Protein 3UCE (pdb70)

Sequence (876 aa):
DKTVYVVLGGTSGIGAELAKQLESEHTIVHVASRQTGLDISDEKSVYHYFETIGAFDHLIVTAGSYAPAGKVVDVEVTQAKYAFDTKFWGAVLAAKHGARYLKQGGSITLTSGMLSRKVVANTYVKAAINAAIEATTKVLAKELAPIRVNAISPGLTKTEAYKGMNADDRDAMYQRTQSHLPVGKVGEASDIAMAYLFAIQNSYMTGTVIDVDGGALLGDKTVYVVLGGTSGIGAELAKQLESEHTIVHVASRQTGLDISDEKSVYHYFETIGAFDHLIVTAGSYAPAGKVVDVEVTQAKYAFDTKFWGAVLAAKHGARYLKQGGSITLTSGMLSRKVVANTYVKAAINAAIEATTKVLAKELAPIRVNAISPGLTKTEAYKGMNADDRDAMYQRTQSHLPVGKVGEASDIAMAYLFAIQNSYMTGTVIDVDGGALLGDKTVYVVLGGTSGIGAELAKQLESEHTIVHVASRQTGLDISDEKSVYHYFETIGAFDHLIVTAGSYAPAGKVVDVEVTQAKYAFDTKFWGAVLAAKHGARYLKQGGSITLTSGMLSRKVVANTYVKAAINAAIEATTKVLAKELAPIRVNAISPGLTKTEAYKGMNADDRDAMYQRTQSHLPVGKVGEASDIAMAYLFAIQNSYMTGTVIDVDGGALLGDKTVYVVLGGTSGIGAELAKQLESEHTIVHVASRQTGLDISDEKSVYHYFETIGAFDHLIVTAGSYAPAGKVVDVEVTQAKYAFDTKFWGAVLAAKHGARYLKQGGSITLTSGMLSRKVVANTYVKAAINAAIEATTKVLAKELAPIRVNAISPGLTKTEAYKGMNADDRDAMYQRTQSHLPVGKVGEASDIAMAYLFAIQNSYMTGTVIDVDGGALLG

Organism: Vibrio vulnificus (strain YJ016) (NCBI:txid196600)

Radius of gyration: 26.68 Å; Cα contacts (8 Å, |Δi|>4): 2089; chains: 4; bounding box: 67×66×78 Å

Nearest PDB structures (foldseek):
  3uce-assembly1_A  TM=1.005E+00  e=1.677E-47  Vibrio vulnificus YJ016
  3ucf-assembly1_C  TM=9.990E-01  e=3.334E-40  Vibrio vulnificus YJ016
  3ucf-assembly1_B  TM=9.968E-01  e=3.226E-36  Vibrio vulnificus YJ016
  3ucf-assembly1_D  TM=1.002E+00  e=1.106E-34  Vibrio vulnificus YJ016
  6nkm-assembly2_E  TM=8.649E-01  e=2.618E-18  Penicillium fellutanum

Secondary structure (DSSP, 8-state):
--EEEEEETTTSHHHHHHHHHH-STTEEEEEESGGGT--TT-HHHHHHHHHHH-SEEEEEE--------S-TTTS-HHHHHHHHHHHHHHHHHHHHHHGGGEEEEEEEEEE--GGGTS--TT-HHHHHHHHHHHHHHHHHHHHHTTSEEEEEEE-SB-SGGGTTS-HHHHHHHHHHHHHHSTT-SPBPHHHHHHHHHHHHH-TT--S-EEEESTTGGG-/--EEEEEETTTSHHHHHHHHHH--TTEEEEEE-GGGT--TT-HHHHHHHHHHH-SEEEEEE--------S-TTTS-HHHHHHHHHHHHHHHHHHHHHHGGGEEEEEEEEEE--GGGTS--TT-HHHHHHHHHHHHHHHHHHHHHTTSEEEEEEE-SB-SGGGTTS-HHHHHHHHHHHHHHSTTSSPBPHHHHHHHHHHHHH-TT--S-EEEESTTGGG-/--EEEEEETTTSHHHHHHHHHH-STTEEEEEESGGGT--TT-HHHHHHHHHHH-SEEEEEE--------S-TTTS-HHHHHHHHHHHHHHHHHHHHHHGGGEEEEEEEEEE--GGGTS--TT-HHHHHHHHHHHHHHHHHHHHHTTSEEEEEEE-SEESGGGTTS-HHHHHHHHHHHHHHSTTSS-EEHHHHHHHHHHHHH-TT--S-EEEESTTGGG-/--EEEEEETTTSHHHHHHHHHH-STTEEEEEE-GGGT--TT-HHHHHHHHHHH-SEEEEEE--------S-TTTS-HHHHHHHHHHHHHHHHHHHHHHGGGEEEEEEEEEE--GGGTS--TT-HHHHHHHHHHHHHHHHHHHHHTTSEEEEEEE-SB-SGGGTTS-HHHHHHHHHHHHHHSTTSSPBPHHHHHHHHHHHHH-TT--S-EEEESTTGGG-

Structure (mmCIF, N/CA/C/O backbone):
data_3UCE
#
_entry.id   3UCE
#
_cell.length_a   69.630
_cell.length_b   96.260
_cell.length_c   72.110
_cell.angle_alpha   90.00
_cell.angle_beta   103.99
_cell.angle_gamma   90.00
#
_symmetry.space_group_name_H-M   'P 1 21 1'
#
loop_
_entity.id
_entity.type
_entity.pdbx_description
1 polymer Dehydrogenase
2 non-polymer 'NADPH DIHYDRO-NICOTINAMIDE-ADENINE-DINUCLEOTIDE PHOSPHATE'
3 water water
#
loop_
_atom_site.group_PDB
_atom_site.id
_atom_site.type_symbol
_atom_site.label_atom_id
_atom_site.label_alt_id
_atom_site.label_comp_id
_atom_site.label_asym_id
_atom_site.label_entity_id
_atom_site.label_seq_id
_atom_site.pdbx_PDB_ins_code
_atom_site.Cartn_x
_atom_site.Cartn_y
_atom_site.Cartn_z
_atom_site.occupancy
_atom_site.B_iso_or_equiv
_atom_site.auth_seq_id
_atom_site.auth_comp_id
_atom_site.auth_asym_id
_atom_site.auth_atom_id
_atom_site.pdbx_PDB_model_num
ATOM 1 N N . ASP A 1 5 ? -8.770 -26.339 -8.707 1.00 50.42 5 ASP A N 1
ATOM 2 C CA . ASP A 1 5 ? -9.201 -26.157 -7.325 1.00 49.17 5 ASP A CA 1
ATOM 3 C C . ASP A 1 5 ? -8.395 -25.046 -6.656 1.00 43.22 5 ASP A C 1
ATOM 4 O O . ASP A 1 5 ? -7.348 -25.299 -6.061 1.00 46.51 5 ASP A O 1
ATOM 7 N N . LYS A 1 6 ? -8.893 -23.817 -6.749 1.00 38.81 6 LYS A N 1
ATOM 8 C CA . LYS A 1 6 ? -8.176 -22.658 -6.224 1.00 36.02 6 LYS A CA 1
ATOM 9 C C . LYS A 1 6 ? -8.092 -22.675 -4.703 1.00 34.28 6 LYS A C 1
ATOM 10 O O . LYS A 1 6 ? -8.928 -23.270 -4.023 1.00 33.40 6 LYS A O 1
ATOM 29 N N . THR A 1 7 ? -7.067 -22.014 -4.180 1.00 29.13 7 THR A N 1
ATOM 30 C CA . THR A 1 7 ? -6.894 -21.869 -2.744 1.00 29.21 7 THR A CA 1
ATOM 31 C C . THR A 1 7 ? -7.666 -20.647 -2.289 1.00 25.66 7 THR A C 1
ATOM 32 O O . THR A 1 7 ? -7.499 -19.556 -2.831 1.00 27.25 7 THR A O 1
ATOM 43 N N . VAL A 1 8 ? -8.524 -20.840 -1.293 1.00 23.87 8 VAL A N 1
ATOM 44 C CA . VAL A 1 8 ? -9.435 -19.797 -0.850 1.00 23.77 8 VAL A CA 1
ATOM 45 C C . VAL A 1 8 ? -9.025 -19.222 0.500 1.00 19.09 8 VAL A C 1
ATOM 46 O O . VAL A 1 8 ? -8.848 -19.954 1.473 1.00 20.73 8 VAL A O 1
ATOM 59 N N . TYR A 1 9 ? -8.894 -17.906 0.537 1.00 19.28 9 TYR A N 1
ATOM 60 C CA . TYR A 1 9 ? -8.513 -17.180 1.741 1.00 22.37 9 TYR A CA 1
ATOM 61 C C . TYR A 1 9 ? -9.654 -16.316 2.226 1.00 20.56 9 TYR A C 1
ATOM 62 O O . TYR A 1 9 ? -10.437 -15.804 1.435 1.00 20.26 9 TYR A O 1
ATOM 80 N N . VAL A 1 10 ? -9.726 -16.146 3.540 1.00 20.78 10 VAL A N 1
ATOM 81 C CA . VAL A 1 10 ? -10.640 -15.197 4.145 1.00 19.11 10 VAL A CA 1
ATOM 82 C C . VAL A 1 10 ? -9.821 -14.290 5.028 1.00 18.63 10 VAL A C 1
ATOM 83 O O . VAL A 1 10 ? -9.099 -14.771 5.899 1.00 18.50 10 VAL A O 1
ATOM 96 N N . VAL A 1 11 ? -9.932 -12.987 4.808 1.00 17.55 11 VAL A N 1
ATOM 97 C CA . VAL A 1 11 ? -9.210 -12.013 5.619 1.00 19.43 11 VAL A CA 1
ATOM 98 C C . VAL A 1 11 ? -10.201 -11.077 6.305 1.00 17.38 11 VAL A C 1
ATOM 99 O O . VAL A 1 11 ? -10.708 -10.123 5.705 1.00 16.30 11 VAL A O 1
ATOM 112 N N . LEU A 1 12 ? -10.470 -11.364 7.577 1.00 16.61 12 LEU A N 1
ATOM 113 C CA . LEU A 1 12 ? -11.373 -10.549 8.373 1.00 15.49 12 LEU A CA 1
ATOM 114 C C . LEU A 1 12 ? -10.589 -9.349 8.881 1.00 19.54 12 LEU A C 1
ATOM 115 O O . LEU A 1 12 ? -9.688 -9.491 9.717 1.00 17.35 12 LEU A O 1
ATOM 131 N N . GLY A 1 13 ? -10.935 -8.171 8.367 1.00 17.67 13 GLY A N 1
ATOM 132 C CA . GLY A 1 13 ? -10.124 -6.981 8.547 1.00 15.96 13 GLY A CA 1
ATOM 133 C C . GLY A 1 13 ? -9.306 -6.700 7.288 1.00 17.06 13 GLY A C 1
ATOM 134 O O . GLY A 1 13 ? -8.427 -5.843 7.287 1.00 17.35 13 GLY A O 1
ATOM 138 N N . GLY A 1 14 ? -9.614 -7.410 6.207 1.00 15.86 14 GLY A N 1
ATOM 139 C CA . GLY A 1 14 ? -8.867 -7.278 4.964 1.00 17.20 14 GLY A CA 1
ATOM 140 C C . GLY A 1 14 ? -9.230 -6.062 4.127 1.00 20.46 14 GLY A C 1
ATOM 141 O O . GLY A 1 14 ? -8.801 -5.939 2.970 1.00 16.72 14 GLY A O 1
ATOM 145 N N . THR A 1 15 ? -10.007 -5.150 4.697 1.00 18.61 15 THR A N 1
ATOM 146 C CA . THR A 1 15 ? -10.429 -3.970 3.950 1.00 23.03 15 THR A CA 1
ATOM 147 C C . THR A 1 15 ? -9.592 -2.752 4.305 1.00 20.57 15 THR A C 1
ATOM 148 O O . THR A 1 15 ? -9.816 -1.674 3.760 1.00 21.48 15 THR A O 1
ATOM 159 N N . SER A 1 16 ? -8.645 -2.915 5.226 1.00 20.58 16 SER A N 1
ATOM 160 C CA . SER A 1 16 ? -7.782 -1.805 5.642 1.00 21.70 16 SER A CA 1
ATOM 161 C C . SER A 1 16 ? -6.393 -2.276 6.099 1.00 22.88 16 SER A C 1
ATOM 162 O O . SER A 1 16 ? -6.207 -3.451 6.435 1.00 17.65 16 SER A O 1
ATOM 170 N N . GLY A 1 17 ? -5.437 -1.344 6.095 1.00 20.18 17 GLY A N 1
ATOM 171 C CA . GLY A 1 17 ? -4.135 -1.536 6.703 1.00 20.21 17 GLY A CA 1
ATOM 172 C C . GLY A 1 17 ? -3.474 -2.853 6.353 1.00 19.61 17 GLY A C 1
ATOM 173 O O . GLY A 1 17 ? -3.299 -3.189 5.177 1.00 16.83 17 GLY A O 1
ATOM 177 N N . ILE A 1 18 ? -3.108 -3.600 7.387 1.00 18.18 18 ILE A N 1
ATOM 178 C CA . ILE A 1 18 ? -2.293 -4.804 7.223 1.00 17.30 18 ILE A CA 1
ATOM 179 C C . ILE A 1 18 ? -3.051 -5.904 6.485 1.00 18.72 18 ILE A C 1
ATOM 180 O O . ILE A 1 18 ? -2.509 -6.546 5.582 1.00 17.46 18 ILE A O 1
ATOM 196 N N . GLY A 1 19 ? -4.307 -6.115 6.870 1.00 14.89 19 GLY A N 1
ATOM 197 C CA . GLY A 1 19 ? -5.158 -7.078 6.196 1.00 16.50 19 GLY A CA 1
ATOM 198 C C . GLY A 1 19 ? -5.285 -6.775 4.709 1.00 16.63 19 GLY A C 1
ATOM 199 O O . GLY A 1 19 ? -5.210 -7.679 3.883 1.00 17.31 19 GLY A O 1
ATOM 203 N N . ALA A 1 20 ? -5.467 -5.503 4.368 1.00 16.99 20 ALA A N 1
ATOM 204 C CA . ALA A 1 20 ? -5.647 -5.109 2.968 1.00 20.82 20 ALA A CA 1
ATOM 205 C C . ALA A 1 20 ? -4.404 -5.442 2.145 1.00 21.25 20 ALA A C 1
ATOM 206 O O . ALA A 1 20 ? -4.503 -5.946 1.023 1.00 22.55 20 ALA A O 1
ATOM 213 N N . GLU A 1 21 ? -3.234 -5.153 2.706 1.00 19.06 21 GLU A N 1
ATOM 214 C CA . GLU A 1 21 ? -1.976 -5.393 2.002 1.00 20.97 21 GLU A CA 1
ATOM 215 C C . GLU A 1 21 ? -1.789 -6.887 1.772 1.00 20.65 21 GLU A C 1
ATOM 216 O O . GLU A 1 21 ? -1.374 -7.311 0.694 1.00 20.79 21 GLU A O 1
ATOM 228 N N . LEU A 1 22 ? -2.106 -7.688 2.782 1.00 17.67 22 LEU A N 1
ATOM 229 C CA . LEU A 1 22 ? -1.994 -9.138 2.654 1.00 20.37 22 LEU A CA 1
ATOM 230 C C . LEU A 1 22 ? -2.955 -9.655 1.579 1.00 19.23 22 LEU A C 1
ATOM 231 O O . LEU A 1 22 ? -2.581 -10.461 0.726 1.00 18.16 22 LEU A O 1
ATOM 247 N N . ALA A 1 23 ? -4.198 -9.197 1.626 1.00 21.24 23 ALA A N 1
ATOM 248 C CA . ALA A 1 23 ? -5.190 -9.637 0.650 1.00 22.76 23 ALA A CA 1
ATOM 249 C C . ALA A 1 23 ? -4.683 -9.354 -0.768 1.00 23.62 23 ALA A C 1
ATOM 250 O O . ALA A 1 23 ? -4.767 -10.203 -1.653 1.00 22.78 23 ALA A O 1
ATOM 257 N N . LYS A 1 24 ? -4.145 -8.157 -0.962 1.00 22.11 24 LYS A N 1
ATOM 258 C CA . LYS A 1 24 ? -3.581 -7.759 -2.244 1.00 26.70 24 LYS A CA 1
ATOM 259 C C . LYS A 1 24 ? -2.478 -8.731 -2.678 1.00 29.46 24 LYS A C 1
ATOM 260 O O . LYS A 1 24 ? -2.419 -9.137 -3.845 1.00 27.59 24 LYS A O 1
ATOM 273 N N . GLN A 1 25 ? -1.618 -9.121 -1.738 1.00 25.41 25 GLN A N 1
ATOM 274 C CA . GLN A 1 25 ? -0.504 -10.014 -2.060 1.00 25.67 25 GLN A CA 1
ATOM 275 C C . GLN A 1 25 ? -0.950 -11.451 -2.307 1.00 29.32 25 GLN A C 1
ATOM 276 O O . GLN A 1 25 ? -0.230 -12.222 -2.952 1.00 26.96 25 GLN A O 1
ATOM 290 N N . LEU A 1 26 ? -2.129 -11.819 -1.803 1.00 23.71 26 LEU A N 1
ATOM 291 C CA . LEU A 1 26 ? -2.625 -13.189 -1.969 1.00 22.54 26 LEU A CA 1
ATOM 292 C C . LEU A 1 26 ? -3.319 -13.371 -3.313 1.00 24.46 26 LEU A C 1
ATOM 293 O O . LEU A 1 26 ? -3.513 -14.493 -3.766 1.00 24.22 26 LEU A O 1
ATOM 309 N N . GLU A 1 27 ? -3.696 -12.262 -3.939 1.00 26.70 27 GLU A N 1
ATOM 310 C CA . GLU A 1 27 ? -4.410 -12.299 -5.216 1.00 33.19 27 GLU A CA 1
ATOM 311 C C . GLU A 1 27 ? -3.578 -12.946 -6.313 1.00 34.27 27 GLU A C 1
ATOM 312 O O . GLU A 1 27 ? -2.447 -12.532 -6.571 1.00 30.45 27 GLU A O 1
ATOM 324 N N . SER A 1 28 ? -4.146 -13.956 -6.964 1.00 31.73 28 SER A N 1
ATOM 325 C CA . SER A 1 28 ? -3.512 -14.565 -8.123 1.00 33.09 28 SER A CA 1
ATOM 326 C C . SER A 1 28 ? -4.550 -15.349 -8.912 1.00 37.79 28 SER A C 1
ATOM 327 O O . SER A 1 28 ? -5.731 -15.353 -8.560 1.00 32.82 28 SER A O 1
ATOM 335 N N . GLU A 1 29 ? -4.104 -16.012 -9.976 1.00 38.54 29 GLU A N 1
ATOM 336 C CA . GLU A 1 29 ? -5.008 -16.757 -10.841 1.00 39.12 29 GLU A CA 1
ATOM 337 C C . GLU A 1 29 ? -5.446 -18.047 -10.173 1.00 37.33 29 GLU A C 1
ATOM 338 O O . GLU A 1 29 ? -6.475 -18.609 -10.533 1.00 39.77 29 GLU A O 1
ATOM 342 N N . HIS A 1 30 ? -4.667 -18.510 -9.197 1.00 34.23 30 HIS A N 1
ATOM 343 C CA . HIS A 1 30 ? -4.958 -19.772 -8.523 1.00 33.57 30 HIS A CA 1
ATOM 344 C C . HIS A 1 30 ? -5.524 -19.561 -7.117 1.00 32.58 30 HIS A C 1
ATOM 345 O O . HIS A 1 30 ? -5.635 -20.512 -6.345 1.00 31.57 30 HIS A O 1
ATOM 349 N N . THR A 1 31 ? -5.886 -18.324 -6.789 1.00 29.99 31 THR A N 1
ATOM 350 C CA . THR A 1 31 ? -6.485 -18.039 -5.484 1.00 29.51 31 THR A CA 1
ATOM 351 C C . THR A 1 31 ? -7.793 -17.257 -5.581 1.00 29.38 31 THR A C 1
ATOM 352 O O . THR A 1 31 ? -8.048 -16.547 -6.559 1.00 28.71 31 THR A O 1
ATOM 363 N N . ILE A 1 32 ? -8.613 -17.399 -4.544 1.00 24.80 32 ILE A N 1
ATOM 364 C CA . ILE A 1 32 ? -9.783 -16.561 -4.345 1.00 26.74 32 ILE A CA 1
ATOM 365 C C . ILE A 1 32 ? -9.613 -15.916 -2.977 1.00 24.75 32 ILE A C 1
ATOM 366 O O . ILE A 1 32 ? -9.434 -16.626 -1.982 1.00 23.56 32 ILE A O 1
ATOM 382 N N . VAL A 1 33 ? -9.648 -14.585 -2.930 1.00 21.72 33 VAL A N 1
ATOM 383 C CA . VAL A 1 33 ? -9.423 -13.857 -1.678 1.00 22.45 33 VAL A CA 1
ATOM 384 C C . VAL A 1 33 ? -10.655 -13.069 -1.227 1.00 26.32 33 VAL A C 1
ATOM 385 O O . VAL A 1 33 ? -11.015 -12.067 -1.847 1.00 28.77 33 VAL A O 1
ATOM 398 N N . HIS A 1 34 ? -11.282 -13.519 -0.139 1.00 23.01 34 HIS A N 1
ATOM 399 C CA . HIS A 1 34 ? -12.405 -12.804 0.466 1.00 21.42 34 HIS A CA 1
ATOM 400 C C . HIS A 1 34 ? -11.943 -11.883 1.592 1.00 22.47 34 HIS A C 1
ATOM 401 O O . HIS A 1 34 ? -11.159 -12.288 2.456 1.00 19.30 34 HIS A O 1
ATOM 416 N N . VAL A 1 35 ? -12.415 -10.643 1.582 1.00 19.94 35 VAL A N 1
ATOM 417 C CA . VAL A 1 35 ? -12.143 -9.735 2.690 1.00 17.75 35 VAL A CA 1
ATOM 418 C C . VAL A 1 35 ? -13.473 -9.300 3.278 1.00 22.69 35 VAL A C 1
ATOM 419 O O . VAL A 1 35 ? -14.464 -9.213 2.564 1.00 20.44 35 VAL A O 1
ATOM 432 N N . ALA A 1 36 ? -13.497 -9.029 4.577 1.00 19.88 36 ALA A N 1
ATOM 433 C CA . ALA A 1 36 ? -14.727 -8.608 5.220 1.00 22.35 36 ALA A CA 1
ATOM 434 C C . ALA A 1 36 ? -14.447 -7.751 6.441 1.00 21.87 36 ALA A C 1
ATOM 435 O O . ALA A 1 36 ? -13.394 -7.865 7.074 1.00 17.89 36 ALA A O 1
ATOM 442 N N . SER A 1 37 ? -15.406 -6.885 6.753 1.00 19.52 37 SER A N 1
ATOM 443 C CA . SER A 1 37 ? -15.389 -6.084 7.972 1.00 20.27 37 SER A CA 1
ATOM 444 C C . SER A 1 37 ? -16.750 -5.405 8.064 1.00 22.68 37 SER A C 1
ATOM 445 O O . SER A 1 37 ? -17.676 -5.799 7.353 1.00 22.92 37 SER A O 1
ATOM 453 N N . ARG A 1 38 ? -16.889 -4.409 8.933 1.00 20.78 38 ARG A N 1
ATOM 454 C CA . ARG A 1 38 ? -18.202 -3.797 9.135 1.00 22.13 38 ARG A CA 1
ATOM 455 C C . ARG A 1 38 ? -18.697 -3.166 7.839 1.00 23.86 38 ARG A C 1
ATOM 456 O O . ARG A 1 38 ? -19.895 -3.152 7.566 1.00 23.75 38 ARG A O 1
ATOM 477 N N . GLN A 1 39 ? -17.781 -2.650 7.030 1.00 23.49 39 GLN A N 1
ATOM 478 C CA . GLN A 1 39 ? -18.197 -1.943 5.823 1.00 25.24 39 GLN A CA 1
ATOM 479 C C . GLN A 1 39 ? -18.701 -2.905 4.743 1.00 27.41 39 GLN A C 1
ATOM 480 O O . GLN A 1 39 ? -19.330 -2.468 3.777 1.00 28.95 39 GLN A O 1
ATOM 494 N N . THR A 1 40 ? -18.444 -4.204 4.914 1.00 23.09 40 THR A N 1
ATOM 495 C CA . THR A 1 40 ? -18.998 -5.229 4.022 1.00 25.99 40 THR A CA 1
ATOM 496 C C . THR A 1 40 ? -20.133 -6.010 4.699 1.00 24.35 40 THR A C 1
ATOM 497 O O . THR A 1 40 ? -20.691 -6.943 4.120 1.00 24.30 40 THR A O 1
ATOM 508 N N . GLY A 1 41 ? -20.471 -5.630 5.927 1.00 23.53 41 GLY A N 1
ATOM 509 C CA . GLY A 1 41 ? -21.593 -6.238 6.614 1.00 22.21 41 GLY A CA 1
ATOM 510 C C . GLY A 1 41 ? -21.204 -7.280 7.641 1.00 24.62 41 GLY A C 1
ATOM 511 O O . GLY A 1 41 ? -22.067 -7.976 8.160 1.00 23.23 41 GLY A O 1
ATOM 515 N N . LEU A 1 42 ? -19.912 -7.401 7.935 1.00 23.18 42 LEU A N 1
ATOM 516 C CA . LEU A 1 42 ? -19.469 -8.321 8.975 1.00 21.44 42 LEU A CA 1
ATOM 517 C C . LEU A 1 42 ? -19.013 -7.580 10.217 1.00 23.77 42 LEU A C 1
ATOM 518 O O . LEU A 1 42 ? -18.007 -6.856 10.188 1.00 22.33 42 LEU A O 1
ATOM 534 N N . ASP A 1 43 ? -19.750 -7.778 11.307 1.00 19.62 43 ASP A N 1
ATOM 535 C CA . ASP A 1 43 ? -19.324 -7.315 12.619 1.00 21.16 43 ASP A CA 1
ATOM 536 C C . ASP A 1 43 ? -18.781 -8.514 13.397 1.00 20.91 43 ASP A C 1
ATOM 537 O O . ASP A 1 43 ? -19.542 -9.320 13.943 1.00 16.36 43 ASP A O 1
ATOM 546 N N . ILE A 1 44 ? -17.453 -8.627 13.432 1.00 17.52 44 ILE A N 1
ATOM 547 C CA . ILE A 1 44 ? -16.789 -9.784 14.020 1.00 15.68 44 ILE A CA 1
ATOM 548 C C . ILE A 1 44 ? -17.051 -9.905 15.531 1.00 15.04 44 ILE A C 1
ATOM 549 O O . ILE A 1 44 ? -16.788 -10.946 16.123 1.00 14.86 44 ILE A O 1
ATOM 565 N N . SER A 1 45 ? -17.582 -8.852 16.146 1.00 14.46 45 SER A N 1
ATOM 566 C CA . SER A 1 45 ? -17.890 -8.891 17.579 1.00 16.27 45 SER A CA 1
ATOM 567 C C . SER A 1 45 ? -19.265 -9.517 17.824 1.00 18.15 45 SER A C 1
ATOM 568 O O . SER A 1 45 ? -19.647 -9.763 18.970 1.00 16.05 45 SER A O 1
ATOM 576 N N . ASP A 1 46 ? -20.002 -9.762 16.743 1.00 17.37 46 ASP A N 1
ATOM 577 C CA . ASP A 1 46 ? -21.388 -10.240 16.829 1.00 17.75 46 ASP A CA 1
ATOM 578 C C . ASP A 1 46 ? -21.486 -11.677 16.347 1.00 16.73 46 ASP A C 1
ATOM 579 O O . ASP A 1 46 ? -21.358 -11.948 15.150 1.00 15.96 46 ASP A O 1
ATOM 588 N N . GLU A 1 47 ? -21.719 -12.606 17.268 1.00 16.46 47 GLU A N 1
ATOM 589 C CA . GLU A 1 47 ? -21.656 -14.021 16.921 1.00 17.97 47 GLU A CA 1
ATOM 590 C C . GLU A 1 47 ? -22.547 -14.416 15.737 1.00 19.54 47 GLU A C 1
ATOM 591 O O . GLU A 1 47 ? -22.121 -15.180 14.859 1.00 15.99 47 GLU A O 1
ATOM 603 N N . LYS A 1 48 ? -23.787 -13.930 15.714 1.00 16.81 48 LYS A N 1
ATOM 604 C CA . LYS A 1 48 ? -24.696 -14.347 14.657 1.00 17.31 48 LYS A CA 1
ATOM 605 C C . LYS A 1 48 ? -24.218 -13.791 13.312 1.00 16.21 48 LYS A C 1
ATOM 606 O O . LYS A 1 48 ? -24.388 -14.427 12.276 1.00 16.56 48 LYS A O 1
ATOM 625 N N . SER A 1 49 ? -23.608 -12.610 13.338 1.00 15.27 49 SER A N 1
ATOM 626 C CA . SER A 1 49 ? -23.024 -12.014 12.135 1.00 15.73 49 SER A CA 1
ATOM 627 C C . SER A 1 49 ? -21.824 -12.837 11.615 1.00 17.20 49 SER A C 1
ATOM 628 O O . SER A 1 49 ? -21.657 -13.027 10.409 1.00 13.91 49 SER A O 1
ATOM 636 N N . VAL A 1 50 ? -20.981 -13.307 12.529 1.00 15.38 50 VAL A N 1
ATOM 637 C CA . VAL A 1 50 ? -19.839 -14.149 12.150 1.00 14.34 50 VAL A CA 1
ATOM 638 C C . VAL A 1 50 ? -20.321 -15.503 11.616 1.00 16.80 50 VAL A C 1
ATOM 639 O O . VAL A 1 50 ? -19.813 -16.017 10.613 1.00 16.71 50 VAL A O 1
ATOM 652 N N . TYR A 1 51 ? -21.315 -16.075 12.283 1.00 14.47 51 TYR A N 1
ATOM 653 C CA . TYR A 1 51 ? -21.869 -17.342 11.853 1.00 15.58 51 TYR A CA 1
ATOM 654 C C . TYR A 1 51 ? -22.428 -17.216 10.435 1.00 16.04 51 TYR A C 1
ATOM 655 O O . TYR A 1 51 ? -22.138 -18.050 9.578 1.00 17.49 51 TYR A O 1
ATOM 673 N N . HIS A 1 52 ? -23.220 -16.167 10.201 1.00 16.39 52 HIS A N 1
ATOM 674 C CA . HIS A 1 52 ? -23.788 -15.894 8.879 1.00 18.31 52 HIS A CA 1
ATOM 675 C C . HIS A 1 52 ? -22.687 -15.761 7.829 1.00 19.44 52 HIS A C 1
ATOM 676 O O . HIS A 1 52 ? -22.785 -16.312 6.733 1.00 18.85 52 HIS A O 1
ATOM 691 N N . TYR A 1 53 ? -21.630 -15.028 8.172 1.00 17.49 53 TYR A N 1
ATOM 692 C CA . TYR A 1 53 ? -20.545 -14.804 7.228 1.00 18.86 53 TYR A CA 1
ATOM 693 C C . TYR A 1 53 ? -19.940 -16.118 6.697 1.00 19.64 53 TYR A C 1
ATOM 694 O O . TYR A 1 53 ? -19.808 -16.294 5.483 1.00 19.32 53 TYR A O 1
ATOM 712 N N . PHE A 1 54 ? -19.588 -17.039 7.595 1.00 18.73 54 PHE A N 1
ATOM 713 C CA . PHE A 1 54 ? -18.974 -18.303 7.177 1.00 21.35 54 PHE A CA 1
ATOM 714 C C . PHE A 1 54 ? -19.958 -19.225 6.439 1.00 21.67 54 PHE A C 1
ATOM 715 O O . PHE A 1 54 ? -19.544 -20.013 5.586 1.00 20.26 54 PHE A O 1
ATOM 732 N N . GLU A 1 55 ? -21.254 -19.118 6.734 1.00 21.13 55 GLU A N 1
ATOM 733 C CA . GLU A 1 55 ? -22.252 -19.827 5.933 1.00 21.32 55 GLU A CA 1
ATOM 734 C C . GLU A 1 55 ? -22.193 -19.389 4.473 1.00 22.18 55 GLU A C 1
ATOM 735 O O . GLU A 1 55 ? -22.331 -20.219 3.568 1.00 21.89 55 GLU A O 1
ATOM 747 N N . THR A 1 56 ? -21.988 -18.093 4.240 1.00 17.21 56 THR A N 1
ATOM 748 C CA . THR A 1 56 ? -21.943 -17.567 2.878 1.00 19.69 56 THR A CA 1
ATOM 749 C C . THR A 1 56 ? -20.665 -17.971 2.120 1.00 26.22 56 THR A C 1
ATOM 750 O O . THR A 1 56 ? -20.651 -17.996 0.887 1.00 23.88 56 THR A O 1
ATOM 761 N N . ILE A 1 57 ? -19.593 -18.285 2.842 1.00 21.15 57 ILE A N 1
ATOM 762 C CA . ILE A 1 57 ? -18.311 -18.581 2.195 1.00 21.55 57 ILE A CA 1
ATOM 763 C C . ILE A 1 57 ? -18.166 -20.062 1.886 1.00 20.64 57 ILE A C 1
ATOM 764 O O . ILE A 1 57 ? -17.749 -20.442 0.788 1.00 22.03 57 ILE A O 1
ATOM 780 N N . GLY A 1 58 ? -18.510 -20.905 2.849 1.00 18.61 58 GLY A N 1
ATOM 781 C CA . GLY A 1 58 ? -18.359 -22.332 2.664 1.00 20.02 58 GLY A CA 1
ATOM 782 C C . GLY A 1 58 ? -16.903 -22.720 2.833 1.00 24.37 58 GLY A C 1
ATOM 783 O O . GLY A 1 58 ? -16.116 -21.951 3.385 1.00 21.57 58 GLY A O 1
ATOM 787 N N . ALA A 1 59 ? -16.548 -23.901 2.344 1.00 22.15 59 ALA A N 1
ATOM 788 C CA . ALA A 1 59 ? -15.208 -24.449 2.543 1.00 22.92 59 ALA A CA 1
ATOM 789 C C . ALA A 1 59 ? -14.128 -23.487 2.048 1.00 22.27 59 ALA A C 1
ATOM 790 O O . ALA A 1 59 ? -14.258 -22.884 0.996 1.00 20.22 59 ALA A O 1
ATOM 797 N N . PHE A 1 60 ? -13.063 -23.332 2.828 1.00 20.29 60 PHE A N 1
ATOM 798 C CA . PHE A 1 60 ? -11.947 -22.495 2.418 1.00 20.19 60 PHE A CA 1
ATOM 799 C C . PHE A 1 60 ? -10.695 -23.000 3.131 1.00 20.90 60 PHE A C 1
ATOM 800 O O . PHE A 1 60 ? -10.776 -23.924 3.943 1.00 17.76 60 PHE A O 1
ATOM 817 N N . ASP A 1 61 ? -9.549 -22.408 2.814 1.00 21.11 61 ASP A N 1
ATOM 818 C CA . ASP A 1 61 ? -8.268 -22.978 3.206 1.00 20.28 61 ASP A CA 1
ATOM 819 C C . ASP A 1 61 ? -7.592 -22.241 4.357 1.00 20.44 61 ASP A C 1
ATOM 820 O O . ASP A 1 61 ? -7.142 -22.866 5.321 1.00 18.50 61 ASP A O 1
ATOM 829 N N . HIS A 1 62 ? -7.509 -20.919 4.259 1.00 20.37 62 HIS A N 1
ATOM 830 C CA . HIS A 1 62 ? -6.785 -20.151 5.267 1.00 20.99 62 HIS A CA 1
ATOM 831 C C . HIS A 1 62 ? -7.587 -18.954 5.772 1.00 17.82 62 HIS A C 1
ATOM 832 O O . HIS A 1 62 ? -8.079 -18.131 5.001 1.00 16.18 62 HIS A O 1
ATOM 847 N N . LEU A 1 63 ? -7.700 -18.877 7.093 1.00 16.37 63 LEU A N 1
ATOM 848 C CA . LEU A 1 63 ? -8.392 -17.780 7.759 1.00 15.77 63 LEU A CA 1
ATOM 849 C C . LEU A 1 63 ? -7.360 -16.860 8.399 1.00 17.74 63 LEU A C 1
ATOM 850 O O . LEU A 1 63 ? -6.475 -17.329 9.121 1.00 15.81 63 LEU A O 1
ATOM 866 N N . ILE A 1 64 ? -7.464 -15.562 8.127 1.00 16.85 64 ILE A N 1
ATOM 867 C CA . ILE A 1 64 ? -6.582 -14.563 8.728 1.00 17.35 64 ILE A CA 1
ATOM 868 C C . ILE A 1 64 ? -7.429 -13.486 9.398 1.00 18.23 64 ILE A C 1
ATOM 869 O O . ILE A 1 64 ? -8.390 -12.983 8.804 1.00 16.66 64 ILE A O 1
ATOM 885 N N . VAL A 1 65 ? -7.097 -13.145 10.642 1.00 14.06 65 VAL A N 1
ATOM 886 C CA . VAL A 1 65 ? -7.838 -12.112 11.361 1.00 16.49 65 VAL A CA 1
ATOM 887 C C . VAL A 1 65 ? -6.914 -10.950 11.754 1.00 17.58 65 VAL A C 1
ATOM 888 O O . VAL A 1 65 ? -5.970 -11.123 12.539 1.00 14.89 65 VAL A O 1
ATOM 901 N N . THR A 1 66 ? -7.179 -9.777 11.180 1.00 14.38 66 THR A N 1
ATOM 902 C CA . THR A 1 66 ? -6.468 -8.547 11.536 1.00 18.54 66 THR A CA 1
ATOM 903 C C . THR A 1 66 ? -7.417 -7.504 12.129 1.00 16.76 66 THR A C 1
ATOM 904 O O . THR A 1 66 ? -6.984 -6.422 12.489 1.00 17.65 66 THR A O 1
ATOM 915 N N . ALA A 1 67 ? -8.705 -7.835 12.242 1.00 17.48 67 ALA A N 1
ATOM 916 C CA . ALA A 1 67 ? -9.719 -6.837 12.614 1.00 18.53 67 ALA A CA 1
ATOM 917 C C . ALA A 1 67 ? -9.556 -6.343 14.048 1.00 19.78 67 ALA A C 1
ATOM 918 O O . ALA A 1 67 ? -9.237 -7.123 14.951 1.00 19.58 67 ALA A O 1
ATOM 925 N N . GLY A 1 68 ? -9.770 -5.045 14.250 1.00 17.62 68 GLY A N 1
ATOM 926 C CA . GLY A 1 68 ? -9.852 -4.482 15.585 1.00 20.14 68 GLY A CA 1
ATOM 927 C C . GLY A 1 68 ? -8.590 -3.786 16.062 1.00 25.07 68 GLY A C 1
ATOM 928 O O . GLY A 1 68 ? -7.963 -4.225 17.035 1.00 24.04 68 GLY A O 1
ATOM 932 N N . SER A 1 69 ? -8.221 -2.690 15.404 1.00 21.94 69 SER A N 1
ATOM 933 C CA . SER A 1 69 ? -7.017 -1.950 15.791 1.00 27.27 69 SER A CA 1
ATOM 934 C C . SER A 1 69 ? -7.276 -0.972 16.937 1.00 28.10 69 SER A C 1
ATOM 935 O O . SER A 1 69 ? -6.328 -0.486 17.570 1.00 29.11 69 SER A O 1
ATOM 943 N N . TYR A 1 70 ? -8.546 -0.685 17.211 1.00 23.74 70 TYR A N 1
ATOM 944 C CA . TYR A 1 70 ? -8.891 0.323 18.219 1.00 27.09 70 TYR A CA 1
ATOM 945 C C . TYR A 1 70 ? -8.669 -0.141 19.655 1.00 23.37 70 TYR A C 1
ATOM 946 O O . TYR A 1 70 ? -8.956 -1.284 19.992 1.00 22.23 70 TYR A O 1
ATOM 964 N N . ALA A 1 71 ? -8.182 0.768 20.498 1.00 20.57 71 ALA A N 1
ATOM 965 C CA . ALA A 1 71 ? -8.200 0.576 21.946 1.00 20.74 71 ALA A CA 1
ATOM 966 C C . ALA A 1 71 ? -8.087 1.935 22.643 1.00 22.81 71 ALA A C 1
ATOM 967 O O . ALA A 1 71 ? -7.389 2.821 22.156 1.00 23.25 71 ALA A O 1
ATOM 974 N N . PRO A 1 72 ? -8.781 2.112 23.779 1.00 20.50 72 PRO A N 1
ATOM 975 C CA . PRO A 1 72 ? -8.667 3.359 24.550 1.00 21.22 72 PRO A CA 1
ATOM 976 C C . PRO A 1 72 ? -7.303 3.497 25.232 1.00 21.05 72 PRO A C 1
ATOM 977 O O . PRO A 1 72 ? -6.989 2.700 26.114 1.00 20.16 72 PRO A O 1
ATOM 988 N N . ALA A 1 73 ? -6.516 4.490 24.833 1.00 21.15 73 ALA A N 1
ATOM 989 C CA . ALA A 1 73 ? -5.195 4.712 25.420 1.00 23.56 73 ALA A CA 1
ATOM 990 C C . ALA A 1 73 ? -5.320 5.386 26.786 1.00 22.04 73 ALA A C 1
ATOM 991 O O . ALA A 1 73 ? -6.259 6.131 27.027 1.00 21.06 73 ALA A O 1
ATOM 998 N N . GLY A 1 74 ? -4.380 5.116 27.684 1.00 21.52 74 GLY A N 1
ATOM 999 C CA . GLY A 1 74 ? -4.398 5.741 28.991 1.00 21.88 74 GLY A CA 1
ATOM 1000 C C . GLY A 1 74 ? -4.073 4.774 30.111 1.00 21.14 74 GLY A C 1
ATOM 1001 O O . GLY A 1 74 ? -4.018 3.558 29.916 1.00 17.39 74 GLY A O 1
ATOM 1005 N N . LYS A 1 75 ? -3.842 5.329 31.293 1.00 20.17 75 LYS A N 1
ATOM 1006 C CA . LYS A 1 75 ? -3.537 4.534 32.476 1.00 19.77 75 LYS A CA 1
ATOM 1007 C C . LYS A 1 75 ? -4.744 3.724 32.947 1.00 21.97 75 LYS A C 1
ATOM 1008 O O . LYS A 1 75 ? -5.890 4.082 32.673 1.00 19.65 75 LYS A O 1
ATOM 1027 N N . VAL A 1 76 ? -4.480 2.633 33.661 1.00 18.70 76 VAL A N 1
ATOM 1028 C CA . VAL A 1 76 ? -5.548 1.809 34.201 1.00 18.29 76 VAL A CA 1
ATOM 1029 C C . VAL A 1 76 ? -6.511 2.660 35.018 1.00 20.17 76 VAL A C 1
ATOM 1030 O O . VAL A 1 76 ? -7.731 2.478 34.957 1.00 19.52 76 VAL A O 1
ATOM 1043 N N . VAL A 1 77 ? -5.961 3.582 35.802 1.00 19.69 77 VAL A N 1
ATOM 1044 C CA . VAL A 1 77 ? -6.797 4.369 36.700 1.00 22.65 77 VAL A CA 1
ATOM 1045 C C . VAL A 1 77 ? -7.650 5.392 35.938 1.00 23.11 77 VAL A C 1
ATOM 1046 O O . VAL A 1 77 ? -8.665 5.859 36.463 1.00 22.87 77 VAL A O 1
ATOM 1059 N N . ASP A 1 78 ? -7.261 5.712 34.703 1.00 18.81 78 ASP A N 1
ATOM 1060 C CA . ASP A 1 78 ? -7.980 6.716 33.907 1.00 24.97 78 ASP A CA 1
ATOM 1061 C C . ASP A 1 78 ? -8.918 6.163 32.817 1.00 24.04 78 ASP A C 1
ATOM 1062 O O . ASP A 1 78 ? -9.887 6.828 32.443 1.00 23.94 78 ASP A O 1
ATOM 1071 N N . VAL A 1 79 ? -8.638 4.971 32.295 1.00 20.65 79 VAL A N 1
ATOM 1072 C CA . VAL A 1 79 ? -9.376 4.461 31.133 1.00 20.42 79 VAL A CA 1
ATOM 1073 C C . VAL A 1 79 ? -10.812 4.084 31.478 1.00 18.97 79 VAL A C 1
ATOM 1074 O O . VAL A 1 79 ? -11.083 3.530 32.544 1.00 19.77 79 VAL A O 1
ATOM 1087 N N . GLU A 1 80 ? -11.725 4.391 30.560 1.00 21.28 80 GLU A N 1
ATOM 1088 C CA . GLU A 1 80 ? -13.139 4.042 30.712 1.00 21.64 80 GLU A CA 1
ATOM 1089 C C . GLU A 1 80 ? -13.339 2.564 30.424 1.00 20.93 80 GLU A C 1
ATOM 1090 O O . GLU A 1 80 ? -13.075 2.094 29.314 1.00 19.80 80 GLU A O 1
ATOM 1102 N N . VAL A 1 81 ? -13.808 1.831 31.426 1.00 17.55 81 VAL A N 1
ATOM 1103 C CA . VAL A 1 81 ? -13.864 0.376 31.332 1.00 20.11 81 VAL A CA 1
ATOM 1104 C C . VAL A 1 81 ? -14.845 -0.084 30.256 1.00 20.72 81 VAL A C 1
ATOM 1105 O O . VAL A 1 81 ? -14.655 -1.128 29.638 1.00 20.01 81 VAL A O 1
ATOM 1118 N N . THR A 1 82 ? -15.889 0.697 30.013 1.00 20.60 82 THR A N 1
ATOM 1119 C CA . THR A 1 82 ? -16.824 0.354 28.954 1.00 22.11 82 THR A CA 1
ATOM 1120 C C . THR A 1 82 ? -16.115 0.366 27.597 1.00 21.43 82 THR A C 1
ATOM 1121 O O . THR A 1 82 ? -16.384 -0.478 26.740 1.00 19.38 82 THR A O 1
ATOM 1132 N N . GLN A 1 83 ? -15.210 1.322 27.410 1.00 19.63 83 GLN A N 1
ATOM 1133 C CA . GLN A 1 83 ? -14.462 1.435 26.157 1.00 21.13 83 GLN A CA 1
ATOM 1134 C C . GLN A 1 83 ? -13.431 0.314 26.034 1.00 19.61 83 GLN A C 1
ATOM 1135 O O . GLN A 1 83 ? -13.191 -0.207 24.943 1.00 17.12 83 GLN A O 1
ATOM 1149 N N . ALA A 1 84 ? -12.823 -0.038 27.162 1.00 17.67 84 ALA A N 1
ATOM 1150 C CA . ALA A 1 84 ? -11.867 -1.138 27.213 1.00 18.79 84 ALA A CA 1
ATOM 1151 C C . ALA A 1 84 ? -12.562 -2.452 26.844 1.00 18.73 84 ALA A C 1
ATOM 1152 O O . ALA A 1 84 ? -12.030 -3.244 26.068 1.00 16.02 84 ALA A O 1
ATOM 1159 N N . LYS A 1 85 ? -13.756 -2.676 27.392 1.00 18.13 85 LYS A N 1
ATOM 1160 C CA . LYS A 1 85 ? -14.519 -3.878 27.061 1.00 16.50 85 LYS A CA 1
ATOM 1161 C C . LYS A 1 85 ? -14.931 -3.850 25.596 1.00 17.56 85 LYS A C 1
ATOM 1162 O O . LYS A 1 85 ? -14.911 -4.875 24.931 1.00 15.34 85 LYS A O 1
ATOM 1181 N N . TYR A 1 86 ? -15.285 -2.678 25.080 1.00 18.55 86 TYR A N 1
ATOM 1182 C CA . TYR A 1 86 ? -15.590 -2.571 23.657 1.00 18.77 86 TYR A CA 1
ATOM 1183 C C . TYR A 1 86 ? -14.431 -3.090 22.795 1.00 18.49 86 TYR A C 1
ATOM 1184 O O . TYR A 1 86 ? -14.624 -3.906 21.892 1.00 17.87 86 TYR A O 1
ATOM 1202 N N . ALA A 1 87 ? -13.224 -2.613 23.073 1.00 17.28 87 ALA A N 1
ATOM 1203 C CA . ALA A 1 87 ? -12.045 -3.032 22.320 1.00 19.28 87 ALA A CA 1
ATOM 1204 C C . ALA A 1 87 ? -11.849 -4.547 22.384 1.00 16.57 87 ALA A C 1
ATOM 1205 O O . ALA A 1 87 ? -11.586 -5.190 21.365 1.00 14.29 87 ALA A O 1
ATOM 1212 N N . PHE A 1 88 ? -11.966 -5.110 23.584 1.00 14.09 88 PHE A N 1
ATOM 1213 C CA . PHE A 1 88 ? -11.886 -6.559 23.759 1.00 15.09 88 PHE A CA 1
ATOM 1214 C C . PHE A 1 88 ? -12.927 -7.278 22.904 1.00 15.37 88 PHE A C 1
ATOM 1215 O O . PHE A 1 88 ? -12.660 -8.335 22.334 1.00 11.94 88 PHE A O 1
ATOM 1232 N N . ASP A 1 89 ? -14.126 -6.714 22.832 1.00 14.50 89 ASP A N 1
ATOM 1233 C CA . ASP A 1 89 ? -15.224 -7.371 22.133 1.00 15.11 89 ASP A CA 1
ATOM 1234 C C . ASP A 1 89 ? -14.915 -7.575 20.657 1.00 13.91 89 ASP A C 1
ATOM 1235 O O . ASP A 1 89 ? -15.348 -8.563 20.063 1.00 15.57 89 ASP A O 1
ATOM 1244 N N . THR A 1 90 ? -14.179 -6.648 20.052 1.00 15.99 90 THR A N 1
ATOM 1245 C CA . THR A 1 90 ? -13.829 -6.790 18.634 1.00 14.57 90 THR A CA 1
ATOM 1246 C C . THR A 1 90 ? -12.571 -7.626 18.441 1.00 14.29 90 THR A C 1
ATOM 1247 O O . THR A 1 90 ? -12.606 -8.649 17.777 1.00 15.60 90 THR A O 1
ATOM 1258 N N . LYS A 1 91 ? -11.450 -7.177 18.999 1.00 14.34 91 LYS A N 1
ATOM 1259 C CA . LYS A 1 91 ? -10.172 -7.830 18.713 1.00 15.06 91 LYS A CA 1
ATOM 1260 C C . LYS A 1 91 ? -10.029 -9.191 19.394 1.00 15.21 91 LYS A C 1
ATOM 1261 O O . LYS A 1 91 ? -9.612 -10.154 18.760 1.00 14.13 91 LYS A O 1
ATOM 1280 N N . PHE A 1 92 ? -10.360 -9.290 20.677 1.00 13.89 92 PHE A N 1
ATOM 1281 C CA . PHE A 1 92 ? -10.213 -10.576 21.325 1.00 13.63 92 PHE A CA 1
ATOM 1282 C C . PHE A 1 92 ? -11.384 -11.509 21.015 1.00 15.02 92 PHE A C 1
ATOM 1283 O O . PHE A 1 92 ? -11.198 -12.579 20.446 1.00 15.03 92 PHE A O 1
ATOM 1300 N N . TRP A 1 93 ? -12.592 -11.115 21.402 1.00 13.13 93 TRP A N 1
ATOM 1301 C CA . TRP A 1 93 ? -13.732 -12.011 21.262 1.00 13.58 93 TRP A CA 1
ATOM 1302 C C . TRP A 1 93 ? -14.079 -12.224 19.793 1.00 12.81 93 TRP A C 1
ATOM 1303 O O . TRP A 1 93 ? -14.551 -13.297 19.413 1.00 12.96 93 TRP A O 1
ATOM 1324 N N . GLY A 1 94 ? -13.830 -11.213 18.972 1.00 12.68 94 GLY A N 1
ATOM 1325 C CA . GLY A 1 94 ? -13.916 -11.394 17.529 1.00 14.35 94 GLY A CA 1
ATOM 1326 C C . GLY A 1 94 ? -13.038 -12.538 17.032 1.00 14.60 94 GLY A C 1
ATOM 1327 O O . GLY A 1 94 ? -13.500 -13.414 16.294 1.00 13.21 94 GLY A O 1
ATOM 1331 N N . ALA A 1 95 ? -11.764 -12.548 17.425 1.00 14.21 95 ALA A N 1
ATOM 1332 C CA . ALA A 1 95 ? -10.877 -13.642 17.037 1.00 14.25 95 ALA A CA 1
ATOM 1333 C C . ALA A 1 95 ? -11.431 -14.970 17.534 1.00 13.92 95 ALA A C 1
ATOM 1334 O O . ALA A 1 95 ? -11.410 -15.966 16.815 1.00 12.79 95 ALA A O 1
ATOM 1341 N N . VAL A 1 96 ? -11.921 -14.986 18.775 1.00 12.64 96 VAL A N 1
ATOM 1342 C CA . VAL A 1 96 ? -12.474 -16.206 19.349 1.00 12.72 96 VAL A CA 1
ATOM 1343 C C . VAL A 1 96 ? -13.684 -16.686 18.536 1.00 14.82 96 VAL A C 1
ATOM 1344 O O . VAL A 1 96 ? -13.818 -17.883 18.239 1.00 11.93 96 VAL A O 1
ATOM 1357 N N . LEU A 1 97 ? -14.566 -15.752 18.191 1.00 11.99 97 LEU A N 1
ATOM 1358 C CA . LEU A 1 97 ? -15.759 -16.102 17.414 1.00 13.09 97 LEU A CA 1
ATOM 1359 C C . LEU A 1 97 ? -15.381 -16.574 16.010 1.00 13.53 97 LEU A C 1
ATOM 1360 O O . LEU A 1 97 ? -15.992 -17.503 15.479 1.00 14.53 97 LEU A O 1
ATOM 1376 N N . ALA A 1 98 ? -14.393 -15.917 15.402 1.00 12.28 98 ALA A N 1
ATOM 1377 C CA . ALA A 1 98 ? -13.985 -16.270 14.032 1.00 12.80 98 ALA A CA 1
ATOM 1378 C C . ALA A 1 98 ? -13.435 -17.699 13.981 1.00 16.65 98 ALA A C 1
ATOM 1379 O O . ALA A 1 98 ? -13.770 -18.478 13.084 1.00 16.25 98 ALA A O 1
ATOM 1386 N N . ALA A 1 99 ? -12.598 -18.052 14.950 1.00 13.53 99 ALA A N 1
ATOM 1387 C CA . ALA A 1 99 ? -12.102 -19.424 15.036 1.00 14.36 99 ALA A CA 1
ATOM 1388 C C . ALA A 1 99 ? -13.231 -20.413 15.308 1.00 15.76 99 ALA A C 1
ATOM 1389 O O . ALA A 1 99 ? -13.298 -21.485 14.700 1.00 14.97 99 ALA A O 1
ATOM 1396 N N . LYS A 1 100 ? -14.103 -20.056 16.248 1.00 15.15 100 LYS A N 1
ATOM 1397 C CA . LYS A 1 100 ? -15.152 -20.958 16.705 1.00 17.05 100 LYS A CA 1
ATOM 1398 C C . LYS A 1 100 ? -16.094 -21.377 15.573 1.00 17.33 100 LYS A C 1
ATOM 1399 O O . LYS A 1 100 ? -16.486 -22.540 15.493 1.00 15.66 100 LYS A O 1
ATOM 1418 N N . HIS A 1 101 ? -16.450 -20.435 14.701 1.00 15.29 101 HIS A N 1
ATOM 1419 C CA . HIS A 1 101 ? -17.401 -20.723 13.627 1.00 18.54 101 HIS A CA 1
ATOM 1420 C C . HIS A 1 101 ? -16.716 -20.953 12.284 1.00 19.42 101 HIS A C 1
ATOM 1421 O O . HIS A 1 101 ? -17.292 -21.576 11.392 1.00 16.73 101 HIS A O 1
ATOM 1436 N N . GLY A 1 102 ? -15.474 -20.491 12.148 1.00 16.76 102 GLY A N 1
ATOM 1437 C CA . GLY A 1 102 ? -14.735 -20.694 10.912 1.00 17.11 102 GLY A CA 1
ATOM 1438 C C . GLY A 1 102 ? -14.061 -22.055 10.808 1.00 18.90 102 GLY A C 1
ATOM 1439 O O . GLY A 1 102 ? -13.895 -22.584 9.708 1.00 17.38 102 GLY A O 1
ATOM 1443 N N . ALA A 1 103 ? -13.665 -22.620 11.947 1.00 17.32 103 ALA A N 1
ATOM 1444 C CA . ALA A 1 103 ? -12.839 -23.830 11.960 1.00 19.80 103 ALA A CA 1
ATOM 1445 C C . ALA A 1 103 ? -13.446 -24.983 11.159 1.00 23.70 103 ALA A C 1
ATOM 1446 O O . ALA A 1 103 ? -12.736 -25.656 10.411 1.00 21.47 103 ALA A O 1
ATOM 1453 N N . ARG A 1 104 ? -14.750 -25.216 11.302 1.00 21.14 104 ARG A N 1
ATOM 1454 C CA . ARG A 1 104 ? -15.365 -26.380 10.657 1.00 23.72 104 ARG A CA 1
ATOM 1455 C C . ARG A 1 104 ? -15.335 -26.314 9.129 1.00 19.94 104 ARG A C 1
ATOM 1456 O O . ARG A 1 104 ? -15.548 -27.320 8.462 1.00 23.97 104 ARG A O 1
ATOM 1477 N N . TYR A 1 105 ? -15.055 -25.142 8.576 1.00 21.00 105 TYR A N 1
ATOM 1478 C CA . TYR A 1 105 ? -15.022 -24.990 7.123 1.00 19.35 105 TYR A CA 1
ATOM 1479 C C . TYR A 1 105 ? -13.610 -25.139 6.547 1.00 20.46 105 TYR A C 1
ATOM 1480 O O . TYR A 1 105 ? -13.430 -25.143 5.333 1.00 20.25 105 TYR A O 1
ATOM 1498 N N . LEU A 1 106 ? -12.613 -25.276 7.417 1.00 19.03 106 LEU A N 1
ATOM 1499 C CA . LEU A 1 106 ? -11.222 -25.335 6.965 1.00 19.35 106 LEU A CA 1
ATOM 1500 C C . LEU A 1 106 ? -10.881 -26.668 6.302 1.00 17.91 106 LEU A C 1
ATOM 1501 O O . LEU A 1 106 ? -11.062 -27.740 6.874 1.00 17.79 106 LEU A O 1
ATOM 1517 N N . LYS A 1 107 ? -10.401 -26.583 5.070 1.00 21.17 107 LYS A N 1
ATOM 1518 C CA . LYS A 1 107 ? -10.004 -27.760 4.318 1.00 21.26 107 LYS A CA 1
ATOM 1519 C C . LYS A 1 107 ? -8.656 -28.297 4.805 1.00 24.31 107 LYS A C 1
ATOM 1520 O O . LYS A 1 107 ? -7.886 -27.592 5.466 1.00 20.37 107 LYS A O 1
ATOM 1539 N N . GLN A 1 108 ? -8.378 -29.545 4.454 1.00 22.17 108 GLN A N 1
ATOM 1540 C CA . GLN A 1 108 ? -7.120 -30.181 4.817 1.00 27.39 108 GLN A CA 1
ATOM 1541 C C . GLN A 1 108 ? -5.948 -29.298 4.431 1.00 25.44 108 GLN A C 1
ATOM 1542 O O . GLN A 1 108 ? -5.898 -28.759 3.322 1.00 24.72 108 GLN A O 1
ATOM 1556 N N . GLY A 1 109 ? -4.997 -29.164 5.347 1.00 25.22 109 GLY A N 1
ATOM 1557 C CA . GLY A 1 109 ? -3.813 -28.367 5.101 1.00 23.16 109 GLY A CA 1
ATOM 1558 C C . GLY A 1 109 ? -4.032 -26.910 5.450 1.00 22.29 109 GLY A C 1
ATOM 1559 O O . GLY A 1 109 ? -3.161 -26.078 5.226 1.00 22.88 109 GLY A O 1
ATOM 1563 N N . GLY A 1 110 ? -5.194 -26.607 6.023 1.00 20.61 110 GLY A N 1
ATOM 1564 C CA . GLY A 1 110 ? -5.579 -25.234 6.282 1.00 20.66 110 GLY A CA 1
ATOM 1565 C C . GLY A 1 110 ? -4.978 -24.660 7.556 1.00 19.26 110 GLY A C 1
ATOM 1566 O O . GLY A 1 110 ? -4.365 -25.378 8.347 1.00 16.93 110 GLY A O 1
ATOM 1570 N N . SER A 1 111 ? -5.181 -23.361 7.753 1.00 18.57 111 SER A N 1
ATOM 1571 C CA . SER A 1 111 ? -4.623 -22.654 8.902 1.00 16.53 111 SER A CA 1
ATOM 1572 C C . SER A 1 111 ? -5.480 -21.477 9.328 1.00 18.03 111 SER A C 1
ATOM 1573 O O . SER A 1 111 ? -6.321 -20.987 8.571 1.00 14.75 111 SER A O 1
ATOM 1581 N N . ILE A 1 112 ? -5.238 -21.038 10.559 1.00 16.12 112 ILE A N 1
ATOM 1582 C CA . ILE A 1 112 ? -5.761 -19.790 11.075 1.00 14.31 112 ILE A CA 1
ATOM 1583 C C . ILE A 1 112 ? -4.572 -18.967 11.547 1.00 15.63 112 ILE A C 1
ATOM 1584 O O . ILE A 1 112 ? -3.735 -19.469 12.295 1.00 13.58 112 ILE A O 1
ATOM 1600 N N . THR A 1 113 ? -4.493 -17.721 11.094 1.00 14.08 113 THR A N 1
ATOM 1601 C CA . THR A 1 113 ? -3.476 -16.784 11.575 1.00 14.17 113 THR A CA 1
ATOM 1602 C C . THR A 1 113 ? -4.120 -15.551 12.213 1.00 16.00 113 THR A C 1
ATOM 1603 O O . THR A 1 113 ? -4.780 -14.757 11.540 1.00 15.27 113 THR A O 1
ATOM 1614 N N . LEU A 1 114 ? -3.933 -15.399 13.519 1.00 14.62 114 LEU A N 1
ATOM 1615 C CA . LEU A 1 114 ? -4.475 -14.257 14.239 1.00 14.10 114 LEU A CA 1
ATOM 1616 C C . LEU A 1 114 ? -3.452 -13.135 14.333 1.00 16.66 114 LEU A C 1
ATOM 1617 O O . LEU A 1 114 ? -2.323 -13.257 13.843 1.00 14.52 114 LEU A O 1
ATOM 1633 N N . THR A 1 115 ? -3.838 -12.046 14.987 1.00 14.26 115 THR A N 1
ATOM 1634 C CA . THR A 1 115 ? -2.942 -10.914 15.135 1.00 14.47 115 THR A CA 1
ATOM 1635 C C . THR A 1 115 ? -2.890 -10.492 16.589 1.00 13.83 115 THR A C 1
ATOM 1636 O O . THR A 1 115 ? -3.938 -10.259 17.202 1.00 13.65 115 THR A O 1
ATOM 1647 N N . SER A 1 116 ? -1.684 -10.379 17.149 1.00 12.76 116 SER A N 1
ATOM 1648 C CA . SER A 1 116 ? -1.551 -9.770 18.475 1.00 12.42 116 SER A CA 1
ATOM 1649 C C . SER A 1 116 ? -0.886 -8.387 18.373 1.00 15.56 116 SER A C 1
ATOM 1650 O O . SER A 1 116 ? -1.519 -7.431 17.908 1.00 14.43 116 SER A O 1
ATOM 1658 N N . GLY A 1 117 ? 0.379 -8.275 18.776 1.00 12.95 117 GLY A N 1
ATOM 1659 C CA . GLY A 1 117 ? 1.051 -6.988 18.852 1.00 13.70 117 GLY A CA 1
ATOM 1660 C C . GLY A 1 117 ? 2.091 -7.019 19.966 1.00 14.57 117 GLY A C 1
ATOM 1661 O O . GLY A 1 117 ? 1.858 -7.628 21.016 1.00 12.74 117 GLY A O 1
ATOM 1665 N N . MET A 1 118 ? 3.228 -6.361 19.752 1.00 13.06 118 MET A N 1
ATOM 1666 C CA . MET A 1 118 ? 4.343 -6.456 20.693 1.00 15.53 118 MET A CA 1
ATOM 1667 C C . MET A 1 118 ? 4.010 -5.957 22.102 1.00 15.92 118 MET A C 1
ATOM 1668 O O . MET A 1 118 ? 4.753 -6.230 23.045 1.00 14.46 118 MET A O 1
ATOM 1682 N N . LEU A 1 119 ? 2.910 -5.228 22.261 1.00 14.99 119 LEU A N 1
ATOM 1683 C CA . LEU A 1 119 ? 2.563 -4.736 23.595 1.00 13.89 119 LEU A CA 1
ATOM 1684 C C . LEU A 1 119 ? 2.145 -5.874 24.537 1.00 15.22 119 LEU A C 1
ATOM 1685 O O . LEU A 1 119 ? 2.034 -5.669 25.752 1.00 13.80 119 LEU A O 1
ATOM 1701 N N . SER A 1 120 ? 1.903 -7.074 23.991 1.00 12.75 120 SER A N 1
ATOM 1702 C CA . SER A 1 120 ? 1.663 -8.233 24.846 1.00 15.56 120 SER A CA 1
ATOM 1703 C C . SER A 1 120 ? 2.844 -8.419 25.807 1.00 17.66 120 SER A C 1
ATOM 1704 O O . SER A 1 120 ? 2.663 -8.812 26.966 1.00 14.27 120 SER A O 1
ATOM 1712 N N . ARG A 1 121 ? 4.046 -8.119 25.312 1.00 14.55 121 ARG A N 1
ATOM 1713 C CA . ARG A 1 121 ? 5.282 -8.395 26.049 1.00 19.42 121 ARG A CA 1
ATOM 1714 C C . ARG A 1 121 ? 6.188 -7.171 26.296 1.00 21.74 121 ARG A C 1
ATOM 1715 O O . ARG A 1 121 ? 7.017 -7.192 27.198 1.00 18.51 121 ARG A O 1
ATOM 1736 N N . LYS A 1 122 ? 6.022 -6.100 25.523 1.00 16.78 122 LYS A N 1
ATOM 1737 C CA . LYS A 1 122 ? 6.738 -4.860 25.814 1.00 17.07 122 LYS A CA 1
ATOM 1738 C C . LYS A 1 122 ? 5.897 -4.047 26.789 1.00 19.36 122 LYS A C 1
ATOM 1739 O O . LYS A 1 122 ? 4.778 -3.654 26.461 1.00 16.37 122 LYS A O 1
ATOM 1758 N N . VAL A 1 123 ? 6.426 -3.799 27.983 1.00 18.85 123 VAL A N 1
ATOM 1759 C CA . VAL A 1 123 ? 5.648 -3.138 29.029 1.00 17.59 123 VAL A CA 1
ATOM 1760 C C . VAL A 1 123 ? 5.731 -1.630 28.878 1.00 19.53 123 VAL A C 1
ATOM 1761 O O . VAL A 1 123 ? 6.793 -1.049 29.064 1.00 19.74 123 VAL A O 1
ATOM 1774 N N . VAL A 1 124 ? 4.609 -1.000 28.541 1.00 15.27 124 VAL A N 1
ATOM 1775 C CA . VAL A 1 124 ? 4.592 0.431 28.272 1.00 17.78 124 VAL A CA 1
ATOM 1776 C C . VAL A 1 124 ? 3.433 1.090 29.014 1.00 18.10 124 VAL A C 1
ATOM 1777 O O . VAL A 1 124 ? 2.298 0.630 28.925 1.00 14.30 124 VAL A O 1
ATOM 1790 N N . ALA A 1 125 ? 3.725 2.161 29.751 1.00 18.62 125 ALA A N 1
ATOM 1791 C CA . ALA A 1 125 ? 2.693 2.877 30.491 1.00 20.62 125 ALA A CA 1
ATOM 1792 C C . ALA A 1 125 ? 1.592 3.320 29.530 1.00 20.39 125 ALA A C 1
ATOM 1793 O O . ALA A 1 125 ? 1.874 3.690 28.394 1.00 20.24 125 ALA A O 1
ATOM 1800 N N . ASN A 1 126 ? 0.346 3.251 29.988 1.00 18.53 126 ASN A N 1
ATOM 1801 C CA . ASN A 1 126 ? -0.812 3.738 29.226 1.00 19.28 126 ASN A CA 1
ATOM 1802 C C . ASN A 1 126 ? -1.322 2.768 28.160 1.00 20.06 126 ASN A C 1
ATOM 1803 O O . ASN A 1 126 ? -2.110 3.160 27.304 1.00 18.93 126 ASN A O 1
ATOM 1814 N N . THR A 1 127 ? -0.888 1.510 28.204 1.00 17.73 127 THR A N 1
ATOM 1815 C CA . THR A 1 127 ? -1.271 0.569 27.152 1.00 16.60 127 THR A CA 1
ATOM 1816 C C . THR A 1 127 ? -1.934 -0.719 27.654 1.00 15.00 127 THR A C 1
ATOM 1817 O O . THR A 1 127 ? -1.944 -1.707 26.936 1.00 14.83 127 THR A O 1
ATOM 1828 N N . TYR A 1 128 ? -2.512 -0.722 28.854 1.00 14.64 128 TYR A N 1
ATOM 1829 C CA . TYR A 1 128 ? -3.013 -1.990 29.408 1.00 14.01 128 TYR A CA 1
ATOM 1830 C C . TYR A 1 128 ? -4.068 -2.682 28.537 1.00 16.42 128 TYR A C 1
ATOM 1831 O O . TYR A 1 128 ? -4.114 -3.922 28.483 1.00 14.21 128 TYR A O 1
ATOM 1849 N N . VAL A 1 129 ? -4.921 -1.920 27.858 1.00 14.90 129 VAL A N 1
ATOM 1850 C CA . VAL A 1 129 ? -5.968 -2.571 27.093 1.00 13.77 129 VAL A CA 1
ATOM 1851 C C . VAL A 1 129 ? -5.361 -3.328 25.932 1.00 14.84 129 VAL A C 1
ATOM 1852 O O . VAL A 1 129 ? -5.660 -4.508 25.731 1.00 14.81 129 VAL A O 1
ATOM 1865 N N . LYS A 1 130 ? -4.509 -2.652 25.170 1.00 15.06 130 LYS A N 1
ATOM 1866 C CA . LYS A 1 130 ? -3.802 -3.299 24.070 1.00 16.32 130 LYS A CA 1
ATOM 1867 C C . LYS A 1 130 ? -2.956 -4.485 24.559 1.00 13.25 130 LYS A C 1
ATOM 1868 O O . LYS A 1 130 ? -2.932 -5.554 23.933 1.00 13.67 130 LYS A O 1
ATOM 1887 N N . ALA A 1 131 ? -2.256 -4.295 25.671 1.00 14.96 131 ALA A N 1
ATOM 1888 C CA . ALA A 1 131 ? -1.356 -5.337 26.176 1.00 13.71 131 ALA A CA 1
ATOM 1889 C C . ALA A 1 131 ? -2.160 -6.567 26.598 1.00 14.20 131 ALA A C 1
ATOM 1890 O O . ALA A 1 131 ? -1.816 -7.696 26.240 1.00 13.17 131 ALA A O 1
ATOM 1897 N N . ALA A 1 132 ? -3.247 -6.349 27.339 1.00 13.61 132 ALA A N 1
ATOM 1898 C CA . ALA A 1 132 ? -4.073 -7.462 27.818 1.00 14.46 132 ALA A CA 1
ATOM 1899 C C . ALA A 1 132 ? -4.715 -8.208 26.651 1.00 12.95 132 ALA A C 1
ATOM 1900 O O . ALA A 1 132 ? -4.737 -9.427 26.620 1.00 13.60 132 ALA A O 1
ATOM 1907 N N . ILE A 1 133 ? -5.252 -7.463 25.699 1.00 14.43 133 ILE A N 1
ATOM 1908 C CA . ILE A 1 133 ? -5.857 -8.073 24.524 1.00 14.29 133 ILE A CA 1
ATOM 1909 C C . ILE A 1 133 ? -4.828 -8.947 23.816 1.00 13.89 133 ILE A C 1
ATOM 1910 O O . ILE A 1 133 ? -5.086 -10.114 23.512 1.00 12.67 133 ILE A O 1
ATOM 1926 N N . ASN A 1 134 ? -3.655 -8.382 23.554 1.00 14.01 134 ASN A N 1
ATOM 1927 C CA . ASN A 1 134 ? -2.638 -9.118 22.804 1.00 13.05 134 ASN A CA 1
ATOM 1928 C C . ASN A 1 134 ? -2.113 -10.350 23.537 1.00 13.63 134 ASN A C 1
ATOM 1929 O O . ASN A 1 134 ? -1.898 -11.400 22.920 1.00 11.21 134 ASN A O 1
ATOM 1940 N N . ALA A 1 135 ? -1.925 -10.237 24.852 1.00 12.69 135 ALA A N 1
ATOM 1941 C CA . ALA A 1 135 ? -1.589 -11.411 25.659 1.00 14.00 135 ALA A CA 1
ATOM 1942 C C . ALA A 1 135 ? -2.677 -12.488 25.562 1.00 13.12 135 ALA A C 1
ATOM 1943 O O . ALA A 1 135 ? -2.375 -13.693 25.452 1.00 12.82 135 ALA A O 1
ATOM 1950 N N . ALA A 1 136 ? -3.941 -12.073 25.614 1.00 13.44 136 ALA A N 1
ATOM 1951 C CA . ALA A 1 136 ? -5.038 -13.043 25.546 1.00 11.68 136 ALA A CA 1
ATOM 1952 C C . ALA A 1 136 ? -5.017 -13.715 24.173 1.00 13.27 136 ALA A C 1
ATOM 1953 O O . ALA A 1 136 ? -5.219 -14.925 24.061 1.00 12.83 136 ALA A O 1
ATOM 1960 N N . ILE A 1 137 ? -4.745 -12.939 23.127 1.00 12.04 137 ILE A N 1
ATOM 1961 C CA . ILE A 1 137 ? -4.699 -13.498 21.778 1.00 11.87 137 ILE A CA 1
ATOM 1962 C C . ILE A 1 137 ? -3.599 -14.543 21.683 1.00 12.88 137 ILE A C 1
ATOM 1963 O O . ILE A 1 137 ? -3.794 -15.615 21.104 1.00 11.30 137 ILE A O 1
ATOM 1979 N N . GLU A 1 138 ? -2.436 -14.239 22.250 1.00 11.61 138 GLU A N 1
ATOM 1980 C CA . GLU A 1 138 ? -1.320 -15.164 22.130 1.00 12.33 138 GLU A CA 1
ATOM 1981 C C . GLU A 1 138 ? -1.584 -16.467 22.895 1.00 12.46 138 GLU A C 1
ATOM 1982 O O . GLU A 1 138 ? -1.323 -17.546 22.374 1.00 11.61 138 GLU A O 1
ATOM 1994 N N . ALA A 1 139 ? -2.120 -16.385 24.110 1.00 11.21 139 ALA A N 1
ATOM 1995 C CA . ALA A 1 139 ? -2.443 -17.602 24.846 1.00 11.34 139 ALA A CA 1
ATOM 1996 C C . ALA A 1 139 ? -3.501 -18.439 24.109 1.00 12.19 139 ALA A C 1
ATOM 1997 O O . ALA A 1 139 ? -3.409 -19.666 24.040 1.00 12.42 139 ALA A O 1
ATOM 2004 N N . THR A 1 140 ? -4.492 -17.763 23.541 1.00 10.44 140 THR A N 1
ATOM 2005 C CA . THR A 1 140 ? -5.604 -18.431 22.882 1.00 12.07 140 THR A CA 1
ATOM 2006 C C . THR A 1 140 ? -5.178 -19.029 21.543 1.00 12.46 140 THR A C 1
ATOM 2007 O O . THR A 1 140 ? -5.708 -20.061 21.108 1.00 12.89 140 THR A O 1
ATOM 2018 N N . THR A 1 141 ? -4.219 -18.379 20.896 1.00 13.95 141 THR A N 1
ATOM 2019 C CA . THR A 1 141 ? -3.634 -18.917 19.674 1.00 10.63 141 THR A CA 1
ATOM 2020 C C . THR A 1 141 ? -3.074 -20.299 19.961 1.00 13.38 141 THR A C 1
ATOM 2021 O O . THR A 1 141 ? -3.274 -21.240 19.191 1.00 11.04 141 THR A O 1
ATOM 2032 N N . LYS A 1 142 ? -2.387 -20.434 21.088 1.00 13.35 142 LYS A N 1
ATOM 2033 C CA . LYS A 1 142 ? -1.695 -21.689 21.384 1.00 13.27 142 LYS A CA 1
ATOM 2034 C C . LYS A 1 142 ? -2.661 -22.816 21.776 1.00 14.47 142 LYS A C 1
ATOM 2035 O O . LYS A 1 142 ? -2.459 -23.976 21.405 1.00 13.82 142 LYS A O 1
ATOM 2054 N N . VAL A 1 143 ? -3.711 -22.472 22.513 1.00 14.35 143 VAL A N 1
ATOM 2055 C CA . VAL A 1 143 ? -4.737 -23.433 22.865 1.00 12.08 143 VAL A CA 1
ATOM 2056 C C . VAL A 1 143 ? -5.433 -23.919 21.596 1.00 15.10 143 VAL A C 1
ATOM 2057 O O . VAL A 1 143 ? -5.628 -25.121 21.407 1.00 14.53 143 VAL A O 1
ATOM 2070 N N . LEU A 1 144 ? -5.800 -22.981 20.729 1.00 13.72 144 LEU A N 1
ATOM 2071 C CA . LEU A 1 144 ? -6.365 -23.321 19.425 1.00 14.38 144 LEU A CA 1
ATOM 2072 C C . LEU A 1 144 ? -5.474 -24.276 18.614 1.00 16.16 144 LEU A C 1
ATOM 2073 O O . LEU A 1 144 ? -5.978 -25.232 17.998 1.00 15.49 144 LEU A O 1
ATOM 2089 N N . ALA A 1 145 ? -4.164 -24.022 18.599 1.00 14.23 145 ALA A N 1
ATOM 2090 C CA . ALA A 1 145 ? -3.240 -24.873 17.844 1.00 14.22 145 ALA A CA 1
ATOM 2091 C C . ALA A 1 145 ? -3.288 -26.313 18.341 1.00 16.11 145 ALA A C 1
ATOM 2092 O O . ALA A 1 145 ? -3.182 -27.254 17.564 1.00 14.93 145 ALA A O 1
ATOM 2099 N N . LYS A 1 146 ? -3.460 -26.473 19.646 1.00 14.30 146 LYS A N 1
ATOM 2100 C CA . LYS A 1 146 ? -3.583 -27.792 20.232 1.00 17.27 146 LYS A CA 1
ATOM 2101 C C . LYS A 1 146 ? -4.941 -28.421 19.900 1.00 18.52 146 LYS A C 1
ATOM 2102 O O . LYS A 1 146 ? -5.019 -29.604 19.562 1.00 18.63 146 LYS A O 1
ATOM 2121 N N . GLU A 1 147 ? -6.005 -27.621 19.968 1.00 15.37 147 GLU A N 1
ATOM 2122 C CA . GLU A 1 147 ? -7.362 -28.150 19.807 1.00 16.06 147 GLU A CA 1
ATOM 2123 C C . GLU A 1 147 ? -7.741 -28.425 18.354 1.00 17.45 147 GLU A C 1
ATOM 2124 O O . GLU A 1 147 ? -8.478 -29.362 18.077 1.00 20.64 147 GLU A O 1
ATOM 2136 N N . LEU A 1 148 ? -7.260 -27.604 17.430 1.00 17.45 148 LEU A N 1
ATOM 2137 C CA . LEU A 1 148 ? -7.678 -27.720 16.036 1.00 15.71 148 LEU A CA 1
ATOM 2138 C C . LEU A 1 148 ? -6.721 -28.571 15.205 1.00 19.07 148 LEU A C 1
ATOM 2139 O O . LEU A 1 148 ? -6.982 -28.816 14.028 1.00 17.54 148 LEU A O 1
ATOM 2155 N N . ALA A 1 149 ? -5.607 -29.001 15.797 1.00 16.93 149 ALA A N 1
ATOM 2156 C CA . ALA A 1 149 ? -4.641 -29.827 15.072 1.00 20.94 149 ALA A CA 1
ATOM 2157 C C . ALA A 1 149 ? -5.379 -30.965 14.358 1.00 20.46 149 ALA A C 1
ATOM 2158 O O . ALA A 1 149 ? -6.243 -31.603 14.955 1.00 19.88 149 ALA A O 1
ATOM 2165 N N . PRO A 1 150 ? -5.019 -31.254 13.091 1.00 20.28 150 PRO A N 1
ATOM 2166 C CA . PRO A 1 150 ? -3.854 -30.802 12.319 1.00 22.40 150 PRO A CA 1
ATOM 2167 C C . PRO A 1 150 ? -3.987 -29.466 11.601 1.00 19.48 150 PRO A C 1
ATOM 2168 O O . PRO A 1 150 ? -3.053 -29.099 10.876 1.00 17.75 150 PRO A O 1
ATOM 2179 N N . ILE A 1 151 ? -5.106 -28.765 11.767 1.00 16.30 151 ILE A N 1
ATOM 2180 C CA . ILE A 1 151 ? -5.192 -27.400 11.301 1.00 14.75 151 ILE A CA 1
ATOM 2181 C C . ILE A 1 151 ? -4.144 -26.618 12.094 1.00 14.76 151 ILE A C 1
ATOM 2182 O O . ILE A 1 151 ? -4.046 -26.764 13.307 1.00 15.55 151 ILE A O 1
ATOM 2198 N N . ARG A 1 152 ? -3.362 -25.797 11.413 1.00 12.51 152 ARG A N 1
ATOM 2199 C CA . ARG A 1 152 ? -2.331 -25.002 12.077 1.00 14.21 152 ARG A CA 1
ATOM 2200 C C . ARG A 1 152 ? -2.876 -23.649 12.548 1.00 17.53 152 ARG A C 1
ATOM 2201 O O . ARG A 1 152 ? -3.746 -23.042 11.899 1.00 14.31 152 ARG A O 1
ATOM 2222 N N . VAL A 1 153 ? -2.366 -23.170 13.678 1.00 14.09 153 VAL A N 1
ATOM 2223 C CA . VAL A 1 153 ? -2.802 -21.890 14.189 1.00 13.48 153 VAL A CA 1
ATOM 2224 C C . VAL A 1 153 ? -1.620 -21.115 14.736 1.00 15.84 153 VAL A C 1
ATOM 2225 O O . VAL A 1 153 ? -0.896 -21.609 15.610 1.00 13.90 153 VAL A O 1
ATOM 2238 N N . ASN A 1 154 ? -1.443 -19.900 14.223 1.00 13.44 154 ASN A N 1
ATOM 2239 C CA . ASN A 1 154 ? -0.354 -19.028 14.647 1.00 13.63 154 ASN A CA 1
ATOM 2240 C C . ASN A 1 154 ? -0.831 -17.583 14.790 1.00 15.53 154 ASN A C 1
ATOM 2241 O O . ASN A 1 154 ? -1.976 -17.262 14.470 1.00 15.54 154 ASN A O 1
ATOM 2252 N N . ALA A 1 155 ? 0.057 -16.714 15.266 1.00 14.71 155 ALA A N 1
ATOM 2253 C CA . ALA A 1 155 ? -0.257 -15.302 15.391 1.00 14.81 155 ALA A CA 1
ATOM 2254 C C . ALA A 1 155 ? 0.929 -14.456 14.936 1.00 17.17 155 ALA A C 1
ATOM 2255 O O . ALA A 1 155 ? 2.089 -14.803 15.188 1.00 15.28 155 ALA A O 1
ATOM 2262 N N . ILE A 1 156 ? 0.624 -13.352 14.263 1.00 14.26 156 ILE A N 1
ATOM 2263 C CA . ILE A 1 156 ? 1.617 -12.352 13.915 1.00 14.23 156 ILE A CA 1
ATOM 2264 C C . ILE A 1 156 ? 1.524 -11.234 14.931 1.00 15.53 156 ILE A C 1
ATOM 2265 O O . ILE A 1 156 ? 0.425 -10.775 15.258 1.00 13.52 156 ILE A O 1
ATOM 2281 N N . SER A 1 157 ? 2.674 -10.805 15.433 1.00 14.84 157 SER A N 1
ATOM 2282 C CA . SER A 1 157 ? 2.717 -9.752 16.435 1.00 15.35 157 SER A CA 1
ATOM 2283 C C . SER A 1 157 ? 3.480 -8.543 15.869 1.00 15.78 157 SER A C 1
ATOM 2284 O O . SER A 1 157 ? 4.703 -8.485 15.932 1.00 15.77 157 SER A O 1
ATOM 2292 N N . PRO A 1 158 ? 2.750 -7.580 15.285 1.00 14.68 158 PRO A N 1
ATOM 2293 C CA . PRO A 1 158 ? 3.408 -6.433 14.655 1.00 16.16 158 PRO A CA 1
ATOM 2294 C C . PRO A 1 158 ? 3.900 -5.387 15.648 1.00 17.05 158 PRO A C 1
ATOM 2295 O O . PRO A 1 158 ? 3.385 -5.266 16.760 1.00 16.63 158 PRO A O 1
ATOM 2306 N N . GLY A 1 159 ? 4.911 -4.639 15.224 1.00 15.48 159 GLY A N 1
ATOM 2307 C CA . GLY A 1 159 ? 5.293 -3.404 15.875 1.00 18.83 159 GLY A CA 1
ATOM 2308 C C . GLY A 1 159 ? 4.652 -2.268 15.096 1.00 18.14 159 GLY A C 1
ATOM 2309 O O . GLY A 1 159 ? 3.838 -2.519 14.195 1.00 18.00 159 GLY A O 1
ATOM 2313 N N . LEU A 1 160 ? 5.014 -1.029 15.424 1.00 17.21 160 LEU A N 1
ATOM 2314 C CA . LEU A 1 160 ? 4.346 0.128 14.828 1.00 20.69 160 LEU A CA 1
ATOM 2315 C C . LEU A 1 160 ? 4.400 0.046 13.306 1.00 19.94 160 LEU A C 1
ATOM 2316 O O . LEU A 1 160 ? 5.462 -0.123 12.718 1.00 19.18 160 LEU A O 1
ATOM 2332 N N . THR A 1 161 ? 3.236 0.155 12.677 1.00 20.20 161 THR A N 1
ATOM 2333 C CA . THR A 1 161 ? 3.126 0.050 11.230 1.00 21.51 161 THR A CA 1
ATOM 2334 C C . THR A 1 161 ? 2.269 1.208 10.695 1.00 24.04 161 THR A C 1
ATOM 2335 O O . THR A 1 161 ? 1.238 1.548 11.279 1.00 19.86 161 THR A O 1
ATOM 2346 N N . LYS A 1 162 ? 2.710 1.820 9.599 1.00 22.49 162 LYS A N 1
ATOM 2347 C CA . LYS A 1 162 ? 1.990 2.944 9.014 1.00 24.79 162 LYS A CA 1
ATOM 2348 C C . LYS A 1 162 ? 0.718 2.468 8.315 1.00 24.82 162 LYS A C 1
ATOM 2349 O O . LYS A 1 162 ? 0.771 1.951 7.201 1.00 21.35 162 LYS A O 1
ATOM 2353 N N . THR A 1 163 ? -0.422 2.646 8.978 1.00 22.50 163 THR A N 1
ATOM 2354 C CA . THR A 1 163 ? -1.717 2.254 8.417 1.00 24.29 163 THR A CA 1
ATOM 2355 C C . THR A 1 163 ? -2.814 3.229 8.833 1.00 23.54 163 THR A C 1
ATOM 2356 O O . THR A 1 163 ? -2.569 4.170 9.595 1.00 23.51 163 THR A O 1
ATOM 2367 N N . GLU A 1 164 ? -4.031 2.972 8.351 1.00 23.79 164 GLU A N 1
ATOM 2368 C CA . GLU A 1 164 ? -5.194 3.782 8.691 1.00 25.29 164 GLU A CA 1
ATOM 2369 C C . GLU A 1 164 ? -5.558 3.648 10.170 1.00 28.05 164 GLU A C 1
ATOM 2370 O O . GLU A 1 164 ? -6.436 4.353 10.658 1.00 29.01 164 GLU A O 1
ATOM 2382 N N . ALA A 1 165 ? -4.881 2.747 10.880 1.00 23.18 165 ALA A N 1
ATOM 2383 C CA . ALA A 1 165 ? -5.126 2.549 12.302 1.00 24.39 165 ALA A CA 1
ATOM 2384 C C . ALA A 1 165 ? -4.975 3.847 13.101 1.00 29.56 165 ALA A C 1
ATOM 2385 O O . ALA A 1 165 ? -5.575 4.000 14.168 1.00 32.07 165 ALA A O 1
ATOM 2392 N N . TYR A 1 166 ? -4.170 4.773 12.590 1.00 30.77 166 TYR A N 1
ATOM 2393 C CA . TYR A 1 166 ? -3.856 6.005 13.310 1.00 30.99 166 TYR A CA 1
ATOM 2394 C C . TYR A 1 166 ? -4.533 7.215 12.666 1.00 37.19 166 TYR A C 1
ATOM 2395 O O . TYR A 1 166 ? -4.227 8.353 13.005 1.00 37.54 166 TYR A O 1
ATOM 2413 N N . LYS A 1 167 ? -5.475 6.962 11.762 1.00 36.19 167 LYS A N 1
ATOM 2414 C CA . LYS A 1 167 ? -6.112 8.033 10.992 1.00 40.72 167 LYS A CA 1
ATOM 2415 C C . LYS A 1 167 ? -6.718 9.124 11.873 1.00 43.48 167 LYS A C 1
ATOM 2416 O O . LYS A 1 167 ? -6.910 10.253 11.423 1.00 49.51 167 LYS A O 1
ATOM 2420 N N . GLY A 1 168 ? -7.010 8.794 13.125 1.00 44.37 168 GLY A N 1
ATOM 2421 C CA . GLY A 1 168 ? -7.703 9.719 14.002 1.00 49.62 168 GLY A CA 1
ATOM 2422 C C . GLY A 1 168 ? -6.813 10.445 14.995 1.00 52.04 168 GLY A C 1
ATOM 2423 O O . GLY A 1 168 ? -7.284 10.897 16.040 1.00 51.19 168 GLY A O 1
ATOM 2427 N N . MET A 1 169 ? -5.527 10.553 14.682 1.00 46.81 169 MET A N 1
ATOM 2428 C CA . MET A 1 169 ? -4.615 11.347 15.498 1.00 49.59 169 MET A CA 1
ATOM 2429 C C . MET A 1 169 ? -4.471 12.738 14.901 1.00 49.40 169 MET A C 1
ATOM 2430 O O . MET A 1 169 ? -4.632 12.918 13.691 1.00 47.56 169 MET A O 1
ATOM 2444 N N . ASN A 1 170 ? -4.166 13.719 15.746 1.00 54.77 170 ASN A N 1
ATOM 2445 C CA . ASN A 1 170 ? -3.776 15.038 15.262 1.00 57.80 170 ASN A CA 1
ATOM 2446 C C . ASN A 1 170 ? -2.584 14.870 14.331 1.00 57.73 170 ASN A C 1
ATOM 2447 O O . ASN A 1 170 ? -1.523 14.424 14.760 1.00 60.94 170 ASN A O 1
ATOM 2451 N N . ALA A 1 171 ? -2.761 15.205 13.057 1.00 55.69 171 ALA A N 1
ATOM 2452 C CA . ALA A 1 171 ? -1.736 14.941 12.052 1.00 56.38 171 ALA A CA 1
ATOM 2453 C C . ALA A 1 171 ? -0.342 15.331 12.548 1.00 61.03 171 ALA A C 1
ATOM 2454 O O . ALA A 1 171 ? 0.650 14.675 12.221 1.00 57.63 171 ALA A O 1
ATOM 2461 N N . ASP A 1 172 ? -0.268 16.395 13.339 1.00 61.60 172 ASP A N 1
ATOM 2462 C CA . ASP A 1 172 ? 0.999 16.800 13.932 1.00 61.62 172 ASP A CA 1
ATOM 2463 C C . ASP A 1 172 ? 1.488 15.695 14.857 1.00 59.06 172 ASP A C 1
ATOM 2464 O O . ASP A 1 172 ? 2.675 15.365 14.878 1.00 56.37 172 ASP A O 1
ATOM 2468 N N . ASP A 1 173 ? 0.559 15.127 15.619 1.00 57.06 173 ASP A N 1
ATOM 2469 C CA . ASP A 1 173 ? 0.870 14.063 16.567 1.00 56.08 173 ASP A CA 1
ATOM 2470 C C . ASP A 1 173 ? 1.399 12.811 15.868 1.00 53.60 173 ASP A C 1
ATOM 2471 O O . ASP A 1 173 ? 2.438 12.266 16.246 1.00 49.47 173 ASP A O 1
ATOM 2480 N N . ARG A 1 174 ? 0.679 12.364 14.844 1.00 53.16 174 ARG A N 1
ATOM 2481 C CA . ARG A 1 174 ? 1.013 11.124 14.157 1.00 49.07 174 ARG A CA 1
ATOM 2482 C C . ARG A 1 174 ? 2.414 11.180 13.556 1.00 47.68 174 ARG A C 1
ATOM 2483 O O . ARG A 1 174 ? 3.195 10.234 13.693 1.00 40.05 174 ARG A O 1
ATOM 2504 N N . ASP A 1 175 ? 2.733 12.287 12.893 1.00 48.73 175 ASP A N 1
ATOM 2505 C CA . ASP A 1 175 ? 4.058 12.462 12.310 1.00 48.04 175 ASP A CA 1
ATOM 2506 C C . ASP A 1 175 ? 5.129 12.369 13.388 1.00 46.33 175 ASP A C 1
ATOM 2507 O O . ASP A 1 175 ? 6.170 11.743 13.186 1.00 42.39 175 ASP A O 1
ATOM 2516 N N . ALA A 1 176 ? 4.868 12.997 14.531 1.00 46.46 176 ALA A N 1
ATOM 2517 C CA . ALA A 1 176 ? 5.785 12.955 15.665 1.00 45.66 176 ALA A CA 1
ATOM 2518 C C . ALA A 1 176 ? 5.972 11.519 16.163 1.00 43.54 176 ALA A C 1
ATOM 2519 O O . ALA A 1 176 ? 7.086 11.094 16.468 1.00 40.48 176 ALA A O 1
ATOM 2526 N N . MET A 1 177 ? 4.873 10.776 16.244 1.00 41.69 177 MET A N 1
ATOM 2527 C CA . MET A 1 177 ? 4.926 9.377 16.651 1.00 41.80 177 MET A CA 1
ATOM 2528 C C . MET A 1 177 ? 5.800 8.574 15.691 1.00 36.06 177 MET A C 1
ATOM 2529 O O . MET A 1 177 ? 6.668 7.816 16.118 1.00 37.37 177 MET A O 1
ATOM 2543 N N . TYR A 1 178 ? 5.562 8.747 14.394 1.00 34.42 178 TYR A N 1
ATOM 2544 C CA . TYR A 1 178 ? 6.313 8.033 13.364 1.00 36.39 178 TYR A CA 1
ATOM 2545 C C . TYR A 1 178 ? 7.801 8.385 13.401 1.00 39.53 178 TYR A C 1
ATOM 2546 O O . TYR A 1 178 ? 8.659 7.509 13.293 1.00 35.12 178 TYR A O 1
ATOM 2564 N N . GLN A 1 179 ? 8.102 9.673 13.540 1.00 36.58 179 GLN A N 1
ATOM 2565 C CA . GLN A 1 179 ? 9.484 10.135 13.527 1.00 44.16 179 GLN A CA 1
ATOM 2566 C C . GLN A 1 179 ? 10.243 9.667 14.768 1.00 40.68 179 GLN A C 1
ATOM 2567 O O . GLN A 1 179 ? 11.409 9.286 14.676 1.00 42.61 179 GLN A O 1
ATOM 2581 N N . ARG A 1 180 ? 9.584 9.690 15.922 1.00 38.01 180 ARG A N 1
ATOM 2582 C CA . ARG A 1 180 ? 10.221 9.270 17.168 1.00 41.54 180 ARG A CA 1
ATOM 2583 C C . ARG A 1 180 ? 10.530 7.775 17.149 1.00 42.66 180 ARG A C 1
ATOM 2584 O O . ARG A 1 180 ? 11.572 7.338 17.640 1.00 39.87 180 ARG A O 1
ATOM 2591 N N . THR A 1 181 ? 9.613 6.993 16.585 1.00 38.79 181 THR A N 1
ATOM 2592 C CA . THR A 1 181 ? 9.797 5.551 16.491 1.00 38.55 181 THR A CA 1
ATOM 2593 C C . THR A 1 181 ? 10.916 5.233 15.506 1.00 35.83 181 THR A C 1
ATOM 2594 O O . THR A 1 181 ? 11.816 4.448 15.797 1.00 36.40 181 THR A O 1
ATOM 2605 N N . GLN A 1 182 ? 10.854 5.853 14.337 1.00 36.87 182 GLN A N 1
ATOM 2606 C CA . GLN A 1 182 ? 11.902 5.707 13.343 1.00 38.08 182 GLN A CA 1
ATOM 2607 C C . GLN A 1 182 ? 13.265 6.068 13.930 1.00 41.68 182 GLN A C 1
ATOM 2608 O O . GLN A 1 182 ? 14.292 5.512 13.533 1.00 39.32 182 GLN A O 1
ATOM 2622 N N . SER A 1 183 ? 13.266 6.999 14.878 1.00 40.61 183 SER A N 1
ATOM 2623 C CA . SER A 1 183 ? 14.505 7.485 15.475 1.00 42.29 183 SER A CA 1
ATOM 2624 C C . SER A 1 183 ? 15.089 6.517 16.490 1.00 41.73 183 SER A C 1
ATOM 2625 O O . SER A 1 183 ? 16.301 6.471 16.678 1.00 41.89 183 SER A O 1
ATOM 2633 N N . HIS A 1 184 ? 14.231 5.752 17.155 1.00 38.64 184 HIS A N 1
ATOM 2634 C CA . HIS A 1 184 ? 14.673 4.953 18.292 1.00 37.39 184 HIS A CA 1
ATOM 2635 C C . HIS A 1 184 ? 14.807 3.456 17.984 1.00 32.64 184 HIS A C 1
ATOM 2636 O O . HIS A 1 184 ? 15.520 2.744 18.689 1.00 34.75 184 HIS A O 1
ATOM 2651 N N . LEU A 1 185 ? 14.149 2.978 16.933 1.00 27.68 185 LEU A N 1
ATOM 2652 C CA . LEU A 1 185 ? 14.191 1.553 16.608 1.00 25.85 185 LEU A CA 1
ATOM 2653 C C . LEU A 1 185 ? 15.514 1.135 15.987 1.00 24.96 185 LEU A C 1
ATOM 2654 O O . LEU A 1 185 ? 16.025 1.810 15.101 1.00 23.20 185 LEU A O 1
ATOM 2670 N N . PRO A 1 186 ? 16.045 -0.016 16.416 1.00 24.55 186 PRO A N 1
ATOM 2671 C CA . PRO A 1 186 ? 17.269 -0.570 15.827 1.00 23.03 186 PRO A CA 1
ATOM 2672 C C . PRO A 1 186 ? 17.282 -0.545 14.290 1.00 23.32 186 PRO A C 1
ATOM 2673 O O . PRO A 1 186 ? 18.323 -0.253 13.710 1.00 21.13 186 PRO A O 1
ATOM 2684 N N . VAL A 1 187 ? 16.153 -0.830 13.640 1.00 22.81 187 VAL A N 1
ATOM 2685 C CA . VAL A 1 187 ? 16.116 -0.879 12.174 1.00 23.72 187 VAL A CA 1
ATOM 2686 C C . VAL A 1 187 ? 15.986 0.514 11.546 1.00 26.71 187 VAL A C 1
ATOM 2687 O O . VAL A 1 187 ? 16.110 0.667 10.331 1.00 25.26 187 VAL A O 1
ATOM 2700 N N . GLY A 1 188 ? 15.724 1.521 12.372 1.00 23.49 188 GLY A N 1
ATOM 2701 C CA . GLY A 1 188 ? 15.729 2.900 11.913 1.00 29.53 188 GLY A CA 1
ATOM 2702 C C . GLY A 1 188 ? 14.630 3.242 10.916 1.00 29.12 188 GLY A C 1
ATOM 2703 O O . GLY A 1 188 ? 14.796 4.134 10.084 1.00 28.30 188 GLY A O 1
ATOM 2707 N N . LYS A 1 189 ? 13.504 2.538 10.993 1.00 28.44 189 LYS A N 1
ATOM 2708 C CA . LYS A 1 189 ? 12.348 2.859 10.156 1.00 27.73 189 LYS A CA 1
ATOM 2709 C C . LYS A 1 189 ? 11.067 2.437 10.859 1.00 27.55 189 LYS A C 1
ATOM 2710 O O . LYS A 1 189 ? 11.100 1.596 11.757 1.00 23.27 189 LYS A O 1
ATOM 2729 N N . VAL A 1 190 ? 9.941 3.021 10.452 1.00 24.35 190 VAL A N 1
ATOM 2730 C CA . VAL A 1 190 ? 8.637 2.489 10.846 1.00 23.44 190 VAL A CA 1
ATOM 2731 C C . VAL A 1 190 ? 8.255 1.342 9.907 1.00 24.79 190 VAL A C 1
ATOM 2732 O O . VAL A 1 190 ? 8.661 1.315 8.746 1.00 22.62 190 VAL A O 1
ATOM 2745 N N . GLY A 1 191 ? 7.472 0.390 10.404 1.00 22.27 191 GLY A N 1
ATOM 2746 C CA . GLY A 1 191 ? 7.054 -0.729 9.579 1.00 21.76 191 GLY A CA 1
ATOM 2747 C C . GLY A 1 191 ? 6.131 -0.301 8.446 1.00 24.60 191 GLY A C 1
ATOM 2748 O O . GLY A 1 191 ? 5.356 0.649 8.582 1.00 22.50 191 GLY A O 1
ATOM 2752 N N . GLU A 1 192 ? 6.236 -0.985 7.311 1.00 23.66 192 GLU A N 1
ATOM 2753 C CA . GLU A 1 192 ? 5.257 -0.829 6.237 1.00 25.28 192 GLU A CA 1
ATOM 2754 C C . GLU A 1 192 ? 4.313 -2.025 6.232 1.00 21.65 192 GLU A C 1
ATOM 2755 O O . GLU A 1 192 ? 4.679 -3.120 6.657 1.00 19.79 192 GLU A O 1
ATOM 2767 N N . ALA A 1 193 ? 3.088 -1.828 5.759 1.00 20.93 193 ALA A N 1
ATOM 2768 C CA . ALA A 1 193 ? 2.130 -2.922 5.778 1.00 20.85 193 ALA A CA 1
ATOM 2769 C C . ALA A 1 193 ? 2.728 -4.158 5.102 1.00 20.51 193 ALA A C 1
ATOM 2770 O O . ALA A 1 193 ? 2.521 -5.273 5.550 1.00 17.15 193 ALA A O 1
ATOM 2777 N N . SER A 1 194 ? 3.487 -3.968 4.027 1.00 21.02 194 SER A N 1
ATOM 2778 C CA . SER A 1 194 ? 4.020 -5.114 3.302 1.00 20.06 194 SER A CA 1
ATOM 2779 C C . SER A 1 194 ? 5.004 -5.940 4.147 1.00 19.47 194 SER A C 1
ATOM 2780 O O . SER A 1 194 ? 5.097 -7.149 3.975 1.00 18.32 194 SER A O 1
ATOM 2788 N N . ASP A 1 195 ? 5.732 -5.289 5.052 1.00 21.99 195 ASP A N 1
ATOM 2789 C CA . ASP A 1 195 ? 6.662 -5.995 5.945 1.00 20.89 195 ASP A CA 1
ATOM 2790 C C . ASP A 1 195 ? 5.881 -6.959 6.841 1.00 20.81 195 ASP A C 1
ATOM 2791 O O . ASP A 1 195 ? 6.332 -8.075 7.121 1.00 17.65 195 ASP A O 1
ATOM 2800 N N . ILE A 1 196 ? 4.699 -6.535 7.289 1.00 18.45 196 ILE A N 1
ATOM 2801 C CA . ILE A 1 196 ? 3.916 -7.372 8.203 1.00 16.77 196 ILE A CA 1
ATOM 2802 C C . ILE A 1 196 ? 3.203 -8.461 7.404 1.00 17.40 196 ILE A C 1
ATOM 2803 O O . ILE A 1 196 ? 3.145 -9.629 7.815 1.00 14.27 196 ILE A O 1
ATOM 2819 N N . ALA A 1 197 ? 2.672 -8.089 6.243 1.00 18.46 197 ALA A N 1
ATOM 2820 C CA . ALA A 1 197 ? 2.019 -9.064 5.379 1.00 16.26 197 ALA A CA 1
ATOM 2821 C C . ALA A 1 197 ? 2.935 -10.253 5.140 1.00 19.26 197 ALA A C 1
ATOM 2822 O O . ALA A 1 197 ? 2.489 -11.406 5.159 1.00 16.75 197 ALA A O 1
ATOM 2829 N N . MET A 1 198 ? 4.220 -9.971 4.919 1.00 17.62 198 MET A N 1
ATOM 2830 C CA . MET A 1 198 ? 5.195 -11.021 4.623 1.00 17.19 198 MET A CA 1
ATOM 2831 C C . MET A 1 198 ? 5.137 -12.133 5.660 1.00 15.82 198 MET A C 1
ATOM 2832 O O . MET A 1 198 ? 5.302 -13.310 5.337 1.00 16.55 198 MET A O 1
ATOM 2846 N N . ALA A 1 199 ? 4.923 -11.747 6.914 1.00 16.13 199 ALA A N 1
ATOM 2847 C CA . ALA A 1 199 ? 4.873 -12.701 8.015 1.00 16.11 199 ALA A CA 1
ATOM 2848 C C . ALA A 1 199 ? 3.636 -13.613 7.945 1.00 16.00 199 ALA A C 1
ATOM 2849 O O . ALA A 1 199 ? 3.728 -14.807 8.242 1.00 13.43 199 ALA A O 1
ATOM 2856 N N . TYR A 1 200 ? 2.471 -13.075 7.569 1.00 15.05 200 TYR A N 1
ATOM 2857 C CA . TYR A 1 200 ? 1.314 -13.947 7.397 1.00 14.90 200 TYR A CA 1
ATOM 2858 C C . TYR A 1 200 ? 1.583 -14.964 6.294 1.00 15.29 200 TYR A C 1
ATOM 2859 O O . TYR A 1 200 ? 1.236 -16.136 6.421 1.00 16.26 200 TYR A O 1
ATOM 2877 N N . LEU A 1 201 ? 2.173 -14.511 5.195 1.00 15.30 201 LEU A N 1
ATOM 2878 C CA . LEU A 1 201 ? 2.436 -15.407 4.078 1.00 17.79 201 LEU A CA 1
ATOM 2879 C C . LEU A 1 201 ? 3.342 -16.543 4.537 1.00 19.03 201 LEU A C 1
ATOM 2880 O O . LEU A 1 201 ? 3.172 -17.697 4.139 1.00 16.46 201 LEU A O 1
ATOM 2896 N N . PHE A 1 202 ? 4.304 -16.204 5.389 1.00 16.58 202 PHE A N 1
ATOM 2897 C CA . PHE A 1 202 ? 5.218 -17.203 5.934 1.00 19.66 202 PHE A CA 1
ATOM 2898 C C . PHE A 1 202 ? 4.453 -18.226 6.773 1.00 17.23 202 PHE A C 1
ATOM 2899 O O . PHE A 1 202 ? 4.628 -19.434 6.607 1.00 16.88 202 PHE A O 1
ATOM 2916 N N . ALA A 1 203 ? 3.575 -17.745 7.656 1.00 16.99 203 ALA A N 1
ATOM 2917 C CA . ALA A 1 203 ? 2.760 -18.640 8.482 1.00 19.17 203 ALA A CA 1
ATOM 2918 C C . ALA A 1 203 ? 1.850 -19.542 7.634 1.00 18.46 203 ALA A C 1
ATOM 2919 O O . ALA A 1 203 ? 1.657 -20.721 7.927 1.00 19.32 203 ALA A O 1
ATOM 2926 N N . ILE A 1 204 ? 1.296 -18.979 6.575 1.00 16.71 204 ILE A N 1
ATOM 2927 C CA . ILE A 1 204 ? 0.449 -19.736 5.674 1.00 19.62 204 ILE A CA 1
ATOM 2928 C C . ILE A 1 204 ? 1.247 -20.825 4.935 1.00 20.66 204 ILE A C 1
ATOM 2929 O O . ILE A 1 204 ? 0.774 -21.950 4.756 1.00 20.54 204 ILE A O 1
ATOM 2945 N N . GLN A 1 205 ? 2.468 -20.489 4.539 1.00 20.43 205 GLN A N 1
ATOM 2946 C CA . GLN A 1 205 ? 3.279 -21.390 3.727 1.00 23.31 205 GLN A CA 1
ATOM 2947 C C . GLN A 1 205 ? 3.920 -22.526 4.521 1.00 23.07 205 GLN A C 1
ATOM 2948 O O . GLN A 1 205 ? 4.201 -23.585 3.961 1.00 24.94 205 GLN A O 1
ATOM 2962 N N . ASN A 1 206 ? 4.160 -22.327 5.814 1.00 18.37 206 ASN A N 1
ATOM 2963 C CA . ASN A 1 206 ? 4.996 -23.288 6.535 1.00 19.32 206 ASN A CA 1
ATOM 2964 C C . ASN A 1 206 ? 4.255 -24.412 7.244 1.00 18.67 206 ASN A C 1
ATOM 2965 O O . ASN A 1 206 ? 3.711 -24.231 8.331 1.00 18.00 206 ASN A O 1
ATOM 2976 N N . SER A 1 207 ? 4.283 -25.594 6.633 1.00 16.87 207 SER A N 1
ATOM 2977 C CA . SER A 1 207 ? 3.523 -26.744 7.117 1.00 18.46 207 SER A CA 1
ATOM 2978 C C . SER A 1 207 ? 4.069 -27.307 8.430 1.00 19.79 207 SER A C 1
ATOM 2979 O O . SER A 1 207 ? 3.470 -28.209 9.008 1.00 19.38 207 SER A O 1
ATOM 2987 N N . TYR A 1 208 ? 5.206 -26.785 8.892 1.00 17.73 208 TYR A N 1
ATOM 2988 C CA . TYR A 1 208 ? 5.792 -27.264 10.141 1.00 17.76 208 TYR A CA 1
ATOM 2989 C C . TYR A 1 208 ? 5.680 -26.233 11.252 1.00 18.27 208 TYR A C 1
ATOM 2990 O O . TYR A 1 208 ? 6.373 -26.345 12.268 1.00 18.13 208 TYR A O 1
ATOM 3008 N N . MET A 1 209 ? 4.825 -25.224 11.071 1.00 16.03 209 MET A N 1
ATOM 3009 C CA . MET A 1 209 ? 4.683 -24.199 12.101 1.00 17.80 209 MET A CA 1
ATOM 3010 C C . MET A 1 209 ? 3.277 -24.127 12.659 1.00 16.78 209 MET A C 1
ATOM 3011 O O . MET A 1 209 ? 2.318 -23.935 11.926 1.00 15.12 209 MET A O 1
ATOM 3025 N N . THR A 1 210 ? 3.159 -24.293 13.970 1.00 16.70 210 THR A N 1
ATOM 3026 C CA . THR A 1 210 ? 1.865 -24.140 14.616 1.00 15.28 210 THR A CA 1
ATOM 3027 C C . THR A 1 210 ? 2.079 -23.802 16.079 1.00 16.43 210 THR A C 1
ATOM 3028 O O . THR A 1 210 ? 3.021 -24.284 16.699 1.00 13.04 210 THR A O 1
ATOM 3039 N N . GLY A 1 211 ? 1.205 -22.956 16.614 1.00 16.41 211 GLY A N 1
ATOM 3040 C CA . GLY A 1 211 ? 1.296 -22.539 17.999 1.00 15.17 211 GLY A CA 1
ATOM 3041 C C . GLY A 1 211 ? 2.336 -21.461 18.208 1.00 17.01 211 GLY A C 1
ATOM 3042 O O . GLY A 1 211 ? 2.719 -21.183 19.340 1.00 15.15 211 GLY A O 1
ATOM 3046 N N . THR A 1 212 ? 2.770 -20.836 17.117 1.00 13.23 212 THR A N 1
ATOM 3047 C CA . THR A 1 212 ? 3.875 -19.883 17.140 1.00 14.74 212 THR A CA 1
ATOM 3048 C C . THR A 1 212 ? 3.394 -18.431 17.011 1.00 16.39 212 THR A C 1
ATOM 3049 O O . THR A 1 212 ? 2.396 -18.150 16.330 1.00 12.72 212 THR A O 1
ATOM 3060 N N . VAL A 1 213 ? 4.115 -17.528 17.669 1.00 12.44 213 VAL A N 1
ATOM 3061 C CA . VAL A 1 213 ? 3.859 -16.093 17.612 1.00 14.36 213 VAL A CA 1
ATOM 3062 C C . VAL A 1 213 ? 5.073 -15.444 16.973 1.00 15.76 213 VAL A C 1
ATOM 3063 O O . VAL A 1 213 ? 6.186 -15.550 17.499 1.00 15.80 213 VAL A O 1
ATOM 3076 N N . ILE A 1 214 ? 4.876 -14.819 15.819 1.00 13.46 214 ILE A N 1
ATOM 3077 C CA . ILE A 1 214 ? 5.979 -14.243 15.057 1.00 14.91 214 ILE A CA 1
ATOM 3078 C C . ILE A 1 214 ? 6.029 -12.727 15.257 1.00 15.33 214 ILE A C 1
ATOM 3079 O O . ILE A 1 214 ? 5.084 -12.024 14.904 1.00 13.58 214 ILE A O 1
ATOM 3095 N N . ASP A 1 215 ? 7.120 -12.233 15.828 1.00 12.56 215 ASP A N 1
ATOM 3096 C CA . ASP A 1 215 ? 7.302 -10.799 16.046 1.00 15.82 215 ASP A CA 1
ATOM 3097 C C . ASP A 1 215 ? 7.921 -10.147 14.823 1.00 16.41 215 ASP A C 1
ATOM 3098 O O . ASP A 1 215 ? 8.949 -10.604 14.327 1.00 15.24 215 ASP A O 1
ATOM 3107 N N . VAL A 1 216 ? 7.299 -9.071 14.357 1.00 14.44 216 VAL A N 1
ATOM 3108 C CA . VAL A 1 216 ? 7.869 -8.253 13.304 1.00 14.48 216 VAL A CA 1
ATOM 3109 C C . VAL A 1 216 ? 7.713 -6.811 13.773 1.00 17.34 216 VAL A C 1
ATOM 3110 O O . VAL A 1 216 ? 6.748 -6.119 13.417 1.00 15.44 216 VAL A O 1
ATOM 3123 N N . ASP A 1 217 ? 8.660 -6.378 14.605 1.00 15.71 217 ASP A N 1
ATOM 3124 C CA . ASP A 1 217 ? 8.467 -5.184 15.414 1.00 16.53 217 ASP A CA 1
ATOM 3125 C C . ASP A 1 217 ? 9.633 -4.197 15.344 1.00 17.38 217 ASP A C 1
ATOM 3126 O O . ASP A 1 217 ? 9.700 -3.262 16.131 1.00 14.53 217 ASP A O 1
ATOM 3135 N N . GLY A 1 218 ? 10.554 -4.408 14.411 1.00 15.01 218 GLY A N 1
ATOM 3136 C CA . GLY A 1 218 ? 11.626 -3.452 14.200 1.00 16.46 218 GLY A CA 1
ATOM 3137 C C . GLY A 1 218 ? 12.613 -3.381 15.356 1.00 17.62 218 GLY A C 1
ATOM 3138 O O . GLY A 1 218 ? 13.467 -2.498 15.381 1.00 19.61 218 GLY A O 1
ATOM 3142 N N . GLY A 1 219 ? 12.492 -4.299 16.313 1.00 14.41 219 GLY A N 1
ATOM 3143 C CA . GLY A 1 219 ? 13.379 -4.320 17.467 1.00 16.11 219 GLY A CA 1
ATOM 3144 C C . GLY A 1 219 ? 12.804 -3.640 18.699 1.00 19.02 219 GLY A C 1
ATOM 3145 O O . GLY A 1 219 ? 13.494 -3.489 19.706 1.00 17.64 219 GLY A O 1
ATOM 3149 N N . ALA A 1 220 ? 11.537 -3.236 18.635 1.00 16.50 220 ALA A N 1
ATOM 3150 C CA . ALA A 1 220 ? 10.915 -2.504 19.743 1.00 21.12 220 ALA A CA 1
ATOM 3151 C C . ALA A 1 220 ? 11.000 -3.277 21.060 1.00 21.15 220 ALA A C 1
ATOM 3152 O O . ALA A 1 220 ? 11.227 -2.697 22.122 1.00 20.55 220 ALA A O 1
ATOM 3159 N N . LEU A 1 221 ? 10.815 -4.590 20.985 1.00 16.98 221 LEU A N 1
ATOM 3160 C CA . LEU A 1 221 ? 10.854 -5.433 22.175 1.00 17.45 221 LEU A CA 1
ATOM 3161 C C . LEU A 1 221 ? 12.210 -5.383 22.880 1.00 21.49 221 LEU A C 1
ATOM 3162 O O . LEU A 1 221 ? 12.314 -5.716 24.060 1.00 22.73 221 LEU A O 1
ATOM 3178 N N . LEU A 1 222 ? 13.246 -4.978 22.159 1.00 17.80 222 LEU A N 1
ATOM 3179 C CA . LEU A 1 222 ? 14.596 -4.947 22.737 1.00 20.07 222 LEU A CA 1
ATOM 3180 C C . LEU A 1 222 ? 14.769 -3.782 23.706 1.00 24.60 222 LEU A C 1
ATOM 3181 O O . LEU A 1 222 ? 15.736 -3.740 24.465 1.00 23.69 222 LEU A O 1
ATOM 3197 N N . GLY A 1 223 ? 13.832 -2.839 23.673 1.00 24.84 223 GLY A N 1
ATOM 3198 C CA . GLY A 1 223 ? 13.852 -1.713 24.588 1.00 29.14 223 GLY A CA 1
ATOM 3199 C C . GLY A 1 223 ? 14.951 -0.704 24.289 1.00 36.15 223 GLY A C 1
ATOM 3200 O O . GLY A 1 223 ? 15.623 -0.739 23.251 1.00 29.91 223 GLY A O 1
ATOM 3205 N N . ASP B 1 5 ? 27.390 -6.702 -8.656 1.00 43.86 5 ASP B N 1
ATOM 3206 C CA . ASP B 1 5 ? 27.114 -6.554 -7.231 1.00 45.24 5 ASP B CA 1
ATOM 3207 C C . ASP B 1 5 ? 26.024 -7.525 -6.782 1.00 44.87 5 ASP B C 1
ATOM 3208 O O . ASP B 1 5 ? 24.876 -7.129 -6.573 1.00 51.22 5 ASP B O 1
ATOM 3211 N N . LYS B 1 6 ? 26.389 -8.795 -6.638 1.00 37.89 6 LYS B N 1
ATOM 3212 C CA . LYS B 1 6 ? 25.456 -9.816 -6.174 1.00 32.67 6 LYS B CA 1
ATOM 3213 C C . LYS B 1 6 ? 25.411 -9.853 -4.649 1.00 28.75 6 LYS B C 1
ATOM 3214 O O . LYS B 1 6 ? 26.318 -9.358 -3.974 1.00 29.60 6 LYS B O 1
ATOM 3233 N N . THR B 1 7 ? 24.353 -10.438 -4.108 1.00 26.62 7 THR B N 1
ATOM 3234 C CA . THR B 1 7 ? 24.216 -10.560 -2.664 1.00 23.64 7 THR B CA 1
ATOM 3235 C C . THR B 1 7 ? 24.948 -11.808 -2.203 1.00 23.52 7 THR B C 1
ATOM 3236 O O . THR B 1 7 ? 24.721 -12.904 -2.731 1.00 22.69 7 THR B O 1
ATOM 3247 N N . VAL B 1 8 ? 25.837 -11.642 -1.224 1.00 20.55 8 VAL B N 1
ATOM 3248 C CA . VAL B 1 8 ? 26.697 -12.732 -0.791 1.00 18.77 8 VAL B CA 1
ATOM 3249 C C . VAL B 1 8 ? 26.267 -13.289 0.557 1.00 16.64 8 VAL B C 1
ATOM 3250 O O . VAL B 1 8 ? 26.045 -12.546 1.509 1.00 17.08 8 VAL B O 1
ATOM 3263 N N . TYR B 1 9 ? 26.122 -14.605 0.611 1.00 17.05 9 TYR B N 1
ATOM 3264 C CA . TYR B 1 9 ? 25.710 -15.286 1.829 1.00 18.74 9 TYR B CA 1
ATOM 3265 C C . TYR B 1 9 ? 26.871 -16.094 2.358 1.00 17.88 9 TYR B C 1
ATOM 3266 O O . TYR B 1 9 ? 27.679 -16.583 1.582 1.00 17.95 9 TYR B O 1
ATOM 3284 N N . VAL B 1 10 ? 26.961 -16.209 3.681 1.00 16.56 10 VAL B N 1
ATOM 3285 C CA . VAL B 1 10 ? 27.895 -17.136 4.307 1.00 17.89 10 VAL B CA 1
ATOM 3286 C C . VAL B 1 10 ? 27.090 -18.042 5.194 1.00 16.66 10 VAL B C 1
ATOM 3287 O O . VAL B 1 10 ? 26.357 -17.562 6.055 1.00 18.93 10 VAL B O 1
ATOM 3300 N N . VAL B 1 11 ? 27.206 -19.345 4.984 1.00 17.11 11 VAL B N 1
ATOM 3301 C CA . VAL B 1 11 ? 26.491 -20.287 5.827 1.00 17.97 11 VAL B CA 1
ATOM 3302 C C . VAL B 1 11 ? 27.491 -21.191 6.539 1.00 17.49 11 VAL B C 1
ATOM 3303 O O . VAL B 1 11 ? 27.969 -22.177 5.973 1.00 17.71 11 VAL B O 1
ATOM 3316 N N . LEU B 1 12 ? 27.802 -20.839 7.787 1.00 17.09 12 LEU B N 1
ATOM 3317 C CA . LEU B 1 12 ? 28.671 -21.656 8.620 1.00 16.91 12 LEU B CA 1
ATOM 3318 C C . LEU B 1 12 ? 27.858 -22.821 9.158 1.00 18.77 12 LEU B C 1
ATOM 3319 O O . LEU B 1 12 ? 26.953 -22.630 9.968 1.00 15.79 12 LEU B O 1
ATOM 3335 N N . GLY B 1 13 ? 28.197 -24.030 8.719 1.00 16.25 13 GLY B N 1
ATOM 3336 C CA . GLY B 1 13 ? 27.329 -25.173 8.919 1.00 17.50 13 GLY B CA 1
ATOM 3337 C C . GLY B 1 13 ? 26.575 -25.520 7.641 1.00 16.95 13 GLY B C 1
ATOM 3338 O O . GLY B 1 13 ? 25.767 -26.438 7.627 1.00 15.81 13 GLY B O 1
ATOM 3342 N N . GLY B 1 14 ? 26.875 -24.812 6.556 1.00 19.83 14 GLY B N 1
ATOM 3343 C CA . GLY B 1 14 ? 26.154 -24.987 5.303 1.00 17.24 14 GLY B CA 1
ATOM 3344 C C . GLY B 1 14 ? 26.511 -26.234 4.498 1.00 20.63 14 GLY B C 1
ATOM 3345 O O . GLY B 1 14 ? 26.087 -26.372 3.344 1.00 19.87 14 GLY B O 1
ATOM 3349 N N . THR B 1 15 ? 27.268 -27.150 5.093 1.00 17.22 15 THR B N 1
ATOM 3350 C CA . THR B 1 15 ? 27.707 -28.355 4.386 1.00 21.42 15 THR B CA 1
ATOM 3351 C C . THR B 1 15 ? 26.868 -29.572 4.736 1.00 19.95 15 THR B C 1
ATOM 3352 O O . THR B 1 15 ? 27.151 -30.670 4.262 1.00 21.37 15 THR B O 1
ATOM 3363 N N . SER B 1 16 ? 25.854 -29.386 5.582 1.00 18.25 16 SER B N 1
ATOM 3364 C CA . SER B 1 16 ? 25.007 -30.487 6.025 1.00 20.48 16 SER B CA 1
ATOM 3365 C C . SER B 1 16 ? 23.625 -29.988 6.438 1.00 20.32 16 SER B C 1
ATOM 3366 O O . SER B 1 16 ? 23.460 -28.815 6.753 1.00 16.74 16 SER B O 1
ATOM 3374 N N . GLY B 1 17 ? 22.649 -30.893 6.411 1.00 19.20 17 GLY B N 1
ATOM 3375 C CA . GLY B 1 17 ? 21.353 -30.682 7.033 1.00 20.49 17 GLY B CA 1
ATOM 3376 C C . GLY B 1 17 ? 20.688 -29.361 6.689 1.00 20.89 17 GLY B C 1
ATOM 3377 O O . GLY B 1 17 ? 20.637 -28.959 5.529 1.00 17.62 17 GLY B O 1
ATOM 3381 N N . ILE B 1 18 ? 20.175 -28.688 7.716 1.00 16.77 18 ILE B N 1
ATOM 3382 C CA . ILE B 1 18 ? 19.451 -27.437 7.534 1.00 18.00 18 ILE B CA 1
ATOM 3383 C C . ILE B 1 18 ? 20.290 -26.390 6.801 1.00 20.11 18 ILE B C 1
ATOM 3384 O O . ILE B 1 18 ? 19.811 -25.749 5.876 1.00 18.02 18 ILE B O 1
ATOM 3400 N N . GLY B 1 19 ? 21.549 -26.223 7.201 1.00 16.85 19 GLY B N 1
ATOM 3401 C CA . GLY B 1 19 ? 22.401 -25.237 6.563 1.00 15.99 19 GLY B CA 1
ATOM 3402 C C . GLY B 1 19 ? 22.601 -25.517 5.077 1.00 16.51 19 GLY B C 1
ATOM 3403 O O . GLY B 1 19 ? 22.588 -24.597 4.263 1.00 16.19 19 GLY B O 1
ATOM 3407 N N . ALA B 1 20 ? 22.782 -26.784 4.720 1.00 17.68 20 ALA B N 1
ATOM 3408 C CA . ALA B 1 20 ? 22.978 -27.161 3.316 1.00 18.72 20 ALA B CA 1
ATOM 3409 C C . ALA B 1 20 ? 21.707 -26.919 2.504 1.00 22.08 20 ALA B C 1
ATOM 3410 O O . ALA B 1 20 ? 21.773 -26.455 1.362 1.00 20.16 20 ALA B O 1
ATOM 3417 N N . GLU B 1 21 ? 20.551 -27.246 3.076 1.00 18.71 21 GLU B N 1
ATOM 3418 C CA . GLU B 1 21 ? 19.296 -27.029 2.356 1.00 18.48 21 GLU B CA 1
ATOM 3419 C C . GLU B 1 21 ? 19.112 -25.533 2.081 1.00 19.44 21 GLU B C 1
ATOM 3420 O O . GLU B 1 21 ? 18.780 -25.123 0.964 1.00 21.23 21 GLU B O 1
ATOM 3432 N N . LEU B 1 22 ? 19.359 -24.710 3.091 1.00 17.97 22 LEU B N 1
ATOM 3433 C CA . LEU B 1 22 ? 19.294 -23.262 2.918 1.00 19.13 22 LEU B CA 1
ATOM 3434 C C . LEU B 1 22 ? 20.262 -22.785 1.848 1.00 18.93 22 LEU B C 1
ATOM 3435 O O . LEU B 1 22 ? 19.926 -21.936 1.031 1.00 16.63 22 LEU B O 1
ATOM 3451 N N . ALA B 1 23 ? 21.478 -23.314 1.860 1.00 16.13 23 ALA B N 1
ATOM 3452 C CA . ALA B 1 23 ? 22.443 -22.949 0.832 1.00 21.73 23 ALA B CA 1
ATOM 3453 C C . ALA B 1 23 ? 21.898 -23.285 -0.561 1.00 18.91 23 ALA B C 1
ATOM 3454 O O . ALA B 1 23 ? 21.977 -22.473 -1.478 1.00 20.88 23 ALA B O 1
ATOM 3461 N N . LYS B 1 24 ? 21.325 -24.472 -0.707 1.00 21.15 24 LYS B N 1
ATOM 3462 C CA . LYS B 1 24 ? 20.736 -24.866 -1.981 1.00 25.70 24 LYS B CA 1
ATOM 3463 C C . LYS B 1 24 ? 19.657 -23.869 -2.431 1.00 25.73 24 LYS B C 1
ATOM 3464 O O . LYS B 1 24 ? 19.638 -23.456 -3.592 1.00 24.58 24 LYS B O 1
ATOM 3474 N N . GLN B 1 25 ? 18.776 -23.466 -1.516 1.00 20.82 25 GLN B N 1
ATOM 3475 C CA . GLN B 1 25 ? 17.695 -22.542 -1.865 1.00 22.20 25 GLN B CA 1
ATOM 3476 C C . GLN B 1 25 ? 18.184 -21.118 -2.119 1.00 23.08 25 GLN B C 1
ATOM 3477 O O . GLN B 1 25 ? 17.492 -20.325 -2.771 1.00 22.76 25 GLN B O 1
ATOM 3491 N N . LEU B 1 26 ? 19.369 -20.782 -1.612 1.00 18.74 26 LEU B N 1
ATOM 3492 C CA . LEU B 1 26 ? 19.900 -19.428 -1.777 1.00 21.23 26 LEU B CA 1
ATOM 3493 C C . LEU B 1 26 ? 20.591 -19.239 -3.128 1.00 22.05 26 LEU B C 1
ATOM 3494 O O . LEU B 1 26 ? 20.807 -18.109 -3.569 1.00 23.18 26 LEU B O 1
ATOM 3510 N N . GLU B 1 27 ? 20.943 -20.338 -3.785 1.00 23.20 27 GLU B N 1
ATOM 3511 C CA . GLU B 1 27 ? 21.660 -20.245 -5.053 1.00 28.62 27 GLU B CA 1
ATOM 3512 C C . GLU B 1 27 ? 20.814 -19.521 -6.088 1.00 27.90 27 GLU B C 1
ATOM 3513 O O . GLU B 1 27 ? 19.630 -19.807 -6.241 1.00 27.64 27 GLU B O 1
ATOM 3525 N N . SER B 1 28 ? 21.430 -18.581 -6.793 1.00 27.40 28 SER B N 1
ATOM 3526 C CA . SER B 1 28 ? 20.713 -17.773 -7.763 1.00 31.43 28 SER B CA 1
ATOM 3527 C C . SER B 1 28 ? 21.690 -17.021 -8.667 1.00 32.16 28 SER B C 1
ATOM 3528 O O . SER B 1 28 ? 22.882 -16.934 -8.369 1.00 28.66 28 SER B O 1
ATOM 3536 N N . GLU B 1 29 ? 21.185 -16.494 -9.782 1.00 31.53 29 GLU B N 1
ATOM 3537 C CA . GLU B 1 29 ? 22.021 -15.731 -10.706 1.00 32.04 29 GLU B CA 1
ATOM 3538 C C . GLU B 1 29 ? 22.505 -14.439 -10.066 1.00 32.59 29 GLU B C 1
ATOM 3539 O O . GLU B 1 29 ? 23.527 -13.895 -10.472 1.00 32.96 29 GLU B O 1
ATOM 3543 N N . HIS B 1 30 ? 21.775 -13.952 -9.064 1.00 28.61 30 HIS B N 1
ATOM 3544 C CA . HIS B 1 30 ? 22.137 -12.704 -8.401 1.00 28.64 30 HIS B CA 1
ATOM 3545 C C . HIS B 1 30 ? 22.667 -12.902 -6.975 1.00 27.67 30 HIS B C 1
ATOM 3546 O O . HIS B 1 30 ? 22.689 -11.955 -6.198 1.00 25.67 30 HIS B O 1
ATOM 3561 N N . THR B 1 31 ? 23.099 -14.115 -6.637 1.00 26.15 31 THR B N 1
ATOM 3562 C CA . THR B 1 31 ? 23.701 -14.364 -5.320 1.00 27.09 31 THR B CA 1
ATOM 3563 C C . THR B 1 31 ? 25.013 -15.156 -5.398 1.00 27.34 31 THR B C 1
ATOM 3564 O O . THR B 1 31 ? 25.271 -15.870 -6.370 1.00 24.36 31 THR B O 1
ATOM 3575 N N . ILE B 1 32 ? 25.844 -15.009 -4.370 1.00 22.87 32 ILE B N 1
ATOM 3576 C CA . ILE B 1 32 ? 26.995 -15.884 -4.187 1.00 22.26 32 ILE B CA 1
ATOM 3577 C C . ILE B 1 32 ? 26.844 -16.507 -2.811 1.00 20.78 32 ILE B C 1
ATOM 3578 O O . ILE B 1 32 ? 26.646 -15.789 -1.830 1.00 18.92 32 ILE B O 1
ATOM 3594 N N . VAL B 1 33 ? 26.918 -17.830 -2.738 1.00 18.56 33 VAL B N 1
ATOM 3595 C CA . VAL B 1 33 ? 26.716 -18.527 -1.477 1.00 21.58 33 VAL B CA 1
ATOM 3596 C C . VAL B 1 33 ? 27.998 -19.239 -1.060 1.00 22.57 33 VAL B C 1
ATOM 3597 O O . VAL B 1 33 ? 28.512 -20.092 -1.789 1.00 23.32 33 VAL B O 1
ATOM 3610 N N . HIS B 1 34 ? 28.495 -18.888 0.119 1.00 17.32 34 HIS B N 1
ATOM 3611 C CA . HIS B 1 34 ? 29.639 -19.568 0.702 1.00 20.18 34 HIS B CA 1
ATOM 3612 C C . HIS B 1 34 ? 29.150 -20.464 1.831 1.00 21.17 34 HIS B C 1
ATOM 3613 O O . HIS B 1 34 ? 28.345 -20.035 2.660 1.00 19.79 34 HIS B O 1
ATOM 3628 N N . VAL B 1 35 ? 29.604 -21.712 1.843 1.00 20.07 35 VAL B N 1
ATOM 3629 C CA . VAL B 1 35 ? 29.331 -22.605 2.961 1.00 19.69 35 VAL B CA 1
ATOM 3630 C C . VAL B 1 35 ? 30.675 -23.022 3.551 1.00 22.83 35 VAL B C 1
ATOM 3631 O O . VAL B 1 35 ? 31.700 -22.992 2.864 1.00 19.09 35 VAL B O 1
ATOM 3644 N N . ALA B 1 36 ? 30.679 -23.396 4.824 1.00 19.19 36 ALA B N 1
ATOM 3645 C CA . ALA B 1 36 ? 31.932 -23.733 5.484 1.00 18.96 36 ALA B CA 1
ATOM 3646 C C . ALA B 1 36 ? 31.702 -24.511 6.767 1.00 19.87 36 ALA B C 1
ATOM 3647 O O . ALA B 1 36 ? 30.729 -24.278 7.495 1.00 16.87 36 ALA B O 1
ATOM 3654 N N . SER B 1 37 ? 32.604 -25.450 7.029 1.00 16.75 37 SER B N 1
ATOM 3655 C CA . SER B 1 37 ? 32.596 -26.206 8.265 1.00 19.08 37 SER B CA 1
ATOM 3656 C C . SER B 1 37 ? 33.973 -26.834 8.414 1.00 20.30 37 SER B C 1
ATOM 3657 O O . SER B 1 37 ? 34.895 -26.491 7.676 1.00 21.21 37 SER B O 1
ATOM 3665 N N . ARG B 1 38 ? 34.116 -27.743 9.366 1.00 19.80 38 ARG B N 1
ATOM 3666 C CA . ARG B 1 38 ? 35.412 -28.372 9.587 1.00 20.64 38 ARG B CA 1
ATOM 3667 C C . ARG B 1 38 ? 35.927 -29.034 8.312 1.00 22.21 38 ARG B C 1
ATOM 3668 O O . ARG B 1 38 ? 37.119 -28.980 8.011 1.00 22.39 38 ARG B O 1
ATOM 3689 N N . GLN B 1 39 ? 35.032 -29.661 7.562 1.00 22.84 39 GLN B N 1
ATOM 3690 C CA . GLN B 1 39 ? 35.445 -30.378 6.359 1.00 26.04 39 GLN B CA 1
ATOM 3691 C C . GLN B 1 39 ? 35.955 -29.428 5.275 1.00 23.49 39 GLN B C 1
ATOM 3692 O O . GLN B 1 39 ? 36.605 -29.871 4.332 1.00 23.95 39 GLN B O 1
ATOM 3706 N N . THR B 1 40 ? 35.670 -28.131 5.402 1.00 24.57 40 THR B N 1
ATOM 3707 C CA . THR B 1 40 ? 36.195 -27.138 4.461 1.00 22.96 40 THR B CA 1
ATOM 3708 C C . THR B 1 40 ? 37.351 -26.337 5.057 1.00 22.17 40 THR B C 1
ATOM 3709 O O . THR B 1 40 ? 37.875 -25.430 4.414 1.00 22.67 40 THR B O 1
ATOM 3720 N N . GLY B 1 41 ? 37.745 -26.662 6.284 1.00 23.81 41 GLY B N 1
ATOM 3721 C CA . GLY B 1 41 ? 38.871 -25.989 6.912 1.00 25.68 41 GLY B CA 1
ATOM 3722 C C . GLY B 1 41 ? 38.483 -24.863 7.860 1.00 25.07 41 GLY B C 1
ATOM 3723 O O . GLY B 1 41 ? 39.323 -24.053 8.250 1.00 26.20 41 GLY B O 1
ATOM 3727 N N . LEU B 1 42 ? 37.209 -24.796 8.227 1.00 22.35 42 LEU B N 1
ATOM 3728 C CA . LEU B 1 42 ? 36.782 -23.846 9.243 1.00 21.22 42 LEU B CA 1
ATOM 3729 C C . LEU B 1 42 ? 36.307 -24.584 10.484 1.00 21.66 42 LEU B C 1
ATOM 3730 O O . LEU B 1 42 ? 35.300 -25.294 10.442 1.00 19.43 42 LEU B O 1
ATOM 3746 N N . ASP B 1 43 ? 37.014 -24.393 11.593 1.00 19.12 43 ASP B N 1
ATOM 3747 C CA . ASP B 1 43 ? 36.558 -24.897 12.882 1.00 20.14 43 ASP B CA 1
ATOM 3748 C C . ASP B 1 43 ? 36.014 -23.711 13.666 1.00 19.32 43 ASP B C 1
ATOM 3749 O O . ASP B 1 43 ? 36.769 -22.887 14.159 1.00 16.60 43 ASP B O 1
ATOM 3758 N N . ILE B 1 44 ? 34.693 -23.617 13.763 1.00 17.32 44 ILE B N 1
ATOM 3759 C CA . ILE B 1 44 ? 34.068 -22.393 14.235 1.00 14.93 44 ILE B CA 1
ATOM 3760 C C . ILE B 1 44 ? 34.355 -22.178 15.722 1.00 16.18 44 ILE B C 1
ATOM 3761 O O . ILE B 1 44 ? 34.141 -21.082 16.246 1.00 15.97 44 ILE B O 1
ATOM 3777 N N . SER B 1 45 ? 34.851 -23.213 16.395 1.00 16.66 45 SER B N 1
ATOM 3778 C CA . SER B 1 45 ? 35.165 -23.099 17.821 1.00 17.87 45 SER B CA 1
ATOM 3779 C C . SER B 1 45 ? 36.538 -22.470 18.029 1.00 17.71 45 SER B C 1
ATOM 3780 O O . SER B 1 45 ? 36.927 -22.171 19.163 1.00 15.45 45 SER B O 1
ATOM 3788 N N . ASP B 1 46 ? 37.272 -22.277 16.937 1.00 15.47 46 ASP B N 1
ATOM 3789 C CA . ASP B 1 46 ? 38.665 -21.827 17.014 1.00 18.41 46 ASP B CA 1
ATOM 3790 C C . ASP B 1 46 ? 38.798 -20.396 16.502 1.00 16.61 46 ASP B C 1
ATOM 3791 O O . ASP B 1 46 ? 38.731 -20.160 15.293 1.00 16.57 46 ASP B O 1
ATOM 3800 N N . GLU B 1 47 ? 38.992 -19.442 17.408 1.00 14.59 47 GLU B N 1
ATOM 3801 C CA . GLU B 1 47 ? 38.936 -18.030 17.026 1.00 13.64 47 GLU B CA 1
ATOM 3802 C C . GLU B 1 47 ? 39.823 -17.667 15.820 1.00 16.75 47 GLU B C 1
ATOM 3803 O O . GLU B 1 47 ? 39.382 -16.961 14.922 1.00 15.84 47 GLU B O 1
ATOM 3815 N N . LYS B 1 48 ? 41.077 -18.114 15.798 1.00 14.78 48 LYS B N 1
ATOM 3816 C CA . LYS B 1 48 ? 41.944 -17.759 14.684 1.00 15.54 48 LYS B CA 1
ATOM 3817 C C . LYS B 1 48 ? 41.454 -18.345 13.351 1.00 15.58 48 LYS B C 1
ATOM 3818 O O . LYS B 1 48 ? 41.639 -17.735 12.301 1.00 15.40 48 LYS B O 1
ATOM 3837 N N . SER B 1 49 ? 40.827 -19.519 13.390 1.00 17.15 49 SER B N 1
ATOM 3838 C CA . SER B 1 49 ? 40.242 -20.112 12.181 1.00 15.98 49 SER B CA 1
ATOM 3839 C C . SER B 1 49 ? 39.070 -19.267 11.671 1.00 17.04 49 SER B C 1
ATOM 3840 O O . SER B 1 49 ? 38.930 -19.032 10.471 1.00 15.77 49 SER B O 1
ATOM 3848 N N . VAL B 1 50 ? 38.234 -18.802 12.594 1.00 14.63 50 VAL B N 1
ATOM 3849 C CA . VAL B 1 50 ? 37.097 -17.950 12.244 1.00 15.84 50 VAL B CA 1
ATOM 3850 C C . VAL B 1 50 ? 37.594 -16.627 11.662 1.00 18.31 50 VAL B C 1
ATOM 3851 O O . VAL B 1 50 ? 37.145 -16.201 10.595 1.00 16.41 50 VAL B O 1
ATOM 3864 N N . TYR B 1 51 ? 38.557 -16.000 12.338 1.00 15.01 51 TYR B N 1
ATOM 3865 C CA . TYR B 1 51 ? 39.122 -14.751 11.846 1.00 17.45 51 TYR B CA 1
ATOM 3866 C C . TYR B 1 51 ? 39.715 -14.956 10.453 1.00 18.05 51 TYR B C 1
ATOM 3867 O O . TYR B 1 51 ? 39.475 -14.156 9.541 1.00 18.74 51 TYR B O 1
ATOM 3885 N N . HIS B 1 52 ? 40.482 -16.032 10.287 1.00 18.64 52 HIS B N 1
ATOM 3886 C CA . HIS B 1 52 ? 41.088 -16.322 8.992 1.00 18.31 52 HIS B CA 1
ATOM 3887 C C . HIS B 1 52 ? 40.012 -16.442 7.913 1.00 20.36 52 HIS B C 1
ATOM 3888 O O . HIS B 1 52 ? 40.149 -15.899 6.808 1.00 19.32 52 HIS B O 1
ATOM 3903 N N . TYR B 1 53 ? 38.936 -17.151 8.245 1.00 17.23 53 TYR B N 1
ATOM 3904 C CA . TYR B 1 53 ? 37.864 -17.394 7.294 1.00 17.79 53 TYR B CA 1
ATOM 3905 C C . TYR B 1 53 ? 37.271 -16.085 6.760 1.00 19.87 53 TYR B C 1
ATOM 3906 O O . TYR B 1 53 ? 37.184 -15.881 5.546 1.00 19.50 53 TYR B O 1
ATOM 3924 N N . PHE B 1 54 ? 36.874 -15.183 7.653 1.00 17.12 54 PHE B N 1
ATOM 3925 C CA . PHE B 1 54 ? 36.256 -13.936 7.202 1.00 18.14 54 PHE B CA 1
ATOM 3926 C C . PHE B 1 54 ? 37.232 -13.040 6.424 1.00 19.88 54 PHE B C 1
ATOM 3927 O O . PHE B 1 54 ? 36.814 -12.306 5.528 1.00 19.04 54 PHE B O 1
ATOM 3944 N N . GLU B 1 55 ? 38.531 -13.106 6.729 1.00 19.64 55 GLU B N 1
ATOM 3945 C CA . GLU B 1 55 ? 39.515 -12.430 5.876 1.00 18.41 55 GLU B CA 1
ATOM 3946 C C . GLU B 1 55 ? 39.444 -12.934 4.430 1.00 20.69 55 GLU B C 1
ATOM 3947 O O . GLU B 1 55 ? 39.580 -12.149 3.489 1.00 22.57 55 GLU B O 1
ATOM 3959 N N . THR B 1 56 ? 39.244 -14.238 4.252 1.00 18.41 56 THR B N 1
ATOM 3960 C CA . THR B 1 56 ? 39.205 -14.830 2.914 1.00 20.94 56 THR B CA 1
ATOM 3961 C C . THR B 1 56 ? 37.936 -14.452 2.143 1.00 25.81 56 THR B C 1
ATOM 3962 O O . THR B 1 56 ? 37.930 -14.449 0.910 1.00 25.29 56 THR B O 1
ATOM 3973 N N . ILE B 1 57 ? 36.861 -14.149 2.867 1.00 20.87 57 ILE B N 1
ATOM 3974 C CA . ILE B 1 57 ? 35.579 -13.833 2.232 1.00 21.29 57 ILE B CA 1
ATOM 3975 C C . ILE B 1 57 ? 35.448 -12.351 1.885 1.00 22.34 57 ILE B C 1
ATOM 3976 O O . ILE B 1 57 ? 35.039 -12.005 0.779 1.00 21.57 57 ILE B O 1
ATOM 3992 N N . GLY B 1 58 ? 35.791 -11.473 2.821 1.00 19.89 58 GLY B N 1
ATOM 3993 C CA . GLY B 1 58 ? 35.619 -10.049 2.601 1.00 21.23 58 GLY B CA 1
ATOM 3994 C C . GLY B 1 58 ? 34.168 -9.614 2.776 1.00 22.28 58 GLY B C 1
ATOM 3995 O O . GLY B 1 58 ? 33.363 -10.341 3.353 1.00 19.34 58 GLY B O 1
ATOM 3999 N N . ALA B 1 59 ? 33.841 -8.424 2.286 1.00 20.98 59 ALA B N 1
ATOM 4000 C CA . ALA B 1 59 ? 32.518 -7.845 2.483 1.00 18.17 59 ALA B CA 1
ATOM 4001 C C . ALA B 1 59 ? 31.428 -8.800 2.008 1.00 21.93 59 ALA B C 1
ATOM 4002 O O . ALA B 1 59 ? 31.530 -9.396 0.938 1.00 18.17 59 ALA B O 1
ATOM 4009 N N . PHE B 1 60 ? 30.399 -8.974 2.829 1.00 20.24 60 PHE B N 1
ATOM 4010 C CA . PHE B 1 60 ? 29.263 -9.793 2.432 1.00 19.63 60 PHE B CA 1
ATOM 4011 C C . PHE B 1 60 ? 27.994 -9.269 3.105 1.00 20.50 60 PHE B C 1
ATOM 4012 O O . PHE B 1 60 ? 28.043 -8.283 3.844 1.00 17.79 60 PHE B O 1
ATOM 4029 N N . ASP B 1 61 ? 26.865 -9.915 2.829 1.00 17.48 61 ASP B N 1
ATOM 4030 C CA . ASP B 1 61 ? 25.563 -9.345 3.167 1.00 18.00 61 ASP B CA 1
ATOM 4031 C C . ASP B 1 61 ? 24.889 -10.048 4.331 1.00 17.11 61 ASP B C 1
ATOM 4032 O O . ASP B 1 61 ? 24.375 -9.397 5.250 1.00 17.24 61 ASP B O 1
ATOM 4041 N N . HIS B 1 62 ? 24.878 -11.374 4.295 1.00 16.03 62 HIS B N 1
ATOM 4042 C CA . HIS B 1 62 ? 24.138 -12.125 5.298 1.00 17.32 62 HIS B CA 1
ATOM 4043 C C . HIS B 1 62 ? 24.930 -13.302 5.831 1.00 18.10 62 HIS B C 1
ATOM 4044 O O . HIS B 1 62 ? 25.438 -14.126 5.072 1.00 16.79 62 HIS B O 1
ATOM 4059 N N . LEU B 1 63 ? 25.000 -13.366 7.160 1.00 15.30 63 LEU B N 1
ATOM 4060 C CA . LEU B 1 63 ? 25.657 -14.446 7.876 1.00 15.19 63 LEU B CA 1
ATOM 4061 C C . LEU B 1 63 ? 24.624 -15.381 8.491 1.00 14.80 63 LEU B C 1
ATOM 4062 O O . LEU B 1 63 ? 23.715 -14.941 9.192 1.00 14.37 63 LEU B O 1
ATOM 4078 N N . ILE B 1 64 ? 24.755 -16.671 8.229 1.00 13.60 64 ILE B N 1
ATOM 4079 C CA . ILE B 1 64 ? 23.886 -17.649 8.857 1.00 15.61 64 ILE B CA 1
ATOM 4080 C C . ILE B 1 64 ? 24.755 -18.699 9.539 1.00 15.35 64 ILE B C 1
ATOM 4081 O O . ILE B 1 64 ? 25.692 -19.224 8.945 1.00 13.98 64 ILE B O 1
ATOM 4097 N N . VAL B 1 65 ? 24.454 -18.991 10.796 1.00 12.84 65 VAL B N 1
ATOM 4098 C CA . VAL B 1 65 ? 25.187 -20.014 11.525 1.00 15.37 65 VAL B CA 1
ATOM 4099 C C . VAL B 1 65 ? 24.235 -21.138 11.923 1.00 15.66 65 VAL B C 1
ATOM 4100 O O . VAL B 1 65 ? 23.263 -20.912 12.648 1.00 15.53 65 VAL B O 1
ATOM 4113 N N . THR B 1 66 ? 24.503 -22.336 11.415 1.00 14.99 66 THR B N 1
ATOM 4114 C CA . THR B 1 66 ? 23.777 -23.539 11.798 1.00 16.54 66 THR B CA 1
ATOM 4115 C C . THR B 1 66 ? 24.725 -24.572 12.420 1.00 16.66 66 THR B C 1
ATOM 4116 O O . THR B 1 66 ? 24.296 -25.664 12.775 1.00 14.81 66 THR B O 1
ATOM 4127 N N . ALA B 1 67 ? 26.007 -24.220 12.567 1.00 16.20 67 ALA B N 1
ATOM 4128 C CA . ALA B 1 67 ? 27.025 -25.180 12.994 1.00 16.90 67 ALA B CA 1
ATOM 4129 C C . ALA B 1 67 ? 26.812 -25.707 14.415 1.00 20.05 67 ALA B C 1
ATOM 4130 O O . ALA B 1 67 ? 26.442 -24.954 15.315 1.00 17.15 67 ALA B O 1
ATOM 4137 N N . GLY B 1 68 ? 27.047 -27.005 14.604 1.00 18.16 68 GLY B N 1
ATOM 4138 C CA . GLY B 1 68 ? 27.123 -27.573 15.935 1.00 19.05 68 GLY B CA 1
ATOM 4139 C C . GLY B 1 68 ? 25.856 -28.248 16.419 1.00 23.89 68 GLY B C 1
ATOM 4140 O O . GLY B 1 68 ? 25.226 -27.780 17.368 1.00 22.14 68 GLY B O 1
ATOM 4144 N N . SER B 1 69 ? 25.498 -29.372 15.803 1.00 21.04 69 SER B N 1
ATOM 4145 C CA . SER B 1 69 ? 24.300 -30.095 16.220 1.00 23.04 69 SER B CA 1
ATOM 4146 C C . SER B 1 69 ? 24.558 -31.051 17.391 1.00 25.23 69 SER B C 1
ATOM 4147 O O . SER B 1 69 ? 23.612 -31.514 18.034 1.00 22.55 69 SER B O 1
ATOM 4155 N N . TYR B 1 70 ? 25.829 -31.330 17.682 1.00 19.31 70 TYR B N 1
ATOM 4156 C CA . TYR B 1 70 ? 26.170 -32.314 18.707 1.00 23.17 70 TYR B CA 1
ATOM 4157 C C . TYR B 1 70 ? 25.926 -31.813 20.132 1.00 22.49 70 TYR B C 1
ATOM 4158 O O . TYR B 1 70 ? 26.145 -30.646 20.436 1.00 19.80 70 TYR B O 1
ATOM 4176 N N . ALA B 1 71 ? 25.480 -32.713 21.000 1.00 19.00 71 ALA B N 1
ATOM 4177 C CA . ALA B 1 71 ? 25.527 -32.485 22.443 1.00 20.34 71 ALA B CA 1
ATOM 4178 C C . ALA B 1 71 ? 25.416 -33.825 23.157 1.00 22.08 71 ALA B C 1
ATOM 4179 O O . ALA B 1 71 ? 24.759 -34.743 22.668 1.00 21.22 71 ALA B O 1
ATOM 4186 N N . PRO B 1 72 ? 26.083 -33.956 24.310 1.00 20.48 72 PRO B N 1
ATOM 4187 C CA . PRO B 1 72 ? 25.951 -35.190 25.087 1.00 22.10 72 PRO B CA 1
ATOM 4188 C C . PRO B 1 72 ? 24.604 -35.265 25.796 1.00 17.71 72 PRO B C 1
ATOM 4189 O O . PRO B 1 72 ? 24.322 -34.410 26.636 1.00 17.12 72 PRO B O 1
ATOM 4200 N N . ALA B 1 73 ? 23.800 -36.273 25.468 1.00 18.23 73 ALA B N 1
ATOM 4201 C CA . ALA B 1 73 ? 22.489 -36.452 26.084 1.00 20.80 73 ALA B CA 1
ATOM 4202 C C . ALA B 1 73 ? 22.638 -37.043 27.479 1.00 19.38 73 ALA B C 1
ATOM 4203 O O . ALA B 1 73 ? 23.634 -37.696 27.769 1.00 17.23 73 ALA B O 1
ATOM 4210 N N . GLY B 1 74 ? 21.638 -36.839 28.329 1.00 16.93 74 GLY B N 1
ATOM 4211 C CA . GLY B 1 74 ? 21.629 -37.451 29.643 1.00 17.04 74 GLY B CA 1
ATOM 4212 C C . GLY B 1 74 ? 21.335 -36.461 30.751 1.00 17.68 74 GLY B C 1
ATOM 4213 O O . GLY B 1 74 ? 21.333 -35.248 30.535 1.00 15.10 74 GLY B O 1
ATOM 4217 N N . LYS B 1 75 ? 21.076 -36.982 31.943 1.00 15.80 75 LYS B N 1
ATOM 4218 C CA . LYS B 1 75 ? 20.783 -36.142 33.095 1.00 18.04 75 LYS B CA 1
ATOM 4219 C C . LYS B 1 75 ? 21.993 -35.314 33.521 1.00 20.75 75 LYS B C 1
ATOM 4220 O O . LYS B 1 75 ? 23.148 -35.706 33.302 1.00 18.15 75 LYS B O 1
ATOM 4239 N N . VAL B 1 76 ? 21.725 -34.172 34.145 1.00 17.29 76 VAL B N 1
ATOM 4240 C CA . VAL B 1 76 ? 22.790 -33.363 34.715 1.00 16.55 76 VAL B CA 1
ATOM 4241 C C . VAL B 1 76 ? 23.755 -34.216 35.540 1.00 19.13 76 VAL B C 1
ATOM 4242 O O . VAL B 1 76 ? 24.981 -34.029 35.483 1.00 17.28 76 VAL B O 1
ATOM 4255 N N . VAL B 1 77 ? 23.206 -35.142 36.323 1.00 18.22 77 VAL B N 1
ATOM 4256 C CA . VAL B 1 77 ? 24.043 -35.929 37.230 1.00 18.80 77 VAL B CA 1
ATOM 4257 C C . VAL B 1 77 ? 24.917 -36.956 36.492 1.00 24.82 77 VAL B C 1
ATOM 4258 O O . VAL B 1 77 ? 25.884 -37.481 37.061 1.00 21.58 77 VAL B O 1
ATOM 4271 N N . ASP B 1 78 ? 24.601 -37.226 35.227 1.00 20.34 78 ASP B N 1
ATOM 4272 C CA . ASP B 1 78 ? 25.291 -38.290 34.490 1.00 24.45 78 ASP B CA 1
ATOM 4273 C C . ASP B 1 78 ? 26.240 -37.770 33.414 1.00 24.78 78 ASP B C 1
ATOM 4274 O O . ASP B 1 78 ? 27.202 -38.451 33.051 1.00 23.72 78 ASP B O 1
ATOM 4283 N N . VAL B 1 79 ? 25.970 -36.574 32.897 1.00 18.78 79 VAL B N 1
ATOM 4284 C CA . VAL B 1 79 ? 26.692 -36.072 31.725 1.00 18.82 79 VAL B CA 1
ATOM 4285 C C . VAL B 1 79 ? 28.136 -35.668 32.052 1.00 19.51 79 VAL B C 1
ATOM 4286 O O . VAL B 1 79 ? 28.416 -35.104 33.112 1.00 18.77 79 VAL B O 1
ATOM 4299 N N . GLU B 1 80 ? 29.047 -35.977 31.132 1.00 18.68 80 GLU B N 1
ATOM 4300 C CA . GLU B 1 80 ? 30.452 -35.608 31.285 1.00 21.59 80 GLU B CA 1
ATOM 4301 C C . GLU B 1 80 ? 30.625 -34.133 30.967 1.00 18.40 80 GLU B C 1
ATOM 4302 O O . GLU B 1 80 ? 30.401 -33.704 29.837 1.00 18.39 80 GLU B O 1
ATOM 4314 N N . VAL B 1 81 ? 31.023 -33.359 31.968 1.00 16.27 81 VAL B N 1
ATOM 4315 C CA . VAL B 1 81 ? 31.131 -31.907 31.818 1.00 18.50 81 VAL B CA 1
ATOM 4316 C C . VAL B 1 81 ? 32.127 -31.496 30.734 1.00 18.85 81 VAL B C 1
ATOM 4317 O O . VAL B 1 81 ? 31.955 -30.469 30.083 1.00 18.39 81 VAL B O 1
ATOM 4330 N N . THR B 1 82 ? 33.169 -32.292 30.529 1.00 18.97 82 THR B N 1
ATOM 4331 C CA . THR B 1 82 ? 34.109 -32.004 29.454 1.00 20.16 82 THR B CA 1
ATOM 4332 C C . THR B 1 82 ? 33.422 -32.050 28.093 1.00 19.45 82 THR B C 1
ATOM 4333 O O . THR B 1 82 ? 33.681 -31.214 27.227 1.00 17.27 82 THR B O 1
ATOM 4344 N N . GLN B 1 83 ? 32.558 -33.040 27.903 1.00 17.87 83 GLN B N 1
ATOM 4345 C CA . GLN B 1 83 ? 31.824 -33.176 26.648 1.00 19.96 83 GLN B CA 1
ATOM 4346 C C . GLN B 1 83 ? 30.803 -32.050 26.500 1.00 17.28 83 GLN B C 1
ATOM 4347 O O . GLN B 1 83 ? 30.576 -31.551 25.401 1.00 15.99 83 GLN B O 1
ATOM 4361 N N . ALA B 1 84 ? 30.179 -31.680 27.613 1.00 15.56 84 ALA B N 1
ATOM 4362 C CA . ALA B 1 84 ? 29.185 -30.610 27.621 1.00 15.84 84 ALA B CA 1
ATOM 4363 C C . ALA B 1 84 ? 29.839 -29.290 27.214 1.00 16.56 84 ALA B C 1
ATOM 4364 O O . ALA B 1 84 ? 29.277 -28.515 26.426 1.00 13.89 84 ALA B O 1
ATOM 4371 N N . LYS B 1 85 ? 31.031 -29.030 27.753 1.00 14.77 85 LYS B N 1
ATOM 4372 C CA . LYS B 1 85 ? 31.761 -27.817 27.404 1.00 15.49 85 LYS B CA 1
ATOM 4373 C C . LYS B 1 85 ? 32.188 -27.863 25.939 1.00 17.88 85 LYS B C 1
ATOM 4374 O O . LYS B 1 85 ? 32.200 -26.836 25.256 1.00 15.71 85 LYS B O 1
ATOM 4393 N N . TYR B 1 86 ? 32.544 -29.045 25.448 1.00 15.84 86 TYR B N 1
ATOM 4394 C CA . TYR B 1 86 ? 32.882 -29.166 24.031 1.00 17.68 86 TYR B CA 1
ATOM 4395 C C . TYR B 1 86 ? 31.682 -28.754 23.169 1.00 17.16 86 TYR B C 1
ATOM 4396 O O . TYR B 1 86 ? 31.824 -28.039 22.168 1.00 17.14 86 TYR B O 1
ATOM 4414 N N . ALA B 1 87 ? 30.490 -29.199 23.552 1.00 18.52 87 ALA B N 1
ATOM 4415 C CA . ALA B 1 87 ? 29.301 -28.844 22.787 1.00 16.01 87 ALA B CA 1
ATOM 4416 C C . ALA B 1 87 ? 29.120 -27.326 22.770 1.00 16.52 87 ALA B C 1
ATOM 4417 O O . ALA B 1 87 ? 28.923 -26.732 21.717 1.00 15.60 87 ALA B O 1
ATOM 4424 N N . PHE B 1 88 ? 29.204 -26.708 23.945 1.00 15.31 88 PHE B N 1
ATOM 4425 C CA . PHE B 1 88 ? 29.126 -25.254 24.070 1.00 13.86 88 PHE B CA 1
ATOM 4426 C C . PHE B 1 88 ? 30.177 -24.555 23.194 1.00 14.62 88 PHE B C 1
ATOM 4427 O O . PHE B 1 88 ? 29.906 -23.512 22.588 1.00 13.60 88 PHE B O 1
ATOM 4444 N N . ASP B 1 89 ? 31.386 -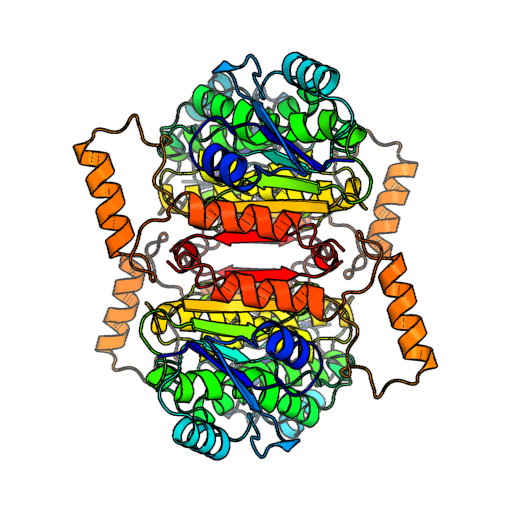25.113 23.145 1.00 15.28 89 ASP B N 1
ATOM 4445 C CA . ASP B 1 89 ? 32.482 -24.468 22.427 1.00 16.01 89 ASP B CA 1
ATOM 4446 C C . ASP B 1 89 ? 32.188 -24.289 20.963 1.00 13.73 89 ASP B C 1
ATOM 4447 O O . ASP B 1 89 ? 32.650 -23.330 20.359 1.00 14.20 89 ASP B O 1
ATOM 4456 N N . THR B 1 90 ? 31.445 -25.220 20.376 1.00 14.51 90 THR B N 1
ATOM 4457 C CA . THR B 1 90 ? 31.135 -25.123 18.956 1.00 14.33 90 THR B CA 1
ATOM 4458 C C . THR B 1 90 ? 29.873 -24.296 18.715 1.00 13.41 90 THR B C 1
ATOM 4459 O O . THR B 1 90 ? 29.926 -23.276 18.049 1.00 15.57 90 THR B O 1
ATOM 4470 N N . LYS B 1 91 ? 28.743 -24.744 19.254 1.00 14.83 91 LYS B N 1
ATOM 4471 C CA . LYS B 1 91 ? 27.464 -24.118 18.928 1.00 15.57 91 LYS B CA 1
ATOM 4472 C C . LYS B 1 91 ? 27.319 -22.743 19.580 1.00 15.52 91 LYS B C 1
ATOM 4473 O O . LYS B 1 91 ? 26.958 -21.765 18.914 1.00 14.80 91 LYS B O 1
ATOM 4492 N N . PHE B 1 92 ? 27.601 -22.631 20.873 1.00 12.93 92 PHE B N 1
ATOM 4493 C CA . PHE B 1 92 ? 27.462 -21.312 21.490 1.00 13.14 92 PHE B CA 1
ATOM 4494 C C . PHE B 1 92 ? 28.648 -20.383 21.207 1.00 12.42 92 PHE B C 1
ATOM 4495 O O . PHE B 1 92 ? 28.480 -19.323 20.631 1.00 10.83 92 PHE B O 1
ATOM 4512 N N . TRP B 1 93 ? 29.853 -20.772 21.607 1.00 11.88 93 TRP B N 1
ATOM 4513 C CA . TRP B 1 93 ? 30.986 -19.883 21.434 1.00 12.20 93 TRP B CA 1
ATOM 4514 C C . TRP B 1 93 ? 31.320 -19.697 19.958 1.00 12.28 93 TRP B C 1
ATOM 4515 O O . TRP B 1 93 ? 31.797 -18.639 19.560 1.00 13.27 93 TRP B O 1
ATOM 4536 N N . GLY B 1 94 ? 31.028 -20.703 19.140 1.00 10.81 94 GLY B N 1
ATOM 4537 C CA . GLY B 1 94 ? 31.206 -20.554 17.704 1.00 13.71 94 GLY B CA 1
ATOM 4538 C C . GLY B 1 94 ? 30.338 -19.435 17.134 1.00 14.83 94 GLY B C 1
ATOM 4539 O O . GLY B 1 94 ? 30.782 -18.642 16.301 1.00 12.29 94 GLY B O 1
ATOM 4543 N N . ALA B 1 95 ? 29.081 -19.369 17.571 1.00 14.10 95 ALA B N 1
ATOM 4544 C CA . ALA B 1 95 ? 28.206 -18.277 17.149 1.00 12.49 95 ALA B CA 1
ATOM 4545 C C . ALA B 1 95 ? 28.754 -16.944 17.637 1.00 12.25 95 ALA B C 1
ATOM 4546 O O . ALA B 1 95 ? 28.736 -15.954 16.914 1.00 11.76 95 ALA B O 1
ATOM 4553 N N . VAL B 1 96 ? 29.241 -16.917 18.875 1.00 13.06 96 VAL B N 1
ATOM 4554 C CA . VAL B 1 96 ? 29.803 -15.698 19.424 1.00 12.40 96 VAL B CA 1
ATOM 4555 C C . VAL B 1 96 ? 30.994 -15.236 18.580 1.00 14.98 96 VAL B C 1
ATOM 4556 O O . VAL B 1 96 ? 31.086 -14.058 18.224 1.00 14.57 96 VAL B O 1
ATOM 4569 N N . LEU B 1 97 ? 31.879 -16.173 18.244 1.00 12.74 97 LEU B N 1
ATOM 4570 C CA . LEU B 1 97 ? 33.081 -15.860 17.474 1.00 14.68 97 LEU B CA 1
ATOM 4571 C C . LEU B 1 97 ? 32.716 -15.382 16.072 1.00 14.41 97 LEU B C 1
ATOM 4572 O O . LEU B 1 97 ? 33.327 -14.446 15.548 1.00 13.99 97 LEU B O 1
ATOM 4588 N N . ALA B 1 98 ? 31.721 -16.027 15.471 1.00 14.04 98 ALA B N 1
ATOM 4589 C CA . ALA B 1 98 ? 31.310 -15.702 14.102 1.00 13.64 98 ALA B CA 1
ATOM 4590 C C . ALA B 1 98 ? 30.774 -14.280 14.026 1.00 14.98 98 ALA B C 1
ATOM 4591 O O . ALA B 1 98 ? 31.077 -13.550 13.087 1.00 15.10 98 ALA B O 1
ATOM 4598 N N . ALA B 1 99 ? 29.970 -13.889 15.012 1.00 13.73 99 ALA B N 1
ATOM 4599 C CA . ALA B 1 99 ? 29.434 -12.530 15.039 1.00 15.48 99 ALA B CA 1
ATOM 4600 C C . ALA B 1 99 ? 30.559 -11.542 15.302 1.00 15.07 99 ALA B C 1
ATOM 4601 O O . ALA B 1 99 ? 30.634 -10.479 14.684 1.00 17.24 99 ALA B O 1
ATOM 4608 N N . LYS B 1 100 ? 31.425 -11.899 16.242 1.00 16.61 100 LYS B N 1
ATOM 4609 C CA . LYS B 1 100 ? 32.507 -11.018 16.662 1.00 16.76 100 LYS B CA 1
ATOM 4610 C C . LYS B 1 100 ? 33.412 -10.608 15.498 1.00 17.40 100 LYS B C 1
ATOM 4611 O O . LYS B 1 100 ? 33.781 -9.443 15.384 1.00 17.66 100 LYS B O 1
ATOM 4630 N N . HIS B 1 101 ? 33.773 -11.561 14.641 1.00 16.82 101 HIS B N 1
ATOM 4631 C CA . HIS B 1 101 ? 34.696 -11.276 13.546 1.00 18.63 101 HIS B CA 1
ATOM 4632 C C . HIS B 1 101 ? 34.005 -11.061 12.208 1.00 18.37 101 HIS B C 1
ATOM 4633 O O . HIS B 1 101 ? 34.535 -10.369 11.334 1.00 16.22 101 HIS B O 1
ATOM 4648 N N . GLY B 1 102 ? 32.820 -11.642 12.048 1.00 18.37 102 GLY B N 1
ATOM 4649 C CA . GLY B 1 102 ? 32.068 -11.464 10.827 1.00 17.96 102 GLY B CA 1
ATOM 4650 C C . GLY B 1 102 ? 31.399 -10.101 10.740 1.00 18.25 102 GLY B C 1
ATOM 4651 O O . GLY B 1 102 ? 31.254 -9.550 9.647 1.00 17.68 102 GLY B O 1
ATOM 4655 N N . ALA B 1 103 ? 30.993 -9.548 11.884 1.00 16.69 103 ALA B N 1
ATOM 4656 C CA . ALA B 1 103 ? 30.145 -8.357 11.871 1.00 18.68 103 ALA B CA 1
ATOM 4657 C C . ALA B 1 103 ? 30.749 -7.203 11.067 1.00 18.64 103 ALA B C 1
ATOM 4658 O O . ALA B 1 103 ? 30.028 -6.526 10.341 1.00 16.92 103 ALA B O 1
ATOM 4665 N N . ARG B 1 104 ? 32.063 -6.984 11.169 1.00 17.75 104 ARG B N 1
ATOM 4666 C CA . ARG B 1 104 ? 32.665 -5.818 10.510 1.00 20.42 104 ARG B CA 1
ATOM 4667 C C . ARG B 1 104 ? 32.620 -5.882 8.971 1.00 18.26 104 ARG B C 1
ATOM 4668 O O . ARG B 1 104 ? 32.766 -4.858 8.296 1.00 18.24 104 ARG B O 1
ATOM 4689 N N . TYR B 1 105 ? 32.405 -7.078 8.430 1.00 17.47 105 TYR B N 1
ATOM 4690 C CA . TYR B 1 105 ? 32.330 -7.281 6.977 1.00 19.12 105 TYR B CA 1
ATOM 4691 C C . TYR B 1 105 ? 30.897 -7.160 6.404 1.00 21.15 105 TYR B C 1
ATOM 4692 O O . TYR B 1 105 ? 30.701 -7.225 5.184 1.00 19.95 105 TYR B O 1
ATOM 4710 N N . LEU B 1 106 ? 29.905 -6.987 7.276 1.00 16.63 106 LEU B N 1
ATOM 4711 C CA . LEU B 1 106 ? 28.499 -6.957 6.835 1.00 18.21 106 LEU B CA 1
ATOM 4712 C C . LEU B 1 106 ? 28.143 -5.647 6.133 1.00 16.99 106 LEU B C 1
ATOM 4713 O O . LEU B 1 106 ? 28.300 -4.570 6.689 1.00 17.64 106 LEU B O 1
ATOM 4729 N N . LYS B 1 107 ? 27.662 -5.756 4.900 1.00 19.78 107 LYS B N 1
ATOM 4730 C CA . LYS B 1 107 ? 27.278 -4.599 4.113 1.00 21.78 107 LYS B CA 1
ATOM 4731 C C . LYS B 1 107 ? 25.940 -3.998 4.587 1.00 24.47 107 LYS B C 1
ATOM 4732 O O . LYS B 1 107 ? 25.142 -4.655 5.255 1.00 21.23 107 LYS B O 1
ATOM 4751 N N . GLN B 1 108 ? 25.709 -2.740 4.236 1.00 24.95 108 GLN B N 1
ATOM 4752 C CA . GLN B 1 108 ? 24.472 -2.061 4.583 1.00 25.87 108 GLN B CA 1
ATOM 4753 C C . GLN B 1 108 ? 23.274 -2.932 4.233 1.00 23.86 108 GLN B C 1
ATOM 4754 O O . GLN B 1 108 ? 23.200 -3.497 3.134 1.00 23.55 108 GLN 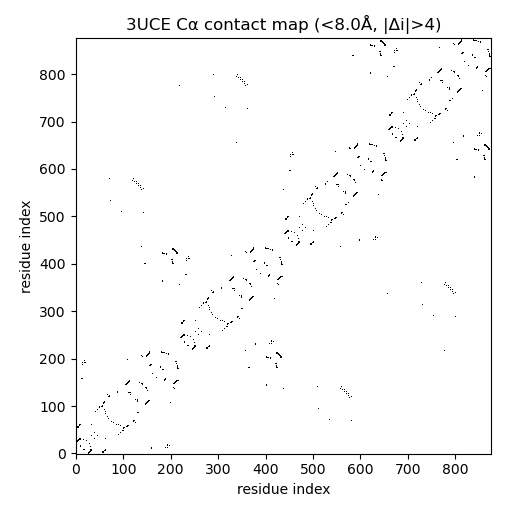B O 1
ATOM 4768 N N . GLY B 1 109 ? 22.348 -3.053 5.177 1.00 22.98 109 GLY B N 1
ATOM 4769 C CA . GLY B 1 109 ? 21.153 -3.856 4.982 1.00 22.77 109 GLY B CA 1
ATOM 4770 C C . GLY B 1 109 ? 21.343 -5.329 5.294 1.00 24.34 109 GLY B C 1
ATOM 4771 O O . GLY B 1 109 ? 20.437 -6.141 5.081 1.00 19.21 109 GLY B O 1
ATOM 4775 N N . GLY B 1 110 ? 22.519 -5.681 5.803 1.00 19.86 110 GLY B N 1
ATOM 4776 C CA . GLY B 1 110 ? 22.831 -7.071 6.080 1.00 19.55 110 GLY B CA 1
ATOM 4777 C C . GLY B 1 110 ? 22.247 -7.564 7.393 1.00 17.75 110 GLY B C 1
ATOM 4778 O O . GLY B 1 110 ? 21.593 -6.816 8.121 1.00 17.47 110 GLY B O 1
ATOM 4782 N N . SER B 1 111 ? 22.511 -8.826 7.706 1.00 15.92 111 SER B N 1
ATOM 4783 C CA . SER B 1 111 ? 21.871 -9.474 8.840 1.00 17.00 111 SER B CA 1
ATOM 4784 C C . SER B 1 111 ? 22.701 -10.658 9.291 1.00 16.78 111 SER B C 1
ATOM 4785 O O . SER B 1 111 ? 23.499 -11.192 8.523 1.00 15.14 111 SER B O 1
ATOM 4793 N N . ILE B 1 112 ? 22.491 -11.053 10.540 1.00 15.81 112 ILE B N 1
ATOM 4794 C CA . ILE B 1 112 ? 23.014 -12.304 11.069 1.00 14.65 112 ILE B CA 1
ATOM 4795 C C . ILE B 1 112 ? 21.820 -13.133 11.518 1.00 16.88 112 ILE B C 1
ATOM 4796 O O . ILE B 1 112 ? 20.937 -12.619 12.209 1.00 14.28 112 ILE B O 1
ATOM 4812 N N . THR B 1 113 ? 21.783 -14.404 11.123 1.00 13.35 113 THR B N 1
ATOM 4813 C CA . THR B 1 113 ? 20.769 -15.327 11.615 1.00 14.59 113 THR B CA 1
ATOM 4814 C C . THR B 1 113 ? 21.417 -16.540 12.298 1.00 15.51 113 THR B C 1
ATOM 4815 O O . THR B 1 113 ? 22.150 -17.284 11.663 1.00 13.01 113 THR B O 1
ATOM 4826 N N . LEU B 1 114 ? 21.150 -16.720 13.594 1.00 11.60 114 LEU B N 1
ATOM 4827 C CA . LEU B 1 114 ? 21.722 -17.821 14.348 1.00 13.00 114 LEU B CA 1
ATOM 4828 C C . LEU B 1 114 ? 20.688 -18.937 14.510 1.00 14.95 114 LEU B C 1
ATOM 4829 O O . LEU B 1 114 ? 19.533 -18.798 14.079 1.00 12.85 114 LEU B O 1
ATOM 4845 N N . THR B 1 115 ? 21.094 -20.043 15.127 1.00 12.21 115 THR B N 1
ATOM 4846 C CA . THR B 1 115 ? 20.169 -21.148 15.331 1.00 13.43 115 THR B CA 1
ATOM 4847 C C . THR B 1 115 ? 20.146 -21.552 16.790 1.00 13.65 115 THR B C 1
ATOM 4848 O O . THR B 1 115 ? 21.202 -21.760 17.395 1.00 12.77 115 THR B O 1
ATOM 4859 N N . SER B 1 116 ? 18.951 -21.667 17.361 1.00 14.07 116 SER B N 1
ATOM 4860 C CA . SER B 1 116 ? 18.840 -22.208 18.714 1.00 13.67 116 SER B CA 1
ATOM 4861 C C . SER B 1 116 ? 18.156 -23.572 18.643 1.00 16.10 116 SER B C 1
ATOM 4862 O O . SER B 1 116 ? 18.755 -24.544 18.170 1.00 15.41 116 SER B O 1
ATOM 4870 N N . GLY B 1 117 ? 16.902 -23.648 19.077 1.00 12.49 117 GLY B N 1
ATOM 4871 C CA . GLY B 1 117 ? 16.177 -24.906 19.083 1.00 14.18 117 GLY B CA 1
ATOM 4872 C C . GLY B 1 117 ? 15.163 -24.934 20.211 1.00 15.12 117 GLY B C 1
ATOM 4873 O O . GLY B 1 117 ? 15.392 -24.358 21.277 1.00 12.77 117 GLY B O 1
ATOM 4877 N N . MET B 1 118 ? 14.048 -25.619 19.975 1.00 14.35 118 MET B N 1
ATOM 4878 C CA . MET B 1 118 ? 12.915 -25.608 20.896 1.00 13.54 118 MET B CA 1
ATOM 4879 C C . MET B 1 118 ? 13.243 -25.982 22.341 1.00 14.47 118 MET B C 1
ATOM 4880 O O . MET B 1 118 ? 12.495 -25.624 23.248 1.00 13.66 118 MET B O 1
ATOM 4894 N N . LEU B 1 119 ? 14.349 -26.692 22.582 1.00 15.58 119 LEU B N 1
ATOM 4895 C CA . LEU B 1 119 ? 14.673 -27.097 23.954 1.00 15.87 119 LEU B CA 1
ATOM 4896 C C . LEU B 1 119 ? 15.148 -25.927 24.831 1.00 14.13 119 LEU B C 1
ATOM 4897 O O . LEU B 1 119 ? 15.342 -26.093 26.043 1.00 13.99 119 LEU B O 1
ATOM 4913 N N . SER B 1 120 ? 15.330 -24.747 24.240 1.00 14.15 120 SER B N 1
ATOM 4914 C CA . SER B 1 120 ? 15.571 -23.561 25.065 1.00 14.35 120 SER B CA 1
ATOM 4915 C C . SER B 1 120 ? 14.388 -23.384 26.022 1.00 17.76 120 SER B C 1
ATOM 4916 O O . SER B 1 120 ? 14.550 -22.965 27.177 1.00 13.92 120 SER B O 1
ATOM 4924 N N . ARG B 1 121 ? 13.195 -23.715 25.531 1.00 14.26 121 ARG B N 1
ATOM 4925 C CA . ARG B 1 121 ? 11.969 -23.385 26.249 1.00 18.17 121 ARG B CA 1
ATOM 4926 C C . ARG B 1 121 ? 11.068 -24.593 26.535 1.00 18.92 121 ARG B C 1
ATOM 4927 O O . ARG B 1 121 ? 10.265 -24.554 27.467 1.00 18.88 121 ARG B O 1
ATOM 4948 N N . LYS B 1 122 ? 11.204 -25.669 25.765 1.00 16.90 122 LYS B N 1
ATOM 4949 C CA . LYS B 1 122 ? 10.494 -26.906 26.104 1.00 17.58 122 LYS B CA 1
ATOM 4950 C C . LYS B 1 122 ? 11.336 -27.700 27.096 1.00 17.82 122 LYS B C 1
ATOM 4951 O O . LYS B 1 122 ? 12.430 -28.144 26.761 1.00 15.88 122 LYS B O 1
ATOM 4970 N N . VAL B 1 123 ? 10.832 -27.875 28.314 1.00 16.39 123 VAL B N 1
ATOM 4971 C CA . VAL B 1 123 ? 11.602 -28.530 29.362 1.00 15.76 123 VAL B CA 1
ATOM 4972 C C . VAL B 1 123 ? 11.504 -30.051 29.230 1.00 18.82 123 VAL B C 1
ATOM 4973 O O . VAL B 1 123 ? 10.426 -30.616 29.406 1.00 18.22 123 VAL B O 1
ATOM 4986 N N . VAL B 1 124 ? 12.625 -30.706 28.937 1.00 16.31 124 VAL B N 1
ATOM 4987 C CA . VAL B 1 124 ? 12.647 -32.153 28.721 1.00 17.36 124 VAL B CA 1
ATOM 4988 C C . VAL B 1 124 ? 13.800 -32.768 29.501 1.00 19.43 124 VAL B C 1
ATOM 4989 O O . VAL B 1 124 ? 14.923 -32.283 29.413 1.00 17.46 124 VAL B O 1
ATOM 5002 N N . ALA B 1 125 ? 13.534 -33.826 30.263 1.00 18.58 125 ALA B N 1
ATOM 5003 C CA . ALA B 1 125 ? 14.613 -34.496 31.000 1.00 19.87 125 ALA B CA 1
ATOM 5004 C C . ALA B 1 125 ? 15.706 -34.945 30.033 1.00 18.23 125 ALA B C 1
ATOM 5005 O O . ALA B 1 125 ? 15.420 -35.274 28.881 1.00 16.99 125 ALA B O 1
ATOM 5012 N N . ASN B 1 126 ? 16.956 -34.938 30.504 1.00 17.26 126 ASN B N 1
ATOM 5013 C CA . ASN B 1 126 ? 18.100 -35.432 29.734 1.00 20.78 126 ASN B CA 1
ATOM 5014 C C . ASN B 1 126 ? 18.576 -34.485 28.631 1.00 18.79 126 ASN B C 1
ATOM 5015 O O . ASN B 1 126 ? 19.301 -34.904 27.730 1.00 16.20 126 ASN B O 1
ATOM 5026 N N . THR B 1 127 ? 18.171 -33.218 28.684 1.00 16.13 127 THR B N 1
ATOM 5027 C CA . THR B 1 127 ? 18.530 -32.284 27.619 1.00 16.69 127 THR B CA 1
ATOM 5028 C C . THR B 1 127 ? 19.196 -30.994 28.104 1.00 15.92 127 THR B C 1
ATOM 5029 O O . THR B 1 127 ? 19.197 -30.006 27.378 1.00 14.62 127 THR B O 1
ATOM 5040 N N . TYR B 1 128 ? 19.765 -30.967 29.308 1.00 14.31 128 TYR B N 1
ATOM 5041 C CA . TYR B 1 128 ? 20.262 -29.678 29.817 1.00 15.50 128 TYR B CA 1
ATOM 5042 C C . TYR B 1 128 ? 21.312 -29.026 28.911 1.00 15.51 128 TYR B C 1
ATOM 5043 O O . TYR B 1 128 ? 21.362 -27.790 28.776 1.00 13.72 128 TYR B O 1
ATOM 5061 N N . VAL B 1 129 ? 22.160 -29.825 28.278 1.00 14.88 129 VAL B N 1
ATOM 5062 C CA . VAL B 1 129 ? 23.213 -29.217 27.475 1.00 16.15 129 VAL B CA 1
ATOM 5063 C C . VAL B 1 129 ? 22.584 -28.483 26.294 1.00 16.38 129 VAL B C 1
ATOM 5064 O O . VAL B 1 129 ? 22.831 -27.292 26.098 1.00 14.71 129 VAL B O 1
ATOM 5077 N N . LYS B 1 130 ? 21.753 -29.173 25.521 1.00 13.91 130 LYS B N 1
ATOM 5078 C CA . LYS B 1 130 ? 21.061 -28.512 24.411 1.00 15.45 130 LYS B CA 1
ATOM 5079 C C . LYS B 1 130 ? 20.213 -27.315 24.881 1.00 15.50 130 LYS B C 1
ATOM 5080 O O . LYS B 1 130 ? 20.186 -26.280 24.216 1.00 14.04 130 LYS B O 1
ATOM 5099 N N . ALA B 1 131 ? 19.536 -27.461 26.024 1.00 14.03 131 ALA B N 1
ATOM 5100 C CA . ALA B 1 131 ? 18.629 -26.424 26.521 1.00 14.66 131 ALA B CA 1
ATOM 5101 C C . ALA B 1 131 ? 19.405 -25.175 26.893 1.00 13.37 131 ALA B C 1
ATOM 5102 O O . ALA B 1 131 ? 19.004 -24.051 26.551 1.00 11.98 131 ALA B O 1
ATOM 5109 N N . ALA B 1 132 ? 20.508 -25.375 27.613 1.00 12.50 132 ALA B N 1
ATOM 5110 C CA . ALA B 1 132 ? 21.348 -24.261 28.059 1.00 12.35 132 ALA B CA 1
ATOM 5111 C C . ALA B 1 132 ? 21.998 -23.555 26.877 1.00 13.07 132 ALA B C 1
ATOM 5112 O O . ALA B 1 132 ? 22.020 -22.321 26.816 1.00 11.82 132 ALA B O 1
ATOM 5119 N N . ILE B 1 133 ? 22.530 -24.331 25.936 1.00 11.84 133 ILE B N 1
ATOM 5120 C CA . ILE B 1 133 ? 23.108 -23.744 24.725 1.00 12.11 133 ILE B CA 1
ATOM 5121 C C . ILE B 1 133 ? 22.085 -22.865 24.024 1.00 12.56 133 ILE B C 1
ATOM 5122 O O . ILE B 1 133 ? 22.344 -21.694 23.719 1.00 12.86 133 ILE B O 1
ATOM 5138 N N . ASN B 1 134 ? 20.906 -23.420 23.773 1.00 12.77 134 ASN B N 1
ATOM 5139 C CA . ASN B 1 134 ? 19.895 -22.686 23.015 1.00 12.60 134 ASN B CA 1
ATOM 5140 C C . ASN B 1 134 ? 19.381 -21.439 23.732 1.00 11.35 134 ASN B C 1
ATOM 5141 O O . ASN B 1 134 ? 19.161 -20.397 23.100 1.00 9.76 134 ASN B O 1
ATOM 5152 N N . ALA B 1 135 ? 19.195 -21.537 25.046 1.00 12.08 135 ALA B N 1
ATOM 5153 C CA . ALA B 1 135 ? 18.821 -20.367 25.844 1.00 13.54 135 ALA B CA 1
ATOM 5154 C C . ALA B 1 135 ? 19.899 -19.279 25.736 1.00 12.64 135 ALA B C 1
ATOM 5155 O O . ALA B 1 135 ? 19.599 -18.089 25.584 1.00 11.31 135 ALA B O 1
ATOM 5162 N N . ALA B 1 136 ? 21.160 -19.690 25.797 1.00 12.77 136 ALA B N 1
ATOM 5163 C CA . ALA B 1 136 ? 22.260 -18.744 25.692 1.00 11.38 136 ALA B CA 1
ATOM 5164 C C . ALA B 1 136 ? 22.292 -18.096 24.302 1.00 12.81 136 ALA B C 1
ATOM 5165 O O . ALA B 1 136 ? 22.503 -16.886 24.182 1.00 12.49 136 ALA B O 1
ATOM 5172 N N . ILE B 1 137 ? 22.077 -18.897 23.257 1.00 12.41 137 ILE B N 1
ATOM 5173 C CA . ILE B 1 137 ? 21.989 -18.368 21.890 1.00 11.59 137 ILE B CA 1
ATOM 5174 C C . ILE B 1 137 ? 20.878 -17.319 21.758 1.00 10.87 137 ILE B C 1
ATOM 5175 O O . ILE B 1 137 ? 21.082 -16.251 21.177 1.00 11.69 137 ILE B O 1
ATOM 5191 N N . GLU B 1 138 ? 19.703 -17.613 22.303 1.00 11.82 138 GLU B N 1
ATOM 5192 C CA . GLU B 1 138 ? 18.571 -16.698 22.138 1.00 12.58 138 GLU B CA 1
ATOM 5193 C C . GLU B 1 138 ? 18.843 -15.392 22.891 1.00 12.16 138 GLU B C 1
ATOM 5194 O O . GLU B 1 138 ? 18.564 -14.309 22.378 1.00 12.74 138 GLU B O 1
ATOM 5206 N N . ALA B 1 139 ? 19.408 -15.474 24.092 1.00 9.95 139 ALA B N 1
ATOM 5207 C CA . ALA B 1 139 ? 19.723 -14.234 24.814 1.00 12.80 139 ALA B CA 1
ATOM 5208 C C . ALA B 1 139 ? 20.784 -13.392 24.093 1.00 12.88 139 ALA B C 1
ATOM 5209 O O . ALA B 1 139 ? 20.695 -12.164 24.042 1.00 11.89 139 ALA B O 1
ATOM 5216 N N . THR B 1 140 ? 21.792 -14.061 23.543 1.00 11.50 140 THR B N 1
ATOM 5217 C CA . THR B 1 140 ? 22.895 -13.394 22.858 1.00 10.86 140 THR B CA 1
ATOM 5218 C C . THR B 1 140 ? 22.437 -12.787 21.528 1.00 12.85 140 THR B C 1
ATOM 5219 O O . THR B 1 140 ? 22.915 -11.717 21.123 1.00 10.75 140 THR B O 1
ATOM 5230 N N . THR B 1 141 ? 21.497 -13.464 20.873 1.00 11.46 141 THR B N 1
ATOM 5231 C CA . THR B 1 141 ? 20.876 -12.962 19.647 1.00 10.39 141 THR B CA 1
ATOM 5232 C C . THR B 1 141 ? 20.296 -11.581 19.919 1.00 11.34 141 THR B C 1
ATOM 5233 O O . THR B 1 141 ? 20.490 -10.657 19.140 1.00 10.02 141 THR B O 1
ATOM 5244 N N . LYS B 1 142 ? 19.593 -11.418 21.040 1.00 11.29 142 LYS B N 1
ATOM 5245 C CA . LYS B 1 142 ? 18.908 -10.156 21.281 1.00 13.73 142 LYS B CA 1
ATOM 5246 C C . LYS B 1 142 ? 19.894 -9.055 21.654 1.00 12.03 142 LYS B C 1
ATOM 5247 O O . LYS B 1 142 ? 19.738 -7.906 21.232 1.00 13.93 142 LYS B O 1
ATOM 5266 N N . VAL B 1 143 ? 20.926 -9.397 22.417 1.00 12.05 143 VAL B N 1
ATOM 5267 C CA . VAL B 1 143 ? 21.960 -8.418 22.741 1.00 9.44 143 VAL B CA 1
ATOM 5268 C C . VAL B 1 143 ? 22.667 -7.965 21.473 1.00 12.66 143 VAL B C 1
ATOM 5269 O O . VAL B 1 143 ? 22.883 -6.762 21.261 1.00 12.85 143 VAL B O 1
ATOM 5282 N N . LEU B 1 144 ? 22.994 -8.918 20.608 1.00 12.14 144 LEU B N 1
ATOM 5283 C CA . LEU B 1 144 ? 23.615 -8.584 19.329 1.00 13.10 144 LEU B CA 1
ATOM 5284 C C . LEU B 1 144 ? 22.739 -7.664 18.491 1.00 12.82 144 LEU B C 1
ATOM 5285 O O . LEU B 1 144 ? 23.254 -6.748 17.851 1.00 13.71 144 LEU B O 1
ATOM 5301 N N . ALA B 1 145 ? 21.429 -7.916 18.471 1.00 12.81 145 ALA B N 1
ATOM 5302 C CA . ALA B 1 145 ? 20.512 -7.091 17.694 1.00 12.08 145 ALA B CA 1
ATOM 5303 C C . ALA B 1 145 ? 20.582 -5.653 18.178 1.00 14.80 145 ALA B C 1
ATOM 5304 O O . ALA B 1 145 ? 20.553 -4.710 17.388 1.00 12.85 145 ALA B O 1
ATOM 5311 N N . LYS B 1 146 ? 20.691 -5.480 19.484 1.00 13.07 146 LYS B N 1
ATOM 5312 C CA . LYS B 1 146 ? 20.803 -4.138 20.029 1.00 16.27 146 LYS B CA 1
ATOM 5313 C C . LYS B 1 146 ? 22.163 -3.527 19.663 1.00 17.86 146 LYS B C 1
ATOM 5314 O O . LYS B 1 146 ? 22.238 -2.364 19.243 1.00 17.77 146 LYS B O 1
ATOM 5333 N N . GLU B 1 147 ? 23.236 -4.308 19.785 1.00 14.92 147 GLU B N 1
ATOM 5334 C CA . GLU B 1 147 ? 24.576 -3.760 19.617 1.00 15.56 147 GLU B CA 1
ATOM 5335 C C . GLU B 1 147 ? 24.961 -3.541 18.158 1.00 16.75 147 GLU B C 1
ATOM 5336 O O . GLU B 1 147 ? 25.747 -2.652 17.863 1.00 18.23 147 GLU B O 1
ATOM 5348 N N . LEU B 1 148 ? 24.434 -4.355 17.250 1.00 14.04 148 LEU B N 1
ATOM 5349 C CA . LEU B 1 148 ? 24.878 -4.282 15.854 1.00 15.39 148 LEU B CA 1
ATOM 5350 C C . LEU B 1 148 ? 23.939 -3.464 14.965 1.00 18.92 148 LEU B C 1
ATOM 5351 O O . LEU B 1 148 ? 24.224 -3.276 13.781 1.00 17.90 148 LEU B O 1
ATOM 5367 N N . ALA B 1 149 ? 22.827 -2.990 15.521 1.00 15.77 149 ALA B N 1
ATOM 5368 C CA . ALA B 1 149 ? 21.860 -2.196 14.740 1.00 17.64 149 ALA B CA 1
ATOM 5369 C C . ALA B 1 149 ? 22.611 -1.113 13.953 1.00 19.09 149 ALA B C 1
ATOM 5370 O O . ALA B 1 149 ? 23.543 -0.510 14.481 1.00 16.25 149 ALA B O 1
ATOM 5377 N N . PRO B 1 150 ? 22.203 -0.844 12.697 1.00 18.28 150 PRO B N 1
ATOM 5378 C CA . PRO B 1 150 ? 21.018 -1.323 11.966 1.00 18.94 150 PRO B CA 1
ATOM 5379 C C . PRO B 1 150 ? 21.173 -2.694 11.326 1.00 18.26 150 PRO B C 1
ATOM 5380 O O . PRO B 1 150 ? 20.254 -3.146 10.638 1.00 16.35 150 PRO B O 1
ATOM 5391 N N . ILE B 1 151 ? 22.310 -3.349 11.534 1.00 16.06 151 ILE B N 1
ATOM 5392 C CA . ILE B 1 151 ? 22.445 -4.732 11.115 1.00 15.79 151 ILE B CA 1
ATOM 5393 C C . ILE B 1 151 ? 21.392 -5.506 11.901 1.00 13.37 151 ILE B C 1
ATOM 5394 O O . ILE B 1 151 ? 21.254 -5.308 13.108 1.00 16.01 151 ILE B O 1
ATOM 5410 N N . ARG B 1 152 ? 20.635 -6.357 11.227 1.00 13.43 152 ARG B N 1
ATOM 5411 C CA . ARG B 1 152 ? 19.568 -7.111 11.893 1.00 14.00 152 ARG B CA 1
ATOM 5412 C C . ARG B 1 152 ? 20.093 -8.455 12.389 1.00 15.46 152 ARG B C 1
ATOM 5413 O O . ARG B 1 152 ? 20.884 -9.107 11.697 1.00 15.84 152 ARG B O 1
ATOM 5434 N N . VAL B 1 153 ? 19.677 -8.864 13.590 1.00 13.10 153 VAL B N 1
ATOM 5435 C CA . VAL B 1 153 ? 20.124 -10.138 14.142 1.00 13.03 153 VAL B CA 1
ATOM 5436 C C . VAL B 1 153 ? 18.944 -10.919 14.694 1.00 14.80 153 VAL B C 1
ATOM 5437 O O . VAL B 1 153 ? 18.232 -10.430 15.585 1.00 12.13 153 VAL B O 1
ATOM 5450 N N . ASN B 1 154 ? 18.743 -12.122 14.154 1.00 11.24 154 ASN B N 1
ATOM 5451 C CA . ASN B 1 154 ? 17.624 -12.986 14.540 1.00 13.20 154 ASN B CA 1
ATOM 5452 C C . ASN B 1 154 ? 18.099 -14.421 14.735 1.00 13.17 154 ASN B C 1
ATOM 5453 O O . ASN B 1 154 ? 19.265 -14.733 14.497 1.00 12.52 154 ASN B O 1
ATOM 5464 N N . ALA B 1 155 ? 17.192 -15.288 15.165 1.00 11.94 155 ALA B N 1
ATOM 5465 C CA . ALA B 1 155 ? 17.509 -16.697 15.319 1.00 13.42 155 ALA B CA 1
ATOM 5466 C C . ALA B 1 155 ? 16.316 -17.588 14.970 1.00 14.42 155 ALA B C 1
ATOM 5467 O O . ALA B 1 155 ? 15.163 -17.262 15.258 1.00 14.20 155 ALA B O 1
ATOM 5474 N N . ILE B 1 156 ? 16.620 -18.726 14.361 1.00 13.72 156 ILE B N 1
ATOM 5475 C CA . ILE B 1 156 ? 15.628 -19.726 14.038 1.00 13.72 156 ILE B CA 1
ATOM 5476 C C . ILE B 1 156 ? 15.710 -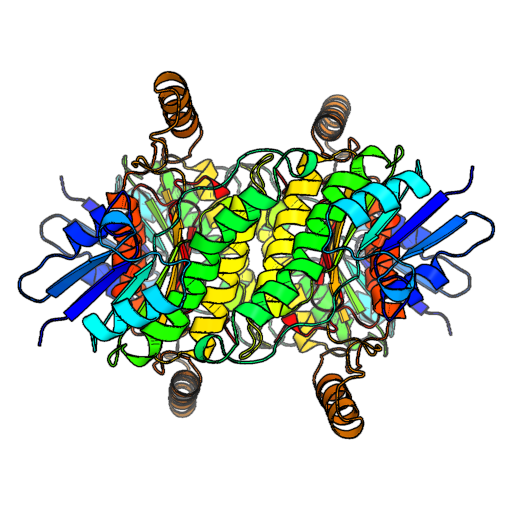20.820 15.090 1.00 14.34 156 ILE B C 1
ATOM 5477 O O . ILE B 1 156 ? 16.813 -21.278 15.443 1.00 12.82 156 ILE B O 1
ATOM 5493 N N . SER B 1 157 ? 14.555 -21.231 15.596 1.00 12.83 157 SER B N 1
ATOM 5494 C CA . SER B 1 157 ? 14.504 -22.285 16.611 1.00 14.63 157 SER B CA 1
ATOM 5495 C C . SER B 1 157 ? 13.766 -23.527 16.089 1.00 15.48 157 SER B C 1
ATOM 5496 O O . SER B 1 157 ? 12.529 -23.629 16.176 1.00 14.19 157 SER B O 1
ATOM 5504 N N . PRO B 1 158 ? 14.522 -24.485 15.522 1.00 14.50 158 PRO B N 1
ATOM 5505 C CA . PRO B 1 158 ? 13.872 -25.685 14.976 1.00 15.52 158 PRO B CA 1
ATOM 5506 C C . PRO B 1 158 ? 13.361 -26.665 16.025 1.00 16.47 158 PRO B C 1
ATOM 5507 O O . PRO B 1 158 ? 13.862 -26.727 17.150 1.00 15.34 158 PRO B O 1
ATOM 5518 N N . GLY B 1 159 ? 12.335 -27.418 15.641 1.00 16.71 159 GLY B N 1
ATOM 5519 C CA . GLY B 1 159 ? 12.000 -28.659 16.310 1.00 17.80 159 GLY B CA 1
ATOM 5520 C C . GLY B 1 159 ? 12.609 -29.802 15.511 1.00 19.20 159 GLY B C 1
ATOM 5521 O O . GLY B 1 159 ? 13.405 -29.563 14.587 1.00 18.43 159 GLY B O 1
ATOM 5525 N N . LEU B 1 160 ? 12.227 -31.034 15.840 1.00 19.12 160 LEU B N 1
ATOM 5526 C CA . LEU B 1 160 ? 12.856 -32.213 15.245 1.00 19.99 160 LEU B CA 1
ATOM 5527 C C . LEU B 1 160 ? 12.802 -32.131 13.719 1.00 22.29 160 LEU B C 1
ATOM 5528 O O . LEU B 1 160 ? 11.727 -31.955 13.134 1.00 20.66 160 LEU B O 1
ATOM 5544 N N . THR B 1 161 ? 13.969 -32.236 13.089 1.00 19.79 161 THR B N 1
ATOM 5545 C CA . THR B 1 161 ? 14.087 -32.145 11.639 1.00 19.89 161 THR B CA 1
ATOM 5546 C C . THR B 1 161 ? 14.947 -33.314 11.147 1.00 22.79 161 THR B C 1
ATOM 5547 O O . THR B 1 161 ? 15.937 -33.679 11.790 1.00 20.98 161 THR B O 1
ATOM 5558 N N . LYS B 1 162 ? 14.557 -33.910 10.023 1.00 22.50 162 LYS B N 1
ATOM 5559 C CA . LYS B 1 162 ? 15.267 -35.071 9.491 1.00 25.40 162 LYS B CA 1
ATOM 5560 C C . LYS B 1 162 ? 16.541 -34.630 8.789 1.00 23.81 162 LYS B C 1
ATOM 5561 O O . LYS B 1 162 ? 16.489 -34.154 7.659 1.00 22.53 162 LYS B O 1
ATOM 5580 N N . THR B 1 163 ? 17.681 -34.808 9.458 1.00 24.51 163 THR B N 1
ATOM 5581 C CA . THR B 1 163 ? 18.980 -34.416 8.909 1.00 24.01 163 THR B CA 1
ATOM 5582 C C . THR B 1 163 ? 20.087 -35.370 9.348 1.00 22.16 163 THR B C 1
ATOM 5583 O O . THR B 1 163 ? 19.843 -36.330 10.084 1.00 24.13 163 THR B O 1
ATOM 5594 N N . GLU B 1 164 ? 21.310 -35.072 8.917 1.00 24.82 164 GLU B N 1
ATOM 5595 C CA . GLU B 1 164 ? 22.472 -35.879 9.274 1.00 24.26 164 GLU B CA 1
ATOM 5596 C C . GLU B 1 164 ? 22.784 -35.793 10.764 1.00 25.02 164 GLU B C 1
ATOM 5597 O O . GLU B 1 164 ? 23.605 -36.552 11.276 1.00 23.70 164 GLU B O 1
ATOM 5609 N N . ALA B 1 165 ? 22.127 -34.870 11.458 1.00 22.62 165 ALA B N 1
ATOM 5610 C CA . ALA B 1 165 ? 22.340 -34.701 12.890 1.00 24.12 165 ALA B CA 1
ATOM 5611 C C . ALA B 1 165 ? 22.148 -36.001 13.682 1.00 27.14 165 ALA B C 1
ATOM 5612 O O . ALA B 1 165 ? 22.703 -36.149 14.773 1.00 27.43 165 ALA B O 1
ATOM 5619 N N . TYR B 1 166 ? 21.358 -36.932 13.148 1.00 25.69 166 TYR B N 1
ATOM 5620 C CA . TYR B 1 166 ? 21.038 -38.165 13.870 1.00 30.40 166 TYR B CA 1
ATOM 5621 C C . TYR B 1 166 ? 21.706 -39.395 13.252 1.00 32.96 166 TYR B C 1
ATOM 5622 O O . TYR B 1 166 ? 21.296 -40.526 13.507 1.00 38.02 166 TYR B O 1
ATOM 5640 N N . LYS B 1 167 ? 22.748 -39.171 12.459 1.00 31.57 167 LYS B N 1
ATOM 5641 C CA . LYS B 1 167 ? 23.412 -40.258 11.739 1.00 37.57 167 LYS B CA 1
ATOM 5642 C C . LYS B 1 167 ? 24.012 -41.298 12.681 1.00 40.79 167 LYS B C 1
ATOM 5643 O O . LYS B 1 167 ? 24.103 -42.473 12.335 1.00 44.74 167 LYS B O 1
ATOM 5647 N N . GLY B 1 168 ? 24.412 -40.870 13.872 1.00 42.74 168 GLY B N 1
ATOM 5648 C CA . GLY B 1 168 ? 25.088 -41.757 14.802 1.00 45.22 168 GLY B CA 1
ATOM 5649 C C . GLY B 1 168 ? 24.156 -42.612 15.641 1.00 46.28 168 GLY B C 1
ATOM 5650 O O . GLY B 1 168 ? 24.601 -43.291 16.567 1.00 44.06 168 GLY B O 1
ATOM 5654 N N . MET B 1 169 ? 22.864 -42.583 15.327 1.00 39.49 169 MET B N 1
ATOM 5655 C CA . MET B 1 169 ? 21.892 -43.409 16.037 1.00 44.13 169 MET B CA 1
ATOM 5656 C C . MET B 1 169 ? 21.773 -44.770 15.373 1.00 44.97 169 MET B C 1
ATOM 5657 O O . MET B 1 169 ? 21.895 -44.886 14.150 1.00 45.19 169 MET B O 1
ATOM 5671 N N . ASN B 1 170 ? 21.526 -45.800 16.177 1.00 47.06 170 ASN B N 1
ATOM 5672 C CA . ASN B 1 170 ? 21.153 -47.096 15.631 1.00 53.98 170 ASN B CA 1
ATOM 5673 C C . ASN B 1 170 ? 19.940 -46.912 14.722 1.00 54.15 170 ASN B C 1
ATOM 5674 O O . ASN B 1 170 ? 18.853 -46.572 15.187 1.00 56.37 170 ASN B O 1
ATOM 5678 N N . ALA B 1 171 ? 20.131 -47.132 13.425 1.00 54.43 171 ALA B N 1
ATOM 5679 C CA . ALA B 1 171 ? 19.102 -46.844 12.427 1.00 55.14 171 ALA B CA 1
ATOM 5680 C C . ALA B 1 171 ? 17.710 -47.354 12.820 1.00 58.76 171 ALA B C 1
ATOM 5681 O O . ALA B 1 171 ? 16.708 -46.989 12.200 1.00 58.19 171 ALA B O 1
ATOM 5688 N N . ASP B 1 172 ? 17.646 -48.197 13.846 1.00 56.06 172 ASP B N 1
ATOM 5689 C CA . ASP B 1 172 ? 16.366 -48.659 14.365 1.00 60.52 172 ASP B CA 1
ATOM 5690 C C . ASP B 1 172 ? 15.794 -47.625 15.322 1.00 58.71 172 ASP B C 1
ATOM 5691 O O . ASP B 1 172 ? 14.633 -47.226 15.200 1.00 55.60 172 ASP B O 1
ATOM 5695 N N . ASP B 1 173 ? 16.617 -47.194 16.273 1.00 53.63 173 ASP B N 1
ATOM 5696 C CA . ASP B 1 173 ? 16.198 -46.216 17.270 1.00 52.29 173 ASP B CA 1
ATOM 5697 C C . ASP B 1 173 ? 15.885 -44.855 16.645 1.00 50.94 173 ASP B C 1
ATOM 5698 O O . ASP B 1 173 ? 15.059 -44.108 17.171 1.00 45.33 173 ASP B O 1
ATOM 5702 N N . ARG B 1 174 ? 16.544 -44.536 15.532 1.00 50.30 174 ARG B N 1
ATOM 5703 C CA . ARG B 1 174 ? 16.298 -43.275 14.836 1.00 47.47 174 ARG B CA 1
ATOM 5704 C C . ARG B 1 174 ? 14.932 -43.294 14.157 1.00 47.49 174 ARG B C 1
ATOM 5705 O O . ARG B 1 174 ? 14.257 -42.268 14.071 1.00 44.29 174 ARG B O 1
ATOM 5726 N N . ASP B 1 175 ? 14.530 -44.461 13.668 1.00 49.45 175 ASP B N 1
ATOM 5727 C CA . ASP B 1 175 ? 13.205 -44.612 13.084 1.00 50.04 175 ASP B CA 1
ATOM 5728 C C . ASP B 1 175 ? 12.137 -44.557 14.172 1.00 47.70 175 ASP B C 1
ATOM 5729 O O . ASP B 1 175 ? 11.074 -43.975 13.976 1.00 45.90 175 ASP B O 1
ATOM 5738 N N . ALA B 1 176 ? 12.430 -45.157 15.323 1.00 48.64 176 ALA B N 1
ATOM 5739 C CA . ALA B 1 176 ? 11.529 -45.101 16.469 1.00 48.15 176 ALA B CA 1
ATOM 5740 C C . ALA B 1 176 ? 11.310 -43.650 16.884 1.00 45.74 176 ALA B C 1
ATOM 5741 O O . ALA B 1 176 ? 10.204 -43.251 17.255 1.00 41.49 176 ALA B O 1
ATOM 5748 N N . MET B 1 177 ? 12.377 -42.864 16.814 1.00 42.97 177 MET B N 1
ATOM 5749 C CA . MET B 1 177 ? 12.321 -41.467 17.211 1.00 43.41 177 MET B CA 1
ATOM 5750 C C . MET B 1 177 ? 11.448 -40.661 16.257 1.00 40.97 177 MET B C 1
ATOM 5751 O O . MET B 1 177 ? 10.606 -39.877 16.690 1.00 38.28 177 MET B O 1
ATOM 5765 N N . TYR B 1 178 ? 11.664 -40.850 14.960 1.00 38.34 178 TYR B N 1
ATOM 5766 C CA . TYR B 1 178 ? 10.898 -40.139 13.949 1.00 39.01 178 TYR B CA 1
ATOM 5767 C C . TYR B 1 178 ? 9.416 -40.494 14.056 1.00 43.16 178 TYR B C 1
ATOM 5768 O O . TYR B 1 178 ? 8.555 -39.611 14.096 1.00 41.63 178 TYR B O 1
ATOM 5786 N N . GLN B 1 179 ? 9.122 -41.789 14.113 1.00 40.40 179 GLN B N 1
ATOM 5787 C CA . GLN B 1 179 ? 7.740 -42.254 14.150 1.00 44.52 179 GLN B CA 1
ATOM 5788 C C . GLN B 1 179 ? 7.004 -41.745 15.390 1.00 42.11 179 GLN B C 1
ATOM 5789 O O . GLN B 1 179 ? 5.856 -41.315 15.302 1.00 40.18 179 GLN B O 1
ATOM 5793 N N . ARG B 1 180 ? 7.669 -41.792 16.541 1.00 43.64 180 ARG B N 1
ATOM 5794 C CA . ARG B 1 180 ? 7.059 -41.363 17.798 1.00 43.12 180 ARG B CA 1
ATOM 5795 C C . ARG B 1 180 ? 6.716 -39.878 17.764 1.00 44.04 180 ARG B C 1
ATOM 5796 O O . ARG B 1 180 ? 5.670 -39.460 18.249 1.00 42.24 180 ARG B O 1
ATOM 5800 N N . THR B 1 181 ? 7.607 -39.080 17.188 1.00 43.91 181 THR B N 1
ATOM 5801 C CA . THR B 1 181 ? 7.385 -37.644 17.091 1.00 42.64 181 THR B CA 1
ATOM 5802 C C . THR B 1 181 ? 6.278 -37.338 16.085 1.00 42.14 181 THR B C 1
ATOM 5803 O O . THR B 1 181 ? 5.412 -36.500 16.339 1.00 41.53 181 THR B O 1
ATOM 5814 N N . GLN B 1 182 ? 6.297 -38.025 14.949 1.00 41.95 182 GLN B N 1
ATOM 5815 C CA . GLN B 1 182 ? 5.258 -37.840 13.948 1.00 42.10 182 GLN B CA 1
ATOM 5816 C C . GLN B 1 182 ? 3.867 -38.055 14.550 1.00 42.73 182 GLN B C 1
ATOM 5817 O O . GLN B 1 182 ? 2.911 -37.367 14.186 1.00 41.39 182 GLN B O 1
ATOM 5831 N N . SER B 1 183 ? 3.749 -39.003 15.472 1.00 43.28 183 SER B N 1
ATOM 5832 C CA . SER B 1 183 ? 2.439 -39.350 16.019 1.00 46.77 183 SER B CA 1
ATOM 5833 C C . SER B 1 183 ? 2.042 -38.458 17.194 1.00 45.92 183 SER B C 1
ATOM 5834 O O . SER B 1 183 ? 0.864 -38.370 17.531 1.00 45.48 183 SER B O 1
ATOM 5842 N N . HIS B 1 184 ? 3.014 -37.794 17.815 1.00 39.76 184 HIS B N 1
ATOM 5843 C CA . HIS B 1 184 ? 2.722 -36.938 18.963 1.00 40.40 184 HIS B CA 1
ATOM 5844 C C . HIS B 1 184 ? 2.515 -35.479 18.559 1.00 36.17 184 HIS B C 1
ATOM 5845 O O . HIS B 1 184 ? 1.776 -34.756 19.217 1.00 36.78 184 HIS B O 1
ATOM 5860 N N . LEU B 1 185 ? 3.170 -35.042 17.489 1.00 31.25 185 LEU B N 1
ATOM 5861 C CA . LEU B 1 185 ? 3.107 -33.636 17.096 1.00 29.55 185 LEU B CA 1
ATOM 5862 C C . LEU B 1 185 ? 1.758 -33.261 16.483 1.00 28.84 185 LEU B C 1
ATOM 5863 O O . LEU B 1 185 ? 1.158 -34.050 15.754 1.00 26.80 185 LEU B O 1
ATOM 5879 N N . PRO B 1 186 ? 1.280 -32.047 16.787 1.00 24.73 186 PRO B N 1
ATOM 5880 C CA . PRO B 1 186 ? 0.057 -31.488 16.201 1.00 26.08 186 PRO B CA 1
ATOM 5881 C C . PRO B 1 186 ? 0.018 -31.529 14.675 1.00 23.78 186 PRO B C 1
ATOM 5882 O O . PRO B 1 186 ? -1.033 -31.854 14.128 1.00 21.76 186 PRO B O 1
ATOM 5893 N N . VAL B 1 187 ? 1.123 -31.207 14.005 1.00 23.08 187 VAL B N 1
ATOM 5894 C CA . VAL B 1 187 ? 1.157 -31.228 12.535 1.00 22.80 187 VAL B CA 1
ATOM 5895 C C . VAL B 1 187 ? 1.335 -32.634 11.944 1.00 24.66 187 VAL B C 1
ATOM 5896 O O . VAL B 1 187 ? 1.355 -32.797 10.724 1.00 27.50 187 VAL B O 1
ATOM 5909 N N . GLY B 1 188 ? 1.475 -33.636 12.805 1.00 24.02 188 GLY B N 1
ATOM 5910 C CA . GLY B 1 188 ? 1.483 -35.029 12.375 1.00 29.33 188 GLY B CA 1
ATOM 5911 C C . GLY B 1 188 ? 2.614 -35.431 11.438 1.00 33.13 188 GLY B C 1
ATOM 5912 O O . GLY B 1 188 ? 2.485 -36.386 10.668 1.00 30.98 188 GLY B O 1
ATOM 5916 N N . LYS B 1 189 ? 3.728 -34.709 11.499 1.00 27.56 189 LYS B N 1
ATOM 5917 C CA . LYS B 1 189 ? 4.890 -35.029 10.675 1.00 29.29 189 LYS B CA 1
ATOM 5918 C C . LYS B 1 189 ? 6.172 -34.550 11.351 1.00 29.54 189 LYS B C 1
ATOM 5919 O O . LYS B 1 189 ? 6.139 -33.680 12.222 1.00 24.73 189 LYS B O 1
ATOM 5938 N N . VAL B 1 190 ? 7.296 -35.141 10.961 1.00 26.77 190 VAL B N 1
ATOM 5939 C CA . VAL B 1 190 ? 8.600 -34.635 11.366 1.00 25.88 190 VAL B CA 1
ATOM 5940 C C . VAL B 1 190 ? 8.973 -33.505 10.423 1.00 25.26 190 VAL B C 1
ATOM 5941 O O . VAL B 1 190 ? 8.515 -33.474 9.284 1.00 23.99 190 VAL B O 1
ATOM 5954 N N . GLY B 1 191 ? 9.800 -32.570 10.885 1.00 22.26 191 GLY B N 1
ATOM 5955 C CA . GLY B 1 191 ? 10.222 -31.478 10.030 1.00 22.20 191 GLY B CA 1
ATOM 5956 C C . GLY B 1 191 ? 11.136 -31.945 8.908 1.00 25.34 191 GLY B C 1
ATOM 5957 O O . GLY B 1 191 ? 11.919 -32.879 9.084 1.00 23.96 191 GLY B O 1
ATOM 5961 N N . GLU B 1 192 ? 11.028 -31.302 7.747 1.00 24.43 192 GLU B N 1
ATOM 5962 C CA . GLU B 1 192 ? 11.996 -31.502 6.675 1.00 25.57 192 GLU B CA 1
ATOM 5963 C C . GLU B 1 192 ? 12.941 -30.303 6.636 1.00 25.58 192 GLU B C 1
ATOM 5964 O O . GLU B 1 192 ? 12.562 -29.189 7.009 1.00 20.61 192 GLU B O 1
ATOM 5976 N N . ALA B 1 193 ? 14.170 -30.519 6.181 1.00 22.45 193 ALA B N 1
ATOM 5977 C CA . ALA B 1 193 ? 15.138 -29.428 6.131 1.00 20.62 193 ALA B CA 1
ATOM 5978 C C . ALA B 1 193 ? 14.571 -28.197 5.416 1.00 21.40 193 ALA B C 1
ATOM 5979 O O . ALA B 1 193 ? 14.840 -27.070 5.824 1.00 18.02 193 ALA B O 1
ATOM 5986 N N . SER B 1 194 ? 13.773 -28.406 4.364 1.00 20.02 194 SER B N 1
ATOM 5987 C CA . SER B 1 194 ? 13.235 -27.286 3.595 1.00 21.90 194 SER B CA 1
ATOM 5988 C C . SER B 1 194 ? 12.288 -26.421 4.437 1.00 20.40 194 SER B C 1
ATOM 5989 O O . SER B 1 194 ? 12.231 -25.202 4.253 1.00 18.66 194 SER B O 1
ATOM 5997 N N . ASP B 1 195 ? 11.570 -27.055 5.365 1.00 22.14 195 ASP B N 1
ATOM 5998 C CA . ASP B 1 195 ? 10.638 -26.344 6.254 1.00 21.21 195 ASP B CA 1
ATOM 5999 C C . ASP B 1 195 ? 11.373 -25.317 7.119 1.00 20.08 195 ASP B C 1
ATOM 6000 O O . ASP B 1 195 ? 10.897 -24.194 7.328 1.00 17.97 195 ASP B O 1
ATOM 6009 N N . ILE B 1 196 ? 12.523 -25.722 7.647 1.00 17.08 196 ILE B N 1
ATOM 6010 C CA . ILE B 1 196 ? 13.320 -24.845 8.503 1.00 17.39 196 ILE B CA 1
ATOM 6011 C C . ILE B 1 196 ? 14.012 -23.775 7.665 1.00 16.59 196 ILE B C 1
ATOM 6012 O O . ILE B 1 196 ? 14.087 -22.610 8.059 1.00 14.91 196 ILE B O 1
ATOM 6028 N N . ALA B 1 197 ? 14.520 -24.167 6.500 1.00 15.94 197 ALA B N 1
ATOM 6029 C CA . ALA B 1 197 ? 15.242 -23.237 5.652 1.00 16.22 197 ALA B CA 1
ATOM 6030 C C . ALA B 1 197 ? 14.357 -22.055 5.294 1.00 18.06 197 ALA B C 1
ATOM 6031 O O . ALA B 1 197 ? 14.827 -20.922 5.206 1.00 15.67 197 ALA B O 1
ATOM 6038 N N . MET B 1 198 ? 13.070 -22.325 5.094 1.00 18.88 198 MET B N 1
ATOM 6039 C CA . MET B 1 198 ? 12.102 -21.281 4.767 1.00 18.34 198 MET B CA 1
ATOM 6040 C C . MET B 1 198 ? 12.165 -20.137 5.787 1.00 17.73 198 MET B C 1
ATOM 6041 O O . MET B 1 198 ? 12.051 -18.967 5.426 1.00 15.88 198 MET B O 1
ATOM 6055 N N . ALA B 1 199 ? 12.356 -20.480 7.060 1.00 18.61 199 ALA B N 1
ATOM 6056 C CA . ALA B 1 199 ? 12.375 -19.475 8.126 1.00 17.63 199 ALA B CA 1
ATOM 6057 C C . ALA B 1 199 ? 13.620 -18.570 8.062 1.00 16.70 199 ALA B C 1
ATOM 6058 O O . ALA B 1 199 ? 13.538 -17.362 8.323 1.00 13.47 199 ALA B O 1
ATOM 6065 N N . TYR B 1 200 ? 14.775 -19.140 7.717 1.00 17.93 200 TYR B N 1
ATOM 6066 C CA . TYR B 1 200 ? 15.964 -18.316 7.516 1.00 16.93 200 TYR B CA 1
ATOM 6067 C C . TYR B 1 200 ? 15.720 -17.344 6.369 1.00 17.41 200 TYR B C 1
ATOM 6068 O O . TYR B 1 200 ? 16.087 -16.184 6.452 1.00 15.58 200 TYR B O 1
ATOM 6086 N N . LEU B 1 201 ? 15.086 -17.812 5.295 1.00 18.36 201 LEU B N 1
ATOM 6087 C CA . LEU B 1 201 ? 14.808 -16.941 4.151 1.00 17.56 201 LEU B CA 1
ATOM 6088 C C . LEU B 1 201 ? 13.912 -15.769 4.568 1.00 17.91 201 LEU B C 1
ATOM 6089 O O . LEU B 1 201 ? 14.083 -14.634 4.111 1.00 15.65 201 LEU B O 1
ATOM 6105 N N . PHE B 1 202 ? 12.971 -16.050 5.464 1.00 16.83 202 PHE B N 1
ATOM 6106 C CA . PHE B 1 202 ? 12.063 -15.032 5.959 1.00 17.69 202 PHE B CA 1
ATOM 6107 C C . PHE B 1 202 ? 12.804 -14.001 6.817 1.00 18.21 202 PHE B C 1
ATOM 6108 O O . PHE B 1 202 ? 12.612 -12.799 6.639 1.00 18.03 202 PHE B O 1
ATOM 6125 N N . ALA B 1 203 ? 13.671 -14.460 7.723 1.00 15.56 203 ALA B N 1
ATOM 6126 C CA . ALA B 1 203 ? 14.485 -13.536 8.520 1.00 18.50 203 ALA B CA 1
ATOM 6127 C C . ALA B 1 203 ? 15.398 -12.666 7.655 1.00 19.10 203 ALA B C 1
ATOM 6128 O O . ALA B 1 203 ? 15.522 -11.466 7.882 1.00 18.89 203 ALA B O 1
ATOM 6135 N N . ILE B 1 204 ? 16.046 -13.276 6.672 1.00 16.63 204 ILE B N 1
ATOM 6136 C CA . ILE B 1 204 ? 16.876 -12.538 5.732 1.00 17.22 204 ILE B CA 1
ATOM 6137 C C . ILE B 1 204 ? 16.062 -11.500 4.951 1.00 19.01 204 ILE B C 1
ATOM 6138 O O . ILE B 1 204 ? 16.520 -10.369 4.718 1.00 19.13 204 ILE B O 1
ATOM 6154 N N . GLN B 1 205 ? 14.848 -11.872 4.567 1.00 18.41 205 GLN B N 1
ATOM 6155 C CA . GLN B 1 205 ? 14.037 -11.013 3.704 1.00 18.94 205 GLN B CA 1
ATOM 6156 C C . GLN B 1 205 ? 13.366 -9.831 4.422 1.00 21.56 205 GLN B C 1
ATOM 6157 O O . GLN B 1 205 ? 13.078 -8.812 3.792 1.00 20.68 205 GLN B O 1
ATOM 6161 N N . ASN B 1 206 ? 13.120 -9.940 5.726 1.00 17.53 206 ASN B N 1
ATOM 6162 C CA . ASN B 1 206 ? 12.272 -8.944 6.397 1.00 16.06 206 ASN B CA 1
ATOM 6163 C C . ASN B 1 206 ? 13.027 -7.794 7.090 1.00 19.50 206 ASN B C 1
ATOM 6164 O O . ASN B 1 206 ? 13.577 -7.954 8.185 1.00 16.36 206 ASN B O 1
ATOM 6175 N N . SER B 1 207 ? 13.015 -6.623 6.452 1.00 15.61 207 SER B N 1
ATOM 6176 C CA . SER B 1 207 ? 13.751 -5.459 6.942 1.00 18.65 207 SER B CA 1
ATOM 6177 C C . SER B 1 207 ? 13.163 -4.836 8.214 1.00 18.48 207 SER B C 1
ATOM 6178 O O . SER B 1 207 ? 13.743 -3.899 8.780 1.00 16.61 207 SER B O 1
ATOM 6186 N N . TYR B 1 208 ? 12.017 -5.345 8.665 1.00 19.15 208 TYR B N 1
ATOM 6187 C CA . TYR B 1 208 ? 11.424 -4.850 9.906 1.00 14.61 208 TYR B CA 1
ATOM 6188 C C . TYR B 1 208 ? 11.524 -5.863 11.041 1.00 16.47 208 TYR B C 1
ATOM 6189 O O . TYR B 1 208 ? 10.856 -5.707 12.061 1.00 17.21 208 TYR B O 1
ATOM 6207 N N . MET B 1 209 ? 12.349 -6.901 10.877 1.00 16.38 209 MET B N 1
ATOM 6208 C CA . MET B 1 209 ? 12.524 -7.884 11.941 1.00 16.80 209 MET B CA 1
ATOM 6209 C C . MET B 1 209 ? 13.954 -7.900 12.497 1.00 17.84 209 MET B C 1
ATOM 6210 O O . MET B 1 209 ? 14.922 -8.104 11.760 1.00 13.10 209 MET B O 1
ATOM 6224 N N . THR B 1 210 ? 14.078 -7.697 13.805 1.00 15.64 210 THR B N 1
ATOM 6225 C CA . THR B 1 210 ? 15.357 -7.897 14.459 1.00 15.25 210 THR B CA 1
ATOM 6226 C C . THR B 1 210 ? 15.129 -8.215 15.934 1.00 14.91 210 THR B C 1
ATOM 6227 O O . THR B 1 210 ? 14.164 -7.749 16.535 1.00 14.81 210 THR B O 1
ATOM 6238 N N . GLY B 1 211 ? 16.025 -9.004 16.513 1.00 14.91 211 GLY B N 1
ATOM 6239 C CA . GLY B 1 211 ? 15.905 -9.384 17.911 1.00 13.38 211 GLY B CA 1
ATOM 6240 C C . GLY B 1 211 ? 14.875 -10.483 18.095 1.00 15.53 211 GLY B C 1
ATOM 6241 O O . GLY B 1 211 ? 14.437 -10.753 19.217 1.00 13.73 211 GLY B O 1
ATOM 6245 N N . THR B 1 212 ? 14.507 -11.138 16.996 1.00 12.20 212 THR B N 1
ATOM 6246 C CA . THR B 1 212 ? 13.404 -12.104 17.016 1.00 14.71 212 THR B CA 1
ATOM 6247 C C . THR B 1 212 ? 13.896 -13.556 16.978 1.00 16.46 212 THR B C 1
ATOM 6248 O O . THR B 1 212 ? 14.905 -13.871 16.334 1.00 14.24 212 THR B O 1
ATOM 6259 N N . VAL B 1 213 ? 13.176 -14.425 17.685 1.00 14.24 213 VAL B N 1
ATOM 6260 C CA . VAL B 1 213 ? 13.390 -15.866 17.630 1.00 13.60 213 VAL B CA 1
ATOM 6261 C C . VAL B 1 213 ? 12.162 -16.526 16.988 1.00 15.86 213 VAL B C 1
ATOM 6262 O O . VAL B 1 213 ? 11.043 -16.422 17.507 1.00 14.66 213 VAL B O 1
ATOM 6275 N N . ILE B 1 214 ? 12.371 -17.182 15.852 1.00 13.75 214 ILE B N 1
ATOM 6276 C CA . ILE B 1 214 ? 11.276 -17.806 15.102 1.00 17.86 214 ILE B CA 1
ATOM 6277 C C . ILE B 1 214 ? 11.206 -19.315 15.353 1.00 17.22 214 ILE B C 1
ATOM 6278 O O . ILE B 1 214 ? 12.133 -20.047 15.018 1.00 15.82 214 ILE B O 1
ATOM 6294 N N . ASP B 1 215 ? 10.110 -19.784 15.936 1.00 13.95 215 ASP B N 1
ATOM 6295 C CA . ASP B 1 215 ? 9.946 -21.212 16.186 1.00 17.04 215 ASP B CA 1
ATOM 6296 C C . ASP B 1 215 ? 9.327 -21.888 14.973 1.00 18.34 215 ASP B C 1
ATOM 6297 O O . ASP B 1 215 ? 8.309 -21.429 14.453 1.00 17.95 215 ASP B O 1
ATOM 6306 N N . VAL B 1 216 ? 9.943 -22.978 14.527 1.00 17.00 216 VAL B N 1
ATOM 6307 C CA . VAL B 1 216 ? 9.348 -23.847 13.514 1.00 14.76 216 VAL B CA 1
ATOM 6308 C C . VAL B 1 216 ? 9.506 -25.258 14.053 1.00 17.52 216 VAL B C 1
ATOM 6309 O O . VAL B 1 216 ? 10.522 -25.916 13.801 1.00 17.82 216 VAL B O 1
ATOM 6322 N N . ASP B 1 217 ? 8.537 -25.700 14.851 1.00 15.19 217 ASP B N 1
ATOM 6323 C CA . ASP B 1 217 ? 8.734 -26.887 15.666 1.00 15.85 217 ASP B CA 1
ATOM 6324 C C . ASP B 1 217 ? 7.563 -27.866 15.618 1.00 17.62 217 ASP B C 1
ATOM 6325 O O . ASP B 1 217 ? 7.480 -28.780 16.440 1.00 18.16 217 ASP B O 1
ATOM 6334 N N . GLY B 1 218 ? 6.667 -27.677 14.656 1.00 16.97 218 GLY B N 1
ATOM 6335 C CA . GLY B 1 218 ? 5.549 -28.580 14.459 1.00 17.46 218 GLY B CA 1
ATOM 6336 C C . GLY B 1 218 ? 4.580 -28.642 15.631 1.00 18.73 218 GLY B C 1
ATOM 6337 O O . GLY B 1 218 ? 3.699 -29.495 15.659 1.00 21.33 218 GLY B O 1
ATOM 6341 N N . GLY B 1 219 ? 4.737 -27.737 16.591 1.00 16.12 219 GLY B N 1
ATOM 6342 C CA . GLY B 1 219 ? 3.853 -27.673 17.744 1.00 15.33 219 GLY B CA 1
ATOM 6343 C C . GLY B 1 219 ? 4.464 -28.290 18.985 1.00 18.06 219 GLY B C 1
ATOM 6344 O O . GLY B 1 219 ? 3.786 -28.434 20.005 1.00 17.52 219 GLY B O 1
ATOM 6348 N N . ALA B 1 220 ? 5.751 -28.648 18.910 1.00 18.18 220 ALA B N 1
ATOM 6349 C CA . ALA B 1 220 ? 6.418 -29.334 20.021 1.00 19.48 220 ALA B CA 1
ATOM 6350 C C . ALA B 1 220 ? 6.304 -28.566 21.342 1.00 19.63 220 ALA B C 1
ATOM 6351 O O . ALA B 1 220 ? 6.086 -29.155 22.405 1.00 18.13 220 ALA B O 1
ATOM 6358 N N . LEU B 1 221 ? 6.456 -27.248 21.267 1.00 19.32 221 LEU B N 1
ATOM 6359 C CA . LEU B 1 221 ? 6.379 -26.387 22.448 1.00 20.13 221 LEU B CA 1
ATOM 6360 C C . LEU B 1 221 ? 5.012 -26.426 23.138 1.00 22.13 221 LEU B C 1
ATOM 6361 O O . LEU B 1 221 ? 4.884 -26.044 24.303 1.00 19.66 221 LEU B O 1
ATOM 6377 N N . LEU B 1 222 ? 3.988 -26.882 22.426 1.00 20.96 222 LEU B N 1
ATOM 6378 C CA . LEU B 1 222 ? 2.640 -26.904 22.988 1.00 21.22 222 LEU B CA 1
ATOM 6379 C C . LEU B 1 222 ? 2.459 -28.040 23.991 1.00 24.82 222 LEU B C 1
ATOM 6380 O O . LEU B 1 222 ? 1.471 -28.080 24.727 1.00 25.35 222 LEU B O 1
ATOM 6396 N N . GLY B 1 223 ? 3.419 -28.958 24.025 1.00 26.21 223 GLY B N 1
ATOM 6397 C CA . GLY B 1 223 ? 3.420 -30.002 25.032 1.00 29.47 223 GLY B CA 1
ATOM 6398 C C . GLY B 1 223 ? 2.520 -31.161 24.658 1.00 36.61 223 GLY B C 1
ATOM 6399 O O . GLY B 1 223 ? 1.744 -31.089 23.702 1.00 29.80 223 GLY B O 1
ATOM 6404 N N . ASP C 1 5 ? 0.029 3.344 63.850 1.00 45.08 5 ASP C N 1
ATOM 6405 C CA . ASP C 1 5 ? -1.243 2.638 63.717 1.00 45.87 5 ASP C CA 1
ATOM 6406 C C . ASP C 1 5 ? -1.068 1.330 62.944 1.00 43.79 5 ASP C C 1
ATOM 6407 O O . ASP C 1 5 ? 0.006 1.043 62.415 1.00 45.38 5 ASP C O 1
ATOM 6410 N N . LYS C 1 6 ? -2.134 0.544 62.877 1.00 40.16 6 LYS C N 1
ATOM 6411 C CA . LYS C 1 6 ? -2.067 -0.789 62.295 1.00 38.04 6 LYS C CA 1
ATOM 6412 C C . LYS C 1 6 ? -1.951 -0.776 60.770 1.00 34.98 6 LYS C C 1
ATOM 6413 O O . LYS C 1 6 ? -2.391 0.162 60.102 1.00 35.85 6 LYS C O 1
ATOM 6432 N N . THR C 1 7 ? -1.346 -1.830 60.231 1.00 31.62 7 THR C N 1
ATOM 6433 C CA . THR C 1 7 ? -1.297 -2.034 58.791 1.00 28.23 7 THR C CA 1
ATOM 6434 C C . THR C 1 7 ? -2.621 -2.639 58.339 1.00 25.14 7 THR C C 1
ATOM 6435 O O . THR C 1 7 ? -3.088 -3.615 58.924 1.00 24.32 7 THR C O 1
ATOM 6446 N N . VAL C 1 8 ? -3.213 -2.065 57.297 1.00 24.09 8 VAL C N 1
ATOM 6447 C CA . VAL C 1 8 ? -4.551 -2.459 56.871 1.00 24.54 8 VAL C CA 1
ATOM 6448 C C . VAL C 1 8 ? -4.553 -3.208 55.537 1.00 24.32 8 VAL C C 1
ATOM 6449 O O . VAL C 1 8 ? -3.984 -2.734 54.549 1.00 23.10 8 VAL C O 1
ATOM 6462 N N . TYR C 1 9 ? -5.209 -4.369 55.524 1.00 22.37 9 TYR C N 1
ATOM 6463 C CA . TYR C 1 9 ? -5.279 -5.208 54.333 1.00 21.49 9 TYR C CA 1
ATOM 6464 C C . TYR C 1 9 ? -6.711 -5.309 53.806 1.00 23.34 9 TYR C C 1
ATOM 6465 O O . TYR C 1 9 ? -7.670 -5.334 54.577 1.00 21.60 9 TYR C O 1
ATOM 6483 N N . VAL C 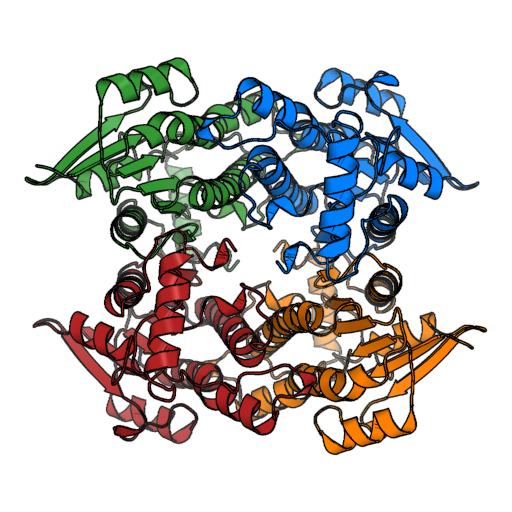1 10 ? -6.840 -5.363 52.483 1.00 19.46 10 VAL C N 1
ATOM 6484 C CA . VAL C 1 10 ? -8.110 -5.639 51.834 1.00 18.32 10 VAL C CA 1
ATOM 6485 C C . VAL C 1 10 ? -7.917 -6.877 50.961 1.00 21.41 10 VAL C C 1
ATOM 6486 O O . VAL C 1 10 ? -7.042 -6.896 50.091 1.00 19.81 10 VAL C O 1
ATOM 6499 N N . VAL C 1 11 ? -8.712 -7.914 51.204 1.00 18.23 11 VAL C N 1
ATOM 6500 C CA . VAL C 1 11 ? -8.627 -9.130 50.402 1.00 18.96 11 VAL C CA 1
ATOM 6501 C C . VAL C 1 11 ? -9.965 -9.369 49.706 1.00 20.51 11 VAL C C 1
ATOM 6502 O O . VAL C 1 11 ? -10.927 -9.840 50.318 1.00 20.02 11 VAL C O 1
ATOM 6515 N N . LEU C 1 12 ? -10.023 -9.025 48.425 1.00 19.21 12 LEU C N 1
ATOM 6516 C CA . LEU C 1 12 ? -11.217 -9.263 47.632 1.00 18.02 12 LEU C CA 1
ATOM 6517 C C . LEU C 1 12 ? -11.169 -10.695 47.133 1.00 19.07 12 LEU C C 1
ATOM 6518 O O . LEU C 1 12 ? -10.357 -11.023 46.269 1.00 16.33 12 LEU C O 1
ATOM 6534 N N . GLY C 1 13 ? -12.053 -11.534 47.675 1.00 18.28 13 GLY C N 1
ATOM 6535 C CA . GLY C 1 13 ? -11.976 -12.974 47.501 1.00 17.67 13 GLY C CA 1
ATOM 6536 C C . GLY C 1 13 ? -11.480 -13.662 48.768 1.00 19.92 13 GLY C C 1
ATOM 6537 O O . GLY C 1 13 ? -11.246 -14.864 48.771 1.00 19.34 13 GLY C O 1
ATOM 6541 N N . GLY C 1 14 ? -11.348 -12.904 49.855 1.00 18.20 14 GLY C N 1
ATOM 6542 C CA . GLY C 1 14 ? -10.837 -13.442 51.108 1.00 19.53 14 GLY C CA 1
ATOM 6543 C C . GLY C 1 14 ? -11.853 -14.174 51.973 1.00 24.36 14 GLY C C 1
ATOM 6544 O O . GLY C 1 14 ? -11.613 -14.426 53.161 1.00 22.16 14 GLY C O 1
ATOM 6548 N N . THR C 1 15 ? -12.998 -14.521 51.392 1.00 23.10 15 THR C N 1
ATOM 6549 C CA . THR C 1 15 ? -14.008 -15.285 52.122 1.00 23.71 15 THR C CA 1
ATOM 6550 C C . THR C 1 15 ? -13.921 -16.780 51.844 1.00 22.83 15 THR C C 1
ATOM 6551 O O . THR C 1 15 ? -14.610 -17.576 52.480 1.00 21.98 15 THR C O 1
ATOM 6562 N N . SER C 1 16 ? -13.084 -17.165 50.890 1.00 20.71 16 SER C N 1
ATOM 6563 C CA . SER C 1 16 ? -12.956 -18.572 50.534 1.00 21.69 16 SER C CA 1
ATOM 6564 C C . SER C 1 16 ? -11.520 -18.901 50.129 1.00 21.21 16 SER C C 1
ATOM 6565 O O . SER C 1 16 ? -10.742 -18.010 49.789 1.00 17.67 16 SER C O 1
ATOM 6573 N N . GLY C 1 17 ? -11.183 -20.186 50.203 1.00 19.59 17 GLY C N 1
ATOM 6574 C CA . GLY C 1 17 ? -9.985 -20.726 49.585 1.00 21.23 17 GLY C CA 1
ATOM 6575 C C . GLY C 1 17 ? -8.678 -20.033 49.923 1.00 21.34 17 GLY C C 1
ATOM 6576 O O . GLY C 1 17 ? -8.340 -19.836 51.092 1.00 16.84 17 GLY C O 1
ATOM 6580 N N . ILE C 1 18 ? -7.934 -19.681 48.879 1.00 17.40 18 ILE C N 1
ATOM 6581 C CA . ILE C 1 18 ? -6.597 -19.097 49.030 1.00 18.71 18 ILE C CA 1
ATOM 6582 C C . ILE C 1 18 ? -6.657 -17.753 49.750 1.00 17.38 18 ILE C C 1
ATOM 6583 O O . ILE C 1 18 ? -5.875 -17.491 50.664 1.00 18.06 18 ILE C O 1
ATOM 6599 N N . GLY C 1 19 ? -7.599 -16.911 49.342 1.00 15.36 19 GLY C N 1
ATOM 6600 C CA . GLY C 1 19 ? -7.788 -15.610 49.956 1.00 17.82 19 GLY C CA 1
ATOM 6601 C C . GLY C 1 19 ? -8.144 -15.664 51.438 1.00 19.00 19 GLY C C 1
ATOM 6602 O O . GLY C 1 19 ? -7.654 -14.858 52.233 1.00 20.29 19 GLY C O 1
ATOM 6606 N N . ALA C 1 20 ? -9.004 -16.602 51.816 1.00 18.24 20 ALA C N 1
ATOM 6607 C CA . ALA C 1 20 ? -9.371 -16.758 53.225 1.00 21.40 20 ALA C CA 1
ATOM 6608 C C . ALA C 1 20 ? -8.168 -17.214 54.050 1.00 22.12 20 ALA C C 1
ATOM 6609 O O . ALA C 1 20 ? -7.953 -16.744 55.170 1.00 22.48 20 ALA C O 1
ATOM 6616 N N . GLU C 1 21 ? -7.384 -18.137 53.501 1.00 21.93 21 GLU C N 1
ATOM 6617 C CA . GLU C 1 21 ? -6.197 -18.622 54.199 1.00 22.68 21 GLU C CA 1
ATOM 6618 C C . GLU C 1 21 ? -5.206 -17.479 54.414 1.00 22.34 21 GLU C C 1
ATOM 6619 O O . GLU C 1 21 ? -4.658 -17.324 55.502 1.00 21.08 21 GLU C O 1
ATOM 6631 N N . LEU C 1 22 ? -4.974 -16.682 53.375 1.00 22.00 22 LEU C N 1
ATOM 6632 C CA . LEU C 1 22 ? -4.094 -15.522 53.496 1.00 20.18 22 LEU C CA 1
ATOM 6633 C C . LEU C 1 22 ? -4.605 -14.593 54.604 1.00 22.12 22 LEU C C 1
ATOM 6634 O O . LEU C 1 22 ? -3.847 -14.199 55.499 1.00 23.08 22 LEU C O 1
ATOM 6650 N N . ALA C 1 23 ? -5.890 -14.251 54.545 1.00 20.34 23 ALA C N 1
ATOM 6651 C CA . ALA C 1 23 ? -6.495 -13.358 55.532 1.00 22.64 23 ALA C CA 1
ATOM 6652 C C . ALA C 1 23 ? -6.301 -13.903 56.944 1.00 24.32 23 ALA C C 1
ATOM 6653 O O . ALA C 1 23 ? -5.991 -13.154 57.867 1.00 27.51 23 ALA C O 1
ATOM 6660 N N . LYS C 1 24 ? -6.481 -15.210 57.097 1.00 22.46 24 LYS C N 1
ATOM 6661 C CA . LYS C 1 24 ? -6.262 -15.885 58.374 1.00 25.51 24 LYS C CA 1
ATOM 6662 C C . LYS C 1 24 ? -4.835 -15.700 58.876 1.00 26.96 24 LYS C C 1
ATOM 6663 O O . LYS C 1 24 ? -4.612 -15.454 60.066 1.00 25.64 24 LYS C O 1
ATOM 6670 N N . GLN C 1 25 ? -3.868 -15.843 57.973 1.00 24.31 25 GLN C N 1
ATOM 6671 C CA . GLN C 1 25 ? -2.460 -15.716 58.346 1.00 26.08 25 GLN C CA 1
ATOM 6672 C C . GLN C 1 25 ? -2.064 -14.269 58.633 1.00 26.89 25 GLN C C 1
ATOM 6673 O O . GLN C 1 25 ? -1.074 -14.014 59.323 1.00 27.29 25 GLN C O 1
ATOM 6687 N N . LEU C 1 26 ? -2.837 -13.330 58.105 1.00 23.31 26 LEU C N 1
ATOM 6688 C CA . LEU C 1 26 ? -2.517 -11.911 58.214 1.00 26.14 26 LEU C CA 1
ATOM 6689 C C . LEU C 1 26 ? -2.984 -11.299 59.531 1.00 31.61 26 LEU C C 1
ATOM 6690 O O . LEU C 1 26 ? -2.495 -10.245 59.945 1.00 31.55 26 LEU C O 1
ATOM 6706 N N . GLU C 1 27 ? -3.939 -11.950 60.183 1.00 31.75 27 GLU C N 1
ATOM 6707 C CA . GLU C 1 27 ? -4.535 -11.393 61.391 1.00 35.25 27 GLU C CA 1
ATOM 6708 C C . GLU C 1 27 ? -3.552 -11.367 62.551 1.00 31.97 27 GLU C C 1
ATOM 6709 O O . GLU C 1 27 ? -2.915 -12.368 62.862 1.00 33.83 27 GLU C O 1
ATOM 6721 N N . SER C 1 28 ? -3.439 -10.206 63.184 1.00 33.44 28 SER C N 1
ATOM 6722 C CA . SER C 1 28 ? -2.615 -10.062 64.376 1.00 36.53 28 SER C CA 1
ATOM 6723 C C . SER C 1 28 ? -3.001 -8.776 65.082 1.00 34.22 28 SER C C 1
ATOM 6724 O O . SER C 1 28 ? -3.789 -7.992 64.557 1.00 34.27 28 SER C O 1
ATOM 6732 N N . GLU C 1 29 ? -2.434 -8.558 66.264 1.00 40.39 29 GLU C N 1
ATOM 6733 C CA . GLU C 1 29 ? -2.695 -7.342 67.033 1.00 42.35 29 GLU C CA 1
ATOM 6734 C C . GLU C 1 29 ? -2.302 -6.075 66.266 1.00 41.78 29 GLU C C 1
ATOM 6735 O O . GLU C 1 29 ? -2.825 -4.992 66.538 1.00 42.42 29 GLU C O 1
ATOM 6739 N N . HIS C 1 30 ? -1.398 -6.218 65.299 1.00 41.01 30 HIS C N 1
ATOM 6740 C CA . HIS C 1 30 ? -0.864 -5.073 64.566 1.00 39.12 30 HIS C CA 1
ATOM 6741 C C . HIS C 1 30 ? -1.492 -4.866 63.186 1.00 36.73 30 HIS C C 1
ATOM 6742 O O . HIS C 1 30 ? -1.029 -4.024 62.411 1.00 33.97 30 HIS C O 1
ATOM 6757 N N . THR C 1 31 ? -2.541 -5.619 62.872 1.00 33.69 31 THR C N 1
ATOM 6758 C CA . THR C 1 31 ? -3.169 -5.503 61.557 1.00 32.64 31 THR C CA 1
ATOM 6759 C C . THR C 1 31 ? -4.694 -5.453 61.607 1.00 30.80 31 THR C C 1
ATOM 6760 O O . THR C 1 31 ? -5.320 -5.917 62.557 1.00 29.22 31 THR C O 1
ATOM 6771 N N . ILE C 1 32 ? -5.268 -4.863 60.567 1.00 27.08 32 ILE C N 1
ATOM 6772 C CA . ILE C 1 32 ? -6.691 -4.946 60.308 1.00 27.79 32 ILE C CA 1
ATOM 6773 C C . ILE C 1 32 ? -6.852 -5.580 58.940 1.00 27.70 32 ILE C C 1
ATOM 6774 O O . ILE C 1 32 ? -6.277 -5.106 57.953 1.00 23.34 32 ILE C O 1
ATOM 6790 N N . VAL C 1 33 ? -7.625 -6.658 58.888 1.00 28.43 33 VAL C N 1
ATOM 6791 C CA . VAL C 1 33 ? -7.792 -7.418 57.658 1.00 25.91 33 VAL C CA 1
ATOM 6792 C C . VAL C 1 33 ? -9.251 -7.388 57.233 1.00 26.36 33 VAL C C 1
ATOM 6793 O O . VAL C 1 33 ? -10.112 -7.977 57.883 1.00 28.06 33 VAL C O 1
ATOM 6806 N N . HIS C 1 34 ? -9.530 -6.685 56.144 1.00 24.00 34 HIS C N 1
ATOM 6807 C CA . HIS C 1 34 ? -10.876 -6.669 55.581 1.00 24.42 34 HIS C CA 1
ATOM 6808 C C . HIS C 1 34 ? -10.959 -7.745 54.506 1.00 26.14 34 HIS C C 1
ATOM 6809 O O . HIS C 1 34 ? -10.052 -7.853 53.686 1.00 21.24 34 HIS C O 1
ATOM 6824 N N . VAL C 1 35 ? -12.028 -8.542 54.514 1.00 24.68 35 VAL C N 1
ATOM 6825 C CA . VAL C 1 35 ? -12.306 -9.447 53.401 1.00 21.26 35 VAL C CA 1
ATOM 6826 C C . VAL C 1 35 ? -13.663 -9.085 52.812 1.00 26.88 35 VAL C C 1
ATOM 6827 O O . VAL C 1 35 ? -14.524 -8.553 53.514 1.00 24.53 35 VAL C O 1
ATOM 6840 N N . ALA C 1 36 ? -13.845 -9.346 51.519 1.00 21.41 36 ALA C N 1
ATOM 6841 C CA . ALA C 1 36 ? -15.083 -9.004 50.852 1.00 23.91 36 ALA C CA 1
ATOM 6842 C C . ALA C 1 36 ? -15.293 -9.867 49.623 1.00 23.63 36 ALA C C 1
ATOM 6843 O O . ALA C 1 36 ? -14.344 -10.342 49.010 1.00 19.87 36 ALA C O 1
ATOM 6850 N N . SER C 1 37 ? -16.557 -10.047 49.267 1.00 22.72 37 SER C N 1
ATOM 6851 C CA . SER C 1 37 ? -16.943 -10.831 48.110 1.00 23.01 37 SER C CA 1
ATOM 6852 C C . SER C 1 37 ? -18.452 -10.689 48.019 1.00 23.65 37 SER C C 1
ATOM 6853 O O . SER C 1 37 ? -19.043 -9.969 48.818 1.00 23.91 37 SER C O 1
ATOM 6861 N N . ARG C 1 38 ? -19.074 -11.369 47.062 1.00 21.74 38 ARG C N 1
ATOM 6862 C CA . ARG C 1 38 ? -20.523 -11.256 46.876 1.00 24.24 38 ARG C CA 1
ATOM 6863 C C . ARG C 1 38 ? -21.292 -11.497 48.176 1.00 26.94 38 ARG C C 1
ATOM 6864 O O . ARG C 1 38 ? -22.277 -10.811 48.458 1.00 26.04 38 ARG C O 1
ATOM 6885 N N . GLN C 1 39 ? -20.836 -12.457 48.974 1.00 24.81 39 GLN C N 1
ATOM 6886 C CA . GLN C 1 39 ? -21.561 -12.833 50.189 1.00 27.11 39 GLN C CA 1
ATOM 6887 C C . GLN C 1 39 ? -21.484 -11.752 51.267 1.00 26.88 39 GLN C C 1
ATOM 6888 O O . GLN C 1 39 ? -22.262 -11.768 52.219 1.00 25.73 39 GLN C O 1
ATOM 6902 N N . THR C 1 40 ? -20.551 -10.813 51.117 1.00 25.20 40 THR C N 1
ATOM 6903 C CA . THR C 1 40 ? -20.454 -9.673 52.030 1.00 27.53 40 THR C CA 1
ATOM 6904 C C . THR C 1 40 ? -20.986 -8.405 51.379 1.00 29.26 40 THR C C 1
ATOM 6905 O O . THR C 1 40 ? -20.879 -7.322 51.945 1.00 29.92 40 THR C O 1
ATOM 6916 N N . GLY C 1 41 ? -21.541 -8.540 50.180 1.00 28.37 41 GLY C N 1
ATOM 6917 C CA . GLY C 1 41 ? -22.174 -7.419 49.514 1.00 30.12 41 GLY C CA 1
ATOM 6918 C C . GLY C 1 41 ? -21.343 -6.760 48.427 1.00 31.63 41 GLY C C 1
ATOM 6919 O O . GLY C 1 41 ? -21.738 -5.719 47.898 1.00 32.23 41 GLY C O 1
ATOM 6923 N N . LEU C 1 42 ? -20.201 -7.349 48.080 1.00 27.23 42 LEU C N 1
ATOM 6924 C CA . LEU C 1 42 ? -19.368 -6.770 47.031 1.00 26.83 42 LEU C CA 1
ATOM 6925 C C . LEU C 1 42 ? -19.309 -7.648 45.787 1.00 24.67 42 LEU C C 1
ATOM 6926 O O . LEU C 1 42 ? -18.915 -8.811 45.858 1.00 25.72 42 LEU C O 1
ATOM 6942 N N . ASP C 1 43 ? -19.690 -7.074 44.648 1.00 22.48 43 ASP C N 1
ATOM 6943 C CA . ASP C 1 43 ? -19.586 -7.746 43.356 1.00 21.54 43 ASP C CA 1
ATOM 6944 C C . ASP C 1 43 ? -18.467 -7.070 42.591 1.00 22.35 43 ASP C C 1
ATOM 6945 O O . ASP C 1 43 ? -18.625 -5.961 42.081 1.00 20.53 43 ASP C O 1
ATOM 6954 N N . ILE C 1 44 ? -17.324 -7.733 42.519 1.00 21.79 44 ILE C N 1
ATOM 6955 C CA . ILE C 1 44 ? -16.121 -7.079 42.015 1.00 21.91 44 ILE C CA 1
ATOM 6956 C C . ILE C 1 44 ? -16.250 -6.784 40.524 1.00 20.58 44 ILE C C 1
ATOM 6957 O O . ILE C 1 44 ? -15.505 -5.968 39.993 1.00 19.90 44 ILE C O 1
ATOM 6973 N N . SER C 1 45 ? -17.218 -7.426 39.867 1.00 21.11 45 SER C N 1
ATOM 6974 C CA . SER C 1 45 ? -17.462 -7.201 38.438 1.00 20.37 45 SER C CA 1
ATOM 6975 C C . SER C 1 45 ? -18.172 -5.872 38.204 1.00 21.03 45 SER C C 1
ATOM 6976 O O . SER C 1 45 ? -18.220 -5.369 37.079 1.00 19.94 45 SER C O 1
ATOM 6984 N N . ASP C 1 46 ? -18.721 -5.303 39.271 1.00 19.33 46 ASP C N 1
ATOM 6985 C CA . ASP C 1 46 ? -19.562 -4.120 39.146 1.00 23.38 46 ASP C CA 1
ATOM 6986 C C . ASP C 1 46 ? -18.837 -2.865 39.616 1.00 23.79 46 ASP C C 1
ATOM 6987 O O . ASP C 1 46 ? -18.512 -2.740 40.794 1.00 22.64 46 ASP C O 1
ATOM 6996 N N . GLU C 1 47 ? -18.591 -1.936 38.691 1.00 23.40 47 GLU C N 1
ATOM 6997 C CA . GLU C 1 47 ? -17.740 -0.774 38.970 1.00 24.45 47 GLU C CA 1
ATOM 6998 C C . GLU C 1 47 ? -18.269 0.113 40.105 1.00 23.78 47 GLU C C 1
ATOM 6999 O O . GLU C 1 47 ? -17.495 0.603 40.921 1.00 22.36 47 GLU C O 1
ATOM 7011 N N . LYS C 1 48 ? -19.581 0.326 40.162 1.00 26.07 48 LYS C N 1
ATOM 7012 C CA . LYS C 1 48 ? -20.151 1.138 41.235 1.00 26.98 48 LYS C CA 1
ATOM 7013 C C . LYS C 1 48 ? -19.934 0.468 42.592 1.00 25.74 48 LYS C C 1
ATOM 7014 O O . LYS C 1 48 ? -19.580 1.127 43.571 1.00 27.34 48 LYS C O 1
ATOM 7021 N N . SER C 1 49 ? -20.137 -0.847 42.638 1.00 24.83 49 SER C N 1
ATOM 7022 C CA . SER C 1 49 ? -19.967 -1.610 43.872 1.00 24.61 49 SER C CA 1
ATOM 7023 C C . SER C 1 49 ? -18.533 -1.518 44.393 1.00 27.58 49 SER C C 1
ATOM 7024 O O . SER C 1 49 ? -18.305 -1.363 45.596 1.00 26.96 49 SER C O 1
ATOM 7032 N N . VAL C 1 50 ? -17.570 -1.631 43.484 1.00 22.38 50 VAL C N 1
ATOM 7033 C CA . VAL C 1 50 ? -16.161 -1.564 43.858 1.00 22.91 50 VAL C CA 1
ATOM 7034 C C . VAL C 1 50 ? -15.827 -0.153 44.337 1.00 26.36 50 VAL C C 1
ATOM 7035 O O . VAL C 1 50 ? -15.273 0.034 45.421 1.00 26.37 50 VAL C O 1
ATOM 7048 N N . TYR C 1 51 ? -16.197 0.842 43.535 1.00 25.30 51 TYR C N 1
ATOM 7049 C CA . TYR C 1 51 ? -15.958 2.231 43.889 1.00 28.17 51 TYR C CA 1
ATOM 7050 C C . TYR C 1 51 ? -16.455 2.532 45.309 1.00 32.33 51 TYR C C 1
ATOM 7051 O O . TYR C 1 51 ? -15.702 3.018 46.159 1.00 28.47 51 TYR C O 1
ATOM 7069 N N . HIS C 1 52 ? -17.725 2.238 45.571 1.00 30.56 52 HIS C N 1
ATOM 7070 C CA . HIS C 1 52 ? -18.301 2.573 46.867 1.00 34.49 52 HIS C CA 1
ATOM 7071 C C . HIS C 1 52 ? -17.713 1.727 47.991 1.00 32.98 52 HIS C C 1
ATOM 7072 O O . HIS C 1 52 ? -17.635 2.176 49.133 1.00 31.05 52 HIS C O 1
ATOM 7087 N N . TYR C 1 53 ? -17.273 0.517 47.667 1.00 28.94 53 TYR C N 1
ATOM 7088 C CA . TYR C 1 53 ? -16.623 -0.322 48.665 1.00 29.85 53 TYR C CA 1
ATOM 7089 C C . TYR C 1 53 ? -15.377 0.363 49.221 1.00 29.02 53 TYR C C 1
ATOM 7090 O O . TYR C 1 53 ? -15.216 0.472 50.436 1.00 29.08 53 TYR C O 1
ATOM 7108 N N . PHE C 1 54 ? -14.495 0.834 48.345 1.00 28.60 54 PHE C N 1
ATOM 7109 C CA . PHE C 1 54 ? -13.258 1.470 48.817 1.00 31.94 54 PHE C CA 1
ATOM 7110 C C . PHE C 1 54 ? -13.544 2.785 49.541 1.00 33.91 54 PHE C C 1
ATOM 7111 O O . PHE C 1 54 ? -12.808 3.174 50.448 1.00 32.56 54 PHE C O 1
ATOM 7128 N N . GLU C 1 55 ? -14.615 3.466 49.144 1.00 35.14 55 GLU C N 1
ATOM 7129 C CA . GLU C 1 55 ? -15.043 4.666 49.849 1.00 36.67 55 GLU C CA 1
ATOM 7130 C C . GLU C 1 55 ? -15.246 4.369 51.328 1.00 36.04 55 GLU C C 1
ATOM 7131 O O . GLU C 1 55 ? -14.920 5.193 52.181 1.00 38.71 55 GLU C O 1
ATOM 7143 N N . THR C 1 56 ? -15.775 3.188 51.630 1.00 33.72 56 THR C N 1
ATOM 7144 C CA . THR C 1 56 ? -16.099 2.833 53.007 1.00 36.05 56 THR C CA 1
ATOM 7145 C C . THR C 1 56 ? -14.891 2.313 53.766 1.00 37.67 56 THR C C 1
ATOM 7146 O O . THR C 1 56 ? -14.893 2.277 54.997 1.00 37.86 56 THR C O 1
ATOM 7157 N N . ILE C 1 57 ? -13.870 1.875 53.041 1.00 33.10 57 ILE C N 1
ATOM 7158 C CA . ILE C 1 57 ? -12.690 1.335 53.693 1.00 29.64 57 ILE C CA 1
ATOM 7159 C C . ILE C 1 57 ? -11.747 2.459 54.084 1.00 30.36 57 ILE C C 1
ATOM 7160 O O . ILE C 1 57 ? -11.225 2.476 55.197 1.00 27.93 57 ILE C O 1
ATOM 7176 N N . GLY C 1 58 ? -11.531 3.396 53.165 1.00 29.17 58 GLY C N 1
ATOM 7177 C CA . GLY C 1 58 ? -10.587 4.475 53.389 1.00 30.11 58 GLY C CA 1
ATOM 7178 C C . GLY C 1 58 ? -9.146 4.020 53.218 1.00 30.63 58 GLY C C 1
ATOM 7179 O O . GLY C 1 58 ? -8.892 2.891 52.788 1.00 28.14 58 GLY C O 1
ATOM 7183 N N . ALA C 1 59 ? -8.204 4.897 53.563 1.00 26.09 59 ALA C N 1
ATOM 7184 C CA . ALA C 1 59 ? -6.776 4.627 53.373 1.00 27.03 59 ALA C CA 1
ATOM 7185 C C . ALA C 1 59 ? -6.365 3.256 53.910 1.00 28.75 59 ALA C C 1
ATOM 7186 O O . ALA C 1 59 ? -6.670 2.906 55.049 1.00 25.48 59 ALA C O 1
ATOM 7193 N N . PHE C 1 60 ? -5.660 2.479 53.092 1.00 26.98 60 PHE C N 1
ATOM 7194 C CA . PHE C 1 60 ? -5.136 1.196 53.552 1.00 25.31 60 PHE C CA 1
ATOM 7195 C C . PHE C 1 60 ? -3.783 0.899 52.898 1.00 23.98 60 PHE C C 1
ATOM 7196 O O . PHE C 1 60 ? -3.280 1.706 52.124 1.00 22.68 60 PHE C O 1
ATOM 7213 N N . ASP C 1 61 ? -3.204 -0.255 53.211 1.00 21.32 61 ASP C N 1
ATOM 7214 C CA . ASP C 1 61 ? -1.813 -0.524 52.851 1.00 24.74 61 ASP C CA 1
ATOM 7215 C C . ASP C 1 61 ? -1.631 -1.527 51.717 1.00 23.22 61 ASP C C 1
ATOM 7216 O O . ASP C 1 61 ? -0.828 -1.294 50.807 1.00 20.32 61 ASP C O 1
ATOM 7225 N N . HIS C 1 62 ? -2.360 -2.638 51.770 1.00 18.30 62 HIS C N 1
ATOM 7226 C CA . HIS C 1 62 ? -2.149 -3.708 50.802 1.00 19.64 62 HIS C CA 1
ATOM 7227 C C . HIS C 1 62 ? -3.451 -4.285 50.286 1.00 21.39 62 HIS C C 1
ATOM 7228 O O . HIS C 1 62 ? -4.337 -4.639 51.068 1.00 19.33 62 HIS C O 1
ATOM 7243 N N . LEU C 1 63 ? -3.548 -4.369 48.960 1.00 16.65 63 LEU C N 1
ATOM 7244 C CA . LEU C 1 63 ? -4.731 -4.887 48.286 1.00 17.58 63 LEU C CA 1
ATOM 7245 C C . LEU C 1 63 ? -4.373 -6.226 47.673 1.00 16.92 63 LEU C C 1
ATOM 7246 O O . LEU C 1 63 ? -3.360 -6.346 46.983 1.00 14.45 63 LEU C O 1
ATOM 7262 N N . ILE C 1 64 ? -5.196 -7.233 47.929 1.00 14.32 64 ILE C N 1
ATOM 7263 C CA . ILE C 1 64 ? -4.973 -8.551 47.349 1.00 14.37 64 ILE C CA 1
ATOM 7264 C C . ILE C 1 64 ? -6.273 -8.963 46.687 1.00 16.55 64 ILE C C 1
ATOM 7265 O O . ILE C 1 64 ? -7.348 -8.811 47.268 1.00 17.84 64 ILE C O 1
ATOM 7281 N N . VAL C 1 65 ? -6.189 -9.446 45.455 1.00 14.74 65 VAL C N 1
ATOM 7282 C CA . VAL C 1 65 ? -7.395 -9.875 44.754 1.00 14.23 65 VAL C CA 1
ATOM 7283 C C . VAL C 1 65 ? -7.244 -11.338 44.374 1.00 14.39 65 VAL C C 1
ATOM 7284 O O . VAL C 1 65 ? -6.330 -11.700 43.632 1.00 14.44 65 VAL C O 1
ATOM 7297 N N . THR C 1 66 ? -8.137 -12.170 44.898 1.00 14.49 66 THR C N 1
ATOM 7298 C CA . THR C 1 66 ? -8.191 -13.591 44.541 1.00 14.74 66 THR C CA 1
ATOM 7299 C C . THR C 1 66 ? -9.563 -13.985 43.999 1.00 16.32 66 THR C C 1
ATOM 7300 O O . THR C 1 66 ? -9.812 -15.158 43.722 1.00 15.60 66 THR C O 1
ATOM 7311 N N . ALA C 1 67 ? -10.452 -13.010 43.842 1.00 18.48 67 ALA C N 1
ATOM 7312 C CA . ALA C 1 67 ? -11.838 -13.304 43.476 1.00 18.21 67 ALA C CA 1
ATOM 7313 C C . ALA C 1 67 ? -11.973 -13.903 42.091 1.00 23.88 67 ALA C C 1
ATOM 7314 O O . ALA C 1 67 ? -11.307 -13.472 41.147 1.00 19.36 67 ALA C O 1
ATOM 7321 N N . GLY C 1 68 ? -12.859 -14.891 41.981 1.00 24.60 68 GLY C N 1
ATOM 7322 C CA . GLY C 1 68 ? -13.326 -15.362 40.694 1.00 25.37 68 GLY C CA 1
ATOM 7323 C C . GLY C 1 68 ? -12.637 -16.618 40.212 1.00 30.42 68 GLY C C 1
ATOM 7324 O O . GLY C 1 68 ? -11.731 -16.546 39.383 1.00 26.09 68 GLY C O 1
ATOM 7328 N N . SER C 1 69 ? -13.072 -17.774 40.703 1.00 26.15 69 SER C N 1
ATOM 7329 C CA . SER C 1 69 ? -12.435 -19.028 40.307 1.00 29.35 69 SER C CA 1
ATOM 7330 C C . SER C 1 69 ? -13.188 -19.750 39.196 1.00 31.60 69 SER C C 1
ATOM 7331 O O . SER C 1 69 ? -12.717 -20.777 38.703 1.00 30.92 69 SER C O 1
ATOM 7339 N N . TYR C 1 70 ? -14.349 -19.229 38.804 1.00 27.58 70 TYR C N 1
ATOM 7340 C CA . TYR C 1 70 ? -15.146 -19.903 37.787 1.00 30.51 70 TYR C CA 1
ATOM 7341 C C . TYR C 1 70 ? -14.673 -19.583 36.371 1.00 28.96 70 TYR C C 1
ATOM 7342 O O . TYR C 1 70 ? -14.249 -18.463 36.084 1.00 27.45 70 TYR C O 1
ATOM 7360 N N . ALA C 1 71 ? -14.761 -20.581 35.496 1.00 24.48 71 ALA C N 1
ATOM 7361 C CA . ALA C 1 71 ? -14.630 -20.382 34.056 1.00 23.60 71 ALA C CA 1
ATOM 7362 C C . ALA C 1 71 ? -15.268 -21.578 33.358 1.00 22.99 71 ALA C C 1
ATOM 7363 O O . ALA C 1 71 ? -15.064 -22.711 33.784 1.00 22.90 71 ALA C O 1
ATOM 7370 N N . PRO C 1 72 ? -16.043 -21.336 32.283 1.00 19.38 72 PRO C N 1
ATOM 7371 C CA . PRO C 1 72 ? -16.626 -22.449 31.528 1.00 23.35 72 PRO C CA 1
ATOM 7372 C C . PRO C 1 72 ? -15.538 -23.291 30.867 1.00 21.61 72 PRO C C 1
ATOM 7373 O O . PRO C 1 72 ? -14.740 -22.759 30.097 1.00 21.19 72 PRO C O 1
ATOM 7384 N N . ALA C 1 73 ? -15.496 -24.583 31.177 1.00 20.68 73 ALA C N 1
ATOM 7385 C CA . ALA C 1 73 ? -14.508 -25.476 30.580 1.00 19.14 73 ALA C CA 1
ATOM 7386 C C . ALA C 1 73 ? -14.962 -25.894 29.190 1.00 19.81 73 ALA C C 1
ATOM 7387 O O . ALA C 1 73 ? -16.173 -26.003 28.925 1.00 18.25 73 ALA C O 1
ATOM 7394 N N . GLY C 1 74 ? -14.005 -26.116 28.297 1.00 18.79 74 GLY C N 1
ATOM 7395 C CA . GLY C 1 74 ? -14.323 -26.648 26.989 1.00 20.61 74 GLY C CA 1
ATOM 7396 C C . GLY C 1 74 ? -13.499 -26.065 25.859 1.00 18.50 74 GLY C C 1
ATOM 7397 O O . GLY C 1 74 ? -12.797 -25.069 26.021 1.00 16.65 74 GLY C O 1
ATOM 7401 N N . LYS C 1 75 ? -13.616 -26.689 24.695 1.00 19.72 75 LYS C N 1
ATOM 7402 C CA . LYS C 1 75 ? -12.897 -26.249 23.514 1.00 19.75 75 LYS C CA 1
ATOM 7403 C C . LYS C 1 75 ? -13.416 -24.902 23.035 1.00 19.17 75 LYS C C 1
ATOM 7404 O O . LYS C 1 75 ? -14.570 -24.560 23.264 1.00 20.59 75 LYS C O 1
ATOM 7423 N N . VAL C 1 76 ? -12.557 -24.133 22.371 1.00 16.98 76 VAL C N 1
ATOM 7424 C CA . VAL C 1 76 ? -12.965 -22.838 21.853 1.00 18.19 76 VAL C CA 1
ATOM 7425 C C . VAL C 1 76 ? -14.215 -22.965 20.996 1.00 18.76 76 VAL C C 1
ATOM 7426 O O . VAL C 1 76 ? -15.112 -22.116 21.064 1.00 19.37 76 VAL C O 1
ATOM 7439 N N . VAL C 1 77 ? -14.287 -24.023 20.192 1.00 17.91 77 VAL C N 1
ATOM 7440 C CA . VAL C 1 77 ? -15.405 -24.162 19.255 1.00 19.92 77 VAL C CA 1
ATOM 7441 C C . VAL C 1 77 ? -16.730 -24.491 19.956 1.00 22.68 77 VAL C C 1
ATOM 7442 O O . VAL C 1 77 ? -17.804 -24.306 19.369 1.00 18.14 77 VAL C O 1
ATOM 7455 N N . ASP C 1 78 ? -16.656 -24.961 21.203 1.00 21.90 78 ASP C N 1
ATOM 7456 C CA . ASP C 1 78 ? -17.851 -25.384 21.939 1.00 24.86 78 ASP C CA 1
ATOM 7457 C C . ASP C 1 78 ? -18.306 -24.412 23.029 1.00 22.15 78 ASP C C 1
ATOM 7458 O O . ASP C 1 78 ? -19.482 -24.381 23.383 1.00 18.55 78 ASP C O 1
ATOM 7467 N N . VAL C 1 79 ? -17.384 -23.645 23.592 1.00 18.31 79 VAL C N 1
ATOM 7468 C CA . VAL C 1 79 ? -17.720 -22.839 24.763 1.00 17.58 79 VAL C CA 1
ATOM 7469 C C . VAL C 1 79 ? -18.676 -21.712 24.387 1.00 18.13 79 VAL C C 1
ATOM 7470 O O . VAL C 1 79 ? -18.521 -21.089 23.338 1.00 17.04 79 VAL C O 1
ATOM 7483 N N . GLU C 1 80 ? -19.687 -21.480 25.226 1.00 17.18 80 GLU C N 1
ATOM 7484 C CA . GLU C 1 80 ? -20.630 -20.387 24.994 1.00 18.47 80 GLU C CA 1
ATOM 7485 C C . GLU C 1 80 ? -19.931 -19.077 25.336 1.00 20.72 80 GLU C C 1
ATOM 7486 O O . GLU C 1 80 ? -19.537 -18.849 26.481 1.00 18.88 80 GLU C O 1
ATOM 7490 N N . VAL C 1 81 ? -19.775 -18.219 24.337 1.00 20.14 81 VAL C N 1
ATOM 7491 C CA . VAL C 1 81 ? -19.027 -16.987 24.514 1.00 20.57 81 VAL C CA 1
ATOM 7492 C C . VAL C 1 81 ? -19.618 -16.089 25.603 1.00 20.35 81 VAL C C 1
ATOM 7493 O O . VAL C 1 81 ? -18.886 -15.363 26.274 1.00 17.42 81 VAL C O 1
ATOM 7506 N N . THR C 1 82 ? -20.934 -16.147 25.795 1.00 21.83 82 THR C N 1
ATOM 7507 C CA . THR C 1 82 ? -21.563 -15.394 26.874 1.00 20.98 82 THR C CA 1
ATOM 7508 C C . THR C 1 82 ? -21.060 -15.822 28.255 1.00 18.66 82 THR C C 1
ATOM 7509 O O . THR C 1 82 ? -20.876 -14.987 29.148 1.00 19.75 82 THR C O 1
ATOM 7520 N N . GLN C 1 83 ? -20.849 -17.117 28.445 1.00 16.48 83 GLN C N 1
ATOM 7521 C CA . GLN C 1 83 ? -20.353 -17.598 29.729 1.00 18.35 83 GLN C CA 1
ATOM 7522 C C . GLN C 1 83 ? -18.871 -17.268 29.896 1.00 17.87 83 GLN C C 1
ATOM 7523 O O . GLN C 1 83 ? -18.417 -16.995 30.998 1.00 15.83 83 GLN C O 1
ATOM 7537 N N . ALA C 1 84 ? -18.123 -17.322 28.797 1.00 15.90 84 ALA C N 1
ATOM 7538 C CA . ALA C 1 84 ? -16.711 -16.935 28.817 1.00 14.66 84 ALA C CA 1
ATOM 7539 C C . ALA C 1 84 ? -16.553 -15.464 29.227 1.00 15.78 84 ALA C C 1
ATOM 7540 O O . ALA C 1 84 ? -15.685 -15.122 30.041 1.00 16.29 84 ALA C O 1
ATOM 7547 N N . LYS C 1 85 ? -17.398 -14.599 28.671 1.00 16.39 85 LYS C N 1
ATOM 7548 C CA . LYS C 1 85 ? -17.351 -13.172 28.984 1.00 14.53 85 LYS C CA 1
ATOM 7549 C C . LYS C 1 85 ? -17.706 -12.917 30.434 1.00 17.04 85 LYS C C 1
ATOM 7550 O O . LYS C 1 85 ? -17.121 -12.053 31.072 1.00 17.94 85 LYS C O 1
ATOM 7569 N N . TYR C 1 86 ? -18.667 -13.675 30.952 1.00 18.07 86 TYR C N 1
ATOM 7570 C CA . TYR C 1 86 ? -19.045 -13.556 32.357 1.00 20.23 86 TYR C CA 1
ATOM 7571 C C . TYR C 1 86 ? -17.844 -13.874 33.222 1.00 18.57 86 TYR C C 1
ATOM 7572 O O . TYR C 1 86 ? -17.596 -13.194 34.213 1.00 20.96 86 TYR C O 1
ATOM 7590 N N . ALA C 1 87 ? -17.098 -14.908 32.839 1.00 19.06 87 ALA C N 1
ATOM 7591 C CA . ALA C 1 87 ? -15.929 -15.315 33.601 1.00 20.79 87 ALA C CA 1
ATOM 7592 C C . ALA C 1 87 ? -14.892 -14.191 33.578 1.00 17.72 87 ALA C C 1
ATOM 7593 O O . ALA C 1 87 ? -14.321 -13.850 34.607 1.00 17.93 87 ALA C O 1
ATOM 7600 N N . PHE C 1 88 ? -14.671 -13.606 32.404 1.00 14.85 88 PHE C N 1
ATOM 7601 C CA . PHE C 1 88 ? -13.764 -12.470 32.272 1.00 17.73 88 PHE C CA 1
ATOM 7602 C C . PHE C 1 88 ? -14.194 -11.288 33.139 1.00 17.87 88 PHE C C 1
ATOM 7603 O O . PHE C 1 88 ? -13.356 -10.611 33.730 1.00 14.51 88 PHE C O 1
ATOM 7620 N N . ASP C 1 89 ? -15.500 -11.034 33.203 1.00 17.74 89 ASP C N 1
ATOM 7621 C CA . ASP C 1 89 ? -16.020 -9.878 33.930 1.00 16.21 89 ASP C CA 1
ATOM 7622 C C . ASP C 1 89 ? -15.688 -9.895 35.417 1.00 17.64 89 ASP C C 1
ATOM 7623 O O . ASP C 1 89 ? -15.541 -8.833 36.034 1.00 17.35 89 ASP C O 1
ATOM 7632 N N . THR C 1 90 ? -15.578 -11.084 36.003 1.00 16.18 90 THR C N 1
ATOM 7633 C CA . THR C 1 90 ? -15.224 -11.169 37.414 1.00 16.56 90 THR C CA 1
ATOM 7634 C C . THR C 1 90 ? -13.707 -11.173 37.635 1.00 15.66 90 THR C C 1
ATOM 7635 O O . THR C 1 90 ? -13.177 -10.274 38.277 1.00 15.43 90 THR C O 1
ATOM 7646 N N . LYS C 1 91 ? -13.010 -12.168 37.101 1.00 15.43 91 LYS C N 1
ATOM 7647 C CA . LYS C 1 91 ? -11.586 -12.323 37.420 1.00 15.84 91 LYS C CA 1
ATOM 7648 C C . LYS C 1 91 ? -10.702 -11.288 36.745 1.00 14.18 91 LYS C C 1
ATOM 7649 O O . LYS C 1 91 ? -9.843 -10.700 37.391 1.00 17.87 91 LYS C O 1
ATOM 7668 N N . PHE C 1 92 ? -10.886 -11.051 35.457 1.00 14.81 92 PHE C N 1
ATOM 7669 C CA . PHE C 1 92 ? -10.043 -10.060 34.808 1.00 16.46 92 PHE C CA 1
ATOM 7670 C C . PHE C 1 92 ? -10.518 -8.631 35.080 1.00 15.75 92 PHE C C 1
ATOM 7671 O O . PHE C 1 92 ? -9.811 -7.841 35.696 1.00 16.08 92 PHE C O 1
ATOM 7688 N N . TRP C 1 93 ? -11.719 -8.297 34.628 1.00 15.11 93 TRP C N 1
ATOM 7689 C CA . TRP C 1 93 ? -12.219 -6.932 34.768 1.00 14.35 93 TRP C CA 1
ATOM 7690 C C . TRP C 1 93 ? -12.408 -6.523 36.235 1.00 15.91 93 TRP C C 1
ATOM 7691 O O . TRP C 1 93 ? -12.228 -5.359 36.584 1.00 16.85 93 TRP C O 1
ATOM 7712 N N . GLY C 1 94 ? -12.727 -7.482 37.095 1.00 16.62 94 GLY C N 1
ATOM 7713 C CA . GLY C 1 94 ? -12.787 -7.221 38.525 1.00 19.23 94 GLY C CA 1
ATOM 7714 C C . GLY C 1 94 ? -11.445 -6.776 39.096 1.00 17.89 94 GLY C C 1
ATOM 7715 O O . GLY C 1 94 ? -11.376 -5.863 39.922 1.00 18.24 94 GLY C O 1
ATOM 7719 N N . ALA C 1 95 ? -10.364 -7.412 38.664 1.00 17.35 95 ALA C N 1
ATOM 7720 C CA . ALA C 1 95 ? -9.031 -6.998 39.101 1.00 16.46 95 ALA C CA 1
ATOM 7721 C C . ALA C 1 95 ? -8.714 -5.598 38.564 1.00 17.52 95 ALA C C 1
ATOM 7722 O O . ALA C 1 95 ? -8.191 -4.746 39.282 1.00 15.86 95 ALA C O 1
ATOM 7729 N N . VAL C 1 96 ? -9.054 -5.351 37.304 1.00 14.72 96 VAL C N 1
ATOM 7730 C CA . VAL C 1 96 ? -8.854 -4.028 36.728 1.00 16.24 96 VAL C CA 1
ATOM 7731 C C . VAL C 1 96 ? -9.608 -2.947 37.513 1.00 16.94 96 VAL C C 1
ATOM 7732 O O . VAL C 1 96 ? -9.059 -1.883 37.814 1.00 17.88 96 VAL C O 1
ATOM 7745 N N . LEU C 1 97 ? -10.871 -3.228 37.826 1.00 18.20 97 LEU C N 1
ATOM 7746 C CA . LEU C 1 97 ? -11.703 -2.314 38.601 1.00 19.48 97 LEU C CA 1
ATOM 7747 C C . LEU C 1 97 ? -11.163 -2.112 40.019 1.00 18.51 97 LEU C C 1
ATOM 7748 O O . LEU C 1 97 ? -11.156 -0.991 40.527 1.00 19.86 97 LEU C O 1
ATOM 7764 N N . ALA C 1 98 ? -10.708 -3.190 40.656 1.00 16.38 98 ALA C N 1
ATOM 7765 C CA . ALA C 1 98 ? -10.132 -3.083 41.995 1.00 17.98 98 ALA C CA 1
ATOM 7766 C C . ALA C 1 98 ? -8.883 -2.187 42.000 1.00 20.59 98 ALA C C 1
ATOM 7767 O O . ALA C 1 98 ? -8.693 -1.371 42.902 1.00 20.70 98 ALA C O 1
ATOM 7774 N N . ALA C 1 99 ? -8.026 -2.348 40.998 1.00 18.21 99 ALA C N 1
ATOM 7775 C CA . ALA C 1 99 ? -6.835 -1.521 40.890 1.00 18.93 99 ALA C CA 1
ATOM 7776 C C . ALA C 1 99 ? -7.227 -0.092 40.528 1.00 18.69 99 ALA C C 1
ATOM 7777 O O . ALA C 1 99 ? -6.738 0.865 41.121 1.00 17.47 99 ALA C O 1
ATOM 7784 N N . LYS C 1 100 ? -8.099 0.054 39.543 1.00 17.19 100 LYS C N 1
ATOM 7785 C CA . LYS C 1 100 ? -8.503 1.385 39.095 1.00 18.14 100 LYS C CA 1
ATOM 7786 C C . LYS C 1 100 ? -9.007 2.246 40.256 1.00 21.56 100 LYS C C 1
ATOM 7787 O O . LYS C 1 100 ? -8.687 3.431 40.342 1.00 22.51 100 LYS C O 1
ATOM 7806 N N . HIS C 1 101 ? -9.791 1.650 41.148 1.00 21.67 101 HIS C N 1
ATOM 7807 C CA . HIS C 1 101 ? -10.469 2.418 42.194 1.00 23.26 101 HIS C CA 1
ATOM 7808 C C . HIS C 1 101 ? -9.846 2.280 43.575 1.00 25.07 101 HIS C C 1
ATOM 7809 O O . HIS C 1 101 ? -10.134 3.085 44.461 1.00 26.18 101 HIS C O 1
ATOM 7824 N N . GLY C 1 102 ? -9.001 1.270 43.760 1.00 20.56 102 GLY C N 1
ATOM 7825 C CA . GLY C 1 102 ? -8.363 1.046 45.044 1.00 20.70 102 GLY C CA 1
ATOM 7826 C C . GLY C 1 102 ? -7.038 1.778 45.193 1.00 22.05 102 GLY C C 1
ATOM 7827 O O . GLY C 1 102 ? -6.629 2.107 46.307 1.00 21.74 102 GLY C O 1
ATOM 7831 N N . ALA C 1 103 ? -6.367 2.039 44.073 1.00 21.75 103 ALA C N 1
ATOM 7832 C CA . ALA C 1 103 ? -4.981 2.529 44.104 1.00 23.02 103 ALA C CA 1
ATOM 7833 C C . ALA C 1 103 ? -4.836 3.855 44.858 1.00 23.99 103 ALA C C 1
ATOM 7834 O O . ALA C 1 103 ? -3.864 4.060 45.579 1.00 21.57 103 ALA C O 1
ATOM 7841 N N . ARG C 1 104 ? -5.801 4.748 44.674 1.00 25.59 104 ARG C N 1
ATOM 7842 C CA . ARG C 1 104 ? -5.734 6.077 45.269 1.00 28.45 104 ARG C CA 1
ATOM 7843 C C . ARG C 1 104 ? -5.786 6.037 46.801 1.00 27.00 104 ARG C C 1
ATOM 7844 O O . ARG C 1 104 ? -5.448 7.022 47.455 1.00 23.14 104 ARG C O 1
ATOM 7865 N N . TYR C 1 105 ? -6.194 4.904 47.366 1.00 22.23 105 TYR C N 1
ATOM 7866 C CA . TYR C 1 105 ? -6.297 4.765 48.820 1.00 25.10 105 TYR C CA 1
ATOM 7867 C C . TYR C 1 105 ? -5.033 4.182 49.443 1.00 26.21 105 TYR C C 1
ATOM 7868 O O . TYR C 1 105 ? -4.890 4.162 50.673 1.00 23.69 105 TYR C O 1
ATOM 7886 N N . LEU C 1 106 ? -4.124 3.698 48.602 1.00 23.81 106 LEU C N 1
ATOM 7887 C CA . LEU C 1 106 ? -2.953 2.977 49.104 1.00 22.59 106 LEU C CA 1
ATOM 7888 C C . LEU C 1 106 ? -1.947 3.940 49.721 1.00 25.15 106 LEU C C 1
ATOM 7889 O O . LEU C 1 106 ? -1.602 4.961 49.126 1.00 24.73 106 LEU C O 1
ATOM 7905 N N . LYS C 1 107 ? -1.502 3.609 50.928 1.00 24.40 107 LYS C N 1
ATOM 7906 C CA . LYS C 1 107 ? -0.558 4.435 51.663 1.00 27.14 107 LYS C CA 1
ATOM 7907 C C . LYS C 1 107 ? 0.862 4.109 51.230 1.00 28.42 107 LYS C C 1
ATOM 7908 O O . LYS C 1 107 ? 1.113 3.078 50.595 1.00 25.13 107 LYS C O 1
ATOM 7927 N N . GLN C 1 108 ? 1.792 4.992 51.579 1.00 28.09 108 GLN C N 1
ATOM 7928 C CA . GLN C 1 108 ? 3.191 4.813 51.222 1.00 30.24 108 GLN C CA 1
ATOM 7929 C C . GLN C 1 108 ? 3.690 3.438 51.659 1.00 27.83 108 GLN C C 1
ATOM 7930 O O . GLN C 1 108 ? 3.421 2.998 52.779 1.00 25.89 108 GLN C O 1
ATOM 7944 N N . GLY C 1 109 ? 4.413 2.761 50.768 1.00 24.54 109 GLY C N 1
ATOM 7945 C CA . GLY C 1 109 ? 4.929 1.428 51.047 1.00 25.33 109 GLY C CA 1
ATOM 7946 C C . GLY C 1 109 ? 3.956 0.305 50.698 1.00 22.03 109 GLY C C 1
ATOM 7947 O O . GLY C 1 109 ? 4.263 -0.878 50.875 1.00 22.77 109 GLY C O 1
ATOM 7951 N N . GLY C 1 110 ? 2.781 0.668 50.199 1.00 20.17 110 GLY C N 1
ATOM 7952 C CA . GLY C 1 110 ? 1.740 -0.310 49.927 1.00 20.43 110 GLY C CA 1
ATOM 7953 C C . GLY C 1 110 ? 1.919 -1.029 48.604 1.00 18.32 110 GLY C C 1
ATOM 7954 O O . GLY C 1 110 ? 2.857 -0.749 47.850 1.00 18.79 110 GLY C O 1
ATOM 7958 N N . SER C 1 111 ? 1.005 -1.951 48.314 1.00 19.14 111 SER C N 1
ATOM 7959 C CA . SER C 1 111 ? 1.120 -2.794 47.127 1.00 17.59 111 SER C CA 1
ATOM 7960 C C . SER C 1 111 ? -0.228 -3.384 46.724 1.00 16.96 111 SER C C 1
ATOM 7961 O O . SER C 1 111 ? -1.166 -3.443 47.523 1.00 15.63 111 SER C O 1
ATOM 7969 N N . ILE C 1 112 ? -0.292 -3.826 45.470 1.00 14.80 112 ILE C N 1
ATOM 7970 C CA . ILE C 1 112 ? -1.409 -4.610 44.964 1.00 14.45 112 ILE C CA 1
ATOM 7971 C C . ILE C 1 112 ? -0.869 -5.965 44.539 1.00 15.20 112 ILE C C 1
ATOM 7972 O O . ILE C 1 112 ? 0.130 -6.035 43.830 1.00 14.19 112 ILE C O 1
ATOM 7988 N N . THR C 1 113 ? -1.520 -7.038 44.969 1.00 14.14 113 THR C N 1
ATOM 7989 C CA . THR C 1 113 ? -1.143 -8.381 44.526 1.00 13.10 113 THR C CA 1
ATOM 7990 C C . THR C 1 113 ? -2.360 -9.064 43.889 1.00 14.80 113 THR C C 1
ATOM 7991 O O . THR C 1 113 ? -3.358 -9.320 44.561 1.00 14.16 113 THR C O 1
ATOM 8002 N N . LEU C 1 114 ? -2.279 -9.332 42.588 1.00 12.59 114 LEU C N 1
ATOM 8003 C CA . LEU C 1 114 ? -3.370 -9.975 41.859 1.00 11.59 114 LEU C CA 1
ATOM 8004 C C . LEU C 1 114 ? -3.140 -11.479 41.800 1.00 12.81 114 LEU C C 1
ATOM 8005 O O . LEU C 1 114 ? -2.122 -11.973 42.293 1.00 12.14 114 LEU C O 1
ATOM 8021 N N . THR C 1 115 ? -4.083 -12.201 41.192 1.00 12.23 115 THR C N 1
ATOM 8022 C CA . THR C 1 115 ? -3.937 -13.644 41.002 1.00 11.73 115 THR C CA 1
ATOM 8023 C C . THR C 1 115 ? -4.149 -14.037 39.547 1.00 12.97 115 THR C C 1
ATOM 8024 O O . THR C 1 115 ? -5.144 -13.643 38.934 1.00 14.31 115 THR C O 1
ATOM 8035 N N . SER C 1 116 ? -3.216 -14.819 39.002 1.00 13.32 116 SER C N 1
ATOM 8036 C CA . SER C 1 116 ? -3.383 -15.404 37.673 1.00 12.29 116 SER C CA 1
ATOM 8037 C C . SER C 1 116 ? -3.540 -16.923 37.818 1.00 12.90 116 SER C C 1
ATOM 8038 O O . SER C 1 116 ? -4.549 -17.368 38.360 1.00 13.60 116 SER C O 1
ATOM 8046 N N . GLY C 1 117 ? -2.562 -17.705 37.358 1.00 12.26 117 GLY C N 1
ATOM 8047 C CA . GLY C 1 117 ? -2.662 -19.161 37.390 1.00 14.28 117 GLY C CA 1
ATOM 8048 C C . GLY C 1 117 ? -1.876 -19.766 36.240 1.00 12.94 117 GLY C C 1
ATOM 8049 O O . GLY C 1 117 ? -1.787 -19.167 35.166 1.00 11.95 117 GLY C O 1
ATOM 8053 N N . MET C 1 118 ? -1.308 -20.949 36.448 1.00 13.50 118 MET C N 1
ATOM 8054 C CA . MET C 1 118 ? -0.299 -21.456 35.515 1.00 16.55 118 MET C CA 1
ATOM 8055 C C . MET C 1 118 ? -0.799 -21.707 34.097 1.00 14.25 118 MET C C 1
ATOM 8056 O O . MET C 1 118 ? 0.010 -21.872 33.179 1.00 15.02 118 MET C O 1
ATOM 8070 N N . LEU C 1 119 ? -2.118 -21.707 33.909 1.00 15.26 119 LEU C N 1
ATOM 8071 C CA . LEU C 1 119 ? -2.685 -21.914 32.583 1.00 14.19 119 LEU C CA 1
ATOM 8072 C C . LEU C 1 119 ? -2.400 -20.737 31.651 1.00 13.42 119 LEU C C 1
ATOM 8073 O O . LEU C 1 119 ? -2.589 -20.851 30.436 1.00 13.88 119 LEU C O 1
ATOM 8089 N N . SER C 1 120 ? -1.938 -19.613 32.201 1.00 13.99 120 SER C N 1
ATOM 8090 C CA . SER C 1 120 ? -1.471 -18.520 31.349 1.00 13.10 120 SER C CA 1
ATOM 8091 C C . SER C 1 120 ? -0.362 -19.017 30.420 1.00 15.06 120 SER C C 1
ATOM 8092 O O . SER C 1 120 ? -0.196 -18.526 29.285 1.00 13.97 120 SER C O 1
ATOM 8100 N N . ARG C 1 121 ? 0.403 -19.992 30.899 1.00 13.79 121 ARG C N 1
ATOM 8101 C CA . ARG C 1 121 ? 1.607 -20.402 30.188 1.00 16.04 121 ARG C CA 1
ATOM 8102 C C . ARG C 1 121 ? 1.686 -21.905 29.949 1.00 19.80 121 ARG C C 1
ATOM 8103 O O . ARG C 1 121 ? 2.459 -22.352 29.112 1.00 23.31 121 ARG C O 1
ATOM 8124 N N . LYS C 1 122 ? 0.876 -22.686 30.658 1.00 16.63 122 LYS C N 1
ATOM 8125 C CA . LYS C 1 122 ? 0.788 -24.118 30.368 1.00 19.39 122 LYS C CA 1
ATOM 8126 C C . LYS C 1 122 ? -0.377 -24.355 29.397 1.00 19.31 122 LYS C C 1
ATOM 8127 O O . LYS C 1 122 ? -1.535 -24.171 29.752 1.00 14.00 122 LYS C O 1
ATOM 8146 N N . VAL C 1 123 ? -0.056 -24.747 28.168 1.00 17.79 123 VAL C N 1
ATOM 8147 C CA . VAL C 1 123 ? -1.068 -24.919 27.126 1.00 19.08 123 VAL C CA 1
ATOM 8148 C C . VAL C 1 123 ? -1.800 -26.242 27.330 1.00 19.65 123 VAL C C 1
ATOM 8149 O O . VAL C 1 123 ? -1.208 -27.315 27.197 1.00 19.88 123 VAL C O 1
ATOM 8162 N N . VAL C 1 124 ? -3.091 -26.158 27.642 1.00 19.16 124 VAL C N 1
ATOM 8163 C CA . VAL C 1 124 ? -3.905 -27.337 27.913 1.00 17.13 124 VAL C CA 1
ATOM 8164 C C . VAL C 1 124 ? -5.230 -27.236 27.168 1.00 17.80 124 VAL C C 1
ATOM 8165 O O . VAL C 1 124 ? -5.922 -26.230 27.270 1.00 17.00 124 VAL C O 1
ATOM 8178 N N . ALA C 1 125 ? -5.582 -28.274 26.416 1.00 17.53 125 ALA C N 1
ATOM 8179 C CA . ALA C 1 125 ? -6.876 -28.295 25.726 1.00 19.00 125 ALA C CA 1
ATOM 8180 C C . ALA C 1 125 ? -8.037 -28.059 26.696 1.00 20.02 125 ALA C C 1
ATOM 8181 O O . ALA C 1 125 ? -7.991 -28.504 27.844 1.00 17.73 125 ALA C O 1
ATOM 8188 N N . ASN C 1 126 ? -9.063 -27.343 26.218 1.00 15.27 126 ASN C N 1
ATOM 8189 C CA . ASN C 1 126 ? -10.295 -27.054 26.963 1.00 21.50 126 ASN C CA 1
ATOM 8190 C C . ASN C 1 126 ? -10.168 -25.965 28.025 1.00 17.70 126 ASN C C 1
ATOM 8191 O O . ASN C 1 126 ? -11.081 -25.790 28.839 1.00 17.57 126 ASN C O 1
ATOM 8202 N N . THR C 1 127 ? -9.058 -25.223 28.014 1.00 15.55 127 THR C N 1
ATOM 8203 C CA . THR C 1 127 ? -8.827 -24.222 29.048 1.00 14.71 127 THR C CA 1
ATOM 8204 C C . THR C 1 127 ? -8.627 -22.787 28.535 1.00 14.80 127 THR C C 1
ATOM 8205 O O . THR C 1 127 ? -8.058 -21.972 29.253 1.00 13.18 127 THR C O 1
ATOM 8216 N N . TYR C 1 128 ? -9.089 -22.463 27.325 1.00 13.56 128 TYR C N 1
ATOM 8217 C CA . TYR C 1 128 ? -8.803 -21.135 26.759 1.00 14.22 128 TYR C CA 1
ATOM 8218 C C . TYR C 1 128 ? -9.304 -19.970 27.610 1.00 15.05 128 TYR C C 1
ATOM 8219 O O . TYR C 1 128 ? -8.651 -18.933 27.682 1.00 13.69 128 TYR C O 1
ATOM 8237 N N . VAL C 1 129 ? -10.463 -20.109 28.246 1.00 14.76 129 VAL C N 1
ATOM 8238 C CA . VAL C 1 129 ? -10.970 -18.981 29.014 1.00 16.89 129 VAL C CA 1
ATOM 8239 C C . VAL C 1 129 ? -10.032 -18.695 30.178 1.00 15.34 129 VAL C C 1
ATOM 8240 O O . VAL C 1 129 ? -9.649 -17.549 30.400 1.00 14.65 129 VAL C O 1
ATOM 8253 N N . LYS C 1 130 ? -9.667 -19.737 30.920 1.00 14.79 130 LYS C N 1
ATOM 8254 C CA . LYS C 1 130 ? -8.747 -19.573 32.040 1.00 15.33 130 LYS C CA 1
ATOM 8255 C C . LYS C 1 130 ? -7.383 -19.052 31.560 1.00 13.88 130 LYS C C 1
ATOM 8256 O O . LYS C 1 130 ? -6.828 -18.120 32.146 1.00 13.72 130 LYS C O 1
ATOM 8266 N N . ALA C 1 131 ? -6.855 -19.646 30.492 1.00 12.91 131 ALA C N 1
ATOM 8267 C CA . ALA C 1 131 ? -5.566 -19.227 29.954 1.00 13.69 131 ALA C CA 1
ATOM 8268 C C . ALA C 1 131 ? -5.586 -17.754 29.545 1.00 13.60 131 ALA C C 1
ATOM 8269 O O . ALA C 1 131 ? -4.671 -17.000 29.874 1.00 12.17 131 ALA C O 1
ATOM 8276 N N . ALA C 1 132 ? -6.610 -17.348 28.801 1.00 11.58 132 ALA C N 1
ATOM 8277 C CA . ALA C 1 132 ? -6.703 -15.964 28.331 1.00 12.74 132 ALA C CA 1
ATOM 8278 C C . ALA C 1 132 ? -6.835 -14.965 29.488 1.00 11.95 132 ALA C C 1
ATOM 8279 O O . ALA C 1 132 ? -6.167 -13.925 29.515 1.00 12.14 132 ALA C O 1
ATOM 8286 N N . ILE C 1 133 ? -7.700 -15.283 30.443 1.00 12.20 133 ILE C N 1
ATOM 8287 C CA . ILE C 1 133 ? -7.855 -14.450 31.626 1.00 12.70 133 ILE C CA 1
ATOM 8288 C C . ILE C 1 133 ? -6.511 -14.284 32.330 1.00 13.22 133 ILE C C 1
ATOM 8289 O O . ILE C 1 133 ? -6.107 -13.172 32.659 1.00 12.16 133 ILE C O 1
ATOM 8305 N N . ASN C 1 134 ? -5.828 -15.400 32.571 1.00 12.49 134 ASN C N 1
ATOM 8306 C CA . ASN C 1 134 ? -4.562 -15.362 33.305 1.00 12.53 134 ASN C CA 1
ATOM 8307 C C . ASN C 1 134 ? -3.460 -14.613 32.548 1.00 12.63 134 ASN C C 1
ATOM 8308 O O . ASN C 1 134 ? -2.687 -13.869 33.144 1.00 11.74 134 ASN C O 1
ATOM 8319 N N . ALA C 1 135 ? -3.403 -14.792 31.234 1.00 11.42 135 ALA C N 1
ATOM 8320 C CA . ALA C 1 135 ? -2.431 -14.068 30.426 1.00 13.12 135 ALA C CA 1
ATOM 8321 C C . ALA C 1 135 ? -2.723 -12.563 30.520 1.00 13.07 135 ALA C C 1
ATOM 8322 O O . ALA C 1 135 ? -1.804 -11.755 30.647 1.00 12.54 135 ALA C O 1
ATOM 8329 N N . ALA C 1 136 ? -4.004 -12.190 30.468 1.00 13.66 136 ALA C N 1
ATOM 8330 C CA . ALA C 1 136 ? -4.389 -10.777 30.571 1.00 11.88 136 ALA C CA 1
ATOM 8331 C C . ALA C 1 136 ? -4.012 -10.218 31.941 1.00 14.49 136 ALA C C 1
ATOM 8332 O O . ALA C 1 136 ? -3.489 -9.104 32.044 1.00 13.72 136 ALA C O 1
ATOM 8339 N N . ILE C 1 137 ? -4.271 -10.988 32.996 1.00 13.26 137 ILE C N 1
ATOM 8340 C CA . ILE C 1 137 ? -3.914 -10.550 34.340 1.00 12.63 137 ILE C CA 1
ATOM 8341 C C . ILE C 1 137 ? -2.406 -10.272 34.446 1.00 15.46 137 ILE C C 1
ATOM 8342 O O . ILE C 1 137 ? -1.980 -9.244 34.985 1.00 15.04 137 ILE C O 1
ATOM 8358 N N . GLU C 1 138 ? -1.590 -11.193 33.951 1.00 12.18 138 GLU C N 1
ATOM 8359 C CA . GLU C 1 138 ? -0.151 -11.039 34.091 1.00 13.30 138 GLU C CA 1
ATOM 8360 C C . GLU C 1 138 ? 0.343 -9.820 33.315 1.00 14.50 138 GLU C C 1
ATOM 8361 O O . GLU C 1 138 ? 1.232 -9.108 33.782 1.00 14.76 138 GLU C O 1
ATOM 8373 N N . ALA C 1 139 ? -0.249 -9.548 32.153 1.00 13.80 139 ALA C N 1
ATOM 8374 C CA . ALA C 1 139 ? 0.207 -8.405 31.369 1.00 14.43 139 ALA C CA 1
ATOM 8375 C C . ALA C 1 139 ? -0.205 -7.109 32.051 1.00 14.48 139 ALA C C 1
ATOM 8376 O O . ALA C 1 139 ? 0.530 -6.134 32.042 1.00 15.08 139 ALA C O 1
ATOM 8383 N N . THR C 1 140 ? -1.403 -7.103 32.626 1.00 15.01 140 THR C N 1
ATOM 8384 C CA . THR C 1 140 ? -1.946 -5.907 33.251 1.00 14.20 140 THR C CA 1
ATOM 8385 C C . THR C 1 140 ? -1.201 -5.608 34.553 1.00 13.14 140 THR C C 1
ATOM 8386 O O . THR C 1 140 ? -0.944 -4.443 34.893 1.00 12.00 140 THR C O 1
ATOM 8397 N N . THR C 1 141 ? -0.835 -6.670 35.259 1.00 13.15 141 THR C N 1
ATOM 8398 C CA . THR C 1 141 ? -0.005 -6.552 36.453 1.00 13.42 141 THR C CA 1
ATOM 8399 C C . THR C 1 141 ? 1.256 -5.735 36.173 1.00 15.09 141 THR C C 1
ATOM 8400 O O . THR C 1 141 ? 1.633 -4.850 36.955 1.00 13.60 141 THR C O 1
ATOM 8411 N N . LYS C 1 142 ? 1.924 -6.034 35.064 1.00 13.27 142 LYS C N 1
ATOM 8412 C CA . LYS C 1 142 ? 3.190 -5.377 34.782 1.00 14.46 142 LYS C CA 1
ATOM 8413 C C . LYS C 1 142 ? 2.980 -3.919 34.377 1.00 14.02 142 LYS C C 1
ATOM 8414 O O . LYS C 1 142 ? 3.751 -3.050 34.775 1.00 14.62 142 LYS C O 1
ATOM 8433 N N . VAL C 1 143 ? 1.935 -3.645 33.598 1.00 14.35 143 VAL C N 1
ATOM 8434 C CA . VAL C 1 143 ? 1.614 -2.261 33.239 1.00 14.72 143 VAL C CA 1
ATOM 8435 C C . VAL C 1 143 ? 1.278 -1.467 34.497 1.00 13.96 143 VAL C C 1
ATOM 8436 O O . VAL C 1 143 ? 1.759 -0.351 34.685 1.00 14.20 143 VAL C O 1
ATOM 8449 N N . LEU C 1 144 ? 0.454 -2.047 35.363 1.00 13.57 144 LEU C N 1
ATOM 8450 C CA . LEU C 1 144 ? 0.146 -1.413 36.649 1.00 13.58 144 LEU C CA 1
ATOM 8451 C C . LEU C 1 144 ? 1.393 -1.133 37.476 1.00 15.76 144 LEU C C 1
ATOM 8452 O O . LEU C 1 144 ? 1.481 -0.086 38.117 1.00 15.57 144 LEU C O 1
ATOM 8468 N N . ALA C 1 145 ? 2.321 -2.091 37.518 1.00 14.52 145 ALA C N 1
ATOM 8469 C CA . ALA C 1 145 ? 3.545 -1.916 38.302 1.00 14.42 145 ALA C CA 1
ATOM 8470 C C . ALA C 1 145 ? 4.309 -0.687 37.799 1.00 16.38 145 ALA C C 1
ATOM 8471 O O . ALA C 1 145 ? 4.879 0.076 38.582 1.00 14.96 145 ALA C O 1
ATOM 8478 N N . LYS C 1 146 ? 4.313 -0.483 36.490 1.00 13.26 146 LYS C N 1
ATOM 8479 C CA . LYS C 1 146 ? 4.973 0.688 35.936 1.00 19.42 146 LYS C CA 1
ATOM 8480 C C . LYS C 1 146 ? 4.190 1.976 36.229 1.00 18.32 146 LYS C C 1
ATOM 8481 O O . LYS C 1 146 ? 4.776 2.987 36.618 1.00 17.42 146 LYS C O 1
ATOM 8500 N N . GLU C 1 147 ? 2.870 1.936 36.052 1.00 16.63 147 GLU C N 1
ATOM 8501 C CA . GLU C 1 147 ? 2.044 3.129 36.220 1.00 17.29 147 GLU C CA 1
ATOM 8502 C C . GLU C 1 147 ? 1.870 3.580 37.665 1.00 18.37 147 GLU C C 1
ATOM 8503 O O . GLU C 1 147 ? 1.715 4.773 37.913 1.00 19.59 147 GLU C O 1
ATOM 8515 N N . LEU C 1 148 ? 1.865 2.648 38.614 1.00 15.35 148 LEU C N 1
ATOM 8516 C CA . LEU C 1 148 ? 1.533 3.007 39.996 1.00 16.62 148 LEU C CA 1
ATOM 8517 C C . LEU C 1 148 ? 2.760 3.185 40.882 1.00 19.35 148 LEU C C 1
ATOM 8518 O O . LEU C 1 148 ? 2.625 3.526 42.062 1.00 17.05 148 LEU C O 1
ATOM 8534 N N . ALA C 1 149 ? 3.946 2.929 40.330 1.00 17.95 149 ALA C N 1
ATOM 8535 C CA . ALA C 1 149 ? 5.184 3.050 41.093 1.00 18.76 149 ALA C CA 1
ATOM 8536 C C . ALA C 1 149 ? 5.155 4.401 41.803 1.00 20.21 149 ALA C C 1
ATOM 8537 O O . ALA C 1 149 ? 4.802 5.401 41.192 1.00 18.32 149 ALA C O 1
ATOM 8544 N N . PRO C 1 150 ? 5.560 4.445 43.080 1.00 19.92 150 PRO C N 1
ATOM 8545 C CA . PRO C 1 150 ? 6.266 3.390 43.817 1.00 21.79 150 PRO C CA 1
ATOM 8546 C C . PRO C 1 150 ? 5.378 2.370 44.528 1.00 18.76 150 PRO C C 1
ATOM 8547 O O . PRO C 1 150 ? 5.898 1.523 45.245 1.00 14.90 150 PRO C O 1
ATOM 8558 N N . ILE C 1 151 ? 4.062 2.442 44.352 1.00 17.20 151 ILE C N 1
ATOM 8559 C CA . ILE C 1 151 ? 3.217 1.359 44.813 1.00 16.46 151 ILE C CA 1
ATOM 8560 C C . ILE C 1 151 ? 3.666 0.132 44.029 1.00 15.63 151 ILE C C 1
ATOM 8561 O O . ILE C 1 151 ? 3.814 0.196 42.811 1.00 16.16 151 ILE C O 1
ATOM 8577 N N . ARG C 1 152 ? 3.923 -0.965 44.726 1.00 14.67 152 ARG C N 1
ATOM 8578 C CA . ARG C 1 152 ? 4.354 -2.197 44.075 1.00 13.31 152 ARG C CA 1
ATOM 8579 C C . ARG C 1 152 ? 3.157 -3.039 43.620 1.00 15.93 152 ARG C C 1
ATOM 8580 O O . ARG C 1 152 ? 2.149 -3.141 44.327 1.00 14.21 152 ARG C O 1
ATOM 8601 N N . VAL C 1 153 ? 3.276 -3.646 42.440 1.00 13.26 153 VAL C N 1
ATOM 8602 C CA . VAL C 1 153 ? 2.217 -4.508 41.924 1.00 12.21 153 VAL C CA 1
ATOM 8603 C C . VAL C 1 153 ? 2.802 -5.804 41.393 1.00 13.25 153 VAL C C 1
ATOM 8604 O O . VAL C 1 153 ? 3.695 -5.790 40.547 1.00 12.69 153 VAL C O 1
ATOM 8617 N N . ASN C 1 154 ? 2.294 -6.921 41.896 1.00 11.41 154 ASN C N 1
ATOM 8618 C CA . ASN C 1 154 ? 2.750 -8.244 41.461 1.00 11.95 154 ASN C CA 1
ATOM 8619 C C . ASN C 1 154 ? 1.576 -9.191 41.383 1.00 13.38 154 ASN C C 1
ATOM 8620 O O . ASN C 1 154 ? 0.469 -8.847 41.799 1.00 13.70 154 ASN C O 1
ATOM 8631 N N . ALA C 1 155 ? 1.833 -10.401 40.887 1.00 11.45 155 ALA C N 1
ATOM 8632 C CA . ALA C 1 155 ? 0.797 -11.411 40.773 1.00 12.78 155 ALA C CA 1
ATOM 8633 C C . ALA C 1 155 ? 1.314 -12.781 41.225 1.00 12.81 155 ALA C C 1
ATOM 8634 O O . ALA C 1 155 ? 2.479 -13.132 41.016 1.00 13.48 155 ALA C O 1
ATOM 8641 N N . ILE C 1 156 ? 0.445 -13.539 41.881 1.00 12.29 156 ILE C N 1
ATOM 8642 C CA . ILE C 1 156 ? 0.746 -14.916 42.237 1.00 12.25 156 ILE C CA 1
ATOM 8643 C C . ILE C 1 156 ? 0.043 -15.807 41.220 1.00 12.87 156 ILE C C 1
ATOM 8644 O O . ILE C 1 156 ? -1.117 -15.562 40.868 1.00 10.68 156 ILE C O 1
ATOM 8660 N N . SER C 1 157 ? 0.739 -16.847 40.769 1.00 13.97 157 SER C N 1
ATOM 8661 C CA . SER C 1 157 ? 0.185 -17.770 39.786 1.00 13.43 157 SER C CA 1
ATOM 8662 C C . SER C 1 157 ? 0.145 -19.191 40.366 1.00 13.47 157 SER C C 1
ATOM 8663 O O . SER C 1 157 ? 1.150 -19.900 40.364 1.00 13.88 157 SER C O 1
ATOM 8671 N N . PRO C 1 158 ? -1.022 -19.599 40.889 1.00 12.77 158 PRO C N 1
ATOM 8672 C CA . PRO C 1 158 ? -1.121 -20.916 41.534 1.00 14.34 158 PRO C CA 1
ATOM 8673 C C . PRO C 1 158 ? -1.221 -22.070 40.550 1.00 15.37 158 PRO C C 1
ATOM 8674 O O . PRO C 1 158 ? -1.683 -21.893 39.424 1.00 15.46 158 PRO C O 1
ATOM 8685 N N . GLY C 1 159 ? -0.773 -23.242 40.990 1.00 13.46 159 GLY C N 1
ATOM 8686 C CA . GLY C 1 159 ? -1.123 -24.493 40.350 1.00 18.22 159 GLY C CA 1
ATOM 8687 C C . GLY C 1 159 ? -2.298 -25.071 41.121 1.00 17.31 159 GLY C C 1
ATOM 8688 O O . GLY C 1 159 ? -2.874 -24.377 41.983 1.00 16.63 159 GLY C O 1
ATOM 8692 N N . LEU C 1 160 ? -2.650 -26.329 40.842 1.00 17.58 160 LEU C N 1
ATOM 8693 C CA . LEU C 1 160 ? -3.823 -26.945 41.472 1.00 17.33 160 LEU C CA 1
ATOM 8694 C C . LEU C 1 160 ? -3.687 -26.901 42.993 1.00 17.72 160 LEU C C 1
ATOM 8695 O O . LEU C 1 160 ? -2.667 -27.327 43.545 1.00 18.88 160 LEU C O 1
ATOM 8711 N N . THR C 1 161 ? -4.719 -26.383 43.653 1.00 17.19 161 THR C N 1
ATOM 8712 C CA . THR C 1 161 ? -4.720 -26.175 45.098 1.00 18.27 161 THR C CA 1
ATOM 8713 C C . THR C 1 161 ? -6.056 -26.644 45.686 1.00 20.09 161 THR C C 1
ATOM 8714 O O . THR C 1 161 ? -7.124 -26.363 45.126 1.00 16.89 161 THR C O 1
ATOM 8725 N N . LYS C 1 162 ? -6.005 -27.356 46.809 1.00 21.58 162 LYS C N 1
ATOM 8726 C CA . LYS C 1 162 ? -7.231 -27.880 47.413 1.00 23.77 162 LYS C CA 1
ATOM 8727 C C . LYS C 1 162 ? -8.042 -26.765 48.064 1.00 22.34 162 LYS C C 1
ATOM 8728 O O . LYS C 1 162 ? -7.717 -26.287 49.158 1.00 20.13 162 LYS C O 1
ATOM 8747 N N . THR C 1 163 ? -9.106 -26.350 47.392 1.00 20.30 163 THR C N 1
ATOM 8748 C CA . THR C 1 163 ? -9.965 -25.315 47.939 1.00 22.31 163 THR C CA 1
ATOM 8749 C C . THR C 1 163 ? -11.417 -25.567 47.542 1.00 21.98 163 THR C C 1
ATOM 8750 O O . THR C 1 163 ? -11.725 -26.562 46.873 1.00 19.21 163 THR C O 1
ATOM 8761 N N . GLU C 1 164 ? -12.283 -24.633 47.934 1.00 19.56 164 GLU C N 1
ATOM 8762 C CA . GLU C 1 164 ? -13.709 -24.694 47.625 1.00 19.34 164 GLU C CA 1
ATOM 8763 C C . GLU C 1 164 ? -13.963 -24.458 46.140 1.00 23.35 164 GLU C C 1
ATOM 8764 O O . GLU C 1 164 ? -15.102 -24.582 45.663 1.00 20.55 164 GLU C O 1
ATOM 8776 N N . ALA C 1 165 ? -12.907 -24.108 45.408 1.00 19.76 165 ALA C N 1
ATOM 8777 C CA . ALA C 1 165 ? -13.045 -23.858 43.977 1.00 21.47 165 ALA C CA 1
ATOM 8778 C C . ALA C 1 165 ? -13.681 -25.066 43.303 1.00 25.31 165 ALA C C 1
ATOM 8779 O O . ALA C 1 165 ? -14.332 -24.935 42.262 1.00 27.01 165 ALA C O 1
ATOM 8786 N N . TYR C 1 166 ? -13.511 -26.233 43.918 1.00 19.93 166 TYR C N 1
ATOM 8787 C CA . TYR C 1 166 ? -13.943 -27.492 43.320 1.00 23.58 166 TYR C CA 1
ATOM 8788 C C . TYR C 1 166 ? -15.091 -28.128 44.098 1.00 27.31 166 TYR C C 1
ATOM 8789 O O . TYR C 1 166 ? -15.268 -29.346 44.051 1.00 23.25 166 TYR C O 1
ATOM 8807 N N . LYS C 1 167 ? -15.865 -27.312 44.815 1.00 23.41 167 LYS C N 1
ATOM 8808 C CA . LYS C 1 167 ? -16.938 -27.843 45.656 1.00 25.48 167 LYS C CA 1
ATOM 8809 C C . LYS C 1 167 ? -18.080 -28.365 44.791 1.00 32.67 167 LYS C C 1
ATOM 8810 O O . LYS C 1 167 ? -18.919 -29.139 45.254 1.00 34.66 167 LYS C O 1
ATOM 8814 N N . GLY C 1 168 ? -18.093 -27.949 43.527 1.00 30.64 168 GLY C N 1
ATOM 8815 C CA . GLY C 1 168 ? -19.131 -28.348 42.593 1.00 34.61 168 GLY C CA 1
ATOM 8816 C C . GLY C 1 168 ? -18.863 -29.678 41.904 1.00 31.75 168 GLY C C 1
ATOM 8817 O O . GLY C 1 168 ? -19.751 -30.211 41.233 1.00 29.22 168 GLY C O 1
ATOM 8821 N N . MET C 1 169 ? -17.653 -30.217 42.053 1.00 25.20 169 MET C N 1
ATOM 8822 C CA . MET C 1 169 ? -17.343 -31.538 41.502 1.00 27.25 169 MET C CA 1
ATOM 8823 C C . MET C 1 169 ? -17.940 -32.620 42.381 1.00 26.23 169 MET C C 1
ATOM 8824 O O . MET C 1 169 ? -18.111 -32.430 43.591 1.00 23.26 169 MET C O 1
ATOM 8838 N N . ASN C 1 170 ? -18.248 -33.760 41.770 1.00 26.36 170 ASN C N 1
ATOM 8839 C CA . ASN C 1 170 ? -18.556 -34.965 42.526 1.00 28.30 170 ASN C CA 1
ATOM 8840 C C . ASN C 1 170 ? -17.321 -35.316 43.353 1.00 26.04 170 ASN C C 1
ATOM 8841 O O . ASN C 1 170 ? -16.223 -35.319 42.822 1.00 25.75 170 ASN C O 1
ATOM 8852 N N . ALA C 1 171 ? -17.497 -35.595 44.642 1.00 23.69 171 ALA C N 1
ATOM 8853 C CA . ALA C 1 171 ? -16.366 -35.770 45.556 1.00 29.51 171 ALA C CA 1
ATOM 8854 C C . ALA C 1 171 ? -15.356 -36.834 45.102 1.00 29.60 171 ALA C C 1
ATOM 8855 O O . ALA C 1 171 ? -14.148 -36.695 45.342 1.00 27.25 171 ALA C O 1
ATOM 8862 N N . ASP C 1 172 ? -15.845 -37.891 44.454 1.00 27.54 172 ASP C N 1
ATOM 8863 C CA . ASP C 1 172 ? -14.977 -38.967 43.976 1.00 27.25 172 ASP C CA 1
ATOM 8864 C C . ASP C 1 172 ? -14.157 -38.470 42.800 1.00 24.62 172 ASP C C 1
ATOM 8865 O O . ASP C 1 172 ? -12.962 -38.748 42.702 1.00 22.31 172 ASP C O 1
ATOM 8874 N N . ASP C 1 173 ? -14.813 -37.749 41.900 1.00 23.58 173 ASP C N 1
ATOM 8875 C CA . ASP C 1 173 ? -14.120 -37.135 40.780 1.00 27.08 173 ASP C CA 1
ATOM 8876 C C . ASP C 1 173 ? -13.041 -36.196 41.309 1.00 23.24 173 ASP C C 1
ATOM 8877 O O . ASP C 1 173 ? -11.948 -36.133 40.761 1.00 22.64 173 ASP C O 1
ATOM 8886 N N . ARG C 1 174 ? -13.367 -35.450 42.358 1.00 22.83 174 ARG C N 1
ATOM 8887 C CA . ARG C 1 174 ? -12.420 -34.488 42.921 1.00 25.97 174 ARG C CA 1
ATOM 8888 C C . ARG C 1 174 ? -11.200 -35.205 43.490 1.00 26.18 174 ARG C C 1
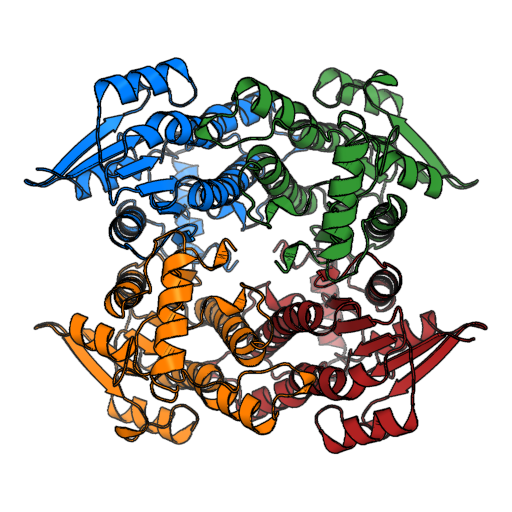ATOM 8889 O O . ARG C 1 174 ? -10.057 -34.822 43.224 1.00 23.26 174 ARG C O 1
ATOM 8910 N N . ASP C 1 175 ? -11.448 -36.245 44.276 1.00 22.41 175 ASP C N 1
ATOM 8911 C CA . ASP C 1 175 ? -10.366 -37.047 44.826 1.00 24.91 175 ASP C CA 1
ATOM 8912 C C . ASP C 1 175 ? -9.465 -37.633 43.737 1.00 23.68 175 ASP C C 1
ATOM 8913 O O . ASP C 1 175 ? -8.238 -37.667 43.879 1.00 22.26 175 ASP C O 1
ATOM 8922 N N . ALA C 1 176 ? -10.065 -38.116 42.659 1.00 22.29 176 ALA C N 1
ATOM 8923 C CA . ALA C 1 176 ? -9.285 -38.714 41.586 1.00 23.33 176 ALA C CA 1
ATOM 8924 C C . ALA C 1 176 ? -8.467 -37.639 40.874 1.00 22.10 176 ALA C C 1
ATOM 8925 O O . ALA C 1 176 ? -7.390 -37.914 40.356 1.00 23.24 176 ALA C O 1
ATOM 8932 N N . MET C 1 177 ? -8.992 -36.421 40.841 1.00 22.39 177 MET C N 1
ATOM 8933 C CA . MET C 1 177 ? -8.265 -35.291 40.265 1.00 23.26 177 MET C CA 1
ATOM 8934 C C . MET C 1 177 ? -7.039 -34.950 41.127 1.00 23.03 177 MET C C 1
ATOM 8935 O O . MET C 1 177 ? -5.917 -34.828 40.621 1.00 23.19 177 MET C O 1
ATOM 8949 N N . TYR C 1 178 ? -7.262 -34.808 42.431 1.00 20.68 178 TYR C N 1
ATOM 8950 C CA . TYR C 1 178 ? -6.182 -34.541 43.365 1.00 24.15 178 TYR C CA 1
ATOM 8951 C C . TYR C 1 178 ? -5.123 -35.644 43.283 1.00 26.90 178 TYR C C 1
ATOM 8952 O O . TYR C 1 178 ? -3.925 -35.363 43.263 1.00 22.69 178 TYR C O 1
ATOM 8970 N N . GLN C 1 179 ? -5.563 -36.900 43.229 1.00 22.91 179 GLN C N 1
ATOM 8971 C CA . GLN C 1 179 ? -4.625 -38.015 43.227 1.00 24.26 179 GLN C CA 1
ATOM 8972 C C . GLN C 1 179 ? -3.803 -38.068 41.944 1.00 23.47 179 GLN C C 1
ATOM 8973 O O . GLN C 1 179 ? -2.615 -38.385 41.977 1.00 27.29 179 GLN C O 1
ATOM 8987 N N . ARG C 1 180 ? -4.433 -37.774 40.813 1.00 24.13 180 ARG C N 1
ATOM 8988 C CA . ARG C 1 180 ? -3.722 -37.795 39.542 1.00 26.85 180 ARG C CA 1
ATOM 8989 C C . ARG C 1 180 ? -2.603 -36.761 39.619 1.00 34.16 180 ARG C C 1
ATOM 8990 O O . ARG C 1 180 ? -1.442 -37.044 39.303 1.00 32.58 180 ARG C O 1
ATOM 8994 N N . THR C 1 181 ? -2.971 -35.565 40.064 1.00 28.52 181 THR C N 1
ATOM 8995 C CA . THR C 1 181 ? -2.011 -34.496 40.308 1.00 31.56 181 THR C CA 1
ATOM 8996 C C . THR C 1 181 ? -0.857 -34.950 41.202 1.00 31.23 181 THR C C 1
ATOM 8997 O O . THR C 1 181 ? 0.297 -34.962 40.777 1.00 34.20 181 THR C O 1
ATOM 9008 N N . GLN C 1 182 ? -1.166 -35.322 42.438 1.00 28.36 182 GLN C N 1
ATOM 9009 C CA . GLN C 1 182 ? -0.150 -35.831 43.340 1.00 30.72 182 GLN C CA 1
ATOM 9010 C C . GLN C 1 182 ? 0.794 -36.799 42.616 1.00 35.03 182 GLN C C 1
ATOM 9011 O O . GLN C 1 182 ? 2.014 -36.702 42.750 1.00 32.85 182 GLN C O 1
ATOM 9025 N N . SER C 1 183 ? 0.224 -37.707 41.826 1.00 32.51 183 SER C N 1
ATOM 9026 C CA . SER C 1 183 ? 0.990 -38.782 41.194 1.00 32.60 183 SER C CA 1
ATOM 9027 C C . SER C 1 183 ? 1.881 -38.322 40.049 1.00 32.59 183 SER C C 1
ATOM 9028 O O . SER C 1 183 ? 2.862 -38.994 39.729 1.00 33.76 183 SER C O 1
ATOM 9036 N N . HIS C 1 184 ? 1.552 -37.190 39.431 1.00 30.86 184 HIS C N 1
ATOM 9037 C CA . HIS C 1 184 ? 2.312 -36.729 38.269 1.00 31.71 184 HIS C CA 1
ATOM 9038 C C . HIS C 1 184 ? 3.072 -35.412 38.452 1.00 31.15 184 HIS C C 1
ATOM 9039 O O . HIS C 1 184 ? 3.876 -35.053 37.595 1.00 32.06 184 HIS C O 1
ATOM 9054 N N . LEU C 1 185 ? 2.831 -34.686 39.539 1.00 24.40 185 LEU C N 1
ATOM 9055 C CA . LEU C 1 185 ? 3.593 -33.462 39.767 1.00 25.13 185 LEU C CA 1
ATOM 9056 C C . LEU C 1 185 ? 4.979 -33.806 40.299 1.00 24.56 185 LEU C C 1
ATOM 9057 O O . LEU C 1 185 ? 5.132 -34.729 41.116 1.00 22.31 185 LEU C O 1
ATOM 9073 N N . PRO C 1 186 ? 6.004 -33.082 39.819 1.00 24.46 186 PRO C N 1
ATOM 9074 C CA . PRO C 1 186 ? 7.337 -33.288 40.389 1.00 21.63 186 PRO C CA 1
ATOM 9075 C C . PRO C 1 186 ? 7.332 -33.276 41.913 1.00 22.02 186 PRO C C 1
ATOM 9076 O O . PRO C 1 186 ? 8.011 -34.112 42.507 1.00 21.10 186 PRO C O 1
ATOM 9087 N N . VAL C 1 187 ? 6.589 -32.370 42.546 1.00 17.62 187 VAL C N 1
ATOM 9088 C CA . VAL C 1 187 ? 6.629 -32.300 44.011 1.00 19.19 187 VAL C CA 1
ATOM 9089 C C . VAL C 1 187 ? 5.873 -33.440 44.699 1.00 23.42 187 VAL C C 1
ATOM 9090 O O . VAL C 1 187 ? 5.978 -33.609 45.916 1.00 24.92 187 VAL C O 1
ATOM 9103 N N . GLY C 1 188 ? 5.115 -34.220 43.937 1.00 23.24 188 GLY C N 1
ATOM 9104 C CA . GLY C 1 188 ? 4.444 -35.378 44.500 1.00 23.96 188 GLY C CA 1
ATOM 9105 C C . GLY C 1 188 ? 3.410 -35.012 45.551 1.00 25.02 188 GLY C C 1
ATOM 9106 O O . GLY C 1 188 ? 3.207 -35.745 46.512 1.00 24.99 188 GLY C O 1
ATOM 9110 N N . LYS C 1 189 ? 2.762 -33.865 45.374 1.00 21.66 189 LYS C N 1
ATOM 9111 C CA . LYS C 1 189 ? 1.662 -33.456 46.242 1.00 23.36 189 LYS C CA 1
ATOM 9112 C C . LYS C 1 189 ? 0.772 -32.457 45.509 1.00 23.40 189 LYS C C 1
ATOM 9113 O O . LYS C 1 189 ? 1.171 -31.891 44.485 1.00 18.93 189 LYS C O 1
ATOM 9132 N N . VAL C 1 190 ? -0.442 -32.271 46.024 1.00 21.38 190 VAL C N 1
ATOM 9133 C CA . VAL C 1 190 ? -1.332 -31.217 45.559 1.00 20.72 190 VAL C CA 1
ATOM 9134 C C . VAL C 1 190 ? -1.094 -30.011 46.457 1.00 20.75 190 VAL C C 1
ATOM 9135 O O . VAL C 1 190 ? -0.700 -30.163 47.623 1.00 18.75 190 VAL C O 1
ATOM 9148 N N . GLY C 1 191 ? -1.309 -28.815 45.922 1.00 20.35 191 GLY C N 1
ATOM 9149 C CA . GLY C 1 191 ? -1.089 -27.605 46.695 1.00 19.58 191 GLY C CA 1
ATOM 9150 C C . GLY C 1 191 ? -2.108 -27.440 47.807 1.00 20.31 191 GLY C C 1
ATOM 9151 O O . GLY C 1 191 ? -3.280 -27.801 47.652 1.00 19.03 191 GLY C O 1
ATOM 9155 N N . GLU C 1 192 ? -1.664 -26.905 48.939 1.00 20.62 192 GLU C N 1
ATOM 9156 C CA . GLU C 1 192 ? -2.576 -26.508 50.005 1.00 20.88 192 GLU C CA 1
ATOM 9157 C C . GLU C 1 192 ? -2.698 -24.986 49.979 1.00 21.75 192 GLU C C 1
ATOM 9158 O O . GLU C 1 192 ? -1.776 -24.292 49.548 1.00 18.89 192 GLU C O 1
ATOM 9170 N N . ALA C 1 193 ? -3.832 -24.459 50.430 1.00 21.85 193 ALA C N 1
ATOM 9171 C CA . ALA C 1 193 ? -4.042 -23.018 50.386 1.00 19.92 193 ALA C CA 1
ATOM 9172 C C . ALA C 1 193 ? -2.882 -22.282 51.065 1.00 19.94 193 ALA C C 1
ATOM 9173 O O . ALA C 1 193 ? -2.461 -21.219 50.606 1.00 20.89 193 ALA C O 1
ATOM 9180 N N . SER C 1 194 ? -2.359 -22.854 52.148 1.00 18.87 194 SER C N 1
ATOM 9181 C CA . SER C 1 194 ? -1.285 -22.208 52.903 1.00 21.49 194 SER C CA 1
ATOM 9182 C C . SER C 1 194 ? 0.006 -22.099 52.087 1.00 17.74 194 SER C C 1
ATOM 9183 O O . SER C 1 194 ? 0.789 -21.181 52.304 1.00 17.07 194 SER C O 1
ATOM 9191 N N . ASP C 1 195 ? 0.222 -23.022 51.151 1.00 19.06 195 ASP C N 1
ATOM 9192 C CA . ASP C 1 195 ? 1.387 -22.935 50.256 1.00 19.29 195 ASP C CA 1
ATOM 9193 C C . ASP C 1 195 ? 1.270 -21.725 49.335 1.00 17.56 195 ASP C C 1
ATOM 9194 O O . ASP C 1 195 ? 2.263 -21.107 48.989 1.00 15.86 195 ASP C O 1
ATOM 9203 N N . ILE C 1 196 ? 0.053 -21.410 48.905 1.00 17.21 196 ILE C N 1
ATOM 9204 C CA . ILE C 1 196 ? -0.133 -20.286 47.993 1.00 17.34 196 ILE C CA 1
ATOM 9205 C C . ILE C 1 196 ? -0.138 -18.979 48.794 1.00 16.28 196 ILE C C 1
ATOM 9206 O O . ILE C 1 196 ? 0.424 -17.973 48.366 1.00 16.27 196 ILE C O 1
ATOM 9222 N N . ALA C 1 197 ? -0.759 -19.005 49.968 1.00 14.50 197 ALA C N 1
ATOM 9223 C CA . ALA C 1 197 ? -0.785 -17.847 50.852 1.00 16.64 197 ALA C CA 1
ATOM 9224 C C . ALA C 1 197 ? 0.618 -17.298 51.108 1.00 17.30 197 ALA C C 1
ATOM 9225 O O . ALA C 1 197 ? 0.822 -16.072 51.147 1.00 15.53 197 ALA C O 1
ATOM 9232 N N . MET C 1 198 ? 1.571 -18.218 51.285 1.00 16.30 198 MET C N 1
ATOM 9233 C CA . MET C 1 198 ? 2.965 -17.881 51.579 1.00 17.07 198 MET C CA 1
ATOM 9234 C C . MET C 1 198 ? 3.529 -16.962 50.508 1.00 17.61 198 MET C C 1
ATOM 9235 O O . MET C 1 198 ? 4.293 -16.046 50.802 1.00 16.96 198 MET C O 1
ATOM 9249 N N . ALA C 1 199 ? 3.153 -17.209 49.258 1.00 15.47 199 ALA C N 1
ATOM 9250 C CA . ALA C 1 199 ? 3.637 -16.387 48.152 1.00 15.17 199 ALA C CA 1
ATOM 9251 C C . ALA C 1 199 ? 3.074 -14.954 48.179 1.00 15.97 199 ALA C C 1
ATOM 9252 O O . ALA C 1 199 ? 3.796 -14.001 47.887 1.00 14.85 199 ALA C O 1
ATOM 9259 N N . TYR C 1 200 ? 1.794 -14.779 48.525 1.00 16.10 200 TYR C N 1
ATOM 9260 C CA . TYR C 1 200 ? 1.268 -13.418 48.688 1.00 16.48 200 TYR C CA 1
ATOM 9261 C C . TYR C 1 200 ? 2.019 -12.671 49.805 1.00 16.68 200 TYR C C 1
ATOM 9262 O O . TYR C 1 200 ? 2.357 -11.499 49.662 1.00 16.03 200 TYR C O 1
ATOM 9280 N N . LEU C 1 201 ? 2.266 -13.348 50.920 1.00 17.50 201 LEU C N 1
ATOM 9281 C CA . LEU C 1 201 ? 2.992 -12.731 52.035 1.00 18.36 201 LEU C CA 1
ATOM 9282 C C . LEU C 1 201 ? 4.377 -12.245 51.598 1.00 20.11 201 LEU C C 1
ATOM 9283 O O . LEU C 1 201 ? 4.832 -11.175 52.003 1.00 19.66 201 LEU C O 1
ATOM 9299 N N . PHE C 1 202 ? 5.038 -13.046 50.773 1.00 18.05 202 PHE C N 1
ATOM 9300 C CA . PHE C 1 202 ? 6.354 -12.715 50.245 1.00 19.15 202 PHE C CA 1
ATOM 9301 C C . PHE C 1 202 ? 6.275 -11.464 49.372 1.00 19.41 202 PHE C C 1
ATOM 9302 O O . PHE C 1 202 ? 7.083 -10.553 49.527 1.00 19.44 202 PHE C O 1
ATOM 9319 N N . ALA C 1 203 ? 5.290 -11.398 48.478 1.00 17.57 203 ALA C N 1
ATOM 9320 C CA . ALA C 1 203 ? 5.142 -10.229 47.611 1.00 18.69 203 ALA C CA 1
ATOM 9321 C C . ALA C 1 203 ? 4.859 -8.990 48.461 1.00 20.99 203 ALA C C 1
ATOM 9322 O O . ALA C 1 203 ? 5.396 -7.913 48.217 1.00 20.33 203 ALA C O 1
ATOM 9329 N N . ILE C 1 204 ? 4.006 -9.152 49.464 1.00 17.51 204 ILE C N 1
ATOM 9330 C CA . ILE C 1 204 ? 3.658 -8.045 50.344 1.00 19.63 204 ILE C CA 1
ATOM 9331 C C . ILE C 1 204 ? 4.885 -7.508 51.083 1.00 20.43 204 ILE C C 1
ATOM 9332 O O . ILE C 1 204 ? 5.016 -6.304 51.307 1.00 19.52 204 ILE C O 1
ATOM 9348 N N . GLN C 1 205 ? 5.788 -8.405 51.452 1.00 18.58 205 GLN C N 1
ATOM 9349 C CA . GLN C 1 205 ? 6.873 -8.042 52.355 1.00 19.45 205 GLN C CA 1
ATOM 9350 C C . GLN C 1 205 ? 8.113 -7.509 51.635 1.00 20.88 205 GLN C C 1
ATOM 9351 O O . GLN C 1 205 ? 8.921 -6.800 52.232 1.00 20.19 205 GLN C O 1
ATOM 9355 N N . ASN C 1 206 ? 8.274 -7.837 50.358 1.00 19.17 206 ASN C N 1
ATOM 9356 C CA . ASN C 1 206 ? 9.549 -7.557 49.700 1.00 18.39 206 ASN C CA 1
ATOM 9357 C C . ASN C 1 206 ? 9.543 -6.231 48.959 1.00 16.67 206 ASN C C 1
ATOM 9358 O O . ASN C 1 206 ? 8.971 -6.109 47.875 1.00 17.58 206 ASN C O 1
ATOM 9369 N N . SER C 1 207 ? 10.205 -5.241 49.544 1.00 16.64 207 SER C N 1
ATOM 9370 C CA . SER C 1 207 ? 10.173 -3.882 49.021 1.00 18.45 207 SER C CA 1
ATOM 9371 C C . SER C 1 207 ? 10.992 -3.698 47.744 1.00 16.40 207 SER C C 1
ATOM 9372 O O . SER C 1 207 ? 11.023 -2.603 47.188 1.00 17.22 207 SER C O 1
ATOM 9380 N N . TYR C 1 208 ? 11.647 -4.757 47.280 1.00 15.30 208 TYR C N 1
ATOM 9381 C CA . TYR C 1 208 ? 12.430 -4.677 46.053 1.00 15.18 208 TYR C CA 1
ATOM 9382 C C . TYR C 1 208 ? 11.798 -5.489 44.912 1.00 16.73 208 TYR C C 1
ATOM 9383 O O . TYR C 1 208 ? 12.455 -5.743 43.890 1.00 16.05 208 TYR C O 1
ATOM 9401 N N . MET C 1 209 ? 10.533 -5.874 45.077 1.00 14.01 209 MET C N 1
ATOM 9402 C CA . MET C 1 209 ? 9.834 -6.684 44.072 1.00 16.29 209 MET C CA 1
ATOM 9403 C C . MET C 1 209 ? 8.570 -5.998 43.522 1.00 14.88 209 MET C C 1
ATOM 9404 O O . MET C 1 209 ? 7.630 -5.690 44.253 1.00 12.62 209 MET C O 1
ATOM 9418 N N . THR C 1 210 ? 8.552 -5.780 42.212 1.00 12.94 210 THR C N 1
ATOM 9419 C CA . THR C 1 210 ? 7.393 -5.223 41.567 1.00 13.55 210 THR C CA 1
ATOM 9420 C C . THR C 1 210 ? 7.388 -5.652 40.112 1.00 11.60 210 THR C C 1
ATOM 9421 O O . THR C 1 210 ? 8.449 -5.832 39.525 1.00 13.47 210 THR C O 1
ATOM 9432 N N . GLY C 1 211 ? 6.196 -5.830 39.547 1.00 11.66 211 GLY C N 1
ATOM 9433 C CA . GLY C 1 211 ? 6.061 -6.267 38.169 1.00 12.54 211 GLY C CA 1
ATOM 9434 C C . GLY C 1 211 ? 6.389 -7.748 38.000 1.00 13.27 211 GLY C C 1
ATOM 9435 O O . GLY C 1 211 ? 6.671 -8.207 36.896 1.00 13.18 211 GLY C O 1
ATOM 9439 N N . THR C 1 212 ? 6.345 -8.495 39.101 1.00 11.25 212 THR C N 1
ATOM 9440 C CA . THR C 1 212 ? 6.720 -9.912 39.092 1.00 12.90 212 THR C CA 1
ATOM 9441 C C . THR C 1 212 ? 5.510 -10.855 39.189 1.00 15.13 212 THR C C 1
ATOM 9442 O O . THR C 1 212 ? 4.539 -10.561 39.884 1.00 13.36 212 THR C O 1
ATOM 9453 N N . VAL C 1 213 ? 5.597 -11.991 38.497 1.00 14.03 213 VAL C N 1
ATOM 9454 C CA . VAL C 1 213 ? 4.613 -13.057 38.592 1.00 12.59 213 VAL C CA 1
ATOM 9455 C C . VAL C 1 213 ? 5.304 -14.259 39.233 1.00 15.56 213 VAL C C 1
ATOM 9456 O O . VAL C 1 213 ? 6.292 -14.766 38.717 1.00 15.41 213 VAL C O 1
ATOM 9469 N N . ILE C 1 214 ? 4.813 -14.669 40.394 1.00 13.65 214 ILE C N 1
ATOM 9470 C CA . ILE C 1 214 ? 5.431 -15.745 41.149 1.00 14.37 214 ILE C CA 1
ATOM 9471 C C . ILE C 1 214 ? 4.638 -17.029 40.923 1.00 15.96 214 ILE C C 1
ATOM 9472 O O . ILE C 1 214 ? 3.461 -17.077 41.248 1.00 13.94 214 ILE C O 1
ATOM 9488 N N . ASP C 1 215 ? 5.284 -18.056 40.384 1.00 16.96 215 ASP C N 1
ATOM 9489 C CA . ASP C 1 215 ? 4.631 -19.339 40.163 1.00 17.25 215 ASP C CA 1
ATOM 9490 C C . ASP C 1 215 ? 4.757 -20.227 41.398 1.00 15.89 215 ASP C C 1
ATOM 9491 O O . ASP C 1 215 ? 5.853 -20.421 41.920 1.00 15.61 215 ASP C O 1
ATOM 9500 N N . VAL C 1 216 ? 3.634 -20.773 41.845 1.00 15.47 216 VAL C N 1
ATOM 9501 C CA . VAL C 1 216 ? 3.638 -21.789 42.889 1.00 16.28 216 VAL C CA 1
ATOM 9502 C C . VAL C 1 216 ? 2.727 -22.919 42.415 1.00 16.89 216 VAL C C 1
ATOM 9503 O O . VAL C 1 216 ? 1.542 -22.972 42.779 1.00 15.66 216 VAL C O 1
ATOM 9516 N N . ASP C 1 217 ? 3.280 -23.800 41.584 1.00 14.56 217 ASP C N 1
ATOM 9517 C CA . ASP C 1 217 ? 2.469 -24.747 40.822 1.00 15.87 217 ASP C CA 1
ATOM 9518 C C . ASP C 1 217 ? 2.958 -26.192 40.892 1.00 17.43 217 ASP C C 1
ATOM 9519 O O . ASP C 1 217 ? 2.579 -27.015 40.055 1.00 16.27 217 ASP C O 1
ATOM 9528 N N . GLY C 1 218 ? 3.809 -26.495 41.871 1.00 17.23 218 GLY C N 1
ATOM 9529 C CA . GLY C 1 218 ? 4.298 -27.855 42.081 1.00 18.26 218 GLY C CA 1
ATOM 9530 C C . GLY C 1 218 ? 5.059 -28.465 40.910 1.00 18.41 218 GLY C C 1
ATOM 9531 O O . GLY C 1 218 ? 5.307 -29.678 40.874 1.00 16.96 218 GLY C O 1
ATOM 9535 N N . GLY C 1 219 ? 5.429 -27.628 39.949 1.00 14.41 219 GLY C N 1
ATOM 9536 C CA . GLY C 1 219 ? 6.149 -28.083 38.778 1.00 16.92 219 GLY C CA 1
ATOM 9537 C C . GLY C 1 219 ? 5.269 -28.308 37.564 1.00 18.57 219 GLY C C 1
ATOM 9538 O O . GLY C 1 219 ? 5.740 -28.826 36.555 1.00 17.50 219 GLY C O 1
ATOM 9542 N N . ALA C 1 220 ? 3.995 -27.929 37.646 1.00 16.97 220 ALA C N 1
ATOM 9543 C CA . ALA C 1 220 ? 3.065 -28.189 36.545 1.00 19.99 220 ALA C CA 1
ATOM 9544 C C . ALA C 1 220 ? 3.583 -27.607 35.227 1.00 20.25 220 ALA C C 1
ATOM 9545 O O . ALA C 1 220 ? 3.459 -28.230 34.174 1.00 19.66 220 ALA C O 1
ATOM 9552 N N . LEU C 1 221 ? 4.180 -26.421 35.290 1.00 16.87 221 LEU C N 1
ATOM 9553 C CA . LEU C 1 221 ? 4.676 -25.754 34.084 1.00 16.98 221 LEU C CA 1
ATOM 9554 C C . LEU C 1 221 ? 5.788 -26.525 33.376 1.00 19.49 221 LEU C C 1
ATOM 9555 O O . LEU C 1 221 ? 6.067 -26.275 32.204 1.00 19.66 221 LEU C O 1
ATOM 9571 N N . LEU C 1 222 ? 6.421 -27.460 34.077 1.00 15.67 222 LEU C N 1
ATOM 9572 C CA . LEU C 1 222 ? 7.515 -28.236 33.489 1.00 20.77 222 LEU C CA 1
ATOM 9573 C C . LEU C 1 222 ? 7.035 -29.322 32.517 1.00 23.82 222 LEU C C 1
ATOM 9574 O O . LEU C 1 222 ? 7.841 -29.942 31.815 1.00 21.51 222 LEU C O 1
ATOM 9590 N N . GLY C 1 223 ? 5.729 -29.560 32.483 1.00 24.44 223 GLY C N 1
ATOM 9591 C CA . GLY C 1 223 ? 5.170 -30.526 31.556 1.00 29.21 223 GLY C CA 1
ATOM 9592 C C . GLY C 1 223 ? 5.621 -31.935 31.889 1.00 34.59 223 GLY C C 1
ATOM 9593 O O . GLY C 1 223 ? 6.022 -32.223 33.018 1.00 27.85 223 GLY C O 1
ATOM 9598 N N . ASP D 1 5 ? 18.389 -34.296 63.292 1.00 38.07 5 ASP D N 1
ATOM 9599 C CA . ASP D 1 5 ? 17.413 -33.372 63.858 1.00 35.46 5 ASP D CA 1
ATOM 9600 C C . ASP D 1 5 ? 17.500 -31.983 63.212 1.00 35.19 5 ASP D C 1
ATOM 9601 O O . ASP D 1 5 ? 16.509 -31.472 62.692 1.00 40.23 5 ASP D O 1
ATOM 9604 N N . LYS D 1 6 ? 18.679 -31.372 63.239 1.00 33.11 6 LYS D N 1
ATOM 9605 C CA . LYS D 1 6 ? 18.845 -30.028 62.691 1.00 32.40 6 LYS D CA 1
ATOM 9606 C C . LYS D 1 6 ? 18.821 -30.026 61.168 1.00 30.24 6 LYS D C 1
ATOM 9607 O O . LYS D 1 6 ? 19.203 -31.001 60.521 1.00 28.98 6 LYS D O 1
ATOM 9626 N N . THR D 1 7 ? 18.372 -28.916 60.600 1.00 29.85 7 THR D N 1
ATOM 9627 C CA . THR D 1 7 ? 18.350 -28.763 59.152 1.00 30.63 7 THR D CA 1
ATOM 9628 C C . THR D 1 7 ? 19.673 -28.162 58.699 1.00 25.64 7 THR D C 1
ATOM 9629 O O . THR D 1 7 ? 20.150 -27.174 59.262 1.00 22.86 7 THR D O 1
ATOM 9640 N N . VAL D 1 8 ? 20.259 -28.768 57.677 1.00 22.81 8 VAL D N 1
ATOM 9641 C CA . VAL D 1 8 ? 21.602 -28.423 57.267 1.00 24.90 8 VAL D CA 1
ATOM 9642 C C . VAL D 1 8 ? 21.614 -27.732 55.907 1.00 24.44 8 VAL D C 1
ATOM 9643 O O . VAL D 1 8 ? 21.047 -28.238 54.935 1.00 19.91 8 VAL D O 1
ATOM 9656 N N . TYR D 1 9 ? 22.289 -26.586 55.852 1.00 21.26 9 TYR D N 1
ATOM 9657 C CA . TYR D 1 9 ? 22.379 -25.784 54.637 1.00 22.85 9 TYR D CA 1
ATOM 9658 C C . TYR D 1 9 ? 23.807 -25.666 54.135 1.00 22.14 9 TYR D C 1
ATOM 9659 O O . TYR D 1 9 ? 24.742 -25.521 54.921 1.00 22.48 9 TYR D O 1
ATOM 9677 N N . VAL D 1 10 ? 23.963 -25.723 52.815 1.00 20.06 10 VAL D N 1
ATOM 9678 C CA . VAL D 1 10 ? 25.232 -25.417 52.159 1.00 20.10 10 VAL D CA 1
ATOM 9679 C C . VAL D 1 10 ? 25.011 -24.221 51.234 1.00 20.78 10 VAL D C 1
ATOM 9680 O O . VAL D 1 10 ? 24.137 -24.265 50.359 1.00 17.14 10 VAL D O 1
ATOM 9693 N N . VAL D 1 11 ? 25.786 -23.158 51.446 1.00 18.10 11 VAL D N 1
ATOM 9694 C CA . VAL D 1 11 ? 25.722 -21.967 50.607 1.00 18.06 11 VAL D CA 1
ATOM 969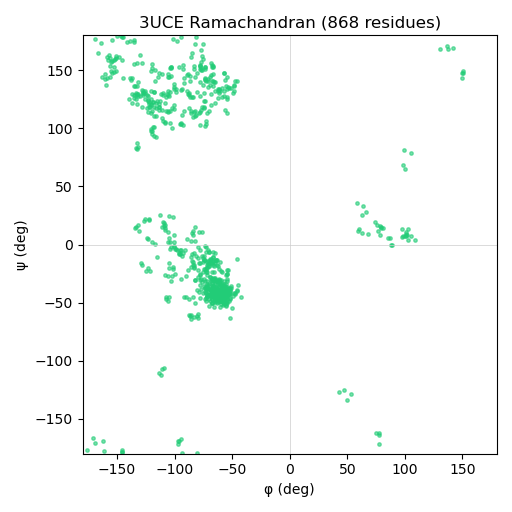5 C C . VAL D 1 11 ? 27.071 -21.747 49.922 1.00 19.46 11 VAL D C 1
ATOM 9696 O O . VAL D 1 11 ? 28.022 -21.252 50.535 1.00 19.03 11 VAL D O 1
ATOM 9709 N N . LEU D 1 12 ? 27.155 -22.125 48.651 1.00 16.17 12 LEU D N 1
ATOM 9710 C CA . LEU D 1 12 ? 28.368 -21.922 47.873 1.00 16.53 12 LEU D CA 1
ATOM 9711 C C . LEU D 1 12 ? 28.370 -20.484 47.357 1.00 18.16 12 LEU D C 1
ATOM 9712 O O . LEU D 1 12 ? 27.561 -20.131 46.502 1.00 16.11 12 LEU D O 1
ATOM 9728 N N . GLY D 1 13 ? 29.278 -19.665 47.880 1.00 16.11 13 GLY D N 1
ATOM 9729 C CA . GLY D 1 13 ? 29.224 -18.228 47.676 1.00 13.87 13 GLY D CA 1
ATOM 9730 C C . GLY D 1 13 ? 28.689 -17.547 48.928 1.00 17.35 13 GLY D C 1
ATOM 9731 O O . GLY D 1 13 ? 28.340 -16.357 48.913 1.00 16.38 13 GLY D O 1
ATOM 9735 N N . GLY D 1 14 ? 28.633 -18.300 50.023 1.00 15.65 14 GLY D N 1
ATOM 9736 C CA . GLY D 1 14 ? 28.046 -17.797 51.254 1.00 17.64 14 GLY D CA 1
ATOM 9737 C C . GLY D 1 14 ? 28.998 -16.979 52.107 1.00 18.77 14 GLY D C 1
ATOM 9738 O O . GLY D 1 14 ? 28.698 -16.677 53.269 1.00 17.23 14 GLY D O 1
ATOM 9742 N N . THR D 1 15 ? 30.146 -16.622 51.537 1.00 19.23 15 THR D N 1
ATOM 9743 C CA . THR D 1 15 ? 31.150 -15.842 52.257 1.00 18.76 15 THR D CA 1
ATOM 9744 C C . THR D 1 15 ? 31.108 -14.362 51.888 1.00 17.31 15 THR D C 1
ATOM 9745 O O . THR D 1 15 ? 31.867 -13.571 52.434 1.00 18.93 15 THR D O 1
ATOM 9756 N N . SER D 1 16 ? 30.235 -13.988 50.957 1.00 17.59 16 SER D N 1
ATOM 9757 C CA . SER D 1 16 ? 30.135 -12.601 50.510 1.00 18.36 16 SER D CA 1
ATOM 9758 C C . SER D 1 16 ? 28.705 -12.249 50.094 1.00 18.63 16 SER D C 1
ATOM 9759 O O . SER D 1 16 ? 27.896 -13.133 49.829 1.00 16.93 16 SER D O 1
ATOM 9767 N N . GLY D 1 17 ? 28.417 -10.951 50.042 1.00 15.22 17 GLY D N 1
ATOM 9768 C CA . GLY D 1 17 ? 27.180 -10.439 49.466 1.00 17.16 17 GLY D CA 1
ATOM 9769 C C . GLY D 1 17 ? 25.895 -11.185 49.804 1.00 17.71 17 GLY D C 1
ATOM 9770 O O . GLY D 1 17 ? 25.554 -11.387 50.968 1.00 15.91 17 GLY D O 1
ATOM 9774 N N . ILE D 1 18 ? 25.156 -11.566 48.769 1.00 14.88 18 ILE D N 1
ATOM 9775 C CA . ILE D 1 18 ? 23.820 -12.143 48.952 1.00 15.21 18 ILE D CA 1
ATOM 9776 C C . ILE D 1 18 ? 23.878 -13.474 49.704 1.00 15.42 18 ILE D C 1
ATOM 9777 O O . ILE D 1 18 ? 23.081 -13.708 50.613 1.00 14.74 18 ILE D O 1
ATOM 9793 N N . GLY D 1 19 ? 24.836 -14.321 49.329 1.00 15.33 19 GLY D N 1
ATOM 9794 C CA . GLY D 1 19 ? 25.051 -15.606 49.981 1.00 17.95 19 GLY D CA 1
ATOM 9795 C C . GLY D 1 19 ? 25.359 -15.478 51.466 1.00 19.29 19 GLY D C 1
ATOM 9796 O O . GLY D 1 19 ? 24.837 -16.246 52.277 1.00 17.82 19 GLY D O 1
ATOM 9800 N N . ALA D 1 20 ? 26.202 -14.510 51.827 1.00 18.57 20 ALA D N 1
ATOM 9801 C CA . ALA D 1 20 ? 26.543 -14.276 53.238 1.00 19.72 20 ALA D CA 1
ATOM 9802 C C . ALA D 1 20 ? 25.352 -13.779 54.048 1.00 19.96 20 ALA D C 1
ATOM 9803 O O . ALA D 1 20 ? 25.140 -14.203 55.188 1.00 18.08 20 ALA D O 1
ATOM 9810 N N . GLU D 1 21 ? 24.590 -12.849 53.482 1.00 20.82 21 GLU D N 1
ATOM 9811 C CA . GLU D 1 21 ? 23.385 -12.371 54.154 1.00 20.42 21 GLU D CA 1
ATOM 9812 C C . GLU D 1 21 ? 22.423 -13.553 54.371 1.00 22.03 21 GLU D C 1
ATOM 9813 O O . GLU D 1 21 ? 21.853 -13.720 55.456 1.00 19.35 21 GLU D O 1
ATOM 9825 N N . LEU D 1 22 ? 22.268 -14.390 53.349 1.00 16.57 22 LEU D N 1
ATOM 9826 C CA . LEU D 1 22 ? 21.373 -15.543 53.463 1.00 17.52 22 LEU D CA 1
ATOM 9827 C C . LEU D 1 22 ? 21.831 -16.462 54.596 1.00 19.95 22 LEU D C 1
ATOM 9828 O O . LEU D 1 22 ? 21.030 -16.895 55.425 1.00 17.38 22 LEU D O 1
ATOM 9844 N N . ALA D 1 23 ? 23.130 -16.746 54.622 1.00 18.85 23 ALA D N 1
ATOM 9845 C CA . ALA D 1 23 ? 23.706 -17.610 55.648 1.00 23.21 23 ALA D CA 1
ATOM 9846 C C . ALA D 1 23 ? 23.461 -17.034 57.039 1.00 22.87 23 ALA D C 1
ATOM 9847 O O . ALA D 1 23 ? 23.209 -17.773 57.988 1.00 22.77 23 ALA D O 1
ATOM 9854 N N . LYS D 1 24 ? 23.541 -15.715 57.160 1.00 19.51 24 LYS D N 1
ATOM 9855 C CA . LYS D 1 24 ? 23.272 -15.069 58.437 1.00 24.68 24 LYS D CA 1
ATOM 9856 C C . LYS D 1 24 ? 21.814 -15.261 58.842 1.00 25.14 24 LYS D C 1
ATOM 9857 O O . LYS D 1 24 ? 21.513 -15.477 60.021 1.00 23.48 24 LYS D O 1
ATOM 9867 N N . GLN D 1 25 ? 20.901 -15.186 57.874 1.00 20.67 25 GLN D N 1
ATOM 9868 C CA . GLN D 1 25 ? 19.481 -15.321 58.194 1.00 21.19 25 GLN D CA 1
ATOM 9869 C C . GLN D 1 25 ? 19.103 -16.777 58.474 1.00 24.16 25 GLN D C 1
ATOM 9870 O O . GLN D 1 25 ? 18.138 -17.036 59.176 1.00 22.89 25 GLN D O 1
ATOM 9884 N N . LEU D 1 26 ? 19.874 -17.722 57.947 1.00 22.48 26 LEU D N 1
ATOM 9885 C CA . LEU D 1 26 ? 19.580 -19.141 58.152 1.00 21.53 26 LEU D CA 1
ATOM 9886 C C . LEU D 1 26 ? 20.041 -19.651 59.515 1.00 25.07 26 LEU D C 1
ATOM 9887 O O . LEU D 1 26 ? 19.545 -20.666 59.992 1.00 24.52 26 LEU D O 1
ATOM 9903 N N . GLU D 1 27 ? 21.002 -18.963 60.129 1.00 23.93 27 GLU D N 1
ATOM 9904 C CA . GLU D 1 27 ? 21.539 -19.387 61.420 1.00 26.63 27 GLU D CA 1
ATOM 9905 C C . GLU D 1 27 ? 20.479 -19.372 62.522 1.00 30.53 27 GLU D C 1
ATOM 9906 O O . GLU D 1 27 ? 19.740 -18.403 62.673 1.00 28.62 27 GLU D O 1
ATOM 9918 N N . SER D 1 28 ? 20.404 -20.459 63.283 1.00 30.74 28 SER D N 1
ATOM 9919 C CA . SER D 1 28 ? 19.514 -20.520 64.435 1.00 33.60 28 SER D CA 1
ATOM 9920 C C . SER D 1 28 ? 19.815 -21.755 65.279 1.00 35.40 28 SER D C 1
ATOM 9921 O O . SER D 1 28 ? 20.665 -22.573 64.924 1.00 32.06 28 SER D O 1
ATOM 9929 N N . GLU D 1 29 ? 19.110 -21.889 66.397 1.00 38.84 29 GLU D N 1
ATOM 9930 C CA . GLU D 1 29 ? 19.282 -23.045 67.270 1.00 38.43 29 GLU D CA 1
ATOM 9931 C C . GLU D 1 29 ? 18.860 -24.332 66.557 1.00 39.63 29 GLU D C 1
ATOM 9932 O O . GLU D 1 29 ? 19.164 -25.432 67.013 1.00 40.51 29 GLU D O 1
ATOM 9944 N N . HIS D 1 30 ? 18.176 -24.189 65.426 1.00 37.81 30 HIS D N 1
ATOM 9945 C CA . HIS D 1 30 ? 17.599 -25.333 64.729 1.00 37.90 30 HIS D CA 1
ATOM 9946 C C . HIS D 1 30 ? 18.380 -25.751 63.488 1.00 35.62 30 HIS D C 1
ATOM 9947 O O . HIS D 1 30 ? 18.031 -26.744 62.844 1.00 32.94 30 HIS D O 1
ATOM 9962 N N . THR D 1 31 ? 19.418 -24.998 63.140 1.00 32.72 31 THR D N 1
ATOM 9963 C CA . THR D 1 31 ? 20.076 -25.192 61.849 1.00 31.78 31 THR D CA 1
ATOM 9964 C C . THR D 1 31 ? 21.585 -25.311 61.943 1.00 30.02 31 THR D C 1
ATOM 9965 O O . THR D 1 31 ? 22.196 -24.944 62.947 1.00 28.89 31 THR D O 1
ATOM 9976 N N . ILE D 1 32 ? 22.172 -25.838 60.874 1.00 24.48 32 ILE D N 1
ATOM 9977 C CA . ILE D 1 32 ? 23.612 -25.835 60.694 1.00 25.93 32 ILE D CA 1
ATOM 9978 C C . ILE D 1 32 ? 23.883 -25.248 59.313 1.00 26.09 32 ILE D C 1
ATOM 9979 O O . ILE D 1 32 ? 23.424 -25.787 58.307 1.00 23.62 32 ILE D O 1
ATOM 9995 N N . VAL D 1 33 ? 24.600 -24.130 59.269 1.00 21.96 33 VAL D N 1
ATOM 9996 C CA . VAL D 1 33 ? 24.863 -23.455 57.998 1.00 25.81 33 VAL D CA 1
ATOM 9997 C C . VAL D 1 33 ? 26.331 -23.552 57.600 1.00 23.87 33 VAL D C 1
ATOM 9998 O O . VAL D 1 33 ? 27.204 -23.021 58.290 1.00 23.29 33 VAL D O 1
ATOM 10011 N N . HIS D 1 34 ? 26.597 -24.232 56.486 1.00 21.30 34 HIS D N 1
ATOM 10012 C CA . HIS D 1 34 ? 27.942 -24.296 55.923 1.00 21.47 34 HIS D CA 1
ATOM 10013 C C . HIS D 1 34 ? 28.068 -23.290 54.780 1.00 21.96 34 HIS D C 1
ATOM 10014 O O . HIS D 1 34 ? 27.222 -23.259 53.900 1.00 18.36 34 HIS D O 1
ATOM 10029 N N . VAL D 1 35 ? 29.124 -22.482 54.785 1.00 20.80 35 VAL D N 1
ATOM 10030 C CA . VAL D 1 35 ? 29.414 -21.632 53.629 1.00 21.16 35 VAL D CA 1
ATOM 10031 C C . VAL D 1 35 ? 30.754 -22.031 53.044 1.00 20.46 35 VAL D C 1
ATOM 10032 O O . VAL D 1 35 ? 31.631 -22.505 53.765 1.00 21.28 35 VAL D O 1
ATOM 10045 N N . ALA D 1 36 ? 30.920 -21.860 51.735 1.00 19.76 36 ALA D N 1
ATOM 10046 C CA . ALA D 1 36 ? 32.176 -22.231 51.092 1.00 19.05 36 ALA D CA 1
ATOM 10047 C C . ALA D 1 36 ? 32.442 -21.371 49.869 1.00 19.57 36 ALA D C 1
ATOM 10048 O O . ALA D 1 36 ? 31.516 -20.932 49.197 1.00 17.28 36 ALA D O 1
ATOM 10055 N N . SER D 1 37 ? 33.719 -21.139 49.589 1.00 19.76 37 SER D N 1
ATOM 10056 C CA . SER D 1 37 ? 34.139 -20.434 48.385 1.00 19.52 37 SER D CA 1
ATOM 10057 C C . SER D 1 37 ? 35.650 -20.577 48.258 1.00 21.62 37 SER D C 1
ATOM 10058 O O . SER D 1 37 ? 36.265 -21.356 48.991 1.00 19.70 37 SER D O 1
ATOM 10066 N N . ARG D 1 38 ? 36.252 -19.848 47.324 1.00 19.95 38 ARG D N 1
ATOM 10067 C CA . ARG D 1 38 ? 37.690 -19.964 47.110 1.00 21.05 38 ARG D CA 1
ATOM 10068 C C . ARG D 1 38 ? 38.458 -19.699 48.398 1.00 22.24 38 ARG D C 1
ATOM 10069 O O . ARG D 1 38 ? 39.458 -20.366 48.682 1.00 22.77 38 ARG D O 1
ATOM 10090 N N . GLN D 1 39 ? 37.999 -18.735 49.187 1.00 22.14 39 GLN D N 1
ATOM 10091 C CA . GLN D 1 39 ? 38.746 -18.369 50.386 1.00 23.75 39 GLN D CA 1
ATOM 10092 C C . GLN D 1 39 ? 38.662 -19.452 51.470 1.00 24.72 39 GLN D C 1
ATOM 10093 O O . GLN D 1 39 ? 39.452 -19.450 52.411 1.00 21.55 39 GLN D O 1
ATOM 10107 N N . THR D 1 40 ? 37.729 -20.392 51.331 1.00 22.63 40 THR D N 1
ATOM 10108 C CA . THR D 1 40 ? 37.630 -21.492 52.295 1.00 23.18 40 THR D CA 1
ATOM 10109 C C . THR D 1 40 ? 38.205 -22.779 51.727 1.00 25.63 40 THR D C 1
ATOM 10110 O O . THR D 1 40 ? 38.234 -23.801 52.406 1.00 26.49 40 THR D O 1
ATOM 10121 N N . GLY D 1 41 ? 38.651 -22.729 50.476 1.00 23.71 41 GLY D N 1
ATOM 10122 C CA . GLY D 1 41 ? 39.272 -23.881 49.858 1.00 25.67 41 GLY D CA 1
ATOM 10123 C C . GLY D 1 41 ? 38.445 -24.554 48.781 1.00 29.04 41 GLY D C 1
ATOM 10124 O O . GLY D 1 41 ? 38.854 -25.583 48.248 1.00 26.75 41 GLY D O 1
ATOM 10128 N N . LEU D 1 42 ? 37.288 -23.988 48.447 1.00 22.96 42 LEU D N 1
ATOM 10129 C CA . LEU D 1 42 ? 36.470 -24.556 47.382 1.00 23.45 42 LEU D CA 1
ATOM 10130 C C . LEU D 1 42 ? 36.478 -23.685 46.129 1.00 23.08 42 LEU D C 1
ATOM 10131 O O . LEU D 1 42 ? 36.102 -22.510 46.175 1.00 22.50 42 LEU D O 1
ATOM 10147 N N . ASP D 1 43 ? 36.901 -24.269 45.013 1.00 19.37 43 ASP D N 1
ATOM 10148 C CA . ASP D 1 43 ? 36.782 -23.617 43.715 1.00 19.44 43 ASP D CA 1
ATOM 10149 C C . ASP D 1 43 ? 35.688 -24.342 42.939 1.00 20.02 43 ASP D C 1
ATOM 10150 O O . ASP D 1 43 ? 35.885 -25.462 42.456 1.00 18.23 43 ASP D O 1
ATOM 10159 N N . ILE D 1 44 ? 34.529 -23.694 42.841 1.00 17.49 44 ILE D N 1
ATOM 10160 C CA . ILE D 1 44 ? 33.323 -24.321 42.318 1.00 17.23 44 ILE D CA 1
ATOM 10161 C C . ILE D 1 44 ? 33.447 -24.625 40.826 1.00 18.12 44 ILE D C 1
ATOM 10162 O O . ILE D 1 44 ? 32.665 -25.405 40.290 1.00 16.81 44 ILE D O 1
ATOM 10178 N N . SER D 1 45 ? 34.447 -24.035 40.176 1.00 18.24 45 SER D N 1
ATOM 10179 C CA . SER D 1 45 ? 34.707 -24.306 38.755 1.00 19.69 45 SER D CA 1
ATOM 10180 C C . SER D 1 45 ? 35.453 -25.620 38.546 1.00 20.50 45 SER D C 1
ATOM 10181 O O . SER D 1 45 ? 35.559 -26.104 37.419 1.00 18.58 45 SER D O 1
ATOM 10189 N N . ASP D 1 46 ? 35.961 -26.189 39.636 1.00 19.87 46 ASP D N 1
ATOM 10190 C CA . ASP D 1 46 ? 36.815 -27.375 39.578 1.00 20.86 46 ASP D CA 1
ATOM 10191 C C . ASP D 1 46 ? 36.047 -28.614 40.041 1.00 21.45 46 ASP D C 1
ATOM 10192 O O . ASP D 1 46 ? 35.673 -28.717 41.216 1.00 18.54 46 ASP D O 1
ATOM 10201 N N . GLU D 1 47 ? 35.812 -29.553 39.123 1.00 19.53 47 GLU D N 1
ATOM 10202 C CA . GLU D 1 47 ? 34.941 -30.691 39.417 1.00 20.09 4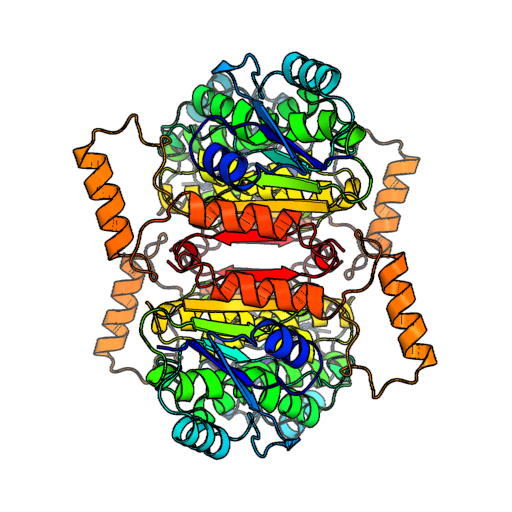7 GLU D CA 1
ATOM 10203 C C . GLU D 1 47 ? 35.453 -31.512 40.606 1.00 22.35 47 GLU D C 1
ATOM 10204 O O . GLU D 1 47 ? 34.668 -31.914 41.463 1.00 19.07 47 GLU D O 1
ATOM 10216 N N . LYS D 1 48 ? 36.766 -31.742 40.670 1.00 21.93 48 LYS D N 1
ATOM 10217 C CA . LYS D 1 48 ? 37.344 -32.483 41.790 1.00 24.66 48 LYS D CA 1
ATOM 10218 C C . LYS D 1 48 ? 37.124 -31.759 43.118 1.00 24.85 48 LYS D C 1
ATOM 10219 O O . LYS D 1 48 ? 36.742 -32.378 44.115 1.00 22.05 48 LYS D O 1
ATOM 10226 N N . SER D 1 49 ? 37.349 -30.444 43.126 1.00 22.94 49 SER D N 1
ATOM 10227 C CA . SER D 1 49 ? 37.159 -29.636 44.335 1.00 22.87 49 SER D CA 1
ATOM 10228 C C . SER D 1 49 ? 35.719 -29.722 44.839 1.00 22.37 49 SER D C 1
ATOM 10229 O O . SER D 1 49 ? 35.464 -29.841 46.043 1.00 19.82 49 SER D O 1
ATOM 10237 N N . VAL D 1 50 ? 34.772 -29.664 43.914 1.00 18.42 50 VAL D N 1
ATOM 10238 C CA . VAL D 1 50 ? 33.366 -29.763 44.273 1.00 19.61 50 VAL D CA 1
ATOM 10239 C C . VAL D 1 50 ? 33.019 -31.158 44.790 1.00 19.53 50 VAL D C 1
ATOM 10240 O O . VAL D 1 50 ? 32.342 -31.317 45.814 1.00 18.65 50 VAL D O 1
ATOM 10253 N N . TYR D 1 51 ? 33.467 -32.172 44.065 1.00 20.12 51 TYR D N 1
ATOM 10254 C CA . TYR D 1 51 ? 33.211 -33.546 44.477 1.00 21.99 51 TYR D CA 1
ATOM 10255 C C . TYR D 1 51 ? 33.703 -33.751 45.909 1.00 24.53 51 TYR D C 1
ATOM 10256 O O . TYR D 1 51 ? 32.989 -34.280 46.761 1.00 24.49 51 TYR D O 1
ATOM 10274 N N . HIS D 1 52 ? 34.927 -33.318 46.184 1.00 25.27 52 HIS D N 1
ATOM 10275 C CA . HIS D 1 52 ? 35.510 -33.600 47.483 1.00 27.89 52 HIS D CA 1
ATOM 10276 C C . HIS D 1 52 ? 34.902 -32.727 48.574 1.00 26.64 52 HIS D C 1
ATOM 10277 O O . HIS D 1 52 ? 34.788 -33.159 49.720 1.00 27.67 52 HIS D O 1
ATOM 10292 N N . TYR D 1 53 ? 34.464 -31.523 48.221 1.00 22.21 53 TYR D N 1
ATOM 10293 C CA . TYR D 1 53 ? 33.775 -30.683 49.196 1.00 24.97 53 TYR D CA 1
ATOM 10294 C C . TYR D 1 53 ? 32.548 -31.396 49.768 1.00 23.16 53 TYR D C 1
ATOM 10295 O O . TYR D 1 53 ? 32.355 -31.431 50.980 1.00 25.08 53 TYR D O 1
ATOM 10313 N N . PHE D 1 54 ? 31.703 -31.952 48.907 1.00 25.36 54 PHE D N 1
ATOM 10314 C CA . PHE D 1 54 ? 30.459 -32.562 49.394 1.00 23.90 54 PHE D CA 1
ATOM 10315 C C . PHE D 1 54 ? 30.729 -33.817 50.233 1.00 26.95 54 PHE D C 1
ATOM 10316 O O . PHE D 1 54 ? 29.965 -34.124 51.143 1.00 26.92 54 PHE D O 1
ATOM 10333 N N . GLU D 1 55 ? 31.814 -34.530 49.941 1.00 28.39 55 GLU D N 1
ATOM 10334 C CA . GLU D 1 55 ? 32.208 -35.663 50.778 1.00 28.28 55 GLU D CA 1
ATOM 10335 C C . GLU D 1 55 ? 32.397 -35.204 52.226 1.00 30.78 55 GLU D C 1
ATOM 10336 O O . GLU D 1 55 ? 32.059 -35.923 53.164 1.00 31.26 55 GLU D O 1
ATOM 10348 N N . THR D 1 56 ? 32.933 -34.001 52.406 1.00 28.36 56 THR D N 1
ATOM 10349 C CA . THR D 1 56 ? 33.261 -33.524 53.742 1.00 29.62 56 THR D CA 1
ATOM 10350 C C . THR D 1 56 ? 32.034 -33.020 54.485 1.00 32.59 56 THR D C 1
ATOM 10351 O O . THR D 1 56 ? 32.069 -32.846 55.705 1.00 29.56 56 THR D O 1
ATOM 10362 N N . ILE D 1 57 ? 30.950 -32.781 53.751 1.00 30.40 57 ILE D N 1
ATOM 10363 C CA . ILE D 1 57 ? 29.719 -32.313 54.364 1.00 28.34 57 ILE D CA 1
ATOM 10364 C C . ILE D 1 57 ? 28.823 -33.493 54.726 1.00 27.39 57 ILE D C 1
ATOM 10365 O O . ILE D 1 57 ? 28.260 -33.544 55.822 1.00 27.44 57 ILE D O 1
ATOM 10381 N N . GLY D 1 58 ? 28.689 -34.439 53.803 1.00 26.32 58 GLY D N 1
ATOM 10382 C CA . GLY D 1 58 ? 27.753 -35.540 53.986 1.00 27.86 58 GLY D CA 1
ATOM 10383 C C . GLY D 1 58 ? 26.315 -35.089 53.772 1.00 29.57 58 GLY D C 1
ATOM 10384 O O . GLY D 1 58 ? 26.072 -34.0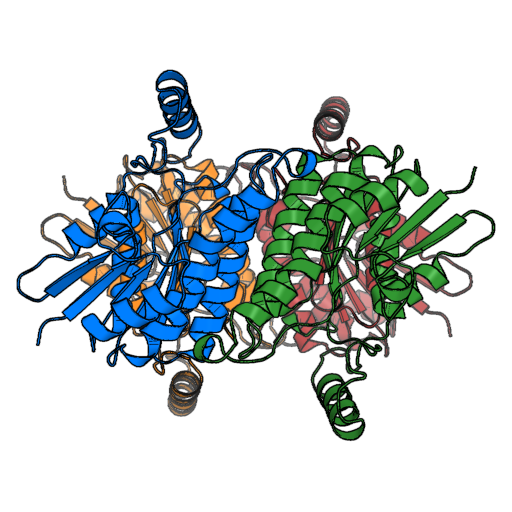37 53.186 1.00 26.73 58 GLY D O 1
ATOM 10388 N N . ALA D 1 59 ? 25.362 -35.880 54.262 1.00 28.69 59 ALA D N 1
ATOM 10389 C CA . ALA D 1 59 ? 23.940 -35.636 54.016 1.00 26.80 59 ALA D CA 1
ATOM 10390 C C . ALA D 1 59 ? 23.499 -34.250 54.468 1.00 25.06 59 ALA D C 1
ATOM 10391 O O . ALA D 1 59 ? 23.781 -33.836 55.587 1.00 26.50 59 ALA D O 1
ATOM 10398 N N . PHE D 1 60 ? 22.781 -33.536 53.608 1.00 25.38 60 PHE D N 1
ATOM 10399 C CA . PHE D 1 60 ? 22.219 -32.255 54.017 1.00 24.66 60 PHE D CA 1
ATOM 10400 C C . PHE D 1 60 ? 20.877 -31.994 53.338 1.00 22.83 60 PHE D C 1
ATOM 10401 O O . PHE D 1 60 ? 20.404 -32.814 52.553 1.00 20.99 60 PHE D O 1
ATOM 10418 N N . ASP D 1 61 ? 20.267 -30.856 53.656 1.00 22.78 61 ASP D N 1
ATOM 10419 C CA . ASP D 1 61 ? 18.889 -30.598 53.256 1.00 21.34 61 ASP D CA 1
ATOM 10420 C C . ASP D 1 61 ? 18.745 -29.609 52.103 1.00 21.02 61 ASP D C 1
ATOM 10421 O O . ASP D 1 61 ? 17.960 -29.838 51.187 1.00 17.78 61 ASP D O 1
ATOM 10430 N N . HIS D 1 62 ? 19.482 -28.504 52.153 1.00 18.90 62 HIS D N 1
ATOM 10431 C CA . HIS D 1 62 ? 19.307 -27.454 51.147 1.00 20.26 62 HIS D CA 1
ATOM 10432 C C . HIS D 1 62 ? 20.640 -26.907 50.614 1.00 19.81 62 HIS D C 1
ATOM 10433 O O . HIS D 1 62 ? 21.509 -26.495 51.376 1.00 18.12 62 HIS D O 1
ATOM 10448 N N . LEU D 1 63 ? 20.783 -26.923 49.291 1.00 17.47 63 LEU D N 1
ATOM 10449 C CA . LEU D 1 63 ? 21.945 -26.352 48.619 1.00 16.31 63 LEU D CA 1
ATOM 10450 C C . LEU D 1 63 ? 21.564 -25.019 47.983 1.00 14.58 63 LEU D C 1
ATOM 10451 O O . LEU D 1 63 ? 20.558 -24.929 47.303 1.00 11.88 63 LEU D O 1
ATOM 10467 N N . ILE D 1 64 ? 22.368 -23.991 48.212 1.00 14.51 64 ILE D N 1
ATOM 10468 C CA . ILE D 1 64 ? 22.152 -22.684 47.599 1.00 14.78 64 ILE D CA 1
ATOM 10469 C C . ILE D 1 64 ? 23.460 -22.273 46.932 1.00 15.74 64 ILE D C 1
ATOM 10470 O O . ILE D 1 64 ? 24.523 -22.406 47.529 1.00 15.25 64 ILE D O 1
ATOM 10486 N N . VAL D 1 65 ? 23.396 -21.817 45.684 1.00 14.14 65 VAL D N 1
ATOM 10487 C CA . VAL D 1 65 ? 24.605 -21.416 44.975 1.00 13.37 65 VAL D CA 1
ATOM 10488 C C . VAL D 1 65 ? 24.461 -19.961 44.584 1.00 14.18 65 VAL D C 1
ATOM 10489 O O . VAL D 1 65 ? 23.534 -19.598 43.860 1.00 12.70 65 VAL D O 1
ATOM 10502 N N . THR D 1 66 ? 25.375 -19.126 45.071 1.00 15.20 66 THR D N 1
ATOM 10503 C CA . THR D 1 66 ? 25.416 -17.711 44.692 1.00 15.68 66 THR D CA 1
ATOM 10504 C C . THR D 1 66 ? 26.792 -17.326 44.116 1.00 15.94 66 THR D C 1
ATOM 10505 O O . THR D 1 66 ? 27.048 -16.162 43.804 1.00 16.06 66 THR D O 1
ATOM 10516 N N . ALA D 1 67 ? 27.668 -18.309 43.943 1.00 16.14 67 ALA D N 1
ATOM 10517 C CA . ALA D 1 67 ? 29.056 -18.025 43.595 1.00 17.21 67 ALA D CA 1
ATOM 10518 C C . ALA D 1 67 ? 29.220 -17.508 42.177 1.00 21.95 67 ALA D C 1
ATOM 10519 O O . ALA D 1 67 ? 28.641 -18.055 41.239 1.00 18.63 67 ALA D O 1
ATOM 10526 N N . GLY D 1 68 ? 30.036 -16.462 42.039 1.00 19.34 68 GLY D N 1
ATOM 10527 C CA . GLY D 1 68 ? 30.506 -16.017 40.739 1.00 23.22 68 GLY D CA 1
ATOM 10528 C C . GLY D 1 68 ? 29.847 -14.744 40.238 1.00 28.34 68 GLY D C 1
ATOM 10529 O O . GLY D 1 68 ? 28.959 -14.797 39.383 1.00 25.43 68 GLY D O 1
ATOM 10533 N N . SER D 1 69 ? 30.289 -13.594 40.744 1.00 26.23 69 SER D N 1
ATOM 10534 C CA . SER D 1 69 ? 29.659 -12.327 40.364 1.00 28.99 69 SER D CA 1
ATOM 10535 C C . SER D 1 69 ? 30.360 -11.672 39.179 1.00 29.84 69 SER D C 1
ATOM 10536 O O . SER D 1 69 ? 29.882 -10.667 38.661 1.00 26.42 69 SER D O 1
ATOM 10544 N N . TYR D 1 70 ? 31.492 -12.231 38.754 1.00 26.72 70 TYR D N 1
ATOM 10545 C CA . TYR D 1 70 ? 32.303 -11.584 37.729 1.00 28.11 70 TYR D CA 1
ATOM 10546 C C . TYR D 1 70 ? 31.884 -11.928 36.306 1.00 26.25 70 TYR D C 1
ATOM 10547 O O . TYR D 1 70 ? 31.494 -13.060 36.017 1.00 26.32 70 TYR D O 1
ATOM 10565 N N . ALA D 1 71 ? 32.006 -10.947 35.418 1.00 22.99 71 ALA D N 1
ATOM 10566 C CA . ALA D 1 71 ? 31.938 -11.188 33.981 1.00 22.38 71 ALA D CA 1
ATOM 10567 C C . ALA D 1 71 ? 32.573 -10.002 33.274 1.00 23.07 71 ALA D C 1
ATOM 10568 O O . ALA D 1 71 ? 32.414 -8.866 33.720 1.00 21.73 71 ALA D O 1
ATOM 10575 N N . PRO D 1 72 ? 33.299 -10.256 32.172 1.00 21.83 72 PRO D N 1
ATOM 10576 C CA . PRO D 1 72 ? 33.870 -9.150 31.394 1.00 21.33 72 PRO D CA 1
ATOM 10577 C C . PRO D 1 72 ? 32.782 -8.328 30.701 1.00 20.50 72 PRO D C 1
ATOM 10578 O O . PRO D 1 72 ? 32.027 -8.870 29.897 1.00 20.93 72 PRO D O 1
ATOM 10589 N N . ALA D 1 73 ? 32.705 -7.040 31.011 1.00 21.72 73 ALA D N 1
ATOM 10590 C CA . ALA D 1 73 ? 31.730 -6.157 30.381 1.00 21.47 73 ALA D CA 1
ATOM 10591 C C . ALA D 1 73 ? 32.185 -5.749 28.983 1.00 20.09 73 ALA D C 1
ATOM 10592 O O . ALA D 1 73 ? 33.378 -5.682 28.710 1.00 20.32 73 ALA D O 1
ATOM 10599 N N . GLY D 1 74 ? 31.232 -5.476 28.097 1.00 19.88 74 GLY D N 1
ATOM 10600 C CA . GLY D 1 74 ? 31.551 -4.954 26.784 1.00 18.51 74 GLY D CA 1
ATOM 10601 C C . GLY D 1 74 ? 30.767 -5.608 25.665 1.00 18.80 74 GLY D C 1
ATOM 10602 O O . GLY D 1 74 ? 30.096 -6.618 25.872 1.00 15.49 74 GLY D O 1
ATOM 10606 N N . LYS D 1 75 ? 30.887 -5.033 24.470 1.00 18.94 75 LYS D N 1
ATOM 10607 C CA . LYS D 1 75 ? 30.178 -5.511 23.286 1.00 18.77 75 LYS D CA 1
ATOM 10608 C C . LYS D 1 75 ? 30.677 -6.891 22.856 1.00 18.17 75 LYS D C 1
ATOM 10609 O O . LYS D 1 75 ? 31.824 -7.248 23.122 1.00 18.11 75 LYS D O 1
ATOM 10628 N N . VAL D 1 76 ? 29.815 -7.667 22.196 1.00 15.61 76 VAL D N 1
ATOM 10629 C CA . VAL D 1 76 ? 30.216 -8.990 21.727 1.00 16.46 76 VAL D CA 1
ATOM 10630 C C . VAL D 1 76 ? 31.468 -8.876 20.868 1.00 17.59 76 VAL D C 1
ATOM 10631 O O . VAL D 1 76 ? 32.372 -9.710 20.957 1.00 16.37 76 VAL D O 1
ATOM 10644 N N . VAL D 1 77 ? 31.535 -7.840 20.038 1.00 16.46 77 VAL D N 1
ATOM 10645 C CA . VAL D 1 77 ? 32.666 -7.716 19.118 1.00 18.56 77 VAL D CA 1
ATOM 10646 C C . VAL D 1 77 ? 33.979 -7.374 19.843 1.00 19.53 77 VAL D C 1
ATOM 10647 O O . VAL D 1 77 ? 35.063 -7.606 19.299 1.00 15.83 77 VAL D O 1
ATOM 10660 N N . ASP D 1 78 ? 33.882 -6.865 21.072 1.00 18.06 78 ASP D N 1
ATOM 10661 C CA . ASP D 1 78 ? 35.079 -6.423 21.810 1.00 21.13 78 ASP D CA 1
ATOM 10662 C C . ASP D 1 78 ? 35.553 -7.394 22.899 1.00 22.13 78 ASP D C 1
ATOM 10663 O O . ASP D 1 78 ? 36.751 -7.470 23.204 1.00 19.81 78 ASP D O 1
ATOM 10672 N N . VAL D 1 79 ? 34.618 -8.115 23.504 1.00 18.49 79 VAL D N 1
ATOM 10673 C CA . VAL D 1 79 ? 34.941 -8.924 24.670 1.00 18.52 79 VAL D CA 1
ATOM 10674 C C . VAL D 1 79 ? 35.883 -10.077 24.325 1.00 18.87 79 VAL D C 1
ATOM 10675 O O . VAL D 1 79 ? 35.730 -10.753 23.305 1.00 16.09 79 VAL D O 1
ATOM 10688 N N . GLU D 1 80 ? 36.875 -10.264 25.184 1.00 16.61 80 GLU D N 1
ATOM 10689 C CA . GLU D 1 80 ? 37.808 -11.374 25.070 1.00 20.04 80 GLU D CA 1
ATOM 10690 C C . GLU D 1 80 ? 37.133 -12.692 25.436 1.00 18.52 80 GLU D C 1
ATOM 10691 O O . GLU D 1 80 ? 36.742 -12.901 26.581 1.00 18.18 80 GLU D O 1
ATOM 10703 N N . VAL D 1 81 ? 36.982 -13.570 24.452 1.00 20.15 81 VAL D N 1
ATOM 10704 C CA . VAL D 1 81 ? 36.201 -14.794 24.637 1.00 18.98 81 VAL D CA 1
ATOM 10705 C C . VAL D 1 81 ? 36.793 -15.702 25.714 1.00 19.36 81 VAL D C 1
ATOM 10706 O O . VAL D 1 81 ? 36.075 -16.392 26.447 1.00 18.26 81 VAL D O 1
ATOM 10719 N N . THR D 1 82 ? 38.116 -15.689 25.808 1.00 21.98 82 THR D N 1
ATOM 10720 C CA . THR D 1 82 ? 38.822 -16.387 26.867 1.00 22.41 82 THR D CA 1
ATOM 10721 C C . THR D 1 82 ? 38.333 -15.947 28.254 1.00 17.97 82 THR D C 1
ATOM 10722 O O . THR D 1 82 ? 38.157 -16.771 29.152 1.00 18.40 82 THR D O 1
ATOM 10733 N N . GLN D 1 83 ? 38.102 -14.651 28.421 1.00 15.57 83 GLN D N 1
ATOM 10734 C CA . GLN D 1 83 ? 37.657 -14.113 29.704 1.00 19.66 83 GLN D CA 1
ATOM 10735 C C . GLN D 1 83 ? 36.178 -14.412 29.898 1.00 18.12 83 GLN D C 1
ATOM 10736 O O . GLN D 1 83 ? 35.727 -14.697 31.004 1.00 16.34 83 GLN D O 1
ATOM 10750 N N . ALA D 1 84 ? 35.422 -14.326 28.812 1.00 16.66 84 ALA D N 1
ATOM 10751 C CA . ALA D 1 84 ? 34.015 -14.706 28.845 1.00 15.97 84 ALA D CA 1
ATOM 10752 C C . ALA D 1 84 ? 33.872 -16.184 29.240 1.00 15.55 84 ALA D C 1
ATOM 10753 O O . ALA D 1 84 ? 32.981 -16.551 30.015 1.00 14.84 84 ALA D O 1
ATOM 10760 N N . LYS D 1 85 ? 34.746 -17.036 28.719 1.00 16.24 85 LYS D N 1
ATOM 10761 C CA . LYS D 1 85 ? 34.655 -18.467 29.029 1.00 14.23 85 LYS D CA 1
ATOM 10762 C C . LYS D 1 85 ? 34.977 -18.705 30.487 1.00 15.11 85 LYS D C 1
ATOM 10763 O O . LYS D 1 85 ? 34.404 -19.583 31.124 1.00 14.88 85 LYS D O 1
ATOM 10782 N N . TYR D 1 86 ? 35.894 -17.905 31.016 1.00 16.36 86 TYR D N 1
ATOM 10783 C CA . TYR D 1 86 ? 36.264 -18.008 32.424 1.00 18.79 86 TYR D CA 1
ATOM 10784 C C . TYR D 1 86 ? 35.077 -17.689 33.325 1.00 16.00 86 TYR D C 1
ATOM 10785 O O . TYR D 1 86 ? 34.877 -18.326 34.363 1.00 17.35 86 TYR D O 1
ATOM 10803 N N . ALA D 1 87 ? 34.289 -16.694 32.938 1.00 15.22 87 ALA D N 1
ATOM 10804 C CA . ALA D 1 87 ? 33.137 -16.299 33.737 1.00 16.63 87 ALA D CA 1
ATOM 10805 C C . ALA D 1 87 ? 32.102 -17.420 33.719 1.00 16.38 87 ALA D C 1
ATOM 10806 O O . ALA D 1 87 ? 31.474 -17.710 34.732 1.00 15.25 87 ALA D O 1
ATOM 10813 N N . PHE D 1 88 ? 31.936 -18.053 32.563 1.00 13.13 88 PHE D N 1
ATOM 10814 C CA . PHE D 1 88 ? 31.014 -19.181 32.440 1.00 15.08 88 PHE D CA 1
ATOM 10815 C C . PHE D 1 88 ? 31.456 -20.327 33.340 1.00 16.22 88 PHE D C 1
ATOM 10816 O O . PHE D 1 88 ? 30.623 -20.968 33.975 1.00 15.61 88 PHE D O 1
ATOM 10833 N N . ASP D 1 89 ? 32.767 -20.586 33.395 1.00 14.76 89 ASP D N 1
ATOM 10834 C CA . ASP D 1 89 ? 33.277 -21.728 34.144 1.00 15.52 89 ASP D CA 1
ATOM 10835 C C . ASP D 1 89 ? 32.888 -21.665 35.621 1.00 17.93 89 ASP D C 1
ATOM 10836 O O . ASP D 1 89 ? 32.685 -22.702 36.255 1.00 16.25 89 ASP D O 1
ATOM 10845 N N . THR D 1 90 ? 32.816 -20.462 36.178 1.00 15.08 90 THR D N 1
ATOM 10846 C CA . THR D 1 90 ? 32.463 -20.317 37.593 1.00 15.76 90 THR D CA 1
ATOM 10847 C C . THR D 1 90 ? 30.948 -20.294 37.800 1.00 16.60 90 THR D C 1
ATOM 10848 O O . THR D 1 90 ? 30.395 -21.189 38.436 1.00 15.87 90 THR D O 1
ATOM 10859 N N . LYS D 1 91 ? 30.272 -19.278 37.273 1.00 16.40 91 LYS D N 1
ATOM 10860 C CA . LYS D 1 91 ? 28.848 -19.119 37.580 1.00 15.74 91 LYS D CA 1
ATOM 10861 C C . LYS D 1 91 ? 27.966 -20.165 36.911 1.00 15.12 91 LYS D C 1
ATOM 10862 O O . LYS D 1 91 ? 27.061 -20.691 37.543 1.00 13.85 91 LYS D O 1
ATOM 10881 N N . PHE D 1 92 ? 28.186 -20.473 35.638 1.00 13.32 92 PHE D N 1
ATOM 10882 C CA . PHE D 1 92 ? 27.307 -21.461 35.024 1.00 15.01 92 PHE D CA 1
ATOM 10883 C C . PHE D 1 92 ? 27.761 -22.894 35.333 1.00 15.38 92 PHE D C 1
ATOM 10884 O O . PHE D 1 92 ? 27.032 -23.658 35.967 1.00 15.18 92 PHE D O 1
ATOM 10901 N N . TRP D 1 93 ? 28.959 -23.257 34.878 1.00 13.87 93 TRP D N 1
ATOM 10902 C CA . TRP D 1 93 ? 29.454 -24.621 35.068 1.00 14.00 93 TRP D CA 1
ATOM 10903 C C . TRP D 1 93 ? 29.604 -24.957 36.549 1.00 14.80 93 TRP D C 1
ATOM 10904 O O . TRP D 1 93 ? 29.425 -26.104 36.941 1.00 14.63 93 TRP D O 1
ATOM 10925 N N . GLY D 1 94 ? 29.924 -23.959 37.371 1.00 13.68 94 GLY D N 1
ATOM 10926 C CA . GLY D 1 94 ? 29.933 -24.152 38.815 1.00 14.84 94 GLY D CA 1
ATOM 10927 C C . GLY D 1 94 ? 28.594 -24.646 39.339 1.00 14.73 94 GLY D C 1
ATOM 10928 O O . GLY D 1 94 ? 28.525 -25.593 40.125 1.00 14.89 94 GLY D O 1
ATOM 10932 N N . ALA D 1 95 ? 27.511 -23.996 38.920 1.00 13.90 95 ALA D N 1
ATOM 10933 C CA . ALA D 1 95 ? 26.177 -24.421 39.322 1.00 14.14 95 ALA D CA 1
ATOM 10934 C C . ALA D 1 95 ? 25.906 -25.859 38.853 1.00 14.77 95 ALA D C 1
ATOM 10935 O O . ALA D 1 95 ? 25.418 -26.694 39.621 1.00 14.15 95 ALA D O 1
ATOM 10942 N N . VAL D 1 96 ? 26.225 -26.141 37.592 1.00 12.66 96 VAL D N 1
ATOM 10943 C CA . VAL D 1 96 ? 26.063 -27.482 37.042 1.00 14.83 96 VAL D CA 1
ATOM 10944 C C . VAL D 1 96 ? 26.792 -28.511 37.909 1.00 15.65 96 VAL D C 1
ATOM 10945 O O . VAL D 1 96 ? 26.218 -29.552 38.260 1.00 15.80 96 VAL D O 1
ATOM 10958 N N . LEU D 1 97 ? 28.044 -28.210 38.270 1.00 14.47 97 LEU D N 1
ATOM 10959 C CA . LEU D 1 97 ? 28.869 -29.141 39.037 1.00 15.58 97 LEU D CA 1
ATOM 10960 C C . LEU D 1 97 ? 28.334 -29.331 40.454 1.00 15.88 97 LEU D C 1
ATOM 10961 O O . LEU D 1 97 ? 28.383 -30.438 41.010 1.00 17.23 97 LEU D O 1
ATOM 10977 N N . ALA D 1 98 ? 27.823 -28.255 41.038 1.00 15.06 98 ALA D N 1
ATOM 10978 C CA . ALA D 1 98 ? 27.294 -28.314 42.397 1.00 15.89 98 ALA D CA 1
ATOM 10979 C C . ALA D 1 98 ? 26.044 -29.195 42.428 1.00 17.56 98 ALA D C 1
ATOM 10980 O O . ALA D 1 98 ? 25.871 -30.002 43.336 1.00 17.01 98 ALA D O 1
ATOM 10987 N N . ALA D 1 99 ? 25.180 -29.025 41.430 1.00 16.21 99 ALA D N 1
ATOM 10988 C CA . ALA D 1 99 ? 23.983 -29.848 41.294 1.00 14.11 99 ALA D CA 1
ATOM 10989 C C . ALA D 1 99 ? 24.362 -31.297 41.026 1.00 16.07 99 ALA D C 1
ATOM 10990 O O . ALA D 1 99 ? 23.858 -32.205 41.688 1.00 19.11 99 ALA D O 1
ATOM 10997 N N . LYS D 1 100 ? 25.247 -31.501 40.052 1.00 15.36 100 LYS D N 1
ATOM 10998 C CA . LYS D 1 100 ? 25.679 -32.834 39.645 1.00 18.32 100 LYS D CA 1
ATOM 10999 C C . LYS D 1 100 ? 26.234 -33.678 40.791 1.00 20.45 100 LYS D C 1
ATOM 11000 O O . LYS D 1 100 ? 25.928 -34.863 40.876 1.00 21.22 100 LYS D O 1
ATOM 11019 N N . HIS D 1 101 ? 27.056 -33.087 41.661 1.00 18.67 101 HIS D N 1
ATOM 11020 C CA . HIS D 1 101 ? 27.687 -33.870 42.728 1.00 21.61 101 HIS D CA 1
ATOM 11021 C C . HIS D 1 101 ? 26.999 -33.694 44.083 1.00 20.91 101 HIS D C 1
ATOM 11022 O O . HIS D 1 101 ? 27.121 -34.545 44.958 1.00 20.20 101 HIS D O 1
ATOM 11037 N N . GLY D 1 102 ? 26.258 -32.605 44.251 1.00 19.05 102 GLY D N 1
ATOM 11038 C CA . GLY D 1 102 ? 25.576 -32.352 45.509 1.00 17.81 102 GLY D CA 1
ATOM 11039 C C . GLY D 1 102 ? 24.251 -33.082 45.655 1.00 19.94 102 GLY D C 1
ATOM 11040 O O . GLY D 1 102 ? 23.840 -33.424 46.765 1.00 19.50 102 GLY D O 1
ATOM 11044 N N . ALA D 1 103 ? 23.571 -33.312 44.539 1.00 16.96 103 ALA D N 1
ATOM 11045 C CA . ALA D 1 103 ? 22.210 -33.851 44.568 1.00 20.32 103 ALA D CA 1
ATOM 11046 C C . ALA D 1 103 ? 22.110 -35.134 45.390 1.00 20.75 103 ALA D C 1
ATOM 11047 O O . ALA D 1 103 ? 21.169 -35.306 46.168 1.00 19.55 103 ALA D O 1
ATOM 11054 N N . ARG D 1 104 ? 23.082 -36.032 45.229 1.00 23.23 104 ARG D N 1
ATOM 11055 C CA . ARG D 1 104 ? 22.956 -37.353 45.841 1.00 26.01 104 ARG D CA 1
ATOM 11056 C C . ARG D 1 104 ? 23.000 -37.287 47.366 1.00 24.27 104 ARG D C 1
ATOM 11057 O O . ARG D 1 104 ? 22.683 -38.267 48.034 1.00 23.95 104 ARG D O 1
ATOM 11078 N N . TYR D 1 105 ? 23.366 -36.130 47.908 1.00 20.64 105 TYR D N 1
ATOM 11079 C CA . TYR D 1 105 ? 23.465 -35.956 49.357 1.00 20.76 105 TYR D CA 1
ATOM 11080 C C . TYR D 1 105 ? 22.209 -35.345 49.978 1.00 23.15 105 TYR D C 1
ATOM 11081 O O . TYR D 1 105 ? 22.107 -35.246 51.205 1.00 21.95 105 TYR D O 1
ATOM 11099 N N . LEU D 1 106 ? 21.261 -34.917 49.143 1.00 22.54 106 LEU D N 1
ATOM 11100 C CA . LEU D 1 106 ? 20.105 -34.166 49.630 1.00 22.35 106 LEU D CA 1
ATOM 11101 C C . LEU D 1 106 ? 19.060 -35.071 50.271 1.00 22.87 106 LEU D C 1
ATOM 11102 O O . LEU D 1 106 ? 18.626 -36.057 49.672 1.00 23.11 106 LEU D O 1
ATOM 11118 N N . LYS D 1 107 ? 18.663 -34.722 51.490 1.00 21.48 107 LYS D N 1
ATOM 11119 C CA . LYS D 1 107 ? 17.694 -35.503 52.244 1.00 25.95 107 LYS D CA 1
ATOM 11120 C C . LYS D 1 107 ? 16.274 -35.265 51.739 1.00 26.82 107 LYS D C 1
ATOM 11121 O O . LYS D 1 107 ? 16.015 -34.329 50.983 1.00 22.11 107 LYS D O 1
ATOM 11140 N N . GLN D 1 108 ? 15.350 -36.117 52.171 1.00 26.25 108 GLN D N 1
ATOM 11141 C CA . GLN D 1 108 ? 13.951 -35.946 51.823 1.00 31.81 108 GLN D CA 1
ATOM 11142 C C . GLN D 1 108 ? 13.504 -34.538 52.200 1.00 29.11 108 GLN D C 1
ATOM 11143 O O . GLN D 1 108 ? 13.827 -34.048 53.284 1.00 26.14 108 GLN D O 1
ATOM 11157 N N . GLY D 1 109 ? 12.767 -33.890 51.303 1.00 27.61 109 GLY D N 1
ATOM 11158 C CA . GLY D 1 109 ? 12.285 -32.540 51.539 1.00 24.77 109 GLY D CA 1
ATOM 11159 C C . GLY D 1 109 ? 13.272 -31.478 51.078 1.00 22.21 109 GLY D C 1
ATOM 11160 O O . GLY D 1 109 ? 12.997 -30.285 51.195 1.00 20.50 109 GLY D O 1
ATOM 11164 N N . GLY D 1 110 ? 14.411 -31.913 50.546 1.00 21.95 110 GLY D N 1
ATOM 11165 C CA . GLY D 1 110 ? 15.504 -31.013 50.213 1.00 21.01 110 GLY D CA 1
ATOM 11166 C C . GLY D 1 110 ? 15.261 -30.188 48.959 1.00 20.71 110 GLY D C 1
ATOM 11167 O O . GLY D 1 110 ? 14.282 -30.400 48.239 1.00 17.56 110 GLY D O 1
ATOM 11171 N N . SER D 1 111 ? 16.163 -29.246 48.698 1.00 17.81 111 SER D N 1
ATOM 11172 C CA . SER D 1 111 ? 16.027 -28.358 47.547 1.00 18.10 111 SER D CA 1
ATOM 11173 C C . SER D 1 111 ? 17.383 -27.827 47.111 1.00 17.39 111 SER D C 1
ATOM 11174 O O . SER D 1 111 ? 18.330 -27.794 47.898 1.00 16.81 111 SER D O 1
ATOM 11182 N N . ILE D 1 112 ? 17.460 -27.425 45.846 1.00 14.94 112 ILE D N 1
ATOM 11183 C CA . ILE D 1 112 ? 18.595 -26.692 45.316 1.00 14.81 112 ILE D CA 1
ATOM 11184 C C . ILE D 1 112 ? 18.049 -25.331 44.869 1.00 13.23 112 ILE D C 1
ATOM 11185 O O . ILE D 1 112 ? 17.012 -25.273 44.205 1.00 11.37 112 ILE D O 1
ATOM 11201 N N . THR D 1 113 ? 18.706 -24.244 45.263 1.00 12.67 113 THR D N 1
ATOM 11202 C CA . THR D 1 113 ? 18.335 -22.910 44.759 1.00 12.89 113 THR D CA 1
ATOM 11203 C C . THR D 1 113 ? 19.560 -22.247 44.109 1.00 12.61 113 THR D C 1
ATOM 11204 O O . THR D 1 113 ? 20.584 -22.016 44.758 1.00 13.15 113 THR D O 1
ATOM 11215 N N . LEU D 1 114 ? 19.449 -21.983 42.811 1.00 11.48 114 LEU D N 1
ATOM 11216 C CA . LEU D 1 114 ? 20.512 -21.384 42.035 1.00 11.79 114 LEU D CA 1
ATOM 11217 C C . LEU D 1 114 ? 20.276 -19.880 41.889 1.00 11.94 114 LEU D C 1
ATOM 11218 O O . LEU D 1 114 ? 19.249 -19.351 42.338 1.00 11.08 114 LEU D O 1
ATOM 11234 N N . THR D 1 115 ? 21.234 -19.191 41.277 1.00 13.76 115 THR D N 1
ATOM 11235 C CA . THR D 1 115 ? 21.130 -17.749 41.093 1.00 11.58 115 THR D CA 1
ATOM 11236 C C . THR D 1 115 ? 21.341 -17.372 39.634 1.00 11.51 115 THR D C 1
ATOM 11237 O O . THR D 1 115 ? 22.320 -17.782 39.027 1.00 11.74 115 THR D O 1
ATOM 11248 N N . SER D 1 116 ? 20.416 -16.590 39.078 1.00 11.50 116 SER D N 1
ATOM 11249 C CA . SER D 1 116 ? 20.617 -16.042 37.740 1.00 11.12 116 SER D CA 1
ATOM 11250 C C . SER D 1 116 ? 20.754 -14.519 37.845 1.00 12.13 116 SER D C 1
ATOM 11251 O O . SER D 1 116 ? 21.745 -14.052 38.373 1.00 11.96 116 SER D O 1
ATOM 11259 N N . GLY D 1 117 ? 19.772 -13.760 37.369 1.00 11.64 117 GLY D N 1
ATOM 11260 C CA . GLY D 1 117 ? 19.883 -12.307 37.343 1.00 13.96 117 GLY D CA 1
ATOM 11261 C C . GLY D 1 117 ? 19.089 -11.732 36.188 1.00 13.12 117 GLY D C 1
ATOM 11262 O O . GLY D 1 117 ? 18.944 -12.371 35.141 1.00 12.43 117 GLY D O 1
ATOM 11266 N N . MET D 1 118 ? 18.583 -10.518 36.374 1.00 12.26 118 MET D N 1
ATOM 11267 C CA . MET D 1 118 ? 17.591 -9.947 35.462 1.00 13.31 118 MET D CA 1
ATOM 11268 C C . MET D 1 118 ? 18.107 -9.861 34.027 1.00 12.51 118 MET D C 1
ATOM 11269 O O . MET D 1 118 ? 17.311 -9.816 33.091 1.00 13.84 118 MET D O 1
ATOM 11283 N N . LEU D 1 119 ? 19.428 -9.828 33.850 1.00 12.57 119 LEU D N 1
ATOM 11284 C CA . LEU D 1 119 ? 20.003 -9.672 32.506 1.00 11.44 119 LEU D CA 1
ATOM 11285 C C . LEU D 1 119 ? 19.727 -10.882 31.595 1.00 13.47 119 LEU D C 1
ATOM 11286 O O . LEU D 1 119 ? 19.905 -10.786 30.379 1.00 13.18 119 LEU D O 1
ATOM 11302 N N . SER D 1 120 ? 19.287 -12.008 32.167 1.00 13.26 120 SER D N 1
ATOM 11303 C CA . SER D 1 120 ? 18.747 -13.110 31.352 1.00 14.44 120 SER D CA 1
ATOM 11304 C C . SER D 1 120 ? 17.669 -12.629 30.378 1.00 14.10 120 SER D C 1
ATOM 11305 O O . SER D 1 120 ? 17.559 -13.143 29.246 1.00 12.64 120 SER D O 1
ATOM 11313 N N . ARG D 1 121 ? 16.872 -11.648 30.810 1.00 13.28 121 ARG D N 1
ATOM 11314 C CA . ARG D 1 121 ? 15.688 -11.241 30.051 1.00 14.86 121 ARG D CA 1
ATOM 11315 C C . ARG D 1 121 ? 15.588 -9.743 29.771 1.00 18.15 121 ARG D C 1
ATOM 11316 O O . ARG D 1 121 ? 14.838 -9.330 28.893 1.00 19.70 121 ARG D O 1
ATOM 11337 N N . LYS D 1 122 ? 16.329 -8.926 30.506 1.00 16.07 122 LYS D N 1
ATOM 11338 C CA . LYS D 1 122 ? 16.392 -7.503 30.183 1.00 17.52 122 LYS D CA 1
ATOM 11339 C C . LYS D 1 122 ? 17.572 -7.310 29.241 1.00 16.85 122 LYS D C 1
ATOM 11340 O O . LYS D 1 122 ? 18.710 -7.564 29.618 1.00 16.07 122 LYS D O 1
ATOM 11359 N N . VAL D 1 123 ? 17.292 -6.901 28.007 1.00 19.25 123 VAL D N 1
ATOM 11360 C CA . VAL D 1 123 ? 18.328 -6.808 26.969 1.00 16.86 123 VAL D CA 1
ATOM 11361 C C . VAL D 1 123 ? 19.062 -5.482 27.109 1.00 18.15 123 VAL D C 1
ATOM 11362 O O . VAL D 1 123 ? 18.473 -4.410 26.923 1.00 16.73 123 VAL D O 1
ATOM 11375 N N . VAL D 1 124 ? 20.343 -5.560 27.457 1.00 16.26 124 VAL D N 1
ATOM 11376 C CA . VAL D 1 124 ? 21.146 -4.373 27.708 1.00 15.93 124 VAL D CA 1
ATOM 11377 C C . VAL D 1 124 ? 22.468 -4.470 26.962 1.00 17.74 124 VAL D C 1
ATOM 11378 O O . VAL D 1 124 ? 23.174 -5.469 27.094 1.00 15.78 124 VAL D O 1
ATOM 11391 N N . ALA D 1 125 ? 22.833 -3.437 26.207 1.00 17.58 125 ALA D N 1
ATOM 11392 C CA . ALA D 1 125 ? 24.112 -3.476 25.499 1.00 18.32 125 ALA D CA 1
ATOM 11393 C C . ALA D 1 125 ? 25.277 -3.698 26.481 1.00 17.03 125 ALA D C 1
ATOM 11394 O O . ALA D 1 125 ? 25.223 -3.256 27.624 1.00 16.03 125 ALA D O 1
ATOM 11401 N N . ASN D 1 126 ? 26.317 -4.385 26.016 1.00 15.83 126 ASN D N 1
ATOM 11402 C CA . ASN D 1 126 ? 27.549 -4.640 26.797 1.00 17.96 126 ASN D CA 1
ATOM 11403 C C . ASN D 1 126 ? 27.439 -5.757 27.837 1.00 18.01 126 ASN D C 1
ATOM 11404 O O . ASN D 1 126 ? 28.365 -5.945 28.642 1.00 19.61 126 ASN D O 1
ATOM 11415 N N . THR D 1 127 ? 26.339 -6.501 27.831 1.00 15.31 127 THR D N 1
ATOM 11416 C CA . THR D 1 127 ? 26.129 -7.490 28.877 1.00 15.24 127 THR D CA 1
ATOM 11417 C C . THR D 1 127 ? 25.932 -8.920 28.387 1.00 15.69 127 THR D C 1
ATOM 11418 O O . THR D 1 127 ? 25.362 -9.721 29.123 1.00 13.31 127 THR D O 1
ATOM 11429 N N . TYR D 1 128 ? 26.380 -9.261 27.180 1.00 12.04 128 TYR D N 1
ATOM 11430 C CA . TYR D 1 128 ? 26.073 -10.601 26.658 1.00 13.99 128 TYR D CA 1
ATOM 11431 C C . TYR D 1 128 ? 26.565 -11.744 27.554 1.00 13.64 128 TYR D C 1
ATOM 11432 O O . TYR D 1 128 ? 25.896 -12.762 27.666 1.00 12.90 128 TYR D O 1
ATOM 11450 N N . VAL D 1 129 ? 27.728 -11.602 28.189 1.00 13.71 129 VAL D N 1
ATOM 11451 C CA . VAL D 1 129 ? 28.220 -12.710 29.013 1.00 13.78 129 VAL D CA 1
ATOM 11452 C C . VAL D 1 129 ? 27.301 -12.964 30.211 1.00 14.55 129 VAL D C 1
ATOM 11453 O O . VAL D 1 129 ? 26.904 -14.110 30.476 1.00 13.50 129 VAL D O 1
ATOM 11466 N N . LYS D 1 130 ? 26.938 -11.903 30.919 1.00 14.18 130 LYS D N 1
ATOM 11467 C CA . LYS D 1 130 ? 26.014 -12.036 32.042 1.00 14.45 130 LYS D CA 1
ATOM 11468 C C . LYS D 1 130 ? 24.637 -12.540 31.578 1.00 13.32 130 LYS D C 1
ATOM 11469 O O . LYS D 1 130 ? 24.060 -13.430 32.200 1.00 13.53 130 LYS D O 1
ATOM 11488 N N . ALA D 1 131 ? 24.131 -11.990 30.477 1.00 12.95 131 ALA D N 1
ATOM 11489 C CA . ALA D 1 131 ? 22.843 -12.411 29.929 1.00 12.61 131 ALA D CA 1
ATOM 11490 C C . ALA D 1 131 ? 22.832 -13.900 29.556 1.00 13.36 131 ALA D C 1
ATOM 11491 O O . ALA D 1 131 ? 21.888 -14.627 29.900 1.00 11.21 131 ALA D O 1
ATOM 11498 N N . ALA D 1 132 ? 23.854 -14.348 28.829 1.00 10.60 132 ALA D N 1
ATOM 11499 C CA . ALA D 1 132 ? 23.915 -15.749 28.385 1.00 11.54 132 ALA D CA 1
ATOM 11500 C C . ALA D 1 132 ? 24.078 -16.715 29.554 1.00 12.43 132 ALA D C 1
ATOM 11501 O O . ALA D 1 132 ? 23.427 -17.766 29.610 1.00 13.15 132 ALA D O 1
ATOM 11508 N N . ILE D 1 133 ? 24.952 -16.368 30.485 1.00 12.34 133 ILE D N 1
ATOM 11509 C CA . ILE D 1 133 ? 25.096 -17.158 31.703 1.00 13.48 133 ILE D CA 1
ATOM 11510 C C . ILE D 1 133 ? 23.750 -17.288 32.402 1.00 12.64 133 ILE D C 1
ATOM 11511 O O . ILE D 1 133 ? 23.316 -18.390 32.698 1.00 11.09 133 ILE D O 1
ATOM 11527 N N . ASN D 1 134 ? 23.077 -16.168 32.654 1.00 11.65 134 ASN D N 1
ATOM 11528 C CA . ASN D 1 134 ? 21.810 -16.207 33.388 1.00 12.83 134 ASN D CA 1
ATOM 11529 C C . ASN D 1 134 ? 20.712 -16.971 32.641 1.00 11.77 134 ASN D C 1
ATOM 11530 O O . ASN D 1 134 ? 19.933 -17.687 33.249 1.00 11.39 134 ASN D O 1
ATOM 11541 N N . ALA D 1 135 ? 20.688 -16.849 31.320 1.00 10.79 135 ALA D N 1
ATOM 11542 C CA . ALA D 1 135 ? 19.732 -17.597 30.507 1.00 14.03 135 ALA D CA 1
ATOM 11543 C C . ALA D 1 135 ? 19.995 -19.088 30.657 1.00 11.78 135 ALA D C 1
ATOM 11544 O O . ALA D 1 135 ? 19.067 -19.882 30.783 1.00 11.03 135 ALA D O 1
ATOM 11551 N N . ALA D 1 136 ? 21.268 -19.464 30.645 1.00 11.50 136 ALA D N 1
ATOM 11552 C CA . ALA D 1 136 ? 21.646 -20.870 30.749 1.00 11.28 136 ALA D CA 1
ATOM 11553 C C . ALA D 1 136 ? 21.269 -21.438 32.123 1.00 12.47 136 ALA D C 1
ATOM 11554 O O . ALA D 1 136 ? 20.717 -22.545 32.215 1.00 12.57 136 ALA D O 1
ATOM 11561 N N . ILE D 1 137 ? 21.543 -20.670 33.178 1.00 9.98 137 ILE D N 1
ATOM 11562 C CA . ILE D 1 137 ? 21.150 -21.067 34.530 1.00 10.60 137 ILE D CA 1
ATOM 11563 C C . ILE D 1 137 ? 19.630 -21.304 34.628 1.00 13.05 137 ILE D C 1
ATOM 11564 O O . ILE D 1 137 ? 19.179 -22.307 35.207 1.00 12.21 137 ILE D O 1
ATOM 11580 N N . GLU D 1 138 ? 18.832 -20.392 34.078 1.00 10.91 138 GLU D N 1
ATOM 11581 C CA . GLU D 1 138 ? 17.385 -20.505 34.236 1.00 12.49 138 GLU D CA 1
ATOM 11582 C C . GLU D 1 138 ? 16.874 -21.762 33.524 1.00 13.56 138 GLU D C 1
ATOM 11583 O O . GLU D 1 138 ? 16.060 -22.501 34.080 1.00 14.03 138 GLU D O 1
ATOM 11595 N N . ALA D 1 139 ? 17.384 -22.041 32.323 1.00 11.53 139 ALA D N 1
ATOM 11596 C CA . ALA D 1 139 ? 16.960 -23.240 31.593 1.00 15.32 139 ALA D CA 1
ATOM 11597 C C . ALA D 1 139 ? 17.387 -24.519 32.314 1.00 14.09 139 ALA D C 1
ATOM 11598 O O . ALA D 1 139 ? 16.630 -25.494 32.377 1.00 13.57 139 ALA D O 1
ATOM 11605 N N . THR D 1 140 ? 18.598 -24.507 32.856 1.00 12.21 140 THR D N 1
ATOM 11606 C CA . THR D 1 140 ? 19.172 -25.690 33.485 1.00 13.06 140 THR D CA 1
ATOM 11607 C C . THR D 1 140 ? 18.451 -25.936 34.801 1.00 13.08 140 THR D C 1
ATOM 11608 O O . THR D 1 140 ? 18.226 -27.082 35.201 1.00 12.90 140 THR D O 1
ATOM 11619 N N . THR D 1 141 ? 18.062 -24.847 35.452 1.00 12.06 141 THR D N 1
ATOM 11620 C CA . THR D 1 141 ? 17.269 -24.921 36.675 1.00 11.50 141 THR D CA 1
ATOM 11621 C C . THR D 1 141 ? 15.989 -25.724 36.433 1.00 15.39 141 THR D C 1
ATOM 11622 O O . THR D 1 141 ? 15.617 -26.586 37.237 1.00 13.41 141 THR D O 1
ATOM 11633 N N . LYS D 1 142 ? 15.311 -25.442 35.323 1.00 13.51 142 LYS D N 1
ATOM 11634 C CA . LYS D 1 142 ? 14.043 -26.113 35.046 1.00 14.77 142 LYS D CA 1
ATOM 11635 C C . LYS D 1 142 ? 14.249 -27.590 34.678 1.00 14.67 142 LYS D C 1
ATOM 11636 O O . LYS D 1 142 ? 13.508 -28.448 35.154 1.00 13.27 142 LYS D O 1
ATOM 11655 N N . VAL D 1 143 ? 15.258 -27.884 33.860 1.00 13.60 143 VAL D N 1
ATOM 11656 C CA . VAL D 1 143 ? 15.605 -29.277 33.569 1.00 14.35 143 VAL D CA 1
ATOM 11657 C C . VAL D 1 143 ? 15.945 -30.033 34.848 1.00 14.89 143 VAL D C 1
ATOM 11658 O O . VAL D 1 143 ? 15.483 -31.160 35.044 1.00 14.48 143 VAL D O 1
ATOM 11671 N N . LEU D 1 144 ? 16.741 -29.417 35.718 1.00 14.25 144 LEU D N 1
ATOM 11672 C CA . LEU D 1 144 ? 17.070 -30.022 37.014 1.00 15.24 144 LEU D CA 1
ATOM 11673 C C . LEU D 1 144 ? 15.821 -30.310 37.835 1.00 16.46 144 LEU D C 1
ATOM 11674 O O . LEU D 1 144 ? 15.716 -31.360 38.471 1.00 16.78 144 LEU D O 1
ATOM 11690 N N . ALA D 1 145 ? 14.888 -29.366 37.851 1.00 14.06 145 ALA D N 1
ATOM 11691 C CA . ALA D 1 145 ? 13.677 -29.527 38.643 1.00 13.70 145 ALA D CA 1
ATOM 11692 C C . ALA D 1 145 ? 12.940 -30.797 38.206 1.00 16.62 145 ALA D C 1
ATOM 11693 O O . ALA D 1 145 ? 12.366 -31.500 39.019 1.00 14.60 145 ALA D O 1
ATOM 11700 N N . LYS D 1 146 ? 12.976 -31.079 36.909 1.00 15.16 146 LYS D N 1
ATOM 11701 C CA . LYS D 1 146 ? 12.299 -32.244 36.359 1.00 19.05 146 LYS D CA 1
ATOM 11702 C C . LYS D 1 146 ? 13.067 -33.537 36.664 1.00 20.20 146 LYS D C 1
ATOM 11703 O O . LYS D 1 146 ? 12.477 -34.560 37.031 1.00 18.94 146 LYS D O 1
ATOM 11722 N N . GLU D 1 147 ? 14.389 -33.477 36.531 1.00 18.78 147 GLU D N 1
ATOM 11723 C CA . GLU D 1 147 ? 15.235 -34.649 36.734 1.00 16.79 147 GLU D CA 1
ATOM 11724 C C . GLU D 1 147 ? 15.371 -35.067 38.196 1.00 19.31 147 GLU D C 1
ATOM 11725 O O . GLU D 1 147 ? 15.456 -36.259 38.491 1.00 19.31 147 GLU D O 1
ATOM 11737 N N . LEU D 1 148 ? 15.406 -34.104 39.109 1.00 17.10 148 LEU D N 1
ATOM 11738 C CA . LEU D 1 148 ? 15.720 -34.410 40.503 1.00 19.53 148 LEU D CA 1
ATOM 11739 C C . LEU D 1 148 ? 14.489 -34.604 41.379 1.00 20.00 148 LEU D C 1
ATOM 11740 O O . LEU D 1 148 ? 14.626 -34.998 42.538 1.00 20.29 148 LEU D O 1
ATOM 11756 N N . ALA D 1 149 ? 13.299 -34.320 40.842 1.00 16.43 149 ALA D N 1
ATOM 11757 C CA . ALA D 1 149 ? 12.058 -34.453 41.606 1.00 20.04 149 ALA D CA 1
ATOM 11758 C C . ALA D 1 149 ? 12.046 -35.786 42.353 1.00 21.63 149 ALA D C 1
ATOM 11759 O O . ALA D 1 149 ? 12.479 -36.805 41.805 1.00 17.67 149 ALA D O 1
ATOM 11766 N N . PRO D 1 150 ? 11.541 -35.789 43.600 1.00 20.34 150 PRO D N 1
ATOM 11767 C CA . PRO D 1 150 ? 10.858 -34.680 44.276 1.00 22.11 150 PRO D CA 1
ATOM 11768 C C . PRO D 1 150 ? 11.786 -33.680 44.966 1.00 19.66 150 PRO D C 1
ATOM 11769 O O . PRO D 1 150 ? 11.304 -32.835 45.718 1.00 17.74 150 PRO D O 1
ATOM 11780 N N . ILE D 1 151 ? 13.091 -33.769 44.748 1.00 19.29 151 ILE D N 1
ATOM 11781 C CA . ILE D 1 151 ? 13.951 -32.679 45.182 1.00 18.77 151 ILE D CA 1
ATOM 11782 C C . ILE D 1 151 ? 13.543 -31.464 44.358 1.00 19.04 151 ILE D C 1
ATOM 11783 O O . ILE D 1 151 ? 13.391 -31.561 43.136 1.00 16.60 151 ILE D O 1
ATOM 11799 N N . ARG D 1 152 ? 13.352 -30.329 45.024 1.00 17.12 152 ARG D N 1
ATOM 11800 C CA . ARG D 1 152 ? 12.878 -29.125 44.355 1.00 16.35 152 ARG D CA 1
ATOM 11801 C C . ARG D 1 152 ? 14.050 -28.281 43.874 1.00 16.19 152 ARG D C 1
ATOM 11802 O O . ARG D 1 152 ? 15.100 -28.198 44.536 1.00 14.78 152 ARG D O 1
ATOM 11823 N N . VAL D 1 153 ? 13.889 -27.661 42.710 1.00 13.38 153 VAL D N 1
ATOM 11824 C CA . VAL D 1 153 ? 14.972 -26.840 42.175 1.00 13.61 153 VAL D CA 1
ATOM 11825 C C . VAL D 1 153 ? 14.398 -25.550 41.606 1.00 12.72 153 VAL D C 1
ATOM 11826 O O . VAL D 1 153 ? 13.539 -25.580 40.731 1.00 11.65 153 VAL D O 1
ATOM 11839 N N . ASN D 1 154 ? 14.866 -24.433 42.141 1.00 12.68 154 ASN D N 1
ATOM 11840 C CA . ASN D 1 154 ? 14.413 -23.114 41.714 1.00 11.31 154 ASN D CA 1
ATOM 11841 C C . ASN D 1 154 ? 15.618 -22.191 41.556 1.00 11.64 154 ASN D C 1
ATOM 11842 O O . ASN D 1 154 ? 16.737 -22.573 41.889 1.00 11.59 154 ASN D O 1
ATOM 11853 N N . ALA D 1 155 ? 15.372 -20.976 41.060 1.00 10.81 155 ALA D N 1
ATOM 11854 C CA . ALA D 1 155 ? 16.416 -19.979 40.928 1.00 10.23 155 ALA D CA 1
ATOM 11855 C C . ALA D 1 155 ? 15.888 -18.615 41.341 1.00 9.92 155 ALA D C 1
ATOM 11856 O O . ALA D 1 155 ? 14.720 -18.287 41.106 1.00 12.50 155 ALA D O 1
ATOM 11863 N N . ILE D 1 156 ? 16.753 -17.843 41.983 1.00 11.13 156 ILE D N 1
ATOM 11864 C CA . ILE D 1 156 ? 16.475 -16.449 42.297 1.00 11.93 156 ILE D CA 1
ATOM 11865 C C . ILE D 1 156 ? 17.194 -15.580 41.262 1.00 12.99 156 ILE D C 1
ATOM 11866 O O . ILE D 1 156 ? 18.375 -15.807 40.947 1.00 11.32 156 ILE D O 1
ATOM 11882 N N . SER D 1 157 ? 16.488 -14.573 40.761 1.00 12.51 157 SER D N 1
ATOM 11883 C CA . SER D 1 157 ? 17.026 -13.691 39.737 1.00 12.47 157 SER D CA 1
ATOM 11884 C C . SER D 1 157 ? 17.056 -12.257 40.264 1.00 12.38 157 SER D C 1
ATOM 11885 O O . SER D 1 157 ? 16.066 -11.538 40.189 1.00 12.78 157 SER D O 1
ATOM 11893 N N . PRO D 1 158 ? 18.201 -11.840 40.807 1.00 11.64 158 PRO D N 1
ATOM 11894 C CA . PRO D 1 158 ? 18.292 -10.509 41.421 1.00 13.66 158 PRO D CA 1
ATOM 11895 C C . PRO D 1 158 ? 18.433 -9.383 40.394 1.00 14.86 158 PRO D C 1
ATOM 11896 O O . PRO D 1 158 ? 18.933 -9.603 39.284 1.00 13.55 158 PRO D O 1
ATOM 11907 N N . GLY D 1 159 ? 17.979 -8.190 40.775 1.00 14.62 159 GLY D N 1
ATOM 11908 C CA . GLY D 1 159 ? 18.381 -6.964 40.118 1.00 15.35 159 GLY D CA 1
ATOM 11909 C C . GLY D 1 159 ? 19.548 -6.375 40.901 1.00 14.56 159 GLY D C 1
ATOM 11910 O O . GLY D 1 159 ? 20.128 -7.045 41.768 1.00 15.90 159 GLY D O 1
ATOM 11914 N N . LEU D 1 160 ? 19.891 -5.124 40.615 1.00 12.91 160 LEU D N 1
ATOM 11915 C CA . LEU D 1 160 ? 21.066 -4.503 41.222 1.00 15.75 160 LEU D CA 1
ATOM 11916 C C . LEU D 1 160 ? 20.941 -4.500 42.740 1.00 15.86 160 LEU D C 1
ATOM 11917 O O . LEU D 1 160 ? 19.939 -4.043 43.281 1.00 15.22 160 LEU D O 1
ATOM 11933 N N . THR D 1 161 ? 21.968 -5.023 43.409 1.00 15.81 161 THR D N 1
ATOM 11934 C CA . THR D 1 161 ? 21.975 -5.160 44.865 1.00 15.96 161 THR D CA 1
ATOM 11935 C C . THR D 1 161 ? 23.323 -4.683 45.406 1.00 17.00 161 THR D C 1
ATOM 11936 O O . THR D 1 161 ? 24.377 -5.018 44.852 1.00 16.87 161 THR D O 1
ATOM 11947 N N . LYS D 1 162 ? 23.297 -3.908 46.490 1.00 17.89 162 LYS D N 1
ATOM 11948 C CA . LYS D 1 162 ? 24.534 -3.372 47.053 1.00 18.96 162 LYS D CA 1
ATOM 11949 C C . LYS D 1 162 ? 25.317 -4.482 47.752 1.00 19.39 162 LYS D C 1
ATOM 11950 O O . LYS D 1 162 ? 24.952 -4.932 48.846 1.00 16.36 162 LYS D O 1
ATOM 11969 N N . THR D 1 163 ? 26.396 -4.917 47.114 1.00 16.96 163 THR D N 1
ATOM 11970 C CA . THR D 1 163 ? 27.248 -5.957 47.671 1.00 17.52 163 THR D CA 1
ATOM 11971 C C . THR D 1 163 ? 28.711 -5.723 47.296 1.00 19.73 163 THR D C 1
ATOM 11972 O O . THR D 1 163 ? 29.031 -4.796 46.548 1.00 15.84 163 THR D O 1
ATOM 11983 N N . GLU D 1 164 ? 29.578 -6.609 47.791 1.00 17.85 164 GLU D N 1
ATOM 11984 C CA . GLU D 1 164 ? 30.998 -6.613 47.445 1.00 22.01 164 GLU D CA 1
ATOM 11985 C C . GLU D 1 164 ? 31.232 -6.916 45.968 1.00 22.63 164 GLU D C 1
ATOM 11986 O O . GLU D 1 164 ? 32.362 -6.846 45.484 1.00 21.89 164 GLU D O 1
ATOM 11998 N N . ALA D 1 165 ? 30.175 -7.280 45.249 1.00 18.52 165 ALA D N 1
ATOM 11999 C CA . ALA D 1 165 ? 30.321 -7.606 43.837 1.00 19.99 165 ALA D CA 1
ATOM 12000 C C . ALA D 1 165 ? 30.992 -6.437 43.114 1.00 23.66 165 ALA D C 1
ATOM 12001 O O . ALA D 1 165 ? 31.706 -6.628 42.126 1.00 24.77 165 ALA D O 1
ATOM 12008 N N . TYR D 1 166 ? 30.773 -5.230 43.624 1.00 20.81 166 TYR D N 1
ATOM 12009 C CA . TYR D 1 166 ? 31.220 -4.019 42.948 1.00 22.59 166 TYR D CA 1
ATOM 12010 C C . TYR D 1 166 ? 32.450 -3.422 43.634 1.00 23.96 166 TYR D C 1
ATOM 12011 O O . TYR D 1 166 ? 32.718 -2.235 43.512 1.00 22.13 166 TYR D O 1
ATOM 12029 N N . LYS D 1 167 ? 33.205 -4.257 44.340 1.00 22.78 167 LYS D N 1
ATOM 12030 C CA . LYS D 1 167 ? 34.379 -3.774 45.070 1.00 27.99 167 LYS D CA 1
ATOM 12031 C C . LYS D 1 167 ? 35.484 -3.296 44.123 1.00 31.06 167 LYS D C 1
ATOM 12032 O O . LYS D 1 167 ? 36.328 -2.476 44.500 1.00 32.27 167 LYS D O 1
ATOM 12042 N N . GLY D 1 168 ? 35.463 -3.802 42.894 1.00 27.36 168 GLY D N 1
ATOM 12043 C CA . GLY D 1 168 ? 36.452 -3.448 41.889 1.00 31.72 168 GLY D CA 1
ATOM 12044 C C . GLY D 1 168 ? 36.209 -2.087 41.255 1.00 33.12 168 GLY D C 1
ATOM 12045 O O . GLY D 1 168 ? 37.101 -1.530 40.611 1.00 29.58 168 GLY D O 1
ATOM 12049 N N . MET D 1 169 ? 35.004 -1.548 41.430 1.00 25.12 169 MET D N 1
ATOM 12050 C CA . MET D 1 169 ? 34.669 -0.238 40.875 1.00 28.20 169 MET D CA 1
ATOM 12051 C C . MET D 1 169 ? 35.285 0.887 41.683 1.00 28.12 169 MET D C 1
ATOM 12052 O O . MET D 1 169 ? 35.455 0.773 42.897 1.00 29.01 169 MET D O 1
ATOM 12066 N N . ASN D 1 170 ? 35.583 1.995 41.019 1.00 28.17 170 ASN D N 1
ATOM 12067 C CA . ASN D 1 170 ? 35.900 3.211 41.746 1.00 28.33 170 ASN D CA 1
ATOM 12068 C C . ASN D 1 170 ? 34.694 3.539 42.616 1.00 26.25 170 ASN D C 1
ATOM 12069 O O . ASN D 1 170 ? 33.565 3.474 42.148 1.00 23.25 170 ASN D O 1
ATOM 12080 N N . ALA D 1 171 ? 34.925 3.879 43.880 1.00 27.72 171 ALA D N 1
ATOM 12081 C CA . ALA D 1 171 ? 33.829 4.082 44.822 1.00 27.24 171 ALA D CA 1
ATOM 12082 C C . ALA D 1 171 ? 32.830 5.152 44.355 1.00 26.91 171 ALA D C 1
ATOM 12083 O O . ALA D 1 171 ? 31.636 5.049 44.634 1.00 25.93 171 ALA D O 1
ATOM 12090 N N . ASP D 1 172 ? 33.318 6.179 43.662 1.00 28.38 172 ASP D N 1
ATOM 12091 C CA . ASP D 1 172 ? 32.456 7.267 43.200 1.00 26.23 172 ASP D CA 1
ATOM 12092 C C . ASP D 1 172 ? 31.566 6.788 42.074 1.00 22.59 172 ASP D C 1
ATOM 12093 O O . ASP D 1 172 ? 30.368 7.106 42.031 1.00 21.37 172 ASP D O 1
ATOM 12102 N N . ASP D 1 173 ? 32.167 6.057 41.137 1.00 21.77 173 ASP D N 1
ATOM 12103 C CA . ASP D 1 173 ? 31.423 5.463 40.035 1.00 23.57 173 ASP D CA 1
ATOM 12104 C C . ASP D 1 173 ? 30.340 4.527 40.578 1.00 22.62 173 ASP D C 1
ATOM 12105 O O . ASP D 1 173 ? 29.241 4.439 40.025 1.00 21.40 173 ASP D O 1
ATOM 12114 N N . ARG D 1 174 ? 30.662 3.825 41.661 1.00 24.46 174 ARG D N 1
ATOM 12115 C CA . ARG D 1 174 ? 29.724 2.882 42.270 1.00 23.83 174 ARG D CA 1
ATOM 12116 C C . ARG D 1 174 ? 28.542 3.616 42.912 1.00 23.81 174 ARG D C 1
ATOM 12117 O O . ARG D 1 174 ? 27.391 3.194 42.772 1.00 23.34 174 ARG D O 1
ATOM 12138 N N . ASP D 1 175 ? 28.826 4.708 43.619 1.00 22.07 175 ASP D N 1
ATOM 12139 C CA . ASP D 1 175 ? 27.769 5.516 44.221 1.00 23.98 175 ASP D CA 1
ATOM 12140 C C . ASP D 1 175 ? 26.840 6.064 43.140 1.00 21.04 175 ASP D C 1
ATOM 12141 O O . ASP D 1 175 ? 25.611 6.040 43.288 1.00 19.39 175 ASP D O 1
ATOM 12150 N N . ALA D 1 176 ? 27.433 6.555 42.055 1.00 19.45 176 ALA D N 1
ATOM 12151 C CA . ALA D 1 176 ? 26.666 7.083 40.930 1.00 22.85 176 ALA D CA 1
ATOM 12152 C C . ALA D 1 176 ? 25.807 5.994 40.268 1.00 19.60 176 ALA D C 1
ATOM 12153 O O . ALA D 1 176 ? 24.680 6.249 39.852 1.00 19.68 176 ALA D O 1
ATOM 12160 N N . MET D 1 177 ? 26.356 4.793 40.145 1.00 19.45 177 MET D N 1
ATOM 12161 C CA . MET D 1 177 ? 25.605 3.655 39.613 1.00 21.67 177 MET D CA 1
ATOM 12162 C C . MET D 1 177 ? 24.391 3.384 40.500 1.00 22.39 177 MET D C 1
ATOM 12163 O O . MET D 1 177 ? 23.242 3.326 40.026 1.00 22.33 177 MET D O 1
ATOM 12177 N N . TYR D 1 178 ? 24.646 3.223 41.794 1.00 19.27 178 TYR D N 1
ATOM 12178 C CA . TYR D 1 178 ? 23.570 3.008 42.749 1.00 22.62 178 TYR D CA 1
ATOM 12179 C C . TYR D 1 178 ? 22.514 4.104 42.620 1.00 25.52 178 TYR D C 1
ATOM 12180 O O . TYR D 1 178 ? 21.325 3.808 42.556 1.00 23.24 178 TYR D O 1
ATOM 12198 N N . GLN D 1 179 ? 22.943 5.368 42.587 1.00 22.55 179 GLN D N 1
ATOM 12199 C CA . GLN D 1 179 ? 21.996 6.483 42.589 1.00 25.14 179 GLN D CA 1
ATOM 12200 C C . GLN D 1 179 ? 21.153 6.557 41.310 1.00 22.97 179 GLN D C 1
ATOM 12201 O O . GLN D 1 179 ? 19.974 6.906 41.356 1.00 24.64 179 GLN D O 1
ATOM 12215 N N . ARG D 1 180 ? 21.756 6.244 40.171 1.00 21.82 180 ARG D N 1
ATOM 12216 C CA . ARG D 1 180 ? 21.032 6.283 38.909 1.00 24.02 180 ARG D CA 1
ATOM 12217 C C . ARG D 1 180 ? 19.924 5.238 38.966 1.00 30.97 180 ARG D C 1
ATOM 12218 O O . ARG D 1 180 ? 18.815 5.447 38.461 1.00 26.90 180 ARG D O 1
ATOM 12222 N N . THR D 1 181 ? 20.229 4.119 39.612 1.00 27.32 181 THR D N 1
ATOM 12223 C CA . THR D 1 181 ? 19.260 3.048 39.760 1.00 28.15 181 THR D CA 1
ATOM 12224 C C . THR D 1 181 ? 18.155 3.465 40.720 1.00 28.55 181 THR D C 1
ATOM 12225 O O . THR D 1 181 ? 16.973 3.387 40.384 1.00 30.59 181 THR D O 1
ATOM 12236 N N . GLN D 1 182 ? 18.534 3.913 41.912 1.00 27.17 182 GLN D N 1
ATOM 12237 C CA . GLN D 1 182 ? 17.558 4.426 42.862 1.00 29.77 182 GLN D CA 1
ATOM 12238 C C . GLN D 1 182 ? 16.631 5.449 42.203 1.00 33.55 182 GLN D C 1
ATOM 12239 O O . GLN D 1 182 ? 15.415 5.403 42.388 1.00 30.43 182 GLN D O 1
ATOM 12253 N N . SER D 1 183 ? 17.204 6.362 41.424 1.00 28.20 183 SER D N 1
ATOM 12254 C CA . SER D 1 183 ? 16.427 7.449 40.831 1.00 30.66 183 SER D CA 1
ATOM 12255 C C . SER D 1 183 ? 15.468 6.978 39.749 1.00 32.18 183 SER D C 1
ATOM 12256 O O . SER D 1 183 ? 14.525 7.693 39.412 1.00 33.67 183 SER D O 1
ATOM 12264 N N . HIS D 1 184 ? 15.692 5.788 39.200 1.00 28.38 184 HIS D N 1
ATOM 12265 C CA . HIS D 1 184 ? 14.934 5.376 38.025 1.00 32.32 184 HIS D CA 1
ATOM 12266 C C . HIS D 1 184 ? 14.121 4.087 38.160 1.00 30.43 184 HIS D C 1
ATOM 12267 O O . HIS D 1 184 ? 13.152 3.900 37.422 1.00 31.20 184 HIS D O 1
ATOM 12282 N N . LEU D 1 185 ? 14.480 3.211 39.090 1.00 24.23 185 LEU D N 1
ATOM 12283 C CA . LEU D 1 185 ? 13.680 2.003 39.307 1.00 20.81 185 LEU D CA 1
ATOM 12284 C C . LEU D 1 185 ? 12.308 2.369 39.863 1.00 20.48 185 LEU D C 1
ATOM 12285 O O . LEU D 1 185 ? 12.193 3.267 40.695 1.00 20.06 185 LEU D O 1
ATOM 12301 N N . PRO D 1 186 ? 11.258 1.667 39.408 1.00 19.90 186 PRO D N 1
ATOM 12302 C CA . PRO D 1 186 ? 9.912 1.876 39.956 1.00 21.09 186 PRO D CA 1
ATOM 12303 C C . PRO D 1 186 ? 9.875 1.897 41.491 1.00 18.64 186 PRO D C 1
ATOM 12304 O O . PRO D 1 186 ? 9.197 2.747 42.058 1.00 18.46 186 PRO D O 1
ATOM 12315 N N . VAL D 1 187 ? 10.594 1.000 42.165 1.00 16.91 187 VAL D N 1
ATOM 12316 C CA . VAL D 1 187 ? 10.533 0.992 43.634 1.00 17.81 187 VAL D CA 1
ATOM 12317 C C . VAL D 1 187 ? 11.381 2.109 44.261 1.00 21.23 187 VAL D C 1
ATOM 12318 O O . VAL D 1 187 ? 11.384 2.287 45.482 1.00 22.20 187 VAL D O 1
ATOM 12331 N N . GLY D 1 188 ? 12.108 2.856 43.434 1.00 20.12 188 GLY D N 1
ATOM 12332 C CA . GLY D 1 188 ? 12.835 4.018 43.918 1.00 23.44 188 GLY D CA 1
ATOM 12333 C C . GLY D 1 188 ? 13.852 3.722 45.012 1.00 24.10 188 GLY D C 1
ATOM 12334 O O . GLY D 1 188 ? 14.048 4.521 45.926 1.00 21.84 188 GLY D O 1
ATOM 12338 N N . LYS D 1 189 ? 14.497 2.564 44.924 1.00 20.50 189 LYS D N 1
ATOM 12339 C CA . LYS D 1 189 ? 15.587 2.213 45.826 1.00 22.15 189 LYS D CA 1
ATOM 12340 C C . LYS D 1 189 ? 16.466 1.171 45.148 1.00 22.06 189 LYS D C 1
ATOM 12341 O O . LYS D 1 189 ? 16.033 0.511 44.200 1.00 17.54 189 LYS D O 1
ATOM 12360 N N . VAL D 1 190 ? 17.696 1.026 45.636 1.00 21.43 190 VAL D N 1
ATOM 12361 C CA . VAL D 1 190 ? 18.574 -0.040 45.176 1.00 20.41 190 VAL D CA 1
ATOM 12362 C C . VAL D 1 190 ? 18.383 -1.224 46.100 1.00 19.33 190 VAL D C 1
ATOM 12363 O O . VAL D 1 190 ? 17.974 -1.054 47.254 1.00 18.61 190 VAL D O 1
ATOM 12376 N N . GLY D 1 191 ? 18.656 -2.425 45.599 1.00 17.80 191 GLY D N 1
ATOM 12377 C CA . GLY D 1 191 ? 18.409 -3.622 46.381 1.00 18.04 191 GLY D CA 1
ATOM 12378 C C . GLY D 1 191 ? 19.386 -3.741 47.525 1.00 19.40 191 GLY D C 1
ATOM 12379 O O . GLY D 1 191 ? 20.553 -3.370 47.386 1.00 17.50 191 GLY D O 1
ATOM 12383 N N . GLU D 1 192 ? 18.906 -4.226 48.668 1.00 16.46 192 GLU D N 1
ATOM 12384 C CA . GLU D 1 192 ? 19.796 -4.624 49.754 1.00 18.91 192 GLU D CA 1
ATOM 12385 C C . GLU D 1 192 ? 19.890 -6.150 49.773 1.00 17.45 192 GLU D C 1
ATOM 12386 O O . GLU D 1 192 ? 18.959 -6.840 49.359 1.00 15.61 192 GLU D O 1
ATOM 12398 N N . ALA D 1 193 ? 21.005 -6.674 50.266 1.00 17.74 193 ALA D N 1
ATOM 12399 C CA . ALA D 1 193 ? 21.216 -8.111 50.263 1.00 17.16 193 ALA D CA 1
ATOM 12400 C C . ALA D 1 193 ? 20.078 -8.838 50.968 1.00 14.88 193 ALA D C 1
ATOM 12401 O O . ALA D 1 193 ? 19.668 -9.916 50.547 1.00 14.80 193 ALA D O 1
ATOM 12408 N N . SER D 1 194 ? 19.579 -8.265 52.056 1.00 16.61 194 SER D N 1
ATOM 12409 C CA . SER D 1 194 ? 18.483 -8.893 52.786 1.00 17.12 194 SER D CA 1
ATOM 12410 C C . SER D 1 194 ? 17.203 -9.016 51.933 1.00 17.14 194 SER D C 1
ATOM 12411 O O . SER D 1 194 ? 16.438 -9.958 52.105 1.00 18.43 194 SER D O 1
ATOM 12419 N N . ASP D 1 195 ? 16.984 -8.090 51.003 1.00 16.34 195 ASP D N 1
ATOM 12420 C CA . ASP D 1 195 ? 15.826 -8.190 50.108 1.00 16.87 195 ASP D CA 1
ATOM 12421 C C . ASP D 1 195 ? 15.938 -9.430 49.227 1.00 16.13 195 ASP D C 1
ATOM 12422 O O . ASP D 1 195 ? 14.940 -10.077 48.937 1.00 16.34 195 ASP D O 1
ATOM 12431 N N . ILE D 1 196 ? 17.144 -9.734 48.765 1.00 14.00 196 ILE D N 1
ATOM 12432 C CA . ILE D 1 196 ? 17.339 -10.891 47.894 1.00 15.74 196 ILE D CA 1
ATOM 12433 C C . ILE D 1 196 ? 17.336 -12.177 48.734 1.00 16.55 196 ILE D C 1
ATOM 12434 O O . ILE D 1 196 ? 16.670 -13.149 48.379 1.00 14.71 196 ILE D O 1
ATOM 12450 N N . ALA D 1 197 ? 18.054 -12.176 49.854 1.00 13.87 197 ALA D N 1
ATOM 12451 C CA . ALA D 1 197 ? 18.018 -13.308 50.784 1.00 15.71 197 ALA D CA 1
ATOM 12452 C C . ALA D 1 197 ? 16.588 -13.795 51.059 1.00 16.11 197 ALA D C 1
ATOM 12453 O O . ALA D 1 197 ? 16.352 -15.009 51.168 1.00 15.38 197 ALA D O 1
ATOM 12460 N N . MET D 1 198 ? 15.654 -12.851 51.203 1.00 15.73 198 MET D N 1
ATOM 12461 C CA . MET D 1 198 ? 14.258 -13.165 51.512 1.00 17.05 198 MET D CA 1
ATOM 12462 C C . MET D 1 198 ? 13.704 -14.150 50.485 1.00 18.07 198 MET D C 1
ATOM 12463 O O . MET D 1 198 ? 12.944 -15.050 50.826 1.00 15.06 198 MET D O 1
ATOM 12477 N N . ALA D 1 199 ? 14.097 -13.972 49.225 1.00 15.73 199 ALA D N 1
ATOM 12478 C CA . ALA D 1 199 ? 13.604 -14.828 48.145 1.00 15.11 199 ALA D CA 1
ATOM 12479 C C . ALA D 1 199 ? 14.124 -16.265 48.250 1.00 16.75 199 ALA D C 1
ATOM 12480 O O . ALA D 1 199 ? 13.390 -17.212 47.951 1.00 14.23 199 ALA D O 1
ATOM 12487 N N . TYR D 1 200 ? 15.386 -16.440 48.648 1.00 15.73 200 TYR D N 1
ATOM 12488 C CA . TYR D 1 200 ? 15.916 -17.796 48.837 1.00 13.77 200 TYR D CA 1
ATOM 12489 C C . TYR D 1 200 ? 15.171 -18.491 49.989 1.00 15.30 200 TYR D C 1
ATOM 12490 O O . TYR D 1 200 ? 14.873 -19.680 49.919 1.00 15.81 200 TYR D O 1
ATOM 12508 N N . LEU D 1 201 ? 14.896 -17.758 51.064 1.00 14.60 201 LEU D N 1
ATOM 12509 C CA . LEU D 1 201 ? 14.154 -18.337 52.189 1.00 15.31 201 LEU D CA 1
ATOM 12510 C C . LEU D 1 201 ? 12.782 -18.846 51.728 1.00 17.90 201 LEU D C 1
ATOM 12511 O O . LEU D 1 201 ? 12.344 -19.946 52.087 1.00 15.43 201 LEU D O 1
ATOM 12527 N N . PHE D 1 202 ? 12.117 -18.023 50.930 1.00 16.09 202 PHE D N 1
ATOM 12528 C CA . PHE D 1 202 ? 10.823 -18.368 50.352 1.00 16.27 202 PHE D CA 1
ATOM 12529 C C . PHE D 1 202 ? 10.913 -19.661 49.552 1.00 17.92 202 PHE D C 1
ATOM 12530 O O . PHE D 1 202 ? 10.094 -20.560 49.742 1.00 17.45 202 PHE D O 1
ATOM 12547 N N . ALA D 1 203 ? 11.915 -19.771 48.675 1.00 15.27 203 ALA D N 1
ATOM 12548 C CA . ALA D 1 203 ? 12.051 -20.963 47.833 1.00 16.76 203 ALA D CA 1
ATOM 12549 C C . ALA D 1 203 ? 12.339 -22.211 48.674 1.00 18.02 203 ALA D C 1
ATOM 12550 O O . ALA D 1 203 ? 11.786 -23.279 48.429 1.00 19.03 203 ALA D O 1
ATOM 12557 N N . ILE D 1 204 ? 13.212 -22.063 49.662 1.00 15.65 204 ILE D N 1
ATOM 12558 C CA . ILE D 1 204 ? 13.507 -23.140 50.604 1.00 19.00 204 ILE D CA 1
ATOM 12559 C C . ILE D 1 204 ? 12.243 -23.594 51.358 1.00 20.47 204 ILE D C 1
ATOM 12560 O O . ILE D 1 204 ? 12.029 -24.792 51.575 1.00 18.42 204 ILE D O 1
ATOM 12576 N N . GLN D 1 205 ? 11.402 -22.635 51.727 1.00 16.65 205 GLN D N 1
ATOM 12577 C CA . GLN D 1 205 ? 10.241 -22.899 52.589 1.00 20.27 205 GLN D CA 1
ATOM 12578 C C . GLN D 1 205 ? 9.030 -23.511 51.867 1.00 22.93 205 GLN D C 1
ATOM 12579 O O . GLN D 1 205 ? 8.226 -24.216 52.485 1.00 19.25 205 GLN D O 1
ATOM 12593 N N . ASN D 1 206 ? 8.879 -23.242 50.573 1.00 18.27 206 ASN D N 1
ATOM 12594 C CA . ASN D 1 206 ? 7.625 -23.574 49.904 1.00 16.99 206 ASN D CA 1
ATOM 12595 C C . ASN D 1 206 ? 7.673 -24.927 49.215 1.00 20.12 206 ASN D C 1
ATOM 12596 O O . ASN D 1 206 ? 8.255 -25.070 48.146 1.00 17.69 206 ASN D O 1
ATOM 12607 N N . SER D 1 207 ? 7.036 -25.917 49.831 1.00 16.34 207 SER D N 1
ATOM 12608 C CA . SER D 1 207 ? 7.082 -27.284 49.323 1.00 20.09 207 SER D CA 1
ATOM 12609 C C . SER D 1 207 ? 6.248 -27.476 48.051 1.00 18.30 207 SER D C 1
ATOM 12610 O O . SER D 1 207 ? 6.226 -28.563 47.492 1.00 17.94 207 SER D O 1
ATOM 12618 N N . TYR D 1 208 ? 5.565 -26.431 47.592 1.00 18.64 208 TYR D N 1
ATOM 12619 C CA . TYR D 1 208 ? 4.803 -26.543 46.347 1.00 16.59 208 TYR D CA 1
ATOM 12620 C C . TYR D 1 208 ? 5.455 -25.769 45.208 1.00 16.78 208 TYR D C 1
ATOM 12621 O O . TYR D 1 208 ? 4.811 -25.491 44.196 1.00 17.82 208 TYR D O 1
ATOM 12639 N N . MET D 1 209 ? 6.722 -25.405 45.358 1.00 16.25 209 MET D N 1
ATOM 12640 C CA . MET D 1 209 ? 7.373 -24.637 44.305 1.00 16.21 209 MET D CA 1
ATOM 12641 C C . MET D 1 209 ? 8.612 -25.336 43.780 1.00 16.54 209 MET D C 1
ATOM 12642 O O . MET D 1 209 ? 9.541 -25.611 44.530 1.00 13.94 209 MET D O 1
ATOM 12656 N N . THR D 1 210 ? 8.621 -25.620 42.482 1.00 14.49 210 THR D N 1
ATOM 12657 C CA . THR D 1 210 ? 9.807 -26.149 41.846 1.00 14.67 210 THR D CA 1
ATOM 12658 C C . THR D 1 210 ? 9.791 -25.751 40.383 1.00 13.40 210 THR D C 1
ATOM 12659 O O . THR D 1 210 ? 8.722 -25.616 39.794 1.00 13.16 210 THR D O 1
ATOM 12670 N N . GLY D 1 211 ? 10.977 -25.558 39.810 1.00 13.46 211 GLY D N 1
ATOM 12671 C CA . GLY D 1 211 ? 11.090 -25.155 38.418 1.00 12.20 211 GLY D CA 1
ATOM 12672 C C . GLY D 1 211 ? 10.834 -23.670 38.217 1.00 14.03 211 GLY D C 1
ATOM 12673 O O . GLY D 1 211 ? 10.641 -23.216 37.095 1.00 12.07 211 GLY D O 1
ATOM 12677 N N . THR D 1 212 ? 10.832 -22.911 39.311 1.00 11.95 212 THR D N 1
ATOM 12678 C CA . THR D 1 212 ? 10.459 -21.501 39.257 1.00 14.54 212 THR D CA 1
ATOM 12679 C C . THR D 1 212 ? 11.675 -20.578 39.322 1.00 14.69 212 THR D C 1
ATOM 12680 O O . THR D 1 212 ? 12.662 -20.880 40.001 1.00 12.20 212 THR D O 1
ATOM 12691 N N . VAL D 1 213 ? 11.595 -19.462 38.598 1.00 13.26 213 VAL D N 1
ATOM 12692 C CA . VAL D 1 213 ? 12.604 -18.410 38.663 1.00 13.04 213 VAL D CA 1
ATOM 12693 C C . VAL D 1 213 ? 11.920 -17.189 39.275 1.00 15.70 213 VAL D C 1
ATOM 12694 O O . VAL D 1 213 ? 10.912 -16.708 38.752 1.00 13.82 213 VAL D O 1
ATOM 12707 N N . ILE D 1 214 ? 12.452 -16.717 40.397 1.00 13.47 214 ILE D N 1
ATOM 12708 C CA . ILE D 1 214 ? 11.841 -15.624 41.148 1.00 15.09 214 ILE D CA 1
ATOM 12709 C C . ILE D 1 214 ? 12.607 -14.320 40.933 1.00 14.85 214 ILE D C 1
ATOM 12710 O O . ILE D 1 214 ? 13.758 -14.196 41.360 1.00 13.61 214 ILE D O 1
ATOM 12726 N N . ASP D 1 215 ? 11.962 -13.342 40.305 1.00 14.57 215 ASP D N 1
ATOM 12727 C CA . ASP D 1 215 ? 12.583 -12.037 40.073 1.00 15.66 215 ASP D CA 1
ATOM 12728 C C . ASP D 1 215 ? 12.436 -11.119 41.283 1.00 15.30 215 ASP D C 1
ATOM 12729 O O . ASP D 1 215 ? 11.330 -10.894 41.778 1.00 15.11 215 ASP D O 1
ATOM 12738 N N . VAL D 1 216 ? 13.562 -10.586 41.744 1.00 11.82 216 VAL D N 1
ATOM 12739 C CA . VAL D 1 216 ? 13.561 -9.565 42.776 1.00 14.00 216 VAL D CA 1
ATOM 12740 C C . VAL D 1 216 ? 14.486 -8.455 42.278 1.00 15.31 216 VAL D C 1
ATOM 12741 O O . VAL D 1 216 ? 15.667 -8.420 42.620 1.00 14.65 216 VAL D O 1
ATOM 12754 N N . ASP D 1 217 ? 13.937 -7.569 41.449 1.00 14.33 217 ASP D N 1
ATOM 12755 C CA . ASP D 1 217 ? 14.750 -6.675 40.635 1.00 14.77 217 ASP D CA 1
ATOM 12756 C C . ASP D 1 217 ? 14.260 -5.225 40.682 1.00 15.61 217 ASP D C 1
ATOM 12757 O O . ASP D 1 217 ? 14.632 -4.412 39.840 1.00 13.46 217 ASP D O 1
ATOM 12766 N N . GLY D 1 218 ? 13.405 -4.909 41.646 1.00 15.37 218 GLY D N 1
ATOM 12767 C CA . GLY D 1 218 ? 12.917 -3.545 41.802 1.00 15.31 218 GLY D CA 1
ATOM 12768 C C . GLY D 1 218 ? 12.174 -2.978 40.599 1.00 17.04 218 GLY D C 1
ATOM 12769 O O . GLY D 1 218 ? 11.919 -1.773 40.536 1.00 15.31 218 GLY D O 1
ATOM 12773 N N . GLY D 1 219 ? 11.827 -3.828 39.639 1.00 13.40 219 GLY D N 1
ATOM 12774 C CA . GLY D 1 219 ? 11.067 -3.382 38.480 1.00 14.79 219 GLY D CA 1
ATOM 12775 C C . GLY D 1 219 ? 11.927 -3.145 37.252 1.00 17.16 219 GLY D C 1
ATOM 12776 O O . GLY D 1 219 ? 11.439 -2.630 36.237 1.00 16.19 219 GLY D O 1
ATOM 12780 N N . ALA D 1 220 ? 13.205 -3.516 37.334 1.00 15.34 220 ALA D N 1
ATOM 12781 C CA . ALA D 1 220 ? 14.138 -3.259 36.234 1.00 18.25 220 ALA D CA 1
ATOM 12782 C C . ALA D 1 220 ? 13.652 -3.863 34.919 1.00 16.43 220 ALA D C 1
ATOM 12783 O O . ALA D 1 220 ? 13.820 -3.265 33.854 1.00 15.95 220 ALA D O 1
ATOM 12790 N N . LEU D 1 221 ? 13.048 -5.048 35.001 1.00 15.01 221 LEU D N 1
ATOM 12791 C CA . LEU D 1 221 ? 12.548 -5.760 33.816 1.00 17.30 221 LEU D CA 1
ATOM 12792 C C . LEU D 1 221 ? 11.399 -5.042 33.105 1.00 20.00 221 LEU D C 1
ATOM 12793 O O . LEU D 1 221 ? 11.114 -5.316 31.942 1.00 19.46 221 LEU D O 1
ATOM 12809 N N . LEU D 1 222 ? 10.743 -4.124 33.801 1.00 15.49 222 LEU D N 1
ATOM 12810 C CA . LEU D 1 222 ? 9.647 -3.357 33.207 1.00 19.52 222 LEU D CA 1
ATOM 12811 C C . LEU D 1 222 ? 10.175 -2.303 32.229 1.00 22.18 222 LEU D C 1
ATOM 12812 O O . LEU D 1 222 ? 9.408 -1.717 31.461 1.00 24.58 222 LEU D O 1
ATOM 12828 N N . GLY D 1 223 ? 11.483 -2.059 32.272 1.00 24.42 223 GLY D N 1
ATOM 12829 C CA . GLY D 1 223 ? 12.135 -1.202 31.295 1.00 27.73 223 GLY D CA 1
ATOM 12830 C C . GLY D 1 223 ? 11.891 0.268 31.559 1.00 32.40 223 GLY D C 1
ATOM 12831 O O . GLY D 1 223 ? 11.416 0.653 32.625 1.00 29.94 223 GLY D O 1
#

B-factor: mean 24.05, std 9.33, range [9.39, 73.94]

Foldseek 3Di:
DAAEEEEEQCPWFLNVLLLVVQDDPRYDYHYDYVVNPAQLLDLVSLLVVLVVVAAHAEYEYPPQLDAQFFAPVPDDVVRLVVSCSRQPVSLVSNCVNVLVRHDPLGEYEYEAACLLQQPDGRCVSSNVSRVNVLVVQLVCCVVSPVHAGEYEHEAAEDICSCVPDDPVVVVVVQCVCLVPFPQSHGHYSNQRSVVVVVSSPDSPDHSYYHYDHSRSSVD/DAAEEEEEVCPWFLNVLLQVVQDDPRYHYHYDDVVRQAQLLDLVSLLVVLVVVAAHAEYEYPPQLDAQFAAPVPDDVVRLVVSCSRQPVSLVSNCVNVLVRHDPLGEYEHEQAPLCQQPDGRCVSSNVSRVNVLVVQLVCCVVSPVHAGEYEHEAAEDICSCVPDDVVVVVVVQCVCLCPAPQSGGHYSNQRSVVVVVSSPDSPDHSYYHYDHSCSSVD/DAAEEEEEQCPWFLNVLLLVVPDDPRYHYHYDYVVNPAQLLDLVRLQVVLVVVAAHAEYEYDDALDAQFAAPVPDDVVRLVVSCSRQQVSLVSNCVRVLVRHDPLGAYEHEAACLLQAPDGRCVSSNVSRVNVLVVQLVSCVVSPVHAGEYEHEAAEDICSCVVDDVVVVVVVQCVCLVPQPQNGGHYSVQRSVVVVVSSPDSVDHSYYHYDHSRSSVD/DAAEEEEEQCPWFLNVLLQVVQDDPRHHYHYDYVVNPAQLLDLVSLLVVLVVVAAHAEYEYDDQLDAFFAAPVPDDVVRLVVSCSRQQVSLVSNCVRVLVRHDPLHEYEHEAALLLQQPDGRCVSSNVSRVNVLVVQLVSCVVSPVHAGEYEHEAAEDICSCVVPDVVVVVVVQCVCLCPQPQNHGHYSVQRSVVVVVRSPDSPDHSYYHYDHSRSSVD

GO terms:
  GO:0042802 identical protein binding (F, IPI)

CATH classification: 3.40.50.720

Solvent-accessible surface area: 32146 Å² total; per-residue (Å²): 147,109,45,19,20,0,0,0,11,4,41,45,13,28,0,34,40,0,7,123,75,13,118,69,95,65,27,76,35,56,53,1,23,177,144,78,60,5,56,10,33,43,60,153,19,1,101,113,26,1,75,86,38,19,64,0,18,17,0,0,5,26,16,20,74,101,18,22,94,19,78,0,52,99,7,111,9,101,78,0,58,104,2,1,45,30,35,0,4,0,2,0,2,0,0,30,34,0,14,165,47,20,85,184,58,1,0,0,1,1,18,3,7,29,29,13,106,58,24,49,38,55,24,1,2,76,2,0,2,6,12,0,2,15,11,2,0,73,2,0,0,59,26,27,36,101,25,14,0,1,0,0,0,17,7,23,7,38,24,107,51,49,75,84,58,70,61,85,81,52,89,47,46,46,100,57,29,92,65,147,21,24,20,41,56,16,0,88,19,47,14,0,0,56,0,0,35,7,0,14,113,0,52,0,0,3,10,7,28,0,18,0,1,0,1,9,54,7,82,155,104,45,16,20,0,0,1,11,4,39,43,14,27,1,34,40,0,8,96,74,12,119,47,93,129,19,77,36,58,55,1,22,176,146,77,60,5,55,7,32,45,61,153,17,0,99,109,25,2,74,85,39,19,64,0,14,16,0,0,6,27,18,20,76,101,17,21,90,21,81,0,51,99,6,110,8,100,80,0,57,104,2,2,44,29,34,0,5,0,2,1,2,0,0,24,32,0,13,165,46,20,76,186,57,1,1,0,1,1,17,4,7,22,31,13,107,60,23,47,33,57,23,1,2,77,2,0,1,6,11,0,2,16,12,2,0,74,2,0,0,58,25,27,36,101,25,14,0,0,0,0,0,15,6,31,7,94,26,105,52,47,74,86,62,71,65,81,48,51,90,62,46,26,57,47,29,91,85,144,22,25,21,38,54,8,0,77,19,49,12,0,0,48,0,0,52,11,0,18,62,0,51,0,0,2,8,5,29,0,16,0,2,0,1,12,52,5,86,154,99,48,19,20,0,0,1,12,4,41,46,14,30,0,33,48,0,4,82,81,15,115,65,83,144,26,73,29,57,55,2,20,180,141,76,66,6,57,8,31,67,57,82,28,0,75,98,33,1,88,109,38,22,67,0,17,16,0,0,5,27,16,24,85,104,22,15,92,15,74,0,50,106,7,47,9,109,90,0,60,116,2,1,47,30,37,0,5,0,3,1,2,0,0,27,29,0,14,164,35,21,90,179,54,1,1,0,1,1,15,3,7,30,31,13,107,60,24,48,31,55,25,0,2,59,2,0,2,6,12,0,2,18,12,1,0,75,2,0,0,58,27,26,37,98,24,13,0,1,0,0,0,16,8,30,7,92,25,105,52,61,75,83,66,88,53,107,82,60,89,64,49,21,94,55,22,80,71,155,27,23,16,39,51,8,0,77,18,47,12,0,0,32,0,0,51,12,0,16,62,0,50,0,0,3,10,6,27,1,16,0,1,0,1,7,51,6,83,159,98,44,17,20,0,0,1,12,4,42,45,12,29,0,27,44,0,9,103,75,12,120,54,135,131,26,74,33,59,54,2,20,181,145,78,65,7,55,9,32,64,57,84,29,0,82,98,33,0,85,106,39,23,68,0,18,16,0,0,5,28,18,24,77,111,15,16,90,17,79,0,47,102,7,83,10,100,82,0,60,114,2,1,46,31,39,0,5,0,2,1,2,0,0,26,29,0,14,164,30,21,73,184,58,1,0,0,0,1,18,3,7,36,26,13,106,57,25,48,32,61,23,1,1,78,1,0,2,6,12,0,2,18,12,2,0,75,2,0,0,55,25,25,36,100,25,14,0,0,0,0,0,17,8,28,7,91,26,99,49,51,110,84,66,86,55,104,85,58,90,62,50,20,92,56,25,78,72,156,23,25,17,40,51,6,0,76,18,47,12,0,0,56,0,0,51,8,1,17,118,0,51,0,0,3,8,7,27,1,18,0,2,0,0,9,52,7,83

InterPro domains:
  IPR002347 Short-chain dehydrogenase/reductase SDR [PF13561] (37-219)
  IPR002347 Short-chain dehydrogenase/reductase SDR [PR00081] (8-25)
  IPR002347 Short-chain dehydrogenase/reductase SDR [PR00081] (58-69)
  IPR002347 Short-chain dehydrogenase/reductase SDR [PR00081] (130-149)
  IPR002347 Short-chain dehydrogenase/reductase SDR [PR00081] (149-166)
  IPR002347 Short-chain dehydrogenase/reductase SDR [PR00081] (186-206)
  IPR036291 NAD(P)-binding domain superfamily [SSF51735] (8-221)
  IPR051122 SDR DHRS6-like [PTHR43477] (6-222)